Protein AF-0000000067714983 (afdb_homodimer)

Solvent-accessible surface area (backbone atoms only — not comparable to full-atom values): 45270 Å² total; per-residue (Å²): 136,81,80,75,75,77,80,73,74,72,67,73,69,73,78,62,79,72,78,78,69,59,42,65,22,35,42,40,25,52,25,51,45,26,40,35,49,37,38,32,27,70,64,56,37,73,35,53,86,88,33,51,35,33,86,69,12,8,48,69,80,80,43,68,66,45,48,52,45,45,25,48,37,38,34,62,22,58,56,31,18,60,25,26,45,36,10,49,49,18,22,49,51,23,47,50,52,50,52,36,50,74,26,56,39,52,70,70,58,45,28,50,46,35,36,45,37,18,47,50,37,21,51,51,15,50,53,40,14,29,75,58,34,57,82,51,58,45,27,55,50,8,53,53,42,35,52,41,44,73,48,70,81,56,54,70,69,56,48,50,50,51,24,51,51,34,38,52,52,34,31,50,28,27,34,43,52,36,28,48,37,31,73,76,67,66,44,76,74,62,65,70,74,72,55,81,82,77,46,83,38,70,66,56,46,36,50,48,8,56,56,31,50,42,52,49,62,68,42,42,66,60,47,44,30,54,42,44,27,35,16,47,51,19,22,53,37,32,70,67,37,36,85,80,35,47,83,83,40,44,67,66,31,49,52,34,24,49,52,22,51,47,46,26,51,73,32,10,39,56,20,16,39,12,38,70,58,77,42,50,70,66,51,22,44,38,26,49,13,43,38,67,27,52,24,39,66,25,4,53,4,51,48,27,44,43,38,62,67,42,40,66,58,51,51,33,40,74,70,72,74,45,79,77,56,66,70,58,46,26,32,25,31,20,18,71,22,39,64,30,36,52,53,49,43,38,54,49,47,51,49,38,26,30,71,65,58,64,29,50,47,61,77,52,19,34,57,36,36,44,50,52,25,49,51,46,43,49,52,39,28,51,52,27,32,52,32,50,75,68,71,44,74,31,69,52,49,49,50,51,46,39,71,38,45,36,94,81,43,75,62,79,59,49,70,77,76,70,63,73,67,74,66,77,67,74,73,67,90,79,75,68,78,85,68,72,72,76,61,60,78,67,49,87,109,137,82,81,74,74,77,78,74,74,71,68,73,70,79,64,76,74,73,77,78,69,58,43,68,22,36,42,41,24,51,24,52,45,25,40,35,48,36,40,32,26,71,64,56,36,72,33,53,86,88,31,50,33,32,87,68,12,8,48,70,80,80,44,70,67,46,49,52,45,45,25,46,37,37,34,62,21,58,54,30,19,60,26,26,45,36,10,50,48,18,22,50,51,24,47,50,51,50,53,38,48,74,25,57,38,52,69,71,56,44,27,48,46,36,38,44,35,18,47,51,37,21,52,52,15,50,53,40,13,28,75,59,34,57,83,52,57,43,28,55,50,8,53,53,42,34,50,40,44,73,48,68,80,57,52,68,70,56,48,51,50,52,23,50,51,34,39,52,52,34,31,51,30,26,34,44,51,36,25,47,37,30,72,74,69,66,43,75,76,63,66,71,75,72,54,81,81,75,47,82,37,70,67,55,44,35,52,49,9,54,56,31,49,42,53,49,62,68,42,44,65,60,48,44,30,54,41,44,27,36,14,47,51,20,22,54,36,32,71,67,38,36,84,81,36,47,84,82,40,44,66,66,31,49,53,33,24,49,52,22,51,45,46,25,51,74,30,11,40,59,20,16,38,12,38,71,58,77,42,51,69,67,50,22,43,38,26,48,14,44,37,68,28,54,24,39,66,25,5,52,5,51,49,28,44,43,39,63,70,42,41,66,57,53,52,34,38,75,72,73,74,47,79,76,54,64,71,57,46,25,32,26,32,20,18,72,22,41,65,31,37,52,53,49,44,37,54,49,47,50,51,38,26,29,71,64,58,64,28,51,47,61,76,52,19,35,57,37,35,44,49,52,27,49,50,46,42,50,51,40,28,51,54,28,32,52,31,51,75,69,71,44,74,31,69,52,50,50,53,49,46,39,71,38,44,37,94,81,42,74,60,79,59,49,70,77,78,70,63,72,67,75,66,76,66,75,73,69,90,79,76,70,76,87,72,79,68,81,68,64,82,75,67,78,136

InterPro domains:
  IPR007349 Domain of unknown function DUF418 [PF04235] (237-407)
  IPR052529 Bacterial Transport-Associated Protein [PTHR30590] (14-408)

Structure (mmCIF, N/CA/C/O backbone):
data_AF-0000000067714983-model_v1
#
loop_
_entity.id
_entity.type
_entity.pdbx_description
1 polymer 'Uncharacterized membrane protein'
#
loop_
_atom_site.group_PDB
_atom_site.id
_atom_site.type_symbol
_atom_site.label_atom_id
_atom_site.label_alt_id
_atom_site.label_comp_id
_atom_site.label_asym_id
_atom_site.label_entity_id
_atom_site.label_seq_id
_atom_site.pdbx_PDB_ins_code
_atom_site.Cartn_x
_atom_site.Cartn_y
_atom_site.Cartn_z
_atom_site.occupancy
_atom_site.B_iso_or_equiv
_atom_site.auth_seq_id
_atom_site.auth_comp_id
_atom_site.auth_asym_id
_atom_site.auth_atom_id
_atom_site.pdbx_PDB_model_num
ATOM 1 N N . MET A 1 1 ? -65.938 43.125 3.238 1 28.75 1 MET A N 1
ATOM 2 C CA . MET A 1 1 ? -64.625 43.281 2.598 1 28.75 1 MET A CA 1
ATOM 3 C C . MET A 1 1 ? -63.5 43.281 3.635 1 28.75 1 MET A C 1
ATOM 5 O O . MET A 1 1 ? -63.094 44.344 4.105 1 28.75 1 MET A O 1
ATOM 9 N N . SER A 1 2 ? -63.5 42.375 4.652 1 32.88 2 SER A N 1
ATOM 10 C CA . SER A 1 2 ? -62.625 42.188 5.809 1 32.88 2 SER A CA 1
ATOM 11 C C . SER A 1 2 ? -61.188 41.906 5.379 1 32.88 2 SER A C 1
ATOM 13 O O . SER A 1 2 ? -60.938 41.031 4.566 1 32.88 2 SER A O 1
ATOM 15 N N . ASP A 1 3 ? -60.281 42.938 5.383 1 32.34 3 ASP A N 1
ATOM 16 C CA . ASP A 1 3 ? -58.844 43.031 5.055 1 32.34 3 ASP A CA 1
ATOM 17 C C . ASP A 1 3 ? -58.031 42.094 5.926 1 32.34 3 ASP A C 1
ATOM 19 O O . ASP A 1 3 ? -58.031 42.219 7.152 1 32.34 3 ASP A O 1
ATOM 23 N N . SER A 1 4 ? -58.031 40.781 5.613 1 35.44 4 SER A N 1
ATOM 24 C CA . SER A 1 4 ? -57.219 39.812 6.297 1 35.44 4 SER A CA 1
ATOM 25 C C . SER A 1 4 ? -55.75 40.219 6.336 1 35.44 4 SER A C 1
ATOM 27 O O . SER A 1 4 ? -55.188 40.531 5.297 1 35.44 4 SER A O 1
ATOM 29 N N . ALA A 1 5 ? -55.312 40.844 7.508 1 42.06 5 ALA A N 1
ATOM 30 C CA . ALA A 1 5 ? -53.938 41.281 7.816 1 42.06 5 ALA A CA 1
ATOM 31 C C . ALA A 1 5 ? -52.938 40.188 7.484 1 42.06 5 ALA A C 1
ATOM 33 O O . ALA A 1 5 ? -53.156 39 7.828 1 42.06 5 ALA A O 1
ATOM 34 N N . PRO A 1 6 ? -52.094 40.438 6.484 1 37.97 6 PRO A N 1
ATOM 35 C CA . PRO A 1 6 ? -51.094 39.438 6.059 1 37.97 6 PRO A CA 1
ATOM 36 C C . PRO A 1 6 ? -50.188 39 7.207 1 37.97 6 PRO A C 1
ATOM 38 O O . PRO A 1 6 ? -49.844 39.781 8.078 1 37.97 6 PRO A O 1
ATOM 41 N N . THR A 1 7 ? -50.438 37.781 7.816 1 37.03 7 THR A N 1
ATOM 42 C CA . THR A 1 7 ? -49.562 37.156 8.797 1 37.03 7 THR A CA 1
ATOM 43 C C . THR A 1 7 ? -48.094 37.219 8.359 1 37.03 7 THR A C 1
ATOM 45 O O . THR A 1 7 ? -47.719 36.688 7.316 1 37.03 7 THR A O 1
ATOM 48 N N . THR A 1 8 ? -47.438 38.406 8.617 1 33.47 8 THR A N 1
ATOM 49 C CA . THR A 1 8 ? -46 38.562 8.398 1 33.47 8 THR A CA 1
ATOM 50 C C . THR A 1 8 ? -45.219 37.406 9.016 1 33.47 8 THR A C 1
ATOM 52 O O . THR A 1 8 ? -45.312 37.156 10.219 1 33.47 8 THR A O 1
ATOM 55 N N . HIS A 1 9 ? -45.156 36.25 8.375 1 35 9 HIS A N 1
ATOM 56 C CA . HIS A 1 9 ? -44.188 35.219 8.75 1 35 9 HIS A CA 1
ATOM 57 C C . HIS A 1 9 ? -42.844 35.812 9.125 1 35 9 HIS A C 1
ATOM 59 O O . HIS A 1 9 ? -42.188 36.469 8.289 1 35 9 HIS A O 1
ATOM 65 N N . THR A 1 10 ? -42.75 36.344 10.328 1 34.34 10 THR A N 1
ATOM 66 C CA . THR A 1 10 ? -41.438 36.75 10.852 1 34.34 10 THR A CA 1
ATOM 67 C C . THR A 1 10 ? -40.406 35.688 10.562 1 34.34 10 THR A C 1
ATOM 69 O O . THR A 1 10 ? -40.531 34.562 11.016 1 34.34 10 THR A O 1
ATOM 72 N N . LYS A 1 11 ? -39.812 35.75 9.469 1 34 11 LYS A N 1
ATOM 73 C CA . LYS A 1 11 ? -38.594 35 9.195 1 34 11 LYS A CA 1
ATOM 74 C C . LYS A 1 11 ? -37.688 34.938 10.422 1 34 11 LYS A C 1
ATOM 76 O O . LYS A 1 11 ? -37.312 36 10.977 1 34 11 LYS A O 1
ATOM 81 N N . ALA A 1 12 ? -37.844 33.969 11.195 1 38.97 12 ALA A N 1
ATOM 82 C CA . ALA A 1 12 ? -36.844 33.75 12.242 1 38.97 12 ALA A CA 1
ATOM 83 C C . ALA A 1 12 ? -35.469 34.219 11.781 1 38.97 12 ALA A C 1
ATOM 85 O O . ALA A 1 12 ? -34.969 33.75 10.758 1 38.97 12 ALA A O 1
ATOM 86 N N . VAL A 1 13 ? -35.219 35.438 11.938 1 30.67 13 VAL A N 1
ATOM 87 C CA . VAL A 1 13 ? -33.844 35.844 11.773 1 30.67 13 VAL A CA 1
ATOM 88 C C . VAL A 1 13 ? -32.906 34.781 12.336 1 30.67 13 VAL A C 1
ATOM 90 O O . VAL A 1 13 ? -33.031 34.375 13.5 1 30.67 13 VAL A O 1
ATOM 93 N N . ARG A 1 14 ? -32.531 33.875 11.578 1 37.25 14 ARG A N 1
ATOM 94 C CA . ARG A 1 14 ? -31.391 33.031 11.945 1 37.25 14 ARG A CA 1
ATOM 95 C C . ARG A 1 14 ? -30.344 33.844 12.703 1 37.25 14 ARG A C 1
ATOM 97 O O . ARG A 1 14 ? -29.656 34.688 12.117 1 37.25 14 ARG A O 1
ATOM 104 N N . THR A 1 15 ? -30.719 34.406 13.852 1 36.84 15 THR A N 1
ATOM 105 C CA . THR A 1 15 ? -29.719 35 14.734 1 36.84 15 THR A CA 1
ATOM 106 C C . THR A 1 15 ? -28.422 34.219 14.688 1 36.84 15 THR A C 1
ATOM 108 O O . THR A 1 15 ? -28.266 33.219 15.406 1 36.84 15 THR A O 1
ATOM 111 N N . ALA A 1 16 ? -27.984 33.719 13.734 1 39.38 16 ALA A N 1
ATOM 112 C CA . ALA A 1 16 ? -26.812 32.906 13.414 1 39.38 16 ALA A CA 1
ATOM 113 C C . ALA A 1 16 ? -25.531 33.594 13.898 1 39.38 16 ALA A C 1
ATOM 115 O O . ALA A 1 16 ? -24.734 34.094 13.094 1 39.38 16 ALA A O 1
ATOM 116 N N . GLN A 1 17 ? -25.547 34.531 14.789 1 41.06 17 GLN A N 1
ATOM 117 C CA . GLN A 1 17 ? -24.156 34.938 15.039 1 41.06 17 GLN A CA 1
ATOM 118 C C . GLN A 1 17 ? -23.297 33.719 15.414 1 41.06 17 GLN A C 1
ATOM 120 O O . GLN A 1 17 ? -23.25 33.344 16.578 1 41.06 17 GLN A O 1
ATOM 125 N N . LYS A 1 18 ? -23.25 32.562 14.812 1 51.59 18 LYS A N 1
ATOM 126 C CA . LYS A 1 18 ? -22.406 31.422 15.062 1 51.59 18 LYS A CA 1
ATOM 127 C C . LYS A 1 18 ? -20.938 31.828 15.172 1 51.59 18 LYS A C 1
ATOM 129 O O . LYS A 1 18 ? -20.359 32.344 14.219 1 51.59 18 LYS A O 1
ATOM 134 N N . THR A 1 19 ? -20.547 32.312 16.391 1 57.59 19 THR A N 1
ATOM 135 C CA . THR A 1 19 ? -19.156 32.688 16.688 1 57.59 19 THR A CA 1
ATOM 136 C C . THR A 1 19 ? -18.188 31.688 16.078 1 57.59 19 THR A C 1
ATOM 138 O O . THR A 1 19 ? -18.297 30.484 16.312 1 57.59 19 THR A O 1
ATOM 141 N N . ARG A 1 20 ? -17.438 32.094 15.156 1 75.62 20 ARG A N 1
ATOM 142 C CA . ARG A 1 20 ? -16.406 31.344 14.438 1 75.62 20 ARG A CA 1
ATOM 143 C C . ARG A 1 20 ? -15.344 30.812 15.398 1 75.62 20 ARG A C 1
ATOM 145 O O . ARG A 1 20 ? -14.898 31.547 16.297 1 75.62 20 ARG A O 1
ATOM 152 N N . ILE A 1 21 ? -15.172 29.594 15.492 1 86.62 21 ILE A N 1
ATOM 153 C CA . ILE A 1 21 ? -14.109 28.969 16.281 1 86.62 21 ILE A CA 1
ATOM 154 C C . ILE A 1 21 ? -12.75 29.328 15.695 1 86.62 21 ILE A C 1
ATOM 156 O O . ILE A 1 21 ? -12.516 29.141 14.5 1 86.62 21 ILE A O 1
ATOM 160 N N . LEU A 1 22 ? -11.844 29.828 16.453 1 90.19 22 LEU A N 1
ATOM 161 C CA . LEU A 1 22 ? -10.578 30.391 16.016 1 90.19 22 LEU A CA 1
ATOM 162 C C . LEU A 1 22 ? -9.523 29.297 15.836 1 90.19 22 LEU A C 1
ATOM 164 O O . LEU A 1 22 ? -8.695 29.375 14.93 1 90.19 22 LEU A O 1
ATOM 168 N N . SER A 1 23 ? -9.539 28.266 16.688 1 92.75 23 SER A N 1
ATOM 169 C CA . SER A 1 23 ? -8.438 27.312 16.828 1 92.75 23 SER A CA 1
ATOM 170 C C . SER A 1 23 ? -8.156 26.578 15.531 1 92.75 23 SER A C 1
ATOM 172 O O . SER A 1 23 ? -6.996 26.422 15.141 1 92.75 23 SER A O 1
ATOM 174 N N . PRO A 1 24 ? -9.195 26.172 14.734 1 94.56 24 PRO A N 1
ATOM 175 C CA . PRO A 1 24 ? -8.875 25.453 13.5 1 94.56 24 PRO A CA 1
ATOM 176 C C . PRO A 1 24 ? -8.148 26.328 12.477 1 94.56 24 PRO A C 1
ATOM 178 O O . PRO A 1 24 ? -7.176 25.875 11.859 1 94.56 24 PRO A O 1
ATOM 181 N N . ASP A 1 25 ? -8.562 27.516 12.344 1 95.5 25 ASP A N 1
ATOM 182 C CA . ASP A 1 25 ? -7.938 28.406 11.367 1 95.5 25 ASP A CA 1
ATOM 183 C C . ASP A 1 25 ? -6.516 28.766 11.781 1 95.5 25 ASP A C 1
ATOM 185 O O . ASP A 1 25 ? -5.605 28.781 10.945 1 95.5 25 ASP A O 1
ATOM 189 N N . ILE A 1 26 ? -6.359 29.047 13.039 1 96.31 26 ILE A N 1
ATOM 190 C CA . ILE A 1 26 ? -5.023 29.359 13.539 1 96.31 26 ILE A CA 1
ATOM 191 C C . ILE A 1 26 ? -4.109 28.141 13.359 1 96.31 26 ILE A C 1
ATOM 193 O O . ILE A 1 26 ? -2.971 28.281 12.906 1 96.31 26 ILE A O 1
ATOM 197 N N . ALA A 1 27 ? -4.605 27 13.703 1 97.12 27 ALA A N 1
ATOM 198 C CA . ALA A 1 27 ? -3.834 25.766 13.562 1 97.12 27 ALA A CA 1
ATOM 199 C C . ALA A 1 27 ? -3.422 25.547 12.109 1 97.12 27 ALA A C 1
ATOM 201 O O . ALA A 1 27 ? -2.264 25.219 11.828 1 97.12 27 ALA A O 1
ATOM 202 N N . ARG A 1 28 ? -4.297 25.703 11.164 1 97.62 28 ARG A N 1
ATOM 203 C CA . ARG A 1 28 ? -3.992 25.516 9.75 1 97.62 28 ARG A CA 1
ATOM 204 C C . ARG A 1 28 ? -2.953 26.531 9.281 1 97.62 28 ARG A C 1
ATOM 206 O O . ARG A 1 28 ? -2.074 26.203 8.477 1 97.62 28 ARG A O 1
ATOM 213 N N . GLY A 1 29 ? -3.154 27.766 9.727 1 97.81 29 GLY A N 1
ATOM 214 C CA . GLY A 1 29 ? -2.176 28.781 9.375 1 97.81 29 GLY A CA 1
ATOM 215 C C . GLY A 1 29 ? -0.771 28.438 9.836 1 97.81 29 GLY A C 1
ATOM 216 O O . GLY A 1 29 ? 0.192 28.609 9.086 1 97.81 29 GLY A O 1
ATOM 217 N N . ILE A 1 30 ? -0.655 27.922 11.055 1 97 30 ILE A N 1
ATOM 218 C CA . ILE A 1 30 ? 0.626 27.516 11.609 1 97 30 ILE A CA 1
ATOM 219 C C . ILE A 1 30 ? 1.127 26.266 10.891 1 97 30 ILE A C 1
ATOM 221 O O . ILE A 1 30 ? 2.326 26.125 10.641 1 97 30 ILE A O 1
ATOM 225 N N . ALA A 1 31 ? 0.226 25.375 10.562 1 96.94 31 ALA A N 1
ATOM 226 C CA . ALA A 1 31 ? 0.585 24.156 9.859 1 96.94 31 ALA A CA 1
ATOM 227 C C . ALA A 1 31 ? 1.27 24.453 8.531 1 96.94 31 ALA A C 1
ATOM 229 O O . ALA A 1 31 ? 2.207 23.766 8.133 1 96.94 31 ALA A O 1
ATOM 230 N N . LEU A 1 32 ? 0.845 25.484 7.848 1 98.12 32 LEU A N 1
ATOM 231 C CA . LEU A 1 32 ? 1.422 25.844 6.559 1 98.12 32 LEU A CA 1
ATOM 232 C C . LEU A 1 32 ? 2.859 26.328 6.723 1 98.12 32 LEU A C 1
ATOM 234 O O . LEU A 1 32 ? 3.684 26.156 5.82 1 98.12 32 LEU A O 1
ATOM 238 N N . LEU A 1 33 ? 3.145 26.969 7.91 1 97.75 33 LEU A N 1
ATOM 239 C CA . LEU A 1 33 ? 4.535 27.297 8.203 1 97.75 33 LEU A CA 1
ATOM 240 C C . LEU A 1 33 ? 5.371 26.031 8.352 1 97.75 33 LEU A C 1
ATOM 242 O O . LEU A 1 33 ? 6.449 25.922 7.758 1 97.75 33 LEU A O 1
ATOM 246 N N . GLY A 1 34 ? 4.871 25.125 9.164 1 97.25 34 GLY A N 1
ATOM 247 C CA . GLY A 1 34 ? 5.566 23.859 9.328 1 97.25 34 GLY A CA 1
ATOM 248 C C . GLY A 1 34 ? 5.777 23.109 8.031 1 97.25 34 GLY A C 1
ATOM 249 O O . GLY A 1 34 ? 6.852 22.562 7.789 1 97.25 34 GLY A O 1
ATOM 250 N N . ILE A 1 35 ? 4.801 23.125 7.191 1 97 35 ILE A N 1
ATOM 251 C CA . ILE A 1 35 ? 4.863 22.422 5.906 1 97 35 ILE A CA 1
ATOM 252 C C . ILE A 1 35 ? 5.891 23.109 5.004 1 97 35 ILE A C 1
ATOM 254 O O . ILE A 1 35 ? 6.695 22.438 4.352 1 97 35 ILE A O 1
ATOM 258 N N . ALA A 1 36 ? 5.918 24.391 4.984 1 97.88 36 ALA A N 1
ATOM 259 C CA . ALA A 1 36 ? 6.895 25.141 4.195 1 97.88 36 ALA A CA 1
ATOM 260 C C . ALA A 1 36 ? 8.32 24.844 4.656 1 97.88 36 ALA A C 1
ATOM 262 O O . ALA A 1 36 ? 9.203 24.594 3.832 1 97.88 36 ALA A O 1
ATOM 263 N N . LEU A 1 37 ? 8.516 24.812 5.953 1 97.94 37 LEU A N 1
ATOM 264 C CA . LEU A 1 37 ? 9.836 24.578 6.531 1 97.94 37 LEU A CA 1
ATOM 265 C C . LEU A 1 37 ? 10.289 23.141 6.281 1 97.94 37 LEU A C 1
ATOM 267 O O . LEU A 1 37 ? 11.477 22.891 6.055 1 97.94 37 LEU A O 1
ATOM 271 N N . ALA A 1 38 ? 9.391 22.234 6.289 1 96.19 38 ALA A N 1
ATOM 272 C CA . ALA A 1 38 ? 9.727 20.844 6.027 1 96.19 38 ALA A CA 1
ATOM 273 C C . ALA A 1 38 ? 9.992 20.609 4.543 1 96.19 38 ALA A C 1
ATOM 275 O O . ALA A 1 38 ? 10.969 19.953 4.172 1 96.19 38 ALA A O 1
ATOM 276 N N . ASN A 1 39 ? 9.195 21.203 3.676 1 95.06 39 ASN A N 1
ATOM 277 C CA . ASN A 1 39 ? 9.281 20.969 2.24 1 95.06 39 ASN A CA 1
ATOM 278 C C . ASN A 1 39 ? 10.508 21.656 1.631 1 95.06 39 ASN A C 1
ATOM 280 O O . ASN A 1 39 ? 11.094 21.141 0.673 1 95.06 39 ASN A O 1
ATOM 284 N N . VAL A 1 40 ? 10.867 22.766 2.174 1 95.44 40 VAL A N 1
ATOM 285 C CA . VAL A 1 40 ? 11.977 23.5 1.563 1 95.44 40 VAL A CA 1
ATOM 286 C C . VAL A 1 40 ? 13.242 22.641 1.616 1 95.44 40 VAL A C 1
ATOM 288 O O . VAL A 1 40 ? 14.023 22.625 0.666 1 95.44 40 VAL A O 1
ATOM 291 N N . SER A 1 41 ? 13.438 21.922 2.742 1 92.06 41 SER A N 1
ATOM 292 C CA . SER A 1 41 ? 14.641 21.125 2.93 1 92.06 41 SER A CA 1
ATOM 293 C C . SER A 1 41 ? 14.508 19.75 2.271 1 92.06 41 SER A C 1
ATOM 295 O O . SER A 1 41 ? 15.508 19.109 1.945 1 92.06 41 SER A O 1
ATOM 297 N N . THR A 1 42 ? 13.281 19.297 2.021 1 88.19 42 THR A N 1
ATOM 298 C CA . THR A 1 42 ? 13.117 17.938 1.539 1 88.19 42 THR A CA 1
ATOM 299 C C . THR A 1 42 ? 12.812 17.922 0.045 1 88.19 42 THR A C 1
ATOM 301 O O . THR A 1 42 ? 13.008 16.906 -0.626 1 88.19 42 THR A O 1
ATOM 304 N N . ALA A 1 43 ? 12.367 19.078 -0.456 1 89.56 43 ALA A N 1
ATOM 305 C CA . ALA A 1 43 ? 11.898 19 -1.837 1 89.56 43 ALA A CA 1
ATOM 306 C C . ALA A 1 43 ? 12.375 20.188 -2.654 1 89.56 43 ALA A C 1
ATOM 308 O O . ALA A 1 43 ? 12.773 20.031 -3.812 1 89.56 43 ALA A O 1
ATOM 309 N N . TRP A 1 44 ? 12.453 21.328 -2.096 1 93 44 TRP A N 1
ATOM 310 C CA . TRP A 1 44 ? 12.609 22.531 -2.9 1 93 44 TRP A CA 1
ATOM 311 C C . TRP A 1 44 ? 14.086 22.891 -3.053 1 93 44 TRP A C 1
ATOM 313 O O . TRP A 1 44 ? 14.508 23.359 -4.113 1 93 44 TRP A O 1
ATOM 323 N N . ILE A 1 45 ? 14.844 22.703 -2 1 91.44 45 ILE A N 1
ATOM 324 C CA . ILE A 1 45 ? 16.266 23.031 -2.021 1 91.44 45 ILE A CA 1
ATOM 325 C C . ILE A 1 45 ? 17.078 21.812 -1.559 1 91.44 45 ILE A C 1
ATOM 327 O O . ILE A 1 45 ? 16.969 21.391 -0.404 1 91.44 45 ILE A O 1
ATOM 331 N N . ALA A 1 46 ? 17.922 21.297 -2.393 1 86.12 46 ALA A N 1
ATOM 332 C CA . ALA A 1 46 ? 18.75 20.156 -2.039 1 86.12 46 ALA A CA 1
ATOM 333 C C . ALA A 1 46 ? 19.891 20.562 -1.12 1 86.12 46 ALA A C 1
ATOM 335 O O . ALA A 1 46 ? 20.5 21.609 -1.312 1 86.12 46 ALA A O 1
ATOM 336 N N . ALA A 1 47 ? 20.047 19.719 -0.128 1 86.19 47 ALA A N 1
ATOM 337 C CA . ALA A 1 47 ? 21.219 19.922 0.703 1 86.19 47 ALA A CA 1
ATOM 338 C C . ALA A 1 47 ? 22.5 19.672 -0.088 1 86.19 47 ALA A C 1
ATOM 340 O O . ALA A 1 47 ? 22.547 18.766 -0.931 1 86.19 47 ALA A O 1
ATOM 341 N N . PRO A 1 48 ? 23.5 20.453 0.216 1 83 48 PRO A N 1
ATOM 342 C CA . PRO A 1 48 ? 24.781 20.156 -0.449 1 83 48 PRO A CA 1
ATOM 343 C C . PRO A 1 48 ? 25.281 18.75 -0.148 1 83 48 PRO A C 1
ATOM 345 O O . PRO A 1 48 ? 25.141 18.266 0.977 1 83 48 PRO A O 1
ATOM 348 N N . ALA A 1 49 ? 25.844 18.156 -1.175 1 79.12 49 ALA A N 1
ATOM 349 C CA . ALA A 1 49 ? 26.359 16.781 -1.039 1 79.12 49 ALA A CA 1
ATOM 350 C C . ALA A 1 49 ? 27.375 16.703 0.089 1 79.12 49 ALA A C 1
ATOM 352 O O . ALA A 1 49 ? 28.266 17.547 0.201 1 79.12 49 ALA A O 1
ATOM 353 N N . GLY A 1 50 ? 27.188 15.75 0.926 1 80.19 50 GLY A N 1
ATOM 354 C CA . GLY A 1 50 ? 28.172 15.492 1.961 1 80.19 50 GLY A CA 1
ATOM 355 C C . GLY A 1 50 ? 27.984 16.344 3.199 1 80.19 50 GLY A C 1
ATOM 356 O O . GLY A 1 50 ? 28.75 16.234 4.16 1 80.19 50 GLY A O 1
ATOM 357 N N . SER A 1 51 ? 27.031 17.172 3.199 1 86.69 51 SER A N 1
ATOM 358 C CA . SER A 1 51 ? 26.844 18.047 4.348 1 86.69 51 SER A CA 1
ATOM 359 C C . SER A 1 51 ? 26.297 17.266 5.547 1 86.69 51 SER A C 1
ATOM 361 O O . SER A 1 51 ? 25.609 16.266 5.379 1 86.69 51 SER A O 1
ATOM 363 N N . THR A 1 52 ? 26.734 17.766 6.707 1 89.56 52 THR A N 1
ATOM 364 C CA . THR A 1 52 ? 26.156 17.25 7.945 1 89.56 52 THR A CA 1
ATOM 365 C C . THR A 1 52 ? 24.688 17.625 8.047 1 89.56 52 THR A C 1
ATOM 367 O O . THR A 1 52 ? 24.281 18.719 7.66 1 89.56 52 THR A O 1
ATOM 370 N N . ALA A 1 53 ? 23.859 16.641 8.57 1 92.19 53 ALA A N 1
ATOM 371 C CA . ALA A 1 53 ? 22.422 16.859 8.734 1 92.19 53 ALA A CA 1
ATOM 372 C C . ALA A 1 53 ? 21.75 17.141 7.395 1 92.19 53 ALA A C 1
ATOM 374 O O . ALA A 1 53 ? 20.891 18.016 7.301 1 92.19 53 ALA A O 1
ATOM 375 N N . ALA A 1 54 ? 22.172 16.5 6.398 1 87.12 54 ALA A N 1
ATOM 376 C CA . ALA A 1 54 ? 21.656 16.703 5.051 1 87.12 54 ALA A CA 1
ATOM 377 C C . ALA A 1 54 ? 20.156 16.453 4.996 1 87.12 54 ALA A C 1
ATOM 379 O O . ALA A 1 54 ? 19.422 17.141 4.273 1 87.12 54 ALA A O 1
ATOM 380 N N . SER A 1 55 ? 19.641 15.531 5.77 1 85.69 55 SER A N 1
ATOM 381 C CA . SER A 1 55 ? 18.234 15.164 5.762 1 85.69 55 SER A CA 1
ATOM 382 C C . SER A 1 55 ? 17.359 16.297 6.316 1 85.69 55 SER A C 1
ATOM 384 O O . SER A 1 55 ? 16.156 16.312 6.102 1 85.69 55 SER A O 1
ATOM 386 N N . LEU A 1 56 ? 18.016 17.219 6.992 1 91.75 56 LEU A N 1
ATOM 387 C CA . LEU A 1 56 ? 17.297 18.328 7.594 1 91.75 56 LEU A CA 1
ATOM 388 C C . LEU A 1 56 ? 17.562 19.625 6.844 1 91.75 56 LEU A C 1
ATOM 390 O O . LEU A 1 56 ? 17.125 20.703 7.258 1 91.75 56 LEU A O 1
ATOM 394 N N . GLY A 1 57 ? 18.297 19.578 5.785 1 90.69 57 GLY A N 1
ATOM 395 C CA . GLY A 1 57 ? 18.625 20.766 5 1 90.69 57 GLY A CA 1
ATOM 396 C C . GLY A 1 57 ? 20.109 20.969 4.828 1 90.69 57 GLY A C 1
ATOM 397 O O . GLY A 1 57 ? 20.547 21.688 3.924 1 90.69 57 GLY A O 1
ATOM 398 N N . GLY A 1 58 ? 20.906 20.438 5.773 1 93.56 58 GLY A N 1
ATOM 399 C CA . GLY A 1 58 ? 22.359 20.469 5.637 1 93.56 58 GLY A CA 1
ATOM 400 C C . GLY A 1 58 ? 23 21.625 6.363 1 93.56 58 GLY A C 1
ATOM 401 O O . GLY A 1 58 ? 22.578 22.781 6.219 1 93.56 58 GLY A O 1
ATOM 402 N N . ILE A 1 59 ? 23.984 21.344 7.105 1 94.94 59 ILE A N 1
ATOM 403 C CA . ILE A 1 59 ? 24.812 22.328 7.773 1 94.94 59 ILE A CA 1
ATOM 404 C C . ILE A 1 59 ? 26.016 22.688 6.891 1 94.94 59 ILE A C 1
ATOM 406 O O . ILE A 1 59 ? 26.766 21.797 6.477 1 94.94 59 ILE A O 1
ATOM 410 N N . VAL A 1 60 ? 26.141 23.984 6.688 1 94.44 60 VAL A N 1
ATOM 411 C CA . VAL A 1 60 ? 27.172 24.391 5.738 1 94.44 60 VAL A CA 1
ATOM 412 C C . VAL A 1 60 ? 28.219 25.25 6.453 1 94.44 60 VAL A C 1
ATOM 414 O O . VAL A 1 60 ? 29.406 25.141 6.168 1 94.44 60 VAL A O 1
ATOM 417 N N . HIS A 1 61 ? 27.938 26.031 7.434 1 93.56 61 HIS A N 1
ATOM 418 C CA . HIS A 1 61 ? 28.844 26.969 8.07 1 93.56 61 HIS A CA 1
ATOM 419 C C . HIS A 1 61 ? 29.297 26.469 9.438 1 93.56 61 HIS A C 1
ATOM 421 O O . HIS A 1 61 ? 30.062 27.141 10.133 1 93.56 61 HIS A O 1
ATOM 427 N N . ASP A 1 62 ? 28.797 25.438 9.906 1 93.88 62 ASP A N 1
ATOM 428 C CA . ASP A 1 62 ? 29.109 24.812 11.188 1 93.88 62 ASP A CA 1
ATOM 429 C C . ASP A 1 62 ? 28.859 25.766 12.344 1 93.88 62 ASP A C 1
ATOM 431 O O . ASP A 1 62 ? 29.625 25.797 13.312 1 93.88 62 ASP A O 1
ATOM 435 N N . SER A 1 63 ? 27.891 26.562 12.156 1 94.81 63 SER A N 1
ATOM 436 C CA . SER A 1 63 ? 27.547 27.516 13.219 1 94.81 63 SER A CA 1
ATOM 437 C C . SER A 1 63 ? 26.656 26.859 14.273 1 94.81 63 SER A C 1
ATOM 439 O O . SER A 1 63 ? 25.953 25.891 13.984 1 94.81 63 SER A O 1
ATOM 441 N N . ILE A 1 64 ? 26.719 27.422 15.438 1 96.44 64 ILE A N 1
ATOM 442 C CA . ILE A 1 64 ? 25.891 26.922 16.531 1 96.44 64 ILE A CA 1
ATOM 443 C C . ILE A 1 64 ? 24.422 27.141 16.219 1 96.44 64 ILE A C 1
ATOM 445 O O . ILE A 1 64 ? 23.562 26.328 16.594 1 96.44 64 ILE A O 1
ATOM 449 N N . PHE A 1 65 ? 24.094 28.156 15.523 1 97.19 65 PHE A N 1
ATOM 450 C CA . PHE A 1 65 ? 22.719 28.469 15.172 1 97.19 65 PHE A CA 1
ATOM 451 C C . PHE A 1 65 ? 22.172 27.422 14.203 1 97.19 65 PHE A C 1
ATOM 453 O O . PHE A 1 65 ? 21 27.047 14.289 1 97.19 65 PHE A O 1
ATOM 460 N N . GLU A 1 66 ? 22.984 26.953 13.258 1 97.88 66 GLU A N 1
ATOM 461 C CA . GLU A 1 66 ? 22.578 25.875 12.359 1 97.88 66 GLU A CA 1
ATOM 462 C C . GLU A 1 66 ? 22.281 24.594 13.141 1 97.88 66 GLU A C 1
ATOM 464 O O . GLU A 1 66 ? 21.297 23.906 12.867 1 97.88 66 GLU A O 1
ATOM 469 N N . LYS A 1 67 ? 23.109 24.359 14.094 1 97.56 67 LYS A N 1
ATOM 470 C CA . LYS A 1 67 ? 22.953 23.141 14.898 1 97.56 67 LYS A CA 1
ATOM 471 C C . LYS A 1 67 ? 21.703 23.219 15.766 1 97.56 67 LYS A C 1
ATOM 473 O O . LYS A 1 67 ? 20.953 22.25 15.875 1 97.56 67 LYS A O 1
ATOM 478 N N . ILE A 1 68 ? 21.516 24.359 16.375 1 98 68 ILE A N 1
ATOM 479 C CA . ILE A 1 68 ? 20.328 24.562 17.203 1 98 68 ILE A CA 1
ATOM 480 C C . ILE A 1 68 ? 19.078 24.391 16.328 1 98 68 ILE A C 1
ATOM 482 O O . ILE A 1 68 ? 18.125 23.719 16.734 1 98 68 ILE A O 1
ATOM 486 N N . TYR A 1 69 ? 19.094 24.953 15.172 1 98.06 69 TYR A N 1
ATOM 487 C CA . TYR A 1 69 ? 17.938 24.859 14.289 1 98.06 69 TYR A CA 1
ATOM 488 C C . TYR A 1 69 ? 17.719 23.406 13.836 1 98.06 69 TYR A C 1
ATOM 490 O O . TYR A 1 69 ? 16.578 22.969 13.68 1 98.06 69 TYR A O 1
ATOM 498 N N . ALA A 1 70 ? 18.828 22.734 13.547 1 97.69 70 ALA A N 1
ATOM 499 C CA . ALA A 1 70 ? 18.703 21.344 13.156 1 97.69 70 ALA A CA 1
ATOM 500 C C . ALA A 1 70 ? 17.938 20.547 14.219 1 97.69 70 ALA A C 1
ATOM 502 O O . ALA A 1 70 ? 17 19.797 13.891 1 97.69 70 ALA A O 1
ATOM 503 N N . VAL A 1 71 ? 18.281 20.734 15.438 1 98.06 71 VAL A N 1
ATOM 504 C CA . VAL A 1 71 ? 17.609 20.031 16.531 1 98.06 71 VAL A CA 1
ATOM 505 C C . VAL A 1 71 ? 16.156 20.5 16.641 1 98.06 71 VAL A C 1
ATOM 507 O O . VAL A 1 71 ? 15.25 19.688 16.797 1 98.06 71 VAL A O 1
ATOM 510 N N . PHE A 1 72 ? 15.969 21.797 16.562 1 98.25 72 PHE A N 1
ATOM 511 C CA . PHE A 1 72 ? 14.633 22.375 16.594 1 98.25 72 PHE A CA 1
ATOM 512 C C . PHE A 1 72 ? 13.75 21.781 15.508 1 98.25 72 PHE A C 1
ATOM 514 O O . PHE A 1 72 ? 12.602 21.422 15.766 1 98.25 72 PHE A O 1
ATOM 521 N N . SER A 1 73 ? 14.297 21.719 14.297 1 98.06 73 SER A N 1
ATOM 522 C CA . SER A 1 73 ? 13.523 21.234 13.164 1 98.06 73 SER A CA 1
ATOM 523 C C . SER A 1 73 ? 13.18 19.75 13.328 1 98.06 73 SER A C 1
ATOM 525 O O . SER A 1 73 ? 12.094 19.312 12.922 1 98.06 73 SER A O 1
ATOM 527 N N . ALA A 1 74 ? 14.086 18.969 13.914 1 97.88 74 ALA A N 1
ATOM 528 C CA . ALA A 1 74 ? 13.828 17.547 14.195 1 97.88 74 ALA A CA 1
ATOM 529 C C . ALA A 1 74 ? 12.688 17.391 15.195 1 97.88 74 ALA A C 1
ATOM 531 O O . ALA A 1 74 ? 11.891 16.453 15.086 1 97.88 74 ALA A O 1
ATOM 532 N N . MET A 1 75 ? 12.562 18.312 16.062 1 98.06 75 MET A N 1
ATOM 533 C CA . MET A 1 75 ? 11.578 18.234 17.125 1 98.06 75 MET A CA 1
ATOM 534 C C . MET A 1 75 ? 10.211 18.719 16.641 1 98.06 75 MET A C 1
ATOM 536 O O . MET A 1 75 ? 9.188 18.125 16.984 1 98.06 75 MET A O 1
ATOM 540 N N . PHE A 1 76 ? 10.203 19.781 15.789 1 98.19 76 PHE A N 1
ATOM 541 C CA . PHE A 1 76 ? 8.938 20.5 15.672 1 98.19 76 PHE A CA 1
ATOM 542 C C . PHE A 1 76 ? 8.531 20.656 14.219 1 98.19 76 PHE A C 1
ATOM 544 O O . PHE A 1 76 ? 7.438 21.141 13.922 1 98.19 76 PHE A O 1
ATOM 551 N N . ILE A 1 77 ? 9.375 20.297 13.289 1 97.62 77 ILE A N 1
ATOM 552 C CA . IL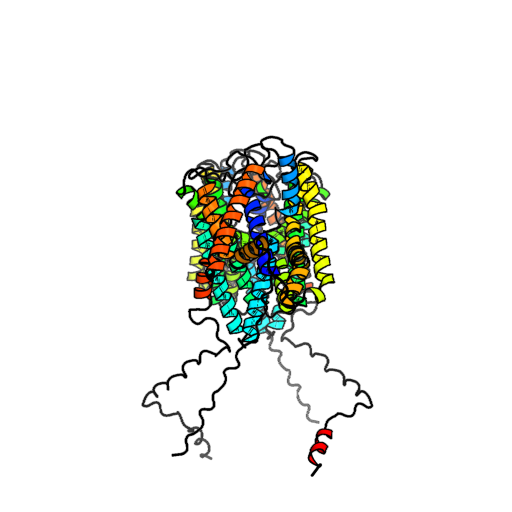E A 1 77 ? 9.07 20.625 11.906 1 97.62 77 ILE A CA 1
ATOM 553 C C . ILE A 1 77 ? 8.828 19.344 11.109 1 97.62 77 ILE A C 1
ATOM 555 O O . ILE A 1 77 ? 7.77 19.188 10.492 1 97.62 77 ILE A O 1
ATOM 559 N N . HIS A 1 78 ? 9.742 18.422 11.164 1 96.5 78 HIS A N 1
ATOM 560 C CA . HIS A 1 78 ? 9.68 17.25 10.297 1 96.5 78 HIS A CA 1
ATOM 561 C C . HIS A 1 78 ? 8.672 16.234 10.812 1 96.5 78 HIS A C 1
ATOM 563 O O . HIS A 1 78 ? 8.797 15.742 11.938 1 96.5 78 HIS A O 1
ATOM 569 N N . VAL A 1 79 ? 7.691 15.906 10.062 1 96.38 79 VAL A N 1
ATOM 570 C CA . VAL A 1 79 ? 6.574 15.008 10.328 1 96.38 79 VAL A CA 1
ATOM 571 C C . VAL A 1 79 ? 5.703 15.578 11.438 1 96.38 79 VAL A C 1
ATOM 573 O O . VAL A 1 79 ? 5.352 14.875 12.391 1 96.38 79 VAL A O 1
ATOM 576 N N . ARG A 1 80 ? 5.461 16.812 11.383 1 98.12 80 ARG A N 1
ATOM 577 C CA . ARG A 1 80 ? 4.621 17.516 12.352 1 98.12 80 ARG A CA 1
ATOM 578 C C . ARG A 1 80 ? 3.473 18.234 11.656 1 98.12 80 ARG A C 1
ATOM 580 O O . ARG A 1 80 ? 2.303 18 11.961 1 98.12 80 ARG A O 1
ATOM 587 N N . GLY A 1 81 ? 3.859 19.047 10.711 1 96.62 81 GLY A N 1
ATOM 588 C CA . GLY A 1 81 ? 2.859 19.828 9.992 1 96.62 81 GLY A CA 1
ATOM 589 C C . GLY A 1 81 ? 1.861 18.969 9.242 1 96.62 81 GLY A C 1
ATOM 590 O O . GLY A 1 81 ? 0.656 19.219 9.297 1 96.62 81 GLY A O 1
ATOM 591 N N . LEU A 1 82 ? 2.34 17.938 8.625 1 95.69 82 LEU A N 1
ATOM 592 C CA . LEU A 1 82 ? 1.518 17.078 7.793 1 95.69 82 LEU A CA 1
ATOM 593 C C . LEU A 1 82 ? 0.476 16.344 8.633 1 95.69 82 LEU A C 1
ATOM 595 O O . LEU A 1 82 ? -0.719 16.391 8.336 1 95.69 82 LEU A O 1
ATOM 599 N N . PRO A 1 83 ? 0.841 15.688 9.688 1 97.69 83 PRO A N 1
ATOM 600 C CA . PRO A 1 83 ? -0.182 15.008 10.484 1 97.69 83 PRO A CA 1
ATOM 601 C C . PRO A 1 83 ? -1.129 15.984 11.18 1 97.69 83 PRO A C 1
ATOM 603 O O . PRO A 1 83 ? -2.305 15.672 11.383 1 97.69 83 PRO A O 1
ATOM 606 N N . MET A 1 84 ? -0.581 17.125 11.586 1 98 84 MET A N 1
ATOM 607 C CA . MET A 1 84 ? -1.461 18.125 12.164 1 98 84 MET A CA 1
ATOM 608 C C . MET A 1 84 ? -2.533 18.547 11.164 1 98 84 MET A C 1
ATOM 610 O O . MET A 1 84 ? -3.717 18.609 11.508 1 98 84 MET A O 1
ATOM 614 N N . PHE A 1 85 ? -2.133 18.828 9.969 1 97.56 85 PHE A N 1
ATOM 615 C CA . PHE A 1 85 ? -3.076 19.234 8.93 1 97.56 85 PHE A CA 1
ATOM 616 C C . PHE A 1 85 ? -4.031 18.094 8.594 1 97.56 85 PHE A C 1
ATOM 618 O O . PHE A 1 85 ? -5.215 18.328 8.336 1 97.56 85 PHE A O 1
ATOM 625 N N . SER A 1 86 ? -3.555 16.891 8.57 1 98.31 86 SER A N 1
ATOM 626 C CA . SER A 1 86 ? -4.395 15.734 8.312 1 98.31 86 SER A CA 1
ATOM 627 C C . SER A 1 86 ? -5.469 15.586 9.391 1 98.31 86 SER A C 1
ATOM 629 O O . SER A 1 86 ? -6.613 15.242 9.086 1 98.31 86 SER A O 1
ATOM 631 N N . THR A 1 87 ? -5.094 15.812 10.617 1 98.69 87 THR A N 1
ATOM 632 C CA . THR A 1 87 ? -6.059 15.789 11.711 1 98.69 87 THR A CA 1
ATOM 633 C C . THR A 1 87 ? -7.152 16.828 11.484 1 98.69 87 THR A C 1
ATOM 635 O O . THR A 1 87 ? -8.336 16.531 11.656 1 98.69 87 THR A O 1
ATOM 638 N N . LEU A 1 88 ? -6.727 17.953 11.055 1 98.19 88 LEU A N 1
ATOM 639 C CA . LEU A 1 88 ? -7.672 19.047 10.812 1 98.19 88 LEU A CA 1
ATOM 640 C C . LEU A 1 88 ? -8.57 18.734 9.617 1 98.19 88 LEU A C 1
ATOM 642 O O . LEU A 1 88 ? -9.734 19.125 9.594 1 98.19 88 LEU A O 1
ATOM 646 N N . LEU A 1 89 ? -7.992 18.078 8.633 1 97.88 89 LEU A N 1
ATOM 647 C CA . LEU A 1 89 ? -8.82 17.656 7.504 1 97.88 89 LEU A CA 1
ATOM 648 C C . LEU A 1 89 ? -9.906 16.688 7.957 1 97.88 89 LEU A C 1
ATOM 650 O O . LEU A 1 89 ? -11.062 16.812 7.551 1 97.88 89 LEU A O 1
ATOM 654 N N . GLY A 1 90 ? -9.516 15.734 8.805 1 98.44 90 GLY A N 1
ATOM 655 C CA . GLY A 1 90 ? -10.531 14.859 9.383 1 98.44 90 GLY A CA 1
ATOM 656 C C . GLY A 1 90 ? -11.617 15.617 10.125 1 98.44 90 GLY A C 1
ATOM 657 O O . GLY A 1 90 ? -12.805 15.312 9.977 1 98.44 90 GLY A O 1
ATOM 658 N N . TYR A 1 91 ? -11.211 16.562 10.93 1 98.12 91 TYR A N 1
ATOM 659 C CA . TYR A 1 91 ? -12.156 17.406 11.641 1 98.12 91 TYR A CA 1
ATOM 660 C C . TYR A 1 91 ? -13.078 18.141 10.664 1 98.12 91 TYR A C 1
ATOM 662 O O . TYR A 1 91 ? -14.289 18.219 10.883 1 98.12 91 TYR A O 1
ATOM 670 N N . GLY A 1 92 ? -12.453 18.641 9.594 1 97.12 92 GLY A N 1
ATOM 671 C CA . GLY A 1 92 ? -13.227 19.312 8.57 1 97.12 92 GLY A CA 1
ATOM 672 C C . GLY A 1 92 ? -14.266 18.422 7.918 1 97.12 92 GLY A C 1
ATOM 673 O O . GLY A 1 92 ? -15.406 18.844 7.711 1 97.12 92 GLY A O 1
ATOM 674 N N . VAL A 1 93 ? -13.914 17.219 7.617 1 97.88 93 VAL A N 1
ATOM 675 C CA . VAL A 1 93 ? -14.859 16.266 7.051 1 97.88 93 VAL A CA 1
ATOM 676 C C . VAL A 1 93 ? -16.016 16.031 8.023 1 97.88 93 VAL A C 1
ATOM 678 O O . VAL A 1 93 ? -17.172 15.992 7.617 1 97.88 93 VAL A O 1
ATOM 681 N N . GLY A 1 94 ? -15.641 15.891 9.266 1 97.62 94 GLY A N 1
ATOM 682 C CA . GLY A 1 94 ? -16.672 15.719 10.273 1 97.62 94 GLY A CA 1
ATOM 683 C C . GLY A 1 94 ? -17.656 16.875 10.336 1 97.62 94 GLY A C 1
ATOM 684 O O . GLY A 1 94 ? -18.859 16.656 10.469 1 97.62 94 GLY A O 1
ATOM 685 N N . MET A 1 95 ? -17.188 18.047 10.242 1 95.38 95 MET A N 1
ATOM 686 C CA . MET A 1 95 ? -18.047 19.219 10.281 1 95.38 95 MET A CA 1
ATOM 687 C C . MET A 1 95 ? -18.953 19.281 9.062 1 95.38 95 MET A C 1
ATOM 689 O O . MET A 1 95 ? -20.109 19.719 9.156 1 95.38 95 MET A O 1
ATOM 693 N N . ILE A 1 96 ? -18.484 18.875 7.938 1 96 96 ILE A N 1
ATOM 694 C CA . ILE A 1 96 ? -19.281 18.844 6.723 1 96 96 ILE A CA 1
ATOM 695 C C . ILE A 1 96 ? -20.406 17.812 6.875 1 96 96 ILE A C 1
ATOM 697 O O . ILE A 1 96 ? -21.562 18.094 6.57 1 96 96 ILE A O 1
ATOM 701 N N . VAL A 1 97 ? -20.016 16.688 7.348 1 96.62 97 VAL A N 1
ATOM 702 C CA . VAL A 1 97 ? -21 15.633 7.547 1 96.62 97 VAL A CA 1
ATOM 703 C C . VAL A 1 97 ? -22.062 16.094 8.539 1 96.62 97 VAL A C 1
ATOM 705 O O . VAL A 1 97 ? -23.266 15.906 8.305 1 96.62 97 VAL A O 1
ATOM 708 N N . TYR A 1 98 ? -21.641 16.703 9.57 1 94.19 98 TYR A N 1
ATOM 709 C CA . TYR A 1 98 ? -22.547 17.266 10.555 1 94.19 98 TYR A CA 1
ATOM 710 C C . TYR A 1 98 ? -23.516 18.25 9.914 1 94.19 98 TYR A C 1
ATOM 712 O O . TYR A 1 98 ? -24.719 18.203 10.172 1 94.19 98 TYR A O 1
ATOM 720 N N . SER A 1 99 ? -23.016 19.109 9.125 1 93.75 99 SER A N 1
ATOM 721 C CA . SER A 1 99 ? -23.828 20.109 8.438 1 93.75 99 SER A CA 1
ATOM 722 C C . SER A 1 99 ? -24.828 19.453 7.496 1 93.75 99 SER A C 1
ATOM 724 O O . SER A 1 99 ? -25.984 19.875 7.414 1 93.75 99 SER A O 1
ATOM 726 N N . LEU A 1 100 ? -24.406 18.438 6.785 1 95.44 100 LEU A N 1
ATOM 727 C CA . LEU A 1 100 ? -25.281 17.734 5.855 1 95.44 100 LEU A CA 1
ATOM 728 C C . LEU A 1 100 ? -26.422 17.031 6.598 1 95.44 100 LEU A C 1
ATOM 730 O O . LEU A 1 100 ? -27.578 17.094 6.172 1 95.44 100 LEU A O 1
ATOM 734 N N . TRP A 1 101 ? -26.094 16.453 7.656 1 94.56 101 TRP A N 1
ATOM 735 C CA . TRP A 1 101 ? -27.125 15.781 8.453 1 94.56 101 TRP A CA 1
ATOM 736 C C . TRP A 1 101 ? -28.094 16.781 9.07 1 94.56 101 TRP A C 1
ATOM 738 O O . TRP A 1 101 ? -29.297 16.531 9.125 1 94.56 101 TRP A O 1
ATOM 748 N N . ARG A 1 102 ? -27.562 17.859 9.539 1 93 102 ARG A N 1
ATOM 749 C CA . ARG A 1 102 ? -28.406 18.922 10.07 1 93 102 ARG A CA 1
ATOM 750 C C . ARG A 1 102 ? -29.391 19.422 9.016 1 93 102 ARG A C 1
ATOM 752 O O . ARG A 1 102 ? -30.516 19.797 9.344 1 93 102 ARG A O 1
ATOM 759 N N . ARG A 1 103 ? -28.969 19.375 7.801 1 93.81 103 ARG A N 1
ATOM 760 C CA . ARG A 1 103 ? -29.781 19.828 6.676 1 93.81 103 ARG A CA 1
ATOM 761 C C . ARG A 1 103 ? -30.641 18.688 6.137 1 93.81 103 ARG A C 1
ATOM 763 O O . ARG A 1 103 ? -31.25 18.812 5.07 1 93.81 103 ARG A O 1
ATOM 770 N N . GLN A 1 104 ? -30.562 17.547 6.715 1 94.75 104 GLN A N 1
ATOM 771 C CA . GLN A 1 104 ? -31.422 16.406 6.484 1 94.75 104 GLN A CA 1
ATOM 772 C C . GLN A 1 104 ? -31.062 15.688 5.191 1 94.75 104 GLN A C 1
ATOM 774 O O . GLN A 1 104 ? -31.938 15.195 4.473 1 94.75 104 GLN A O 1
ATOM 779 N N . TYR A 1 105 ? -29.859 15.75 4.875 1 94.75 105 TYR A N 1
ATOM 780 C CA . TYR A 1 105 ? -29.391 14.922 3.77 1 94.75 105 TYR A CA 1
ATOM 781 C C . TYR A 1 105 ? -29.422 13.445 4.141 1 94.75 105 TYR A C 1
ATOM 783 O O . TYR A 1 105 ? -28.922 13.047 5.195 1 94.75 105 TYR A O 1
ATOM 791 N N . PRO A 1 106 ? -30.109 12.648 3.268 1 95.75 106 PRO A N 1
ATOM 792 C CA . PRO A 1 106 ? -29.922 11.211 3.502 1 95.75 106 PRO A CA 1
ATOM 793 C C . PRO A 1 106 ? -28.484 10.75 3.295 1 95.75 106 PRO A C 1
ATOM 795 O O . PRO A 1 106 ? -27.703 11.438 2.627 1 95.75 106 PRO A O 1
ATOM 798 N N . ASP A 1 107 ? -28.125 9.609 3.857 1 94.94 107 ASP A N 1
ATOM 799 C CA . ASP A 1 107 ? -26.75 9.125 3.836 1 94.94 107 ASP A CA 1
ATOM 800 C C . ASP A 1 107 ? -26.234 9 2.404 1 94.94 107 ASP A C 1
ATOM 802 O O . ASP A 1 107 ? -25.078 9.344 2.121 1 94.94 107 ASP A O 1
ATOM 806 N N . THR A 1 108 ? -27.047 8.523 1.538 1 93.75 108 THR A N 1
ATOM 807 C CA . THR A 1 108 ? -26.625 8.328 0.154 1 93.75 108 THR A CA 1
ATOM 808 C C . THR A 1 108 ? -26.281 9.664 -0.5 1 93.75 108 THR A C 1
ATOM 810 O O . THR A 1 108 ? -25.266 9.781 -1.194 1 93.75 108 THR A O 1
ATOM 813 N N . ALA A 1 109 ? -27.094 10.656 -0.239 1 94.19 109 ALA A N 1
ATOM 814 C CA . ALA A 1 109 ? -26.844 11.984 -0.797 1 94.19 109 ALA A CA 1
ATOM 815 C C . ALA A 1 109 ? -25.609 12.625 -0.16 1 94.19 109 ALA A C 1
ATOM 817 O O . ALA A 1 109 ? -24.828 13.289 -0.84 1 94.19 109 ALA A O 1
ATOM 818 N N . ALA A 1 110 ? -25.516 12.477 1.137 1 96.44 110 ALA A N 1
ATOM 819 C CA . ALA A 1 110 ? -24.344 13 1.848 1 96.44 110 ALA A CA 1
ATOM 820 C C . ALA A 1 110 ? -23.062 12.391 1.302 1 96.44 110 ALA A C 1
ATOM 822 O O . ALA A 1 110 ? -22.078 13.102 1.094 1 96.44 110 ALA A O 1
ATOM 823 N N . ARG A 1 111 ? -23.094 11.078 1.071 1 96.44 111 ARG A N 1
ATOM 824 C CA . ARG A 1 111 ? -21.953 10.406 0.475 1 96.44 111 ARG A CA 1
ATOM 825 C C . ARG A 1 111 ? -21.609 11 -0.887 1 96.44 111 ARG A C 1
ATOM 827 O O . ARG A 1 111 ? -20.438 11.188 -1.213 1 96.44 111 ARG A O 1
ATOM 834 N N . GLY A 1 112 ? -22.625 11.266 -1.617 1 95.25 112 GLY A N 1
ATOM 835 C CA . GLY A 1 112 ? -22.422 11.867 -2.924 1 95.25 112 GLY A CA 1
ATOM 836 C C . GLY A 1 112 ? -21.719 13.211 -2.855 1 95.25 112 GLY A C 1
ATOM 837 O O . GLY A 1 112 ? -20.828 13.492 -3.664 1 95.25 112 GLY A O 1
ATOM 838 N N . VAL A 1 113 ? -22.109 13.992 -1.917 1 95.44 113 VAL A N 1
ATOM 839 C CA . VAL A 1 113 ? -21.5 15.305 -1.729 1 95.44 113 VAL A CA 1
ATOM 840 C C . VAL A 1 113 ? -20.031 15.141 -1.385 1 95.44 113 VAL A C 1
ATOM 842 O O . VAL A 1 113 ? -19.172 15.828 -1.948 1 95.44 113 VAL A O 1
ATOM 845 N N . LEU A 1 114 ? -19.719 14.234 -0.493 1 97.44 114 LEU A N 1
ATOM 846 C CA . LEU A 1 114 ? -18.328 14.008 -0.088 1 97.44 114 LEU A CA 1
ATOM 847 C C . LEU A 1 114 ? -17.5 13.492 -1.259 1 97.44 114 LEU A C 1
ATOM 849 O O . LEU A 1 114 ? -16.375 13.953 -1.476 1 97.44 114 LEU A O 1
ATOM 853 N N . LEU A 1 115 ? -18.047 12.555 -2.02 1 96.5 115 LEU A N 1
ATOM 854 C CA . LEU A 1 115 ? -17.328 11.984 -3.154 1 96.5 115 LEU A CA 1
ATOM 855 C C . LEU A 1 115 ? -17.016 13.055 -4.195 1 96.5 115 LEU A C 1
ATOM 857 O O . LEU A 1 115 ? -15.914 13.094 -4.746 1 96.5 115 LEU A O 1
ATOM 861 N N . ARG A 1 116 ? -17.922 13.875 -4.402 1 96.06 116 ARG A N 1
ATOM 862 C CA . ARG A 1 116 ? -17.734 14.93 -5.391 1 96.06 116 ARG A CA 1
ATOM 863 C C . ARG A 1 116 ? -16.703 15.953 -4.91 1 96.06 116 ARG A C 1
ATOM 865 O O . ARG A 1 116 ? -15.766 16.281 -5.633 1 96.06 116 ARG A O 1
ATOM 872 N N . ARG A 1 117 ? -16.906 16.422 -3.73 1 97.06 117 ARG A N 1
ATOM 873 C CA . ARG A 1 117 ? -16.031 17.438 -3.164 1 97.06 117 ARG A CA 1
ATOM 874 C C . ARG A 1 117 ? -14.586 16.969 -3.129 1 97.06 117 ARG A C 1
ATOM 876 O O . ARG A 1 117 ? -13.68 17.656 -3.604 1 97.06 117 ARG A O 1
ATOM 883 N N . TYR A 1 118 ? -14.422 15.805 -2.627 1 98.12 118 TYR A N 1
ATOM 884 C CA . TYR A 1 118 ? -13.055 15.344 -2.418 1 98.12 118 TYR A CA 1
ATOM 885 C C . TYR A 1 118 ? -12.508 14.68 -3.676 1 98.12 118 TYR A C 1
ATOM 887 O O . TYR A 1 118 ? -11.289 14.625 -3.875 1 98.12 118 TYR A O 1
ATOM 895 N N . GLY A 1 119 ? -13.359 14.188 -4.562 1 97.44 119 GLY A N 1
ATOM 896 C CA . GLY A 1 119 ? -12.906 13.781 -5.883 1 97.44 119 GLY A CA 1
ATOM 897 C C . GLY A 1 119 ? -12.242 14.898 -6.66 1 97.44 119 GLY A C 1
ATOM 898 O O . GLY A 1 119 ? -11.188 14.711 -7.262 1 97.44 119 GLY A O 1
ATOM 899 N N . PHE A 1 120 ? -12.859 16.031 -6.578 1 97.06 120 PHE A N 1
ATOM 900 C CA . PHE A 1 120 ? -12.297 17.172 -7.281 1 97.06 120 PHE A CA 1
ATOM 901 C C . PHE A 1 120 ? -11.031 17.672 -6.59 1 97.06 120 PHE A C 1
ATOM 903 O O . PHE A 1 120 ? -10.102 18.141 -7.246 1 97.06 120 PHE A O 1
ATOM 910 N N . LEU A 1 121 ? -10.992 17.531 -5.281 1 97.81 121 LEU A N 1
ATOM 911 C CA . LEU A 1 121 ? -9.75 17.859 -4.594 1 97.81 121 LEU A CA 1
ATOM 912 C C . LEU A 1 121 ? -8.609 16.984 -5.086 1 97.81 121 LEU A C 1
ATOM 914 O O . LEU A 1 121 ? -7.488 17.469 -5.289 1 97.81 121 LEU A O 1
ATOM 918 N N . ALA A 1 122 ? -8.875 15.672 -5.262 1 97.88 122 ALA A N 1
ATOM 919 C CA . ALA A 1 122 ? -7.871 14.758 -5.801 1 97.88 122 ALA A CA 1
ATOM 920 C C . ALA A 1 122 ? -7.418 15.188 -7.191 1 97.88 122 ALA A C 1
ATOM 922 O O . ALA A 1 122 ? -6.227 15.156 -7.5 1 97.88 122 ALA A O 1
ATOM 923 N N . LEU A 1 123 ? -8.328 15.609 -7.988 1 97.19 123 LEU A N 1
ATOM 924 C CA . LEU A 1 123 ? -8 16.062 -9.336 1 97.19 123 LEU A CA 1
ATOM 925 C C . LEU A 1 123 ? -7.121 17.312 -9.297 1 97.19 123 LEU A C 1
ATOM 927 O O . LEU A 1 123 ? -6.148 17.406 -10.047 1 97.19 123 LEU A O 1
ATOM 931 N N . PHE A 1 124 ? -7.492 18.234 -8.43 1 97.69 124 PHE A N 1
ATOM 932 C CA . PHE A 1 124 ? -6.668 19.422 -8.242 1 97.69 124 PHE A CA 1
ATOM 933 C C . PHE A 1 124 ? -5.273 19.047 -7.766 1 97.69 124 PHE A C 1
ATOM 935 O O . PHE A 1 124 ? -4.285 19.656 -8.156 1 97.69 124 PHE A O 1
ATOM 942 N N . GLY A 1 125 ? -5.266 18.031 -6.898 1 98 125 GLY A N 1
ATOM 943 C CA . GLY A 1 125 ? -3.977 17.547 -6.438 1 98 125 GLY A CA 1
ATOM 944 C C . GLY A 1 125 ? -3.107 17 -7.559 1 98 125 GLY A C 1
ATOM 945 O O . GLY A 1 125 ? -1.897 17.234 -7.582 1 98 125 GLY A O 1
ATOM 946 N N . VAL A 1 126 ? -3.709 16.297 -8.508 1 97.5 126 VAL A N 1
ATOM 947 C CA . VAL A 1 126 ? -2.969 15.773 -9.641 1 97.5 126 VAL A CA 1
ATOM 948 C C . VAL A 1 126 ? -2.406 16.922 -10.477 1 97.5 126 VAL A C 1
ATOM 950 O O . VAL A 1 126 ? -1.236 16.906 -10.867 1 97.5 126 VAL A O 1
ATOM 953 N N . ILE A 1 127 ? -3.18 17.906 -10.734 1 97.75 127 ILE A N 1
ATOM 954 C CA . ILE A 1 127 ? -2.754 19.062 -11.508 1 97.75 127 ILE A CA 1
ATOM 955 C C . ILE A 1 127 ? -1.615 19.781 -10.789 1 97.75 127 ILE A C 1
ATOM 957 O O . ILE A 1 127 ? -0.597 20.109 -11.398 1 97.75 127 ILE A O 1
ATOM 961 N N . HIS A 1 128 ? -1.83 20 -9.531 1 98.12 128 HIS A N 1
ATOM 962 C CA . HIS A 1 128 ? -0.809 20.641 -8.711 1 98.12 128 HIS A CA 1
ATOM 963 C C . HIS A 1 128 ? 0.481 19.828 -8.703 1 98.12 128 HIS A C 1
ATOM 965 O O . HIS A 1 128 ? 1.574 20.391 -8.812 1 98.12 128 HIS A O 1
ATOM 971 N N . MET A 1 129 ? 0.359 18.562 -8.641 1 96.88 129 MET A N 1
ATOM 972 C CA . MET A 1 129 ? 1.484 17.641 -8.594 1 96.88 129 MET A CA 1
ATOM 973 C C . MET A 1 129 ? 2.293 17.703 -9.883 1 96.88 129 MET A C 1
ATOM 975 O O . MET A 1 129 ? 3.525 17.719 -9.852 1 96.88 129 MET A O 1
ATOM 979 N N . VAL A 1 130 ? 1.667 17.797 -10.969 1 96.88 130 VAL A N 1
ATOM 980 C CA . VAL A 1 130 ? 2.318 17.75 -12.281 1 96.88 130 VAL A CA 1
ATOM 981 C C . VAL A 1 130 ? 2.961 19.109 -12.578 1 96.88 130 VAL A C 1
ATOM 983 O O . VAL A 1 130 ? 4.113 19.172 -13.016 1 96.88 130 VAL A O 1
ATOM 986 N N . PHE A 1 131 ? 2.328 20.156 -12.203 1 97.5 131 PHE A N 1
ATOM 987 C CA . PHE A 1 131 ? 2.75 21.438 -12.75 1 97.5 131 PHE A CA 1
ATOM 988 C C . PHE A 1 131 ? 3.512 22.25 -11.703 1 97.5 131 PHE A C 1
ATOM 990 O O . PHE A 1 131 ? 4.258 23.172 -12.039 1 97.5 131 PHE A O 1
ATOM 997 N N . LEU A 1 132 ? 3.279 21.953 -10.453 1 97.06 132 LEU A N 1
ATOM 998 C CA . LEU A 1 132 ? 3.834 22.859 -9.445 1 97.06 132 LEU A CA 1
ATOM 999 C C . LEU A 1 132 ? 4.727 22.109 -8.469 1 97.06 132 LEU A C 1
ATOM 1001 O O . LEU A 1 132 ? 5.91 22.422 -8.32 1 97.06 132 LEU A O 1
ATOM 1005 N N . PHE A 1 133 ? 4.219 21.141 -7.867 1 96.12 133 PHE A N 1
ATOM 1006 C CA . PHE A 1 133 ? 4.977 20.516 -6.793 1 96.12 133 PHE A CA 1
ATOM 1007 C C . PHE A 1 133 ? 4.766 19 -6.801 1 96.12 133 PHE A C 1
ATOM 1009 O O . PHE A 1 133 ? 3.703 18.516 -6.398 1 96.12 133 PHE A O 1
ATOM 1016 N N . TRP A 1 134 ? 5.766 18.25 -7.051 1 92.31 134 TRP A N 1
ATOM 1017 C CA . TRP A 1 134 ? 5.691 16.812 -7.184 1 92.31 134 TRP A CA 1
ATOM 1018 C C . TRP A 1 134 ? 5.344 16.156 -5.852 1 92.31 134 TRP A C 1
ATOM 1020 O O . TRP A 1 134 ? 4.844 15.023 -5.812 1 92.31 134 TRP A O 1
ATOM 1030 N N . GLY A 1 135 ? 5.508 16.812 -4.703 1 92.69 135 GLY A N 1
ATOM 1031 C CA . GLY A 1 135 ? 5.195 16.312 -3.377 1 92.69 135 GLY A CA 1
ATOM 1032 C C . GLY A 1 135 ? 3.809 16.688 -2.9 1 92.69 135 GLY A C 1
ATOM 1033 O O . GLY A 1 135 ? 3.58 16.844 -1.698 1 92.69 135 GLY A O 1
ATOM 1034 N N . ASP A 1 136 ? 2.863 16.75 -3.748 1 96 136 ASP A N 1
ATOM 1035 C CA . ASP A 1 136 ? 1.509 17.219 -3.459 1 96 136 ASP A CA 1
ATOM 1036 C C . ASP A 1 136 ? 0.829 16.328 -2.426 1 96 136 ASP A C 1
ATOM 1038 O O . ASP A 1 136 ? 1.023 15.109 -2.428 1 96 136 ASP A O 1
ATOM 1042 N N . ILE A 1 137 ? 0.022 16.938 -1.6 1 96.31 137 ILE A N 1
ATOM 1043 C CA . ILE A 1 137 ? -0.694 16.188 -0.573 1 96.31 137 ILE A CA 1
ATOM 1044 C C . ILE A 1 137 ? -2.195 16.25 -0.84 1 96.31 137 ILE A C 1
ATOM 1046 O O . ILE A 1 137 ? -2.973 15.516 -0.236 1 96.31 137 ILE A O 1
ATOM 1050 N N . MET A 1 138 ? -2.611 17.219 -1.71 1 97.62 138 MET A N 1
ATOM 1051 C CA . MET A 1 138 ? -4.039 17.391 -1.976 1 97.62 138 MET A CA 1
ATOM 1052 C C . MET A 1 138 ? -4.621 16.141 -2.621 1 97.62 138 MET A C 1
ATOM 1054 O O . MET A 1 138 ? -5.773 15.781 -2.371 1 97.62 138 MET A O 1
ATOM 1058 N N . PHE A 1 139 ? -3.879 15.5 -3.477 1 97.75 139 PHE A N 1
ATOM 1059 C CA . PHE A 1 139 ? -4.348 14.273 -4.102 1 97.75 139 PHE A CA 1
ATOM 1060 C C . PHE A 1 139 ? -4.723 13.242 -3.047 1 97.75 139 PHE A C 1
ATOM 1062 O O . PHE A 1 139 ? -5.832 12.703 -3.062 1 97.75 139 PHE A O 1
ATOM 1069 N N . PHE A 1 140 ? -3.846 13.008 -2.148 1 97.38 140 PHE A N 1
ATOM 1070 C CA . PHE A 1 140 ? -4.121 12.055 -1.08 1 97.38 140 PHE A CA 1
ATOM 1071 C C . PHE A 1 140 ? -5.328 12.492 -0.26 1 97.38 140 PHE A C 1
ATOM 1073 O O . PHE A 1 140 ? -6.176 11.672 0.095 1 97.38 140 PHE A O 1
ATOM 1080 N N . TYR A 1 141 ? -5.371 13.758 0.107 1 98 141 TYR A N 1
ATOM 1081 C CA . TYR A 1 141 ? -6.492 14.25 0.896 1 98 141 TYR A CA 1
ATOM 1082 C C . TYR A 1 141 ? -7.812 14.023 0.169 1 98 141 TYR A C 1
ATOM 1084 O O . TYR A 1 141 ? -8.836 13.742 0.799 1 98 141 TYR A O 1
ATOM 1092 N N . GLY A 1 142 ? -7.727 14.242 -1.127 1 98.19 142 GLY A N 1
ATOM 1093 C CA . GLY A 1 142 ? -8.906 13.914 -1.908 1 98.19 142 GLY A CA 1
ATOM 1094 C C . GLY A 1 142 ? -9.312 12.461 -1.793 1 98.19 142 GLY A C 1
ATOM 1095 O O . GLY A 1 142 ? -10.477 12.156 -1.533 1 98.19 142 GLY A O 1
ATOM 1096 N N . VAL A 1 143 ? -8.383 11.578 -1.896 1 96.88 143 VAL A N 1
ATOM 1097 C CA . VAL A 1 143 ? -8.648 10.148 -1.81 1 96.88 143 VAL A CA 1
ATOM 1098 C C . VAL A 1 143 ? -9.141 9.797 -0.407 1 96.88 143 VAL A C 1
ATOM 1100 O O . VAL A 1 143 ? -10.141 9.094 -0.252 1 96.88 143 VAL A O 1
ATOM 1103 N N . ALA A 1 144 ? -8.469 10.281 0.55 1 97.5 144 ALA A N 1
ATOM 1104 C CA . ALA A 1 144 ? -8.852 10.031 1.938 1 97.5 144 ALA A CA 1
ATOM 1105 C C . ALA A 1 144 ? -10.25 10.562 2.227 1 97.5 144 ALA A C 1
ATOM 1107 O O . ALA A 1 144 ? -11.039 9.914 2.918 1 97.5 144 ALA A O 1
ATOM 1108 N N . GLY A 1 145 ? -10.516 11.781 1.711 1 97.56 145 GLY A N 1
ATOM 1109 C CA . GLY A 1 145 ? -11.844 12.344 1.877 1 97.56 145 GLY A CA 1
ATOM 1110 C C . GLY A 1 145 ? -12.938 11.477 1.282 1 97.56 145 GLY A C 1
ATOM 1111 O O . GLY A 1 145 ? -14.016 11.352 1.86 1 97.56 145 GLY A O 1
ATOM 1112 N N . MET A 1 146 ? -12.68 10.875 0.19 1 97.06 146 MET A N 1
ATOM 1113 C CA . MET A 1 146 ? -13.641 9.969 -0.429 1 97.06 146 MET A CA 1
ATOM 1114 C C . MET A 1 146 ? -13.828 8.711 0.414 1 97.06 146 MET A C 1
ATOM 1116 O O . MET A 1 146 ? -14.93 8.164 0.485 1 97.06 146 MET A O 1
ATOM 1120 N N . ILE A 1 147 ? -12.828 8.258 1.059 1 95.88 147 ILE A N 1
ATOM 1121 C CA . ILE A 1 147 ? -12.914 7.094 1.932 1 95.88 147 ILE A CA 1
ATOM 1122 C C . ILE A 1 147 ? -13.836 7.398 3.111 1 95.88 147 ILE A C 1
ATOM 1124 O O . ILE A 1 147 ? -14.578 6.527 3.57 1 95.88 147 ILE A O 1
ATOM 1128 N N . PHE A 1 148 ? -13.867 8.625 3.551 1 96.5 148 PHE A N 1
ATOM 1129 C CA . PHE A 1 148 ? -14.742 9.016 4.652 1 96.5 148 PHE A CA 1
ATOM 1130 C C . PHE A 1 148 ? -16.203 8.859 4.262 1 96.5 148 PHE A C 1
ATOM 1132 O O . PHE A 1 148 ? -17.078 8.711 5.125 1 96.5 148 PHE A O 1
ATOM 1139 N N . ALA A 1 149 ? -16.516 8.953 2.957 1 94.88 149 ALA A N 1
ATOM 1140 C CA . ALA A 1 149 ? -17.891 8.695 2.514 1 94.88 149 ALA A CA 1
ATOM 1141 C C . ALA A 1 149 ? -18.359 7.312 2.947 1 94.88 149 ALA A C 1
ATOM 1143 O O . ALA A 1 149 ? -19.547 7.109 3.221 1 94.88 149 ALA A O 1
ATOM 1144 N N . MET A 1 150 ? -17.422 6.449 3.088 1 92.38 150 MET A N 1
ATOM 1145 C CA . MET A 1 150 ? -17.75 5.09 3.51 1 92.38 150 MET A CA 1
ATOM 1146 C C . MET A 1 150 ? -17.719 4.969 5.031 1 92.38 150 MET A C 1
ATOM 1148 O O . MET A 1 150 ? -18.406 4.121 5.605 1 92.38 150 MET A O 1
ATOM 1152 N N . LEU A 1 151 ? -17.016 5.777 5.672 1 96.12 151 LEU A N 1
ATOM 1153 C CA . LEU A 1 151 ? -16.781 5.621 7.105 1 96.12 151 LEU A CA 1
ATOM 1154 C C . LEU A 1 151 ? -17.719 6.512 7.91 1 96.12 151 LEU A C 1
ATOM 1156 O O . LEU A 1 151 ? -17.875 6.324 9.117 1 96.12 151 LEU A O 1
ATOM 1160 N N . MET A 1 152 ? -18.328 7.43 7.273 1 96.44 152 MET A N 1
ATOM 1161 C CA . MET A 1 152 ? -18.984 8.531 7.961 1 96.44 152 MET A CA 1
ATOM 1162 C C . MET A 1 152 ? -20.109 8.016 8.859 1 96.44 152 MET A C 1
ATOM 1164 O O . MET A 1 152 ? -20.453 8.656 9.852 1 96.44 152 MET A O 1
ATOM 1168 N N . THR A 1 153 ? -20.641 6.812 8.578 1 96.44 153 THR A N 1
ATOM 1169 C CA . THR A 1 153 ? -21.781 6.336 9.336 1 96.44 153 THR A CA 1
ATOM 1170 C C . THR A 1 153 ? -21.359 5.387 10.445 1 96.44 153 THR A C 1
ATOM 1172 O O . THR A 1 153 ? -22.172 4.957 11.258 1 96.44 153 THR A O 1
ATOM 1175 N N . LEU A 1 154 ? -20.141 5.062 10.539 1 95.94 154 LEU A N 1
ATOM 1176 C CA . LEU A 1 154 ? -19.672 4.086 11.516 1 95.94 154 LEU A CA 1
ATOM 1177 C C . LEU A 1 154 ? -19.688 4.676 12.922 1 95.94 154 LEU A C 1
ATOM 1179 O O . LEU A 1 154 ? -19.531 5.887 13.094 1 95.94 154 LEU A O 1
ATOM 1183 N N . LYS A 1 155 ? -19.828 3.748 13.883 1 97.62 155 LYS A N 1
ATOM 1184 C CA . LYS A 1 155 ? -19.844 4.16 15.281 1 97.62 155 LYS A CA 1
ATOM 1185 C C . LYS A 1 155 ? -18.438 4.594 15.734 1 97.62 155 LYS A C 1
ATOM 1187 O O . LYS A 1 155 ? -17.438 4.145 15.18 1 97.62 155 LYS A O 1
ATOM 1192 N N . ASP A 1 156 ? -18.406 5.461 16.734 1 97.69 156 ASP A N 1
ATOM 1193 C CA . ASP A 1 156 ? -17.141 5.965 17.266 1 97.69 156 ASP A CA 1
ATOM 1194 C C . ASP A 1 156 ? -16.219 4.82 17.672 1 97.69 156 ASP A C 1
ATOM 1196 O O . ASP A 1 156 ? -15.023 4.84 17.344 1 97.69 156 ASP A O 1
ATOM 1200 N N . LYS A 1 157 ? -16.797 3.846 18.297 1 97.62 157 LYS A N 1
ATOM 1201 C CA . LYS A 1 157 ? -16 2.719 18.766 1 97.62 157 LYS A CA 1
ATOM 1202 C C . LYS A 1 157 ? -15.32 2.01 17.594 1 97.62 157 LYS A C 1
ATOM 1204 O O . LYS A 1 157 ? -14.148 1.655 17.672 1 97.62 157 LYS A O 1
ATOM 1209 N N . THR A 1 158 ? -16.062 1.842 16.516 1 96.25 158 THR A N 1
ATOM 1210 C CA . THR A 1 158 ? -15.531 1.198 15.32 1 96.25 158 THR A CA 1
ATOM 1211 C C . THR A 1 158 ? -14.43 2.053 14.695 1 96.25 158 THR A C 1
ATOM 1213 O O . THR A 1 158 ? -13.391 1.534 14.289 1 96.25 158 THR A O 1
ATOM 1216 N N . LEU A 1 159 ? -14.68 3.273 14.664 1 98.19 159 LEU A N 1
ATOM 1217 C CA . LEU A 1 159 ? -13.703 4.195 14.102 1 98.19 159 LEU A CA 1
ATOM 1218 C C . LEU A 1 159 ? -12.406 4.188 14.914 1 98.19 159 LEU A C 1
ATOM 1220 O O . LEU A 1 159 ? -11.312 4.211 14.344 1 98.19 159 LEU A O 1
ATOM 1224 N N . TRP A 1 160 ? -12.523 4.148 16.266 1 97.81 160 TRP A N 1
ATOM 1225 C CA . TRP A 1 160 ? -11.344 4.082 17.125 1 97.81 160 TRP A CA 1
ATOM 1226 C C . TRP A 1 160 ? -10.562 2.797 16.875 1 97.81 160 TRP A C 1
ATOM 1228 O O . TRP A 1 160 ? -9.328 2.809 16.859 1 97.81 160 TRP A O 1
ATOM 1238 N N . TRP A 1 161 ? -11.266 1.717 16.641 1 96.69 161 TRP A N 1
ATOM 1239 C CA . TRP A 1 161 ? -10.609 0.441 16.359 1 96.69 161 TRP A CA 1
ATOM 1240 C C . TRP A 1 161 ? -9.891 0.483 15.016 1 96.69 161 TRP A C 1
ATOM 1242 O O . TRP A 1 161 ? -8.773 -0.021 14.891 1 96.69 161 TRP A O 1
ATOM 1252 N N . ILE A 1 162 ? -10.555 1.085 14.039 1 96.06 162 ILE A N 1
ATOM 1253 C CA . ILE A 1 162 ? -9.945 1.21 12.719 1 96.06 162 ILE A CA 1
ATOM 1254 C C . ILE A 1 162 ? -8.688 2.076 12.812 1 96.06 162 ILE A C 1
ATOM 1256 O O . ILE A 1 162 ? -7.625 1.686 12.328 1 96.06 162 ILE A O 1
ATOM 1260 N N . ALA A 1 163 ? -8.789 3.17 13.461 1 98.12 163 ALA A N 1
ATOM 1261 C CA . ALA A 1 163 ? -7.656 4.082 13.617 1 98.12 163 ALA A CA 1
ATOM 1262 C C . ALA A 1 163 ? -6.516 3.412 14.375 1 98.12 163 ALA A C 1
ATOM 1264 O O . ALA A 1 163 ? -5.355 3.496 13.961 1 98.12 163 ALA A O 1
ATOM 1265 N N . GLY A 1 164 ? -6.867 2.76 15.484 1 97.62 164 GLY A N 1
ATOM 1266 C CA . GLY A 1 164 ? -5.863 2.09 16.297 1 97.62 164 GLY A CA 1
ATOM 1267 C C . GLY A 1 164 ? -5.148 0.975 15.555 1 97.62 164 GLY A C 1
ATOM 1268 O O . GLY A 1 164 ? -3.924 0.854 15.641 1 97.62 164 GLY A O 1
ATOM 1269 N N . SER A 1 165 ? -5.91 0.159 14.828 1 95.31 165 SER A N 1
ATOM 1270 C CA . SER A 1 165 ? -5.328 -0.951 14.086 1 95.31 165 SER A CA 1
ATOM 1271 C C . SER A 1 165 ? -4.418 -0.448 12.969 1 95.31 165 SER A C 1
ATOM 1273 O O . SER A 1 165 ? -3.314 -0.961 12.781 1 95.31 165 SER A O 1
ATOM 1275 N N . MET A 1 166 ? -4.875 0.537 12.234 1 95.44 166 MET A N 1
ATOM 1276 C CA . MET A 1 166 ? -4.074 1.112 11.156 1 95.44 166 MET A CA 1
ATOM 1277 C C . MET A 1 166 ? -2.783 1.713 11.703 1 95.44 166 MET A C 1
ATOM 1279 O O . MET A 1 166 ? -1.712 1.512 11.125 1 95.44 166 MET A O 1
ATOM 1283 N N . SER A 1 167 ? -2.906 2.402 12.812 1 97.06 167 SER A N 1
ATOM 1284 C CA . SER A 1 167 ? -1.738 3.027 13.43 1 97.06 167 SER A CA 1
ATOM 1285 C C . SER A 1 167 ? -0.74 1.979 13.906 1 97.06 167 SER A C 1
ATOM 1287 O O . SER A 1 167 ? 0.468 2.127 13.703 1 97.06 167 SER A O 1
ATOM 1289 N N . ALA A 1 168 ? -1.213 0.953 14.547 1 95.94 168 ALA A N 1
ATOM 1290 C CA . ALA A 1 168 ? -0.348 -0.118 15.031 1 95.94 168 ALA A CA 1
ATOM 1291 C C . ALA A 1 168 ? 0.401 -0.786 13.883 1 95.94 168 ALA A C 1
ATOM 1293 O O . ALA A 1 168 ? 1.612 -1.005 13.969 1 95.94 168 ALA A O 1
ATOM 1294 N N . ILE A 1 169 ? -0.358 -1.063 12.82 1 93.19 169 ILE A N 1
ATOM 1295 C CA . ILE A 1 169 ? 0.246 -1.688 11.648 1 93.19 169 ILE A CA 1
ATOM 1296 C C . ILE A 1 169 ? 1.326 -0.772 11.078 1 93.19 169 ILE A C 1
ATOM 1298 O O . ILE A 1 169 ? 2.445 -1.216 10.805 1 93.19 169 ILE A O 1
ATOM 1302 N N . TYR A 1 170 ? 1.056 0.46 10.914 1 95.62 170 TYR A N 1
ATOM 1303 C CA . TYR A 1 170 ? 2.008 1.397 10.328 1 95.62 170 TYR A CA 1
ATOM 1304 C C . TYR A 1 170 ? 3.26 1.51 11.188 1 95.62 170 TYR A C 1
ATOM 1306 O O . TYR A 1 170 ? 4.379 1.516 10.672 1 95.62 170 TYR A O 1
ATOM 1314 N N . VAL A 1 171 ? 3.068 1.635 12.516 1 96.31 171 VAL A N 1
ATOM 1315 C CA . VAL A 1 171 ? 4.188 1.813 13.43 1 96.31 171 VAL A CA 1
ATOM 1316 C C . VAL A 1 171 ? 5.094 0.583 13.391 1 96.31 171 VAL A C 1
ATOM 1318 O O . VAL A 1 171 ? 6.316 0.707 13.297 1 96.31 171 VAL A O 1
ATOM 1321 N N . ILE A 1 172 ? 4.535 -0.576 13.359 1 94.12 172 ILE A N 1
ATOM 1322 C CA . ILE A 1 172 ? 5.309 -1.812 13.336 1 94.12 172 ILE A CA 1
ATOM 1323 C C . ILE A 1 172 ? 6.059 -1.932 12.016 1 94.12 172 ILE A C 1
ATOM 1325 O O . ILE A 1 172 ? 7.262 -2.201 12 1 94.12 172 ILE A O 1
ATOM 1329 N N . VAL A 1 173 ? 5.352 -1.683 10.961 1 91.81 173 VAL A N 1
ATOM 1330 C CA . VAL A 1 173 ? 5.969 -1.752 9.641 1 91.81 173 VAL A CA 1
ATOM 1331 C C . VAL A 1 173 ? 7.023 -0.655 9.508 1 91.81 173 VAL A C 1
ATOM 1333 O O . VAL A 1 173 ? 8.117 -0.897 8.992 1 91.81 173 VAL A O 1
ATOM 1336 N N . GLY A 1 174 ? 6.688 0.503 10.031 1 92.75 174 GLY A N 1
ATOM 1337 C CA . GLY A 1 174 ? 7.609 1.628 9.969 1 92.75 174 GLY A CA 1
ATOM 1338 C C . GLY A 1 174 ? 8.891 1.391 10.734 1 92.75 174 GLY A C 1
ATOM 1339 O O . GLY A 1 174 ? 9.984 1.706 10.25 1 92.75 174 GLY A O 1
ATOM 1340 N N . ILE A 1 175 ? 8.773 0.863 11.891 1 93.56 175 ILE A N 1
ATOM 1341 C CA . ILE A 1 175 ? 9.953 0.568 12.703 1 93.56 175 ILE A CA 1
ATOM 1342 C C . ILE A 1 175 ? 10.781 -0.515 12.023 1 93.56 175 ILE A C 1
ATOM 1344 O O . ILE A 1 175 ? 12.016 -0.425 11.977 1 93.56 175 ILE A O 1
ATOM 1348 N N . THR A 1 176 ? 10.141 -1.468 11.461 1 90.5 176 THR A N 1
ATOM 1349 C CA . THR A 1 176 ? 10.844 -2.553 10.781 1 90.5 176 THR A CA 1
ATOM 1350 C C . THR A 1 176 ? 11.609 -2.029 9.57 1 90.5 176 THR A C 1
ATOM 1352 O O . THR A 1 176 ? 12.797 -2.307 9.414 1 90.5 176 THR A O 1
ATOM 1355 N N . LEU A 1 177 ? 10.984 -1.197 8.82 1 87.25 177 LEU A N 1
ATOM 1356 C CA . LEU A 1 177 ? 11.578 -0.727 7.574 1 87.25 177 LEU A CA 1
ATOM 1357 C C . LEU A 1 177 ? 12.547 0.422 7.836 1 87.25 177 LEU A C 1
ATOM 1359 O O . LEU A 1 177 ? 13.555 0.565 7.133 1 87.25 177 LEU A O 1
ATOM 1363 N N . GLY A 1 178 ? 12.219 1.173 8.859 1 89.06 178 GLY A N 1
ATOM 1364 C CA . GLY A 1 178 ? 12.984 2.391 9.07 1 89.06 178 GLY A CA 1
ATOM 1365 C C . GLY A 1 178 ? 14.078 2.238 10.109 1 89.06 178 GLY A C 1
ATOM 1366 O O . GLY A 1 178 ? 14.992 3.057 10.18 1 89.06 178 GLY A O 1
ATOM 1367 N N . VAL A 1 179 ? 14.008 1.214 10.906 1 91.69 179 VAL A N 1
ATOM 1368 C CA . VAL A 1 179 ? 14.969 1.061 11.992 1 91.69 179 VAL A CA 1
ATOM 1369 C C . VAL A 1 179 ? 15.672 -0.291 11.875 1 91.69 179 VAL A C 1
ATOM 1371 O O . VAL A 1 179 ? 16.891 -0.353 11.648 1 91.69 179 VAL A O 1
ATOM 1374 N N . VAL A 1 180 ? 14.969 -1.321 11.789 1 88.25 180 VAL A N 1
ATOM 1375 C CA . VAL A 1 180 ? 15.523 -2.666 11.914 1 88.25 180 VAL A CA 1
ATOM 1376 C C . VAL A 1 180 ? 16.297 -3.031 10.648 1 88.25 180 VAL A C 1
ATOM 1378 O O . VAL A 1 180 ? 17.453 -3.445 10.719 1 88.25 180 VAL A O 1
ATOM 1381 N N . LEU A 1 181 ? 15.688 -2.812 9.539 1 83.88 181 LEU A N 1
ATOM 1382 C CA . LEU A 1 181 ? 16.297 -3.217 8.281 1 83.88 181 LEU A CA 1
ATOM 1383 C C . LEU A 1 181 ? 17.578 -2.422 8.023 1 83.88 181 LEU A C 1
ATOM 1385 O O . LEU A 1 181 ? 18.625 -3.002 7.715 1 83.88 181 LEU A O 1
ATOM 1389 N N . PRO A 1 182 ? 17.453 -1.133 8.156 1 83.19 182 PRO A N 1
ATOM 1390 C CA . PRO A 1 182 ? 18.703 -0.391 7.949 1 83.19 182 PRO A CA 1
ATOM 1391 C C . PRO A 1 182 ? 19.781 -0.762 8.961 1 83.19 182 PRO A C 1
ATOM 1393 O O . PRO A 1 182 ? 20.969 -0.799 8.617 1 83.19 182 PRO A O 1
ATOM 1396 N N . LEU A 1 183 ? 19.469 -1.001 10.18 1 83.38 183 LEU A N 1
ATOM 1397 C CA . LEU A 1 183 ? 20.453 -1.305 11.227 1 83.38 183 LEU A CA 1
ATOM 1398 C C . LEU A 1 183 ? 21.078 -2.672 10.992 1 83.38 183 LEU A C 1
ATOM 1400 O O . LEU A 1 183 ? 22.297 -2.836 11.164 1 83.38 183 LEU A O 1
ATOM 1404 N N . TYR A 1 184 ? 20.328 -3.576 10.562 1 78.94 184 TYR A N 1
ATOM 1405 C CA . TYR A 1 184 ? 20.812 -4.949 10.531 1 78.94 184 TYR A CA 1
ATOM 1406 C C . TYR A 1 184 ? 21.281 -5.32 9.125 1 78.94 184 TYR A C 1
ATOM 1408 O O . TYR A 1 184 ? 22.188 -6.137 8.969 1 78.94 184 TYR A O 1
ATOM 1416 N N . PHE A 1 185 ? 20.703 -4.641 8.07 1 75.31 185 PHE A N 1
ATOM 1417 C CA . PHE A 1 185 ? 21.047 -5.07 6.719 1 75.31 185 PHE A CA 1
ATOM 1418 C C . PHE A 1 185 ? 21.656 -3.926 5.922 1 75.31 185 PHE A C 1
ATOM 1420 O O . PHE A 1 185 ? 22.109 -4.121 4.797 1 75.31 185 PHE A O 1
ATOM 1427 N N . GLY A 1 186 ? 21.656 -2.75 6.516 1 74.38 186 GLY A N 1
ATOM 1428 C CA . GLY A 1 186 ? 22.266 -1.606 5.852 1 74.38 186 GLY A CA 1
ATOM 1429 C C . GLY A 1 186 ? 21.469 -1.113 4.66 1 74.38 186 GLY A C 1
ATOM 1430 O O . GLY A 1 186 ? 22 -0.451 3.773 1 74.38 186 GLY A O 1
ATOM 1431 N N . VAL A 1 187 ? 20.297 -1.566 4.512 1 67.12 187 VAL A N 1
ATOM 1432 C CA . VAL A 1 187 ? 19.453 -1.201 3.371 1 67.12 187 VAL A CA 1
ATOM 1433 C C . VAL A 1 187 ? 18.516 -0.07 3.766 1 67.12 187 VAL A C 1
ATOM 1435 O O . VAL A 1 187 ? 17.891 -0.12 4.824 1 67.12 187 VAL A O 1
ATOM 1438 N N . SER A 1 188 ? 18.719 1.115 3.043 1 65.69 188 SER A N 1
ATOM 1439 C CA . SER A 1 188 ? 17.75 2.188 3.232 1 65.69 188 SER A CA 1
ATOM 1440 C C . SER A 1 188 ? 16.578 2.053 2.262 1 65.69 188 SER A C 1
ATOM 1442 O O . SER A 1 188 ? 16.766 1.636 1.115 1 65.69 188 SER A O 1
ATOM 1444 N N . THR A 1 189 ? 15.391 2.148 2.82 1 60.28 189 THR A N 1
ATOM 1445 C CA . THR A 1 189 ? 14.211 1.993 1.979 1 60.28 189 THR A CA 1
ATOM 1446 C C . THR A 1 189 ? 13.727 3.348 1.466 1 60.28 189 THR A C 1
ATOM 1448 O O . THR A 1 189 ? 12.734 3.428 0.744 1 60.28 189 THR A O 1
ATOM 1451 N N . ASP A 1 190 ? 14.422 4.348 1.894 1 61.53 190 ASP A N 1
ATOM 1452 C CA . ASP A 1 190 ? 14.008 5.656 1.399 1 61.53 190 ASP A CA 1
ATOM 1453 C C . ASP A 1 190 ? 14.617 5.945 0.029 1 61.53 190 ASP A C 1
ATOM 1455 O O . ASP A 1 190 ? 15.656 6.602 -0.068 1 61.53 190 ASP A O 1
ATOM 1459 N N . THR A 1 191 ? 14.031 5.461 -1.025 1 57.28 191 THR A N 1
ATOM 1460 C CA . THR A 1 191 ? 14.516 5.543 -2.396 1 57.28 191 THR A CA 1
ATOM 1461 C C . THR A 1 191 ? 14.531 6.988 -2.881 1 57.28 191 THR A C 1
ATOM 1463 O O . THR A 1 191 ? 15.406 7.383 -3.65 1 57.28 191 THR A O 1
ATOM 1466 N N . MET A 1 192 ? 13.672 7.746 -2.346 1 57.22 192 MET A N 1
ATOM 1467 C CA . MET A 1 192 ? 13.555 9.109 -2.854 1 57.22 192 MET A CA 1
ATOM 1468 C C . MET A 1 192 ? 14.68 9.984 -2.318 1 57.22 192 MET A C 1
ATOM 1470 O O . MET A 1 192 ? 15.078 10.961 -2.961 1 57.22 192 MET A O 1
ATOM 1474 N N . ALA A 1 193 ? 15.219 9.508 -1.287 1 57.34 193 ALA A N 1
ATOM 1475 C CA . ALA A 1 193 ? 16.25 10.328 -0.646 1 57.34 193 ALA A CA 1
ATOM 1476 C C . ALA A 1 193 ? 17.531 10.352 -1.477 1 57.34 193 ALA A C 1
ATOM 1478 O O . ALA A 1 193 ? 18.328 11.289 -1.372 1 57.34 193 ALA A O 1
ATOM 1479 N N . SER A 1 194 ? 17.578 9.453 -2.322 1 60.19 194 SER A N 1
ATOM 1480 C CA . SER A 1 194 ? 18.828 9.352 -3.07 1 60.19 194 SER A CA 1
ATOM 1481 C C . SER A 1 194 ? 18.703 9.992 -4.449 1 60.19 194 SER A C 1
ATOM 1483 O O . SER A 1 194 ? 19.688 10.141 -5.168 1 60.19 194 SER A O 1
ATOM 1485 N N . LEU A 1 195 ? 17.547 10.516 -4.656 1 66 195 LEU A N 1
ATOM 1486 C CA . LEU A 1 195 ? 17.328 11.078 -5.984 1 66 195 LEU A CA 1
ATOM 1487 C C . LEU A 1 195 ? 17.859 12.5 -6.066 1 66 195 LEU A C 1
ATOM 1489 O O . LEU A 1 195 ? 17.719 13.281 -5.121 1 66 195 LEU A O 1
ATOM 1493 N N . ASP A 1 196 ? 18.672 12.734 -7.07 1 69.44 196 ASP A N 1
ATOM 1494 C CA . ASP A 1 196 ? 19.031 14.117 -7.379 1 69.44 196 ASP A CA 1
ATOM 1495 C C . ASP A 1 196 ? 17.844 14.875 -7.973 1 69.44 196 ASP A C 1
ATOM 1497 O O . ASP A 1 196 ? 17.5 14.672 -9.141 1 69.44 196 ASP A O 1
ATOM 1501 N N . LEU A 1 197 ? 17.25 15.711 -7.191 1 73.75 197 LEU A N 1
ATOM 1502 C CA . LEU A 1 197 ? 16.031 16.422 -7.605 1 73.75 197 LEU A CA 1
ATOM 1503 C C . LEU A 1 197 ? 16.375 17.828 -8.086 1 73.75 197 LEU A C 1
ATOM 1505 O O . LEU A 1 197 ? 15.594 18.766 -7.875 1 73.75 197 LEU A O 1
ATOM 1509 N N . THR A 1 198 ? 17.547 17.953 -8.656 1 79.75 198 THR A N 1
ATOM 1510 C CA . THR A 1 198 ? 17.906 19.219 -9.305 1 79.75 198 THR A CA 1
ATOM 1511 C C . THR A 1 198 ? 17.609 19.156 -10.805 1 79.75 198 THR A C 1
ATOM 1513 O O . THR A 1 198 ? 17.969 18.188 -11.477 1 79.75 198 THR A O 1
ATOM 1516 N N . PHE A 1 199 ? 16.891 20.203 -11.219 1 86.19 199 PHE A N 1
ATOM 1517 C CA . PHE A 1 199 ? 16.453 20.234 -12.609 1 86.19 199 PHE A CA 1
ATOM 1518 C C . PHE A 1 199 ? 17.031 21.438 -13.344 1 86.19 199 PHE A C 1
ATOM 1520 O O . PHE A 1 199 ? 17.188 22.5 -12.766 1 86.19 199 PHE A O 1
ATOM 1527 N N . ASP A 1 200 ? 17.312 21.234 -14.625 1 88.88 200 ASP A N 1
ATOM 1528 C CA . ASP A 1 200 ? 17.938 22.297 -15.414 1 88.88 200 ASP A CA 1
ATOM 1529 C C . ASP A 1 200 ? 16.875 23.141 -16.125 1 88.88 200 ASP A C 1
ATOM 1531 O O . ASP A 1 200 ? 17.172 24.219 -16.625 1 88.88 200 ASP A O 1
ATOM 1535 N N . SER A 1 201 ? 15.648 22.609 -16.203 1 93.88 201 SER A N 1
ATOM 1536 C CA . SER A 1 201 ? 14.586 23.312 -16.906 1 93.88 201 SER A CA 1
ATOM 1537 C C . SER A 1 201 ? 13.219 22.969 -16.328 1 93.88 201 SER A C 1
ATOM 1539 O O . SER A 1 201 ? 13.07 21.969 -15.633 1 93.88 201 SER A O 1
ATOM 1541 N N . TYR A 1 202 ? 12.312 23.844 -16.641 1 94.75 202 TYR A N 1
ATOM 1542 C CA . TYR A 1 202 ? 10.945 23.594 -16.203 1 94.75 202 TYR A CA 1
ATOM 1543 C C . TYR A 1 202 ? 10.391 22.328 -16.859 1 94.75 202 TYR A C 1
ATOM 1545 O O . TYR A 1 202 ? 9.633 21.578 -16.234 1 94.75 202 TYR A O 1
ATOM 1553 N N . LEU A 1 203 ? 10.82 22.047 -18.094 1 93.69 203 LEU A N 1
ATOM 1554 C CA . LEU A 1 203 ? 10.352 20.859 -18.781 1 93.69 203 LEU A CA 1
ATOM 1555 C C . LEU A 1 203 ? 10.805 19.578 -18.078 1 93.69 203 LEU A C 1
ATOM 1557 O O . LEU A 1 203 ? 10.039 18.625 -17.938 1 93.69 203 LEU A O 1
ATOM 1561 N N . GLU A 1 204 ? 12.031 19.625 -17.641 1 89.94 204 GLU A N 1
ATOM 1562 C CA . GLU A 1 204 ? 12.531 18.5 -16.859 1 89.94 204 GLU A CA 1
ATOM 1563 C C . GLU A 1 204 ? 11.773 18.359 -15.547 1 89.94 204 GLU A C 1
ATOM 1565 O O . GLU A 1 204 ? 11.461 17.234 -15.117 1 89.94 204 GLU A O 1
ATOM 1570 N N . TYR A 1 205 ? 11.531 19.516 -14.984 1 92.25 205 TYR A N 1
ATOM 1571 C CA . TYR A 1 205 ? 10.758 19.547 -13.75 1 92.25 205 TYR A CA 1
ATOM 1572 C C . TYR A 1 205 ? 9.359 18.984 -13.969 1 92.25 205 TYR A C 1
ATOM 1574 O O . TYR A 1 205 ? 8.852 18.203 -13.156 1 92.25 205 TYR A O 1
ATOM 1582 N N . LEU A 1 206 ? 8.781 19.328 -15.07 1 93.25 206 LEU A N 1
ATOM 1583 C CA . LEU A 1 206 ? 7.469 18.828 -15.453 1 93.25 206 LEU A CA 1
ATOM 1584 C C . LEU A 1 206 ? 7.504 17.312 -15.641 1 93.25 206 LEU A C 1
ATOM 1586 O O . LEU A 1 206 ? 6.535 16.609 -15.312 1 93.25 206 LEU A O 1
ATOM 1590 N N . GLY A 1 207 ? 8.602 16.812 -16.203 1 89.06 207 GLY A N 1
ATOM 1591 C CA . GLY A 1 207 ? 8.781 15.383 -16.344 1 89.06 207 GLY A CA 1
ATOM 1592 C C . GLY A 1 207 ? 8.719 14.648 -15.008 1 89.06 207 GLY A C 1
ATOM 1593 O O . GLY A 1 207 ? 8.078 13.602 -14.898 1 89.06 207 GLY A O 1
ATOM 1594 N N . MET A 1 208 ? 9.281 15.242 -14.047 1 86.06 208 MET A N 1
ATOM 1595 C CA . MET A 1 208 ? 9.219 14.68 -12.703 1 86.06 208 MET A CA 1
ATOM 1596 C C . MET A 1 208 ? 7.793 14.727 -12.164 1 86.06 208 MET A C 1
ATOM 1598 O O . MET A 1 208 ? 7.344 13.797 -11.5 1 86.06 208 MET A O 1
ATOM 1602 N N . GLY A 1 209 ? 7.188 15.828 -12.406 1 92.31 209 GLY A N 1
ATOM 1603 C CA . GLY A 1 209 ? 5.789 15.93 -12.016 1 92.31 209 GLY A CA 1
ATOM 1604 C C . GLY A 1 209 ? 4.926 14.82 -12.594 1 92.31 209 GLY A C 1
ATOM 1605 O O . GLY A 1 209 ? 4.137 14.203 -11.875 1 92.31 209 GLY A O 1
ATOM 1606 N N . LEU A 1 210 ? 5.129 14.523 -13.789 1 91 210 LEU A N 1
ATOM 1607 C CA . LEU A 1 210 ? 4.371 13.477 -14.469 1 91 210 LEU A CA 1
ATOM 1608 C C . LEU A 1 210 ? 4.707 12.102 -13.891 1 91 210 LEU A C 1
ATOM 1610 O O . LEU A 1 210 ? 3.818 11.273 -13.695 1 91 210 LEU A O 1
ATOM 1614 N N . LEU A 1 211 ? 5.957 11.953 -13.633 1 87.69 211 LEU A N 1
ATOM 1615 C CA . LEU A 1 211 ? 6.414 10.68 -13.078 1 87.69 211 LEU A CA 1
ATOM 1616 C C . LEU A 1 211 ? 5.902 10.5 -11.648 1 87.69 211 LEU A C 1
ATOM 1618 O O . LEU A 1 211 ? 5.707 9.367 -11.195 1 87.69 211 LEU A O 1
ATOM 1622 N N . SER A 1 212 ? 5.629 11.562 -11.031 1 91.12 212 SER A N 1
ATOM 1623 C CA . SER A 1 212 ? 5.195 11.516 -9.641 1 91.12 212 SER A CA 1
ATOM 1624 C C . SER A 1 212 ? 3.754 11.039 -9.531 1 91.12 212 SER A C 1
ATOM 1626 O O . SER A 1 212 ? 3.34 10.539 -8.477 1 91.12 212 SER A O 1
ATOM 1628 N N . VAL A 1 213 ? 3.031 11.117 -10.555 1 93.31 213 VAL A N 1
ATOM 1629 C CA . VAL A 1 213 ? 1.611 10.781 -10.492 1 93.31 213 VAL A CA 1
ATOM 1630 C C . VAL A 1 213 ? 1.441 9.297 -10.203 1 93.31 213 VAL A C 1
ATOM 1632 O O . VAL A 1 213 ? 0.842 8.922 -9.188 1 93.31 213 VAL A O 1
ATOM 1635 N N . PRO A 1 214 ? 2.02 8.422 -11.023 1 90.38 214 PRO A N 1
ATOM 1636 C CA . PRO A 1 214 ? 1.871 7.004 -10.688 1 90.38 214 PRO A CA 1
ATOM 1637 C C . PRO A 1 214 ? 2.543 6.641 -9.359 1 90.38 214 PRO A C 1
ATOM 1639 O O . PRO A 1 214 ? 2.062 5.762 -8.641 1 90.38 214 PRO A O 1
ATOM 1642 N N . ILE A 1 215 ? 3.602 7.25 -9.078 1 87.81 215 ILE A N 1
ATOM 1643 C CA . ILE A 1 215 ? 4.301 6.992 -7.824 1 87.81 215 ILE A CA 1
ATOM 1644 C C . ILE A 1 215 ? 3.389 7.332 -6.648 1 87.81 215 ILE A C 1
ATOM 1646 O O . ILE A 1 215 ? 3.285 6.562 -5.688 1 87.81 215 ILE A O 1
ATOM 1650 N N . GLN A 1 216 ? 2.766 8.445 -6.789 1 92.38 216 GLN A N 1
ATOM 1651 C CA . GLN A 1 216 ? 1.853 8.867 -5.734 1 92.38 216 GLN A CA 1
ATOM 1652 C C . GLN A 1 216 ? 0.661 7.922 -5.625 1 92.38 216 GLN A C 1
ATOM 1654 O O . GLN A 1 216 ? 0.232 7.582 -4.52 1 92.38 216 GLN A O 1
ATOM 1659 N N . ILE A 1 217 ? 0.178 7.547 -6.699 1 90.5 217 ILE A N 1
ATOM 1660 C CA . ILE A 1 217 ? -0.926 6.59 -6.691 1 90.5 217 ILE A CA 1
ATOM 1661 C C . ILE A 1 217 ? -0.496 5.312 -5.98 1 90.5 217 ILE A C 1
ATOM 1663 O O . ILE A 1 217 ? -1.229 4.785 -5.137 1 90.5 217 ILE A O 1
ATOM 1667 N N . GLY A 1 218 ? 0.686 4.883 -6.242 1 87.06 218 GLY A N 1
ATOM 1668 C CA . GLY A 1 218 ? 1.215 3.691 -5.602 1 87.06 218 GLY A CA 1
ATOM 1669 C C . GLY A 1 218 ? 1.477 3.875 -4.117 1 87.06 218 GLY A C 1
ATOM 1670 O O . GLY A 1 218 ? 1.493 2.904 -3.359 1 87.06 218 GLY A O 1
ATOM 1671 N N . SER A 1 219 ? 1.582 5.086 -3.676 1 89.62 219 SER A N 1
ATOM 1672 C CA . SER A 1 219 ? 1.942 5.371 -2.291 1 89.62 219 SER A CA 1
ATOM 1673 C C . SER A 1 219 ? 0.703 5.539 -1.42 1 89.62 219 SER A C 1
ATOM 1675 O O . SER A 1 219 ? 0.797 5.551 -0.191 1 89.62 219 SER A O 1
ATOM 1677 N N . VAL A 1 220 ? -0.421 5.605 -1.995 1 92.06 220 VAL A N 1
ATOM 1678 C CA . VAL A 1 220 ? -1.659 5.949 -1.304 1 92.06 220 VAL A CA 1
ATOM 1679 C C . VAL A 1 220 ? -1.926 4.941 -0.188 1 92.06 220 VAL A C 1
ATOM 1681 O O . VAL A 1 220 ? -2.246 5.324 0.939 1 92.06 220 VAL A O 1
ATOM 1684 N N . PRO A 1 221 ? -1.741 3.648 -0.407 1 87.81 221 PRO A N 1
ATOM 1685 C CA . PRO A 1 221 ? -2.035 2.701 0.671 1 87.81 221 PRO A CA 1
ATOM 1686 C C . PRO A 1 221 ? -1.178 2.936 1.913 1 87.81 221 PRO A C 1
ATOM 1688 O O . PRO A 1 221 ? -1.679 2.855 3.037 1 87.81 221 PRO A O 1
ATOM 1691 N N . VAL A 1 222 ? 0.018 3.227 1.727 1 88.25 222 VAL A N 1
ATOM 1692 C CA . VAL A 1 222 ? 0.914 3.49 2.848 1 88.25 222 VAL A CA 1
ATOM 1693 C C . VAL A 1 222 ? 0.517 4.797 3.529 1 88.25 222 VAL A C 1
ATOM 1695 O O . VAL A 1 222 ? 0.497 4.883 4.762 1 88.25 222 VAL A O 1
ATOM 1698 N N . GLU A 1 223 ? 0.194 5.766 2.732 1 94.12 223 GLU A N 1
ATOM 1699 C CA . GLU A 1 223 ? -0.22 7.055 3.277 1 94.12 223 GLU A CA 1
ATOM 1700 C C . GLU A 1 223 ? -1.506 6.922 4.09 1 94.12 223 GLU A C 1
ATOM 1702 O O . GLU A 1 223 ? -1.683 7.609 5.098 1 94.12 223 GLU A O 1
ATOM 1707 N N . ILE A 1 224 ? -2.344 6.082 3.609 1 94.94 224 ILE A N 1
ATOM 1708 C CA . ILE A 1 224 ? -3.586 5.836 4.336 1 94.94 224 ILE A CA 1
ATOM 1709 C C . ILE A 1 224 ? -3.27 5.262 5.715 1 94.94 224 ILE A C 1
ATOM 1711 O O . ILE A 1 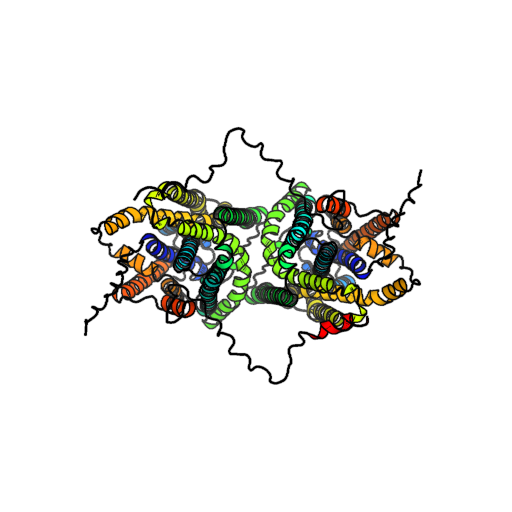224 ? -3.797 5.73 6.727 1 94.94 224 ILE A O 1
ATOM 1715 N N . LEU A 1 225 ? -2.412 4.297 5.773 1 93.81 225 LEU A N 1
ATOM 1716 C CA . LEU A 1 225 ? -2.039 3.691 7.051 1 93.81 225 LEU A CA 1
ATOM 1717 C C . LEU A 1 225 ? -1.394 4.719 7.973 1 93.81 225 LEU A C 1
ATOM 1719 O O . LEU A 1 225 ? -1.597 4.684 9.188 1 93.81 225 LEU A O 1
ATOM 1723 N N . MET A 1 226 ? -0.737 5.637 7.375 1 96.19 226 MET A N 1
ATOM 1724 C CA . MET A 1 226 ? 0.022 6.617 8.148 1 96.19 226 MET A CA 1
ATOM 1725 C C . MET A 1 226 ? -0.885 7.73 8.656 1 96.19 226 MET A C 1
ATOM 1727 O O . MET A 1 226 ? -0.824 8.102 9.828 1 96.19 226 MET A O 1
ATOM 1731 N N . LEU A 1 227 ? -1.774 8.258 7.773 1 98.38 227 LEU A N 1
ATOM 1732 C CA . LEU A 1 227 ? -2.412 9.539 8.07 1 98.38 227 LEU A CA 1
ATOM 1733 C C . LEU A 1 227 ? -3.898 9.344 8.359 1 98.38 227 LEU A C 1
ATOM 1735 O O . LEU A 1 227 ? -4.512 10.164 9.047 1 98.38 227 LEU A O 1
ATOM 1739 N N . MET A 1 228 ? -4.465 8.297 7.875 1 98.12 228 MET A N 1
ATOM 1740 C CA . MET A 1 228 ? -5.898 8.109 8.086 1 98.12 228 MET A CA 1
ATOM 1741 C C . MET A 1 228 ? -6.219 7.98 9.57 1 98.12 228 MET A C 1
ATOM 1743 O O . MET A 1 228 ? -7.262 8.453 10.023 1 98.12 228 MET A O 1
ATOM 1747 N N . PRO A 1 229 ? -5.395 7.309 10.359 1 98.5 229 PRO A N 1
ATOM 1748 C CA . PRO A 1 229 ? -5.691 7.211 11.789 1 98.5 229 PRO A CA 1
ATOM 1749 C C . PRO A 1 229 ? -5.895 8.57 12.438 1 98.5 229 PRO A C 1
ATOM 1751 O O . PRO A 1 229 ? -6.875 8.773 13.164 1 98.5 229 PRO A O 1
ATOM 1754 N N . VAL A 1 230 ? -5.008 9.492 12.148 1 98.75 230 VAL A N 1
ATOM 1755 C CA . VAL A 1 230 ? -5.121 10.789 12.812 1 98.75 230 VAL A CA 1
ATOM 1756 C C . VAL A 1 230 ? -6.258 11.594 12.188 1 98.75 230 VAL A C 1
ATOM 1758 O O . VAL A 1 230 ? -6.859 12.445 12.836 1 98.75 230 VAL A O 1
ATOM 1761 N N . MET A 1 231 ? -6.621 11.344 10.93 1 98.81 231 MET A N 1
ATOM 1762 C CA . MET A 1 231 ? -7.793 11.961 10.312 1 98.81 231 MET A CA 1
ATOM 1763 C C . MET A 1 231 ? -9.078 11.453 10.969 1 98.81 231 MET A C 1
ATOM 1765 O O . MET A 1 231 ? -10.016 12.227 11.188 1 98.81 231 MET A O 1
ATOM 1769 N N . ILE A 1 232 ? -9.078 10.164 11.312 1 98.81 232 ILE A N 1
ATOM 1770 C CA . ILE A 1 232 ? -10.242 9.594 11.984 1 98.81 232 ILE A CA 1
ATOM 1771 C C . ILE A 1 232 ? -10.391 10.211 13.367 1 98.81 232 ILE A C 1
ATOM 1773 O O . ILE A 1 232 ? -11.508 10.516 13.805 1 98.81 232 ILE A O 1
ATOM 1777 N N . VAL A 1 233 ? -9.281 10.438 14.023 1 98.81 233 VAL A N 1
ATOM 1778 C CA . VAL A 1 233 ? -9.32 11.117 15.32 1 98.81 233 VAL A CA 1
ATOM 1779 C C . VAL A 1 233 ? -9.938 12.5 15.164 1 98.81 233 VAL A C 1
ATOM 1781 O O . VAL A 1 233 ? -10.797 12.898 15.945 1 98.81 233 VAL A O 1
ATOM 1784 N N . GLY A 1 234 ? -9.492 13.211 14.156 1 98.75 234 GLY A N 1
ATOM 1785 C CA . GLY A 1 234 ? -10.094 14.508 13.867 1 98.75 234 GLY A CA 1
ATOM 1786 C C . GLY A 1 234 ? -11.586 14.422 13.578 1 98.75 234 GLY A C 1
ATOM 1787 O O . GLY A 1 234 ? -12.367 15.242 14.07 1 98.75 234 GLY A O 1
ATOM 1788 N N . TYR A 1 235 ? -11.984 13.445 12.812 1 98.69 235 TYR A N 1
ATOM 1789 C CA . TYR A 1 235 ? -13.383 13.234 12.461 1 98.69 235 TYR A CA 1
ATOM 1790 C C . TYR A 1 235 ? -14.234 13 13.711 1 98.69 235 TYR A C 1
ATOM 1792 O O . TYR A 1 235 ? -15.297 13.609 13.867 1 98.69 235 TYR A O 1
ATOM 1800 N N . ILE A 1 236 ? -13.75 12.117 14.586 1 98.56 236 ILE A N 1
ATOM 1801 C CA . ILE A 1 236 ? -14.453 11.828 15.828 1 98.56 236 ILE A CA 1
ATOM 1802 C C . ILE A 1 236 ? -14.547 13.094 16.688 1 98.56 236 ILE A C 1
ATOM 1804 O O . ILE A 1 236 ? -15.586 13.367 17.281 1 98.56 236 ILE A O 1
ATOM 1808 N N . ALA A 1 237 ? -13.477 13.852 16.75 1 98.44 237 ALA A N 1
ATOM 1809 C CA . ALA A 1 237 ? -13.477 15.102 17.516 1 98.44 237 ALA A CA 1
ATOM 1810 C C . ALA A 1 237 ? -14.523 16.078 16.984 1 98.44 237 ALA A C 1
ATOM 1812 O O . ALA A 1 237 ? -15.156 16.797 17.75 1 98.44 237 ALA A O 1
ATOM 1813 N N . ALA A 1 238 ? -14.68 16.109 15.695 1 97.62 238 ALA A N 1
ATOM 1814 C CA . ALA A 1 238 ? -15.688 16.969 15.086 1 97.62 238 ALA A CA 1
ATOM 1815 C C . ALA A 1 238 ? -17.094 16.516 15.469 1 97.62 238 ALA A C 1
ATOM 1817 O O . ALA A 1 238 ? -17.969 17.344 15.742 1 97.62 238 ALA A O 1
ATOM 1818 N N . ARG A 1 239 ? -17.234 15.227 15.461 1 96.19 239 ARG A N 1
ATOM 1819 C CA . ARG A 1 239 ? -18.531 14.672 15.828 1 96.19 239 ARG A CA 1
ATOM 1820 C C . ARG A 1 239 ? -18.953 15.133 17.219 1 96.19 239 ARG A C 1
ATOM 1822 O O . ARG A 1 239 ? -20.141 15.367 17.469 1 96.19 239 ARG A O 1
ATOM 1829 N N . HIS A 1 240 ? -18.031 15.297 18.031 1 96.62 240 HIS A N 1
ATOM 1830 C CA . HIS A 1 240 ? -18.328 15.688 19.406 1 96.62 240 HIS A CA 1
ATOM 1831 C C . HIS A 1 240 ? -18.062 17.172 19.625 1 96.62 240 HIS A C 1
ATO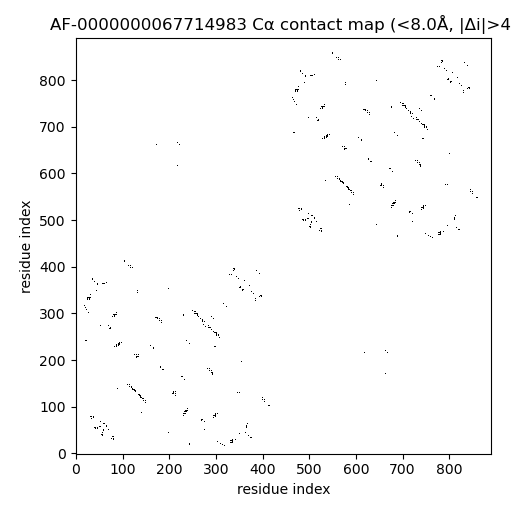M 1833 O O . HIS A 1 240 ? -18.125 17.656 20.766 1 96.62 240 HIS A O 1
ATOM 1839 N N . ARG A 1 241 ? -17.672 17.891 18.609 1 95.75 241 ARG A N 1
ATOM 1840 C CA . ARG A 1 241 ? -17.438 19.328 18.609 1 95.75 241 ARG A CA 1
ATOM 1841 C C . ARG A 1 241 ? -16.406 19.703 19.672 1 95.75 241 ARG A C 1
ATOM 1843 O O . ARG A 1 241 ? -16.609 20.641 20.438 1 95.75 241 ARG A O 1
ATOM 1850 N N . VAL A 1 242 ? -15.414 19 19.656 1 97 242 VAL A N 1
ATOM 1851 C CA . VAL A 1 242 ? -14.391 19.125 20.688 1 97 242 VAL A CA 1
ATOM 1852 C C . VAL A 1 242 ? -13.758 20.516 20.625 1 97 242 VAL A C 1
ATOM 1854 O O . VAL A 1 242 ? -13.539 21.156 21.672 1 97 242 VAL A O 1
ATOM 1857 N N . LEU A 1 243 ? -13.547 21.047 19.469 1 95.56 243 LEU A N 1
ATOM 1858 C CA . LEU A 1 243 ? -12.828 22.312 19.328 1 95.56 243 LEU A CA 1
ATOM 1859 C C . LEU A 1 243 ? -13.742 23.484 19.625 1 95.56 243 LEU A C 1
ATOM 1861 O O . LEU A 1 243 ? -13.266 24.609 19.844 1 95.56 243 LEU A O 1
ATOM 1865 N N . SER A 1 244 ? -15.023 23.25 19.656 1 92.5 244 SER A N 1
ATOM 1866 C CA . SER A 1 244 ? -15.977 24.25 20.109 1 92.5 244 SER A CA 1
ATOM 1867 C C . SER A 1 244 ? -16.234 24.141 21.609 1 92.5 244 SER A C 1
ATOM 1869 O O . SER A 1 244 ? -16.812 25.062 22.219 1 92.5 244 SER A O 1
ATOM 1871 N N . ARG A 1 245 ? -15.812 23.031 22.156 1 95.06 245 ARG A N 1
ATOM 1872 C CA . ARG A 1 245 ? -16.047 22.75 23.562 1 95.06 245 ARG A CA 1
ATOM 1873 C C . ARG A 1 245 ? -14.75 22.391 24.281 1 95.06 245 ARG A C 1
ATOM 1875 O O . ARG A 1 245 ? -14.68 21.391 24.984 1 95.06 245 ARG A O 1
ATOM 1882 N N . VAL A 1 246 ? -13.82 23.172 24.094 1 96.31 246 VAL A N 1
ATOM 1883 C CA . VAL A 1 246 ? -12.461 22.906 24.547 1 96.31 246 VAL A CA 1
ATOM 1884 C C . VAL A 1 246 ? -12.453 22.734 26.062 1 96.31 246 VAL A C 1
ATOM 1886 O O . VAL A 1 246 ? -11.773 21.844 26.594 1 96.31 246 VAL A O 1
ATOM 1889 N N . ASP A 1 247 ? -13.203 23.5 26.797 1 95.44 247 ASP A N 1
ATOM 1890 C CA . ASP A 1 247 ? -13.219 23.469 28.266 1 95.44 247 ASP A CA 1
ATOM 1891 C C . ASP A 1 247 ? -13.758 22.141 28.781 1 95.44 247 ASP A C 1
ATOM 1893 O O . ASP A 1 247 ? -13.344 21.656 29.828 1 95.44 247 ASP A O 1
ATOM 1897 N N . GLU A 1 248 ? -14.664 21.578 28.047 1 96.88 248 GLU A N 1
ATOM 1898 C CA . GLU A 1 248 ? -15.258 20.312 28.453 1 96.88 248 GLU A CA 1
ATOM 1899 C C . GLU A 1 248 ? -14.328 19.141 28.156 1 96.88 248 GLU A C 1
ATOM 1901 O O . GLU A 1 248 ? -14.414 18.078 28.781 1 96.88 248 GLU A O 1
ATOM 1906 N N . PHE A 1 249 ? -13.453 19.344 27.203 1 98 249 PHE A N 1
ATOM 1907 C CA . PHE A 1 249 ? -12.602 18.234 26.75 1 98 249 PHE A CA 1
ATOM 1908 C C . PHE A 1 249 ? -11.141 18.516 27.094 1 98 249 PHE A C 1
ATOM 1910 O O . PHE A 1 249 ? -10.242 18.125 26.344 1 98 249 PHE A O 1
ATOM 1917 N N . ARG A 1 250 ? -10.883 19.125 28.156 1 97.56 250 ARG A N 1
ATOM 1918 C CA . ARG A 1 250 ? -9.523 19.531 28.531 1 97.56 250 ARG A CA 1
ATOM 1919 C C . ARG A 1 250 ? -8.641 18.297 28.75 1 97.56 250 ARG A C 1
ATOM 1921 O O . ARG A 1 250 ? -7.484 18.281 28.328 1 97.56 250 ARG A O 1
ATOM 1928 N N . LYS A 1 251 ? -9.141 17.328 29.422 1 97.88 251 LYS A N 1
ATOM 1929 C CA . LYS A 1 251 ? -8.336 16.156 29.766 1 97.88 251 LYS A CA 1
ATOM 1930 C C . LYS A 1 251 ? -7.848 15.445 28.5 1 97.88 251 LYS A C 1
ATOM 1932 O O . LYS A 1 251 ? -6.641 15.266 28.312 1 97.88 251 LYS A O 1
ATOM 1937 N N . PRO A 1 252 ? -8.781 15.031 27.562 1 97.81 252 PRO A N 1
ATOM 1938 C CA . PRO A 1 252 ? -8.281 14.383 26.344 1 97.81 252 PRO A CA 1
ATOM 1939 C C . PRO A 1 252 ? -7.371 15.297 25.531 1 97.81 252 PRO A C 1
ATOM 1941 O O . PRO A 1 252 ? -6.438 14.812 24.875 1 97.81 252 PRO A O 1
ATOM 1944 N N . LEU A 1 253 ? -7.613 16.547 25.516 1 98.56 253 LEU A N 1
ATOM 1945 C CA . LEU A 1 253 ? -6.777 17.469 24.766 1 98.56 253 LEU A CA 1
ATOM 1946 C C . LEU A 1 253 ? -5.371 17.531 25.359 1 98.56 253 LEU A C 1
ATOM 1948 O O . LEU A 1 253 ? -4.383 17.562 24.625 1 98.56 253 LEU A O 1
ATOM 1952 N N . TRP A 1 254 ? -5.246 17.531 26.656 1 98.5 254 TRP A N 1
ATOM 1953 C CA . TRP A 1 254 ? -3.938 17.531 27.297 1 98.5 254 TRP A CA 1
ATOM 1954 C C . TRP A 1 254 ? -3.219 16.203 27.078 1 98.5 254 TRP A C 1
ATOM 1956 O O . TRP A 1 254 ? -1.998 16.172 26.906 1 98.5 254 TRP A O 1
ATOM 1966 N N . ILE A 1 255 ? -3.955 15.133 27.125 1 98.5 255 ILE A N 1
ATOM 1967 C CA . ILE A 1 255 ? -3.352 13.836 26.844 1 98.5 255 ILE A CA 1
ATOM 1968 C C . ILE A 1 255 ? -2.727 13.844 25.453 1 98.5 255 ILE A C 1
ATOM 1970 O O . ILE A 1 255 ? -1.573 13.438 25.281 1 98.5 255 ILE A O 1
ATOM 1974 N N . ALA A 1 256 ? -3.492 14.305 24.453 1 98.56 256 ALA A N 1
ATOM 1975 C CA . ALA A 1 256 ? -2.979 14.398 23.094 1 98.56 256 ALA A CA 1
ATOM 1976 C C . ALA A 1 256 ? -1.757 15.305 23.031 1 98.56 256 ALA A C 1
ATOM 1978 O O . ALA A 1 256 ? -0.771 14.992 22.359 1 98.56 256 ALA A O 1
ATOM 1979 N N . THR A 1 257 ? -1.812 16.406 23.719 1 98.69 257 THR A N 1
ATOM 1980 C CA . THR A 1 257 ? -0.706 17.359 23.75 1 98.69 257 THR A CA 1
ATOM 1981 C C . THR A 1 257 ? 0.546 16.719 24.344 1 98.69 257 THR A C 1
ATOM 1983 O O . THR A 1 257 ? 1.647 16.891 23.812 1 98.69 257 THR A O 1
ATOM 1986 N N . TRP A 1 258 ? 0.375 15.969 25.391 1 98.56 258 TRP A N 1
ATOM 1987 C CA . TRP A 1 258 ? 1.515 15.328 26.047 1 98.56 258 TRP A CA 1
ATOM 1988 C C . TRP A 1 258 ? 2.117 14.25 25.141 1 98.56 258 TRP A C 1
ATOM 1990 O O . TRP A 1 258 ? 3.33 14.031 25.156 1 98.56 258 TRP A O 1
ATOM 2000 N N . ILE A 1 259 ? 1.301 13.562 24.344 1 98.38 259 ILE A N 1
ATOM 2001 C CA . ILE A 1 259 ? 1.813 12.609 23.375 1 98.38 259 ILE A CA 1
ATOM 2002 C C . ILE A 1 259 ? 2.703 13.328 22.359 1 98.38 259 ILE A C 1
ATOM 2004 O O . ILE A 1 259 ? 3.801 12.859 22.047 1 98.38 259 ILE A O 1
ATOM 2008 N N . PHE A 1 260 ? 2.27 14.477 21.922 1 98.31 260 PHE A N 1
ATOM 2009 C CA . PHE A 1 260 ? 3.061 15.297 21 1 98.31 260 PHE A CA 1
ATOM 2010 C C . PHE A 1 260 ? 4.391 15.688 21.641 1 98.31 260 PHE A C 1
ATOM 2012 O O . PHE A 1 260 ? 5.453 15.477 21.047 1 98.31 260 PHE A O 1
ATOM 2019 N N . ILE A 1 261 ? 4.309 16.172 22.844 1 98.56 261 ILE A N 1
ATOM 2020 C CA . ILE A 1 261 ? 5.504 16.641 23.547 1 98.56 261 ILE A CA 1
ATOM 2021 C C . ILE A 1 261 ? 6.453 15.461 23.766 1 98.56 261 ILE A C 1
ATOM 2023 O O . ILE A 1 261 ? 7.664 15.594 23.578 1 98.56 261 ILE A O 1
ATOM 2027 N N . ALA A 1 262 ? 5.934 14.344 24.156 1 98.69 262 ALA A N 1
ATOM 2028 C CA . ALA A 1 262 ? 6.754 13.156 24.406 1 98.69 262 ALA A CA 1
ATOM 2029 C C . ALA A 1 262 ? 7.504 12.742 23.141 1 98.69 262 ALA A C 1
ATOM 2031 O O . ALA A 1 262 ? 8.703 12.453 23.188 1 98.69 262 ALA A O 1
ATOM 2032 N N . ILE A 1 263 ? 6.852 12.719 22 1 98.62 263 ILE A N 1
ATOM 2033 C CA . ILE A 1 263 ? 7.488 12.305 20.75 1 98.62 263 ILE A CA 1
ATOM 2034 C C . ILE A 1 263 ? 8.516 13.359 20.328 1 98.62 263 ILE A C 1
ATOM 2036 O O . ILE A 1 263 ? 9.617 13.016 19.891 1 98.62 263 ILE A O 1
ATOM 2040 N N . ALA A 1 264 ? 8.172 14.641 20.469 1 98.38 264 ALA A N 1
ATOM 2041 C CA . ALA A 1 264 ? 9.094 15.719 20.109 1 98.38 264 ALA A CA 1
ATOM 2042 C C . ALA A 1 264 ? 10.383 15.633 20.938 1 98.38 264 ALA A C 1
ATOM 2044 O O . ALA A 1 264 ? 11.477 15.867 20.406 1 98.38 264 ALA A O 1
ATOM 2045 N N . VAL A 1 265 ? 10.219 15.227 22.203 1 98.31 265 VAL A N 1
ATOM 2046 C CA . VAL A 1 265 ? 11.367 15.219 23.109 1 98.31 265 VAL A CA 1
ATOM 2047 C C . VAL A 1 265 ? 12.086 13.875 23 1 98.31 265 VAL A C 1
ATOM 2049 O O . VAL A 1 265 ? 13.297 13.828 22.781 1 98.31 265 VAL A O 1
ATOM 2052 N N . LEU A 1 266 ? 11.367 12.766 23.094 1 98.44 266 LEU A N 1
ATOM 2053 C CA . LEU A 1 266 ? 11.984 11.453 23.203 1 98.44 266 LEU A CA 1
ATOM 2054 C C . LEU A 1 266 ? 12.484 10.961 21.859 1 98.44 266 LEU A C 1
ATOM 2056 O O . LEU A 1 266 ? 13.383 10.117 21.781 1 98.44 266 LEU A O 1
ATOM 2060 N N . VAL A 1 267 ? 11.93 11.484 20.734 1 98.5 267 VAL A N 1
ATOM 2061 C CA . VAL A 1 267 ? 12.344 11.078 19.406 1 98.5 267 VAL A CA 1
ATOM 2062 C C . VAL A 1 267 ? 13.047 12.234 18.703 1 98.5 267 VAL A C 1
ATOM 2064 O O . VAL A 1 267 ? 14.148 12.078 18.172 1 98.5 267 VAL A O 1
ATOM 2067 N N . GLY A 1 268 ? 12.492 13.453 18.781 1 98.44 268 GLY A N 1
ATOM 2068 C CA . GLY A 1 268 ? 13.008 14.609 18.062 1 98.44 268 GLY A CA 1
ATOM 2069 C C . GLY A 1 268 ? 14.375 15.055 18.562 1 98.44 268 GLY A C 1
ATOM 2070 O O . GLY A 1 268 ? 15.266 15.336 17.766 1 98.44 268 GLY A O 1
ATOM 2071 N N . VAL A 1 269 ? 14.547 15.062 19.828 1 98.25 269 VAL A N 1
ATOM 2072 C CA . VAL A 1 269 ? 15.789 15.57 20.391 1 98.25 269 VAL A CA 1
ATOM 2073 C C . VAL A 1 269 ? 16.938 14.625 20.047 1 98.25 269 VAL A C 1
ATOM 2075 O O . VAL A 1 269 ? 17.953 15.047 19.469 1 98.25 269 VAL A O 1
ATOM 2078 N N . PRO A 1 270 ? 16.828 13.344 20.391 1 98.31 270 PRO A N 1
ATOM 2079 C CA . PRO A 1 270 ? 17.953 12.477 20.047 1 98.31 270 PRO A CA 1
ATOM 2080 C C . PRO A 1 270 ? 18.219 12.43 18.531 1 98.31 270 PRO A C 1
ATOM 2082 O O . PRO A 1 270 ? 19.359 12.312 18.109 1 98.31 270 PRO A O 1
ATOM 2085 N N . TRP A 1 271 ? 17.203 12.508 17.766 1 97.56 271 TRP A N 1
ATOM 2086 C CA . TRP A 1 271 ? 17.391 12.531 16.312 1 97.56 271 TRP A CA 1
ATOM 2087 C C . TRP A 1 271 ? 18.188 13.758 15.891 1 97.56 271 TRP A C 1
ATOM 2089 O O . TRP A 1 271 ? 19.203 13.641 15.188 1 97.56 271 TRP A O 1
ATOM 2099 N N . GLY A 1 272 ? 17.719 14.93 16.328 1 97.81 272 GLY A N 1
ATOM 2100 C CA . GLY A 1 272 ? 18.438 16.156 16.016 1 97.81 272 GLY A CA 1
ATOM 2101 C C . GLY A 1 272 ? 19.875 16.156 16.453 1 97.81 272 GLY A C 1
ATOM 2102 O O . GLY A 1 272 ? 20.766 16.562 15.703 1 97.81 272 GLY A O 1
ATOM 2103 N N . LEU A 1 273 ? 20.125 15.648 17.625 1 97.81 273 LEU A N 1
ATOM 2104 C CA . LEU A 1 273 ? 21.484 15.578 18.156 1 97.81 273 LEU A CA 1
ATOM 2105 C C . LEU A 1 273 ? 22.328 14.609 17.344 1 97.81 273 LEU A C 1
ATOM 2107 O O . LEU A 1 273 ? 23.531 14.844 17.141 1 97.81 273 LEU A O 1
ATOM 2111 N N . ALA A 1 274 ? 21.75 13.578 16.938 1 97.06 274 ALA A N 1
ATOM 2112 C CA . ALA A 1 274 ? 22.484 12.617 16.125 1 97.06 274 ALA A CA 1
ATOM 2113 C C . ALA A 1 274 ? 22.828 13.211 14.766 1 97.06 274 ALA A C 1
ATOM 2115 O O . ALA A 1 274 ? 23.922 12.992 14.242 1 97.06 274 ALA A O 1
ATOM 2116 N N . GLU A 1 275 ? 21.906 13.961 14.242 1 95.44 275 GLU A N 1
ATOM 2117 C CA . GLU A 1 275 ? 22.109 14.562 12.93 1 95.44 275 GLU A CA 1
ATOM 2118 C C . GLU A 1 275 ? 23.266 15.562 12.953 1 95.44 275 GLU A C 1
ATOM 2120 O O . GLU A 1 275 ? 23.953 15.742 11.945 1 95.44 275 GLU A O 1
ATOM 2125 N N . ILE A 1 276 ? 23.531 16.141 14.086 1 95.75 276 ILE A N 1
ATOM 2126 C CA . ILE A 1 276 ? 24.578 17.141 14.148 1 95.75 276 ILE A CA 1
ATOM 2127 C C . ILE A 1 276 ? 25.875 16.5 14.672 1 95.75 276 ILE A C 1
ATOM 2129 O O . ILE A 1 276 ? 26.812 17.203 15.023 1 95.75 276 ILE A O 1
ATOM 2133 N N . GLY A 1 277 ? 25.844 15.234 14.945 1 94.38 277 GLY A N 1
ATOM 2134 C CA . GLY A 1 277 ? 27.078 14.508 15.203 1 94.38 277 GLY A CA 1
ATOM 2135 C C . GLY A 1 277 ? 27.328 14.258 16.672 1 94.38 277 GLY A C 1
ATOM 2136 O O . GLY A 1 277 ? 28.391 13.766 17.062 1 94.38 277 GLY A O 1
ATOM 2137 N N . VAL A 1 278 ? 26.406 14.625 17.469 1 95.44 278 VAL A N 1
ATOM 2138 C CA . VAL A 1 278 ? 26.578 14.367 18.891 1 95.44 278 VAL A CA 1
ATOM 2139 C C . VAL A 1 278 ? 26.531 12.859 19.141 1 95.44 278 VAL A C 1
ATOM 2141 O O . VAL A 1 278 ? 27.25 12.344 20 1 95.44 278 VAL A O 1
ATOM 2144 N N . PHE A 1 279 ? 25.641 12.18 18.453 1 95.5 279 PHE A N 1
ATOM 2145 C CA . PHE A 1 279 ? 25.562 10.727 18.5 1 95.5 279 PHE A CA 1
ATOM 2146 C C . PHE A 1 279 ? 25.984 10.117 17.172 1 95.5 279 PHE A C 1
ATOM 2148 O O . PHE A 1 279 ? 26.312 10.836 16.234 1 95.5 279 PHE A O 1
ATOM 2155 N N . SER A 1 280 ? 26.047 8.812 17.094 1 92.81 280 SER A N 1
ATOM 2156 C CA . SER A 1 280 ? 26.531 8.094 15.914 1 92.81 280 SER A CA 1
ATOM 2157 C C . SER A 1 280 ? 25.547 8.195 14.758 1 92.81 280 SER A C 1
ATOM 2159 O O . SER A 1 280 ? 24.375 8.531 14.961 1 92.81 280 SER A O 1
ATOM 2161 N N . ALA A 1 281 ? 26.031 7.91 13.625 1 89.56 281 ALA A N 1
ATOM 2162 C CA . ALA A 1 281 ? 25.188 7.852 12.43 1 89.56 281 ALA A CA 1
ATOM 2163 C C . ALA A 1 281 ? 24.125 6.773 12.57 1 89.56 281 ALA A C 1
ATOM 2165 O O . ALA A 1 281 ? 23 6.926 12.062 1 89.56 281 ALA A O 1
ATOM 2166 N N . GLN A 1 282 ? 24.469 5.75 13.234 1 91 282 GLN A N 1
ATOM 2167 C CA . GLN A 1 282 ? 23.5 4.684 13.492 1 91 282 GLN A CA 1
ATOM 2168 C C . GLN A 1 282 ? 22.328 5.188 14.344 1 91 282 GLN A C 1
ATOM 2170 O O . GLN A 1 282 ? 21.172 4.84 14.086 1 91 282 GLN A O 1
ATOM 2175 N N . THR A 1 283 ? 22.703 5.992 15.297 1 93.94 283 THR A N 1
ATOM 2176 C CA . THR A 1 283 ? 21.672 6.586 16.141 1 93.94 283 THR A CA 1
ATOM 2177 C C . THR A 1 283 ? 20.766 7.496 15.312 1 93.94 283 THR A C 1
ATOM 2179 O O . THR A 1 283 ? 19.547 7.52 15.523 1 93.94 283 THR A O 1
ATOM 2182 N N . ALA A 1 284 ? 21.344 8.234 14.398 1 93.5 284 ALA A N 1
ATOM 2183 C CA . ALA A 1 284 ? 20.547 9.094 13.523 1 93.5 284 ALA A CA 1
ATOM 2184 C C . ALA A 1 284 ? 19.562 8.266 12.703 1 93.5 284 ALA A C 1
ATOM 2186 O O . ALA A 1 284 ? 18.406 8.648 12.555 1 93.5 284 ALA A O 1
ATOM 2187 N N . THR A 1 285 ? 20.016 7.168 12.234 1 91.12 285 THR A N 1
ATOM 2188 C CA . THR A 1 285 ? 19.172 6.277 11.445 1 91.12 285 THR A CA 1
ATOM 2189 C C . THR A 1 285 ? 18.016 5.746 12.281 1 91.12 285 THR A C 1
ATOM 2191 O O . THR A 1 285 ? 16.859 5.746 11.844 1 91.12 285 THR A O 1
ATOM 2194 N N . VAL A 1 286 ? 18.297 5.355 13.508 1 93.88 286 VAL A N 1
ATOM 2195 C CA . VAL A 1 286 ? 17.297 4.793 14.398 1 93.88 286 VAL A CA 1
ATOM 2196 C C . VAL A 1 286 ? 16.219 5.836 14.688 1 93.88 286 VAL A C 1
ATOM 2198 O O . VAL A 1 286 ? 15.031 5.57 14.5 1 93.88 286 VAL A O 1
ATOM 2201 N N . PHE A 1 287 ? 16.672 6.969 15.008 1 96 287 PHE A N 1
ATOM 2202 C CA . PHE A 1 287 ? 15.703 7.949 15.469 1 96 287 PHE A CA 1
ATOM 2203 C C . PHE A 1 287 ? 15.016 8.633 14.297 1 96 287 PHE A C 1
ATOM 2205 O O . PHE A 1 287 ? 13.867 9.07 14.406 1 96 287 PHE A O 1
ATOM 2212 N N . SER A 1 288 ? 15.664 8.727 13.172 1 94.44 288 SER A N 1
ATOM 2213 C CA . SER A 1 288 ? 14.961 9.141 11.961 1 94.44 288 SER A CA 1
ATOM 2214 C C . SER A 1 288 ? 13.844 8.164 11.602 1 94.44 288 SER A C 1
ATOM 2216 O O . SER A 1 288 ? 12.734 8.578 11.266 1 94.44 288 SER A O 1
ATOM 2218 N N . GLY A 1 289 ? 14.195 6.875 11.68 1 94.25 289 GLY A N 1
ATOM 2219 C CA . GLY A 1 289 ? 13.195 5.848 11.438 1 94.25 289 GLY A CA 1
ATOM 2220 C C . GLY A 1 289 ? 12.039 5.895 12.43 1 94.25 289 GLY A C 1
ATOM 2221 O O . GLY A 1 289 ? 10.883 5.75 12.039 1 94.25 289 GLY A O 1
ATOM 2222 N N . LEU A 1 290 ? 12.359 6.09 13.664 1 96.31 290 LEU A N 1
ATOM 2223 C CA . LEU A 1 290 ? 11.328 6.203 14.688 1 96.31 290 LEU A CA 1
ATOM 2224 C C . LEU A 1 290 ? 10.438 7.418 14.438 1 96.31 290 LEU A C 1
ATOM 2226 O O . LEU A 1 290 ? 9.227 7.352 14.625 1 96.31 290 LEU A O 1
ATOM 2230 N N . ASN A 1 291 ? 11.078 8.492 14.086 1 97.06 291 ASN A N 1
ATOM 2231 C CA . ASN A 1 291 ? 10.305 9.688 13.781 1 97.06 291 ASN A CA 1
ATOM 2232 C C . ASN A 1 291 ? 9.328 9.445 12.633 1 97.06 291 ASN A C 1
ATOM 2234 O O . ASN A 1 291 ? 8.188 9.906 12.688 1 97.06 291 ASN A O 1
ATOM 2238 N N . GLN A 1 292 ? 9.781 8.742 11.672 1 94.88 292 GLN A N 1
ATOM 2239 C CA . GLN A 1 292 ? 8.898 8.422 10.555 1 94.88 292 GLN A CA 1
ATOM 2240 C C . GLN A 1 292 ? 7.773 7.484 11 1 94.88 292 GLN A C 1
ATOM 2242 O O . GLN A 1 292 ? 6.641 7.602 10.531 1 94.88 292 GLN A O 1
ATOM 2247 N N . ALA A 1 293 ? 8.055 6.602 11.883 1 96.19 293 ALA A N 1
ATOM 2248 C CA . ALA A 1 293 ? 7.117 5.562 12.297 1 96.19 293 ALA A CA 1
ATOM 2249 C C . ALA A 1 293 ? 6.062 6.125 13.242 1 96.19 293 ALA A C 1
ATOM 2251 O O . ALA A 1 293 ? 4.875 5.812 13.117 1 96.19 293 ALA A O 1
ATOM 2252 N N . VAL A 1 294 ? 6.465 7.012 14.141 1 97.88 294 VAL A N 1
ATOM 2253 C CA . VAL A 1 294 ? 5.527 7.395 15.195 1 97.88 294 VAL A CA 1
ATOM 2254 C C . VAL A 1 294 ? 5.215 8.883 15.094 1 97.88 294 VAL A C 1
ATOM 2256 O O . VAL A 1 294 ? 4.359 9.398 15.812 1 97.88 294 VAL A O 1
ATOM 2259 N N . GLY A 1 295 ? 5.883 9.617 14.234 1 98 295 GLY A N 1
ATOM 2260 C CA . GLY A 1 295 ? 5.738 11.055 14.133 1 98 295 GLY A CA 1
ATOM 2261 C C . GLY A 1 295 ? 4.316 11.5 13.836 1 98 295 GLY A C 1
ATOM 2262 O O . GLY A 1 295 ? 3.869 12.539 14.312 1 98 295 GLY A O 1
ATOM 2263 N N . SER A 1 296 ? 3.619 10.719 13.031 1 97.81 296 SER A N 1
ATOM 2264 C CA . SER A 1 296 ? 2.273 11.109 12.625 1 97.81 296 SER A CA 1
ATOM 2265 C C . SER A 1 296 ? 1.334 11.195 13.82 1 97.81 296 SER A C 1
ATOM 2267 O O . SER A 1 296 ? 0.343 11.93 13.781 1 97.81 296 SER A O 1
ATOM 2269 N N . LEU A 1 297 ? 1.634 10.531 14.914 1 98.06 297 LEU A N 1
ATOM 2270 C CA . LEU A 1 297 ? 0.792 10.516 16.094 1 98.06 297 LEU A CA 1
ATOM 2271 C C . LEU A 1 297 ? 0.791 11.883 16.781 1 98.06 297 LEU A C 1
ATOM 2273 O O . LEU A 1 297 ? -0.04 12.141 17.656 1 98.06 297 LEU A O 1
ATOM 2277 N N . THR A 1 298 ? 1.69 12.734 16.359 1 98.62 298 THR A N 1
ATOM 2278 C CA . THR A 1 298 ? 1.766 14.062 16.953 1 98.62 298 THR A CA 1
ATOM 2279 C C . THR A 1 298 ? 0.657 14.961 16.422 1 98.62 298 THR A C 1
ATOM 2281 O O . THR A 1 298 ? 0.348 16 17 1 98.62 298 THR A O 1
ATOM 2284 N N . GLY A 1 299 ? 0.021 14.625 15.312 1 98.5 299 GLY A N 1
ATOM 2285 C CA . GLY A 1 299 ? -0.956 15.461 14.641 1 98.5 299 GLY A CA 1
ATOM 2286 C C . GLY A 1 299 ? -2.055 15.953 15.555 1 98.5 299 GLY A C 1
ATOM 2287 O O . GLY A 1 299 ? -2.184 17.156 15.789 1 98.5 299 GLY A O 1
ATOM 2288 N N . PRO A 1 300 ? -2.812 14.992 16.156 1 98.69 300 PRO A N 1
ATOM 2289 C CA . PRO A 1 300 ? -3.873 15.406 17.078 1 98.69 300 PRO A CA 1
ATOM 2290 C C . PRO A 1 300 ? -3.348 16.219 18.266 1 98.69 300 PRO A C 1
ATOM 2292 O O . PRO A 1 300 ? -4.031 17.125 18.75 1 98.69 300 PRO A O 1
ATOM 2295 N N . GLY A 1 301 ? -2.125 15.906 18.688 1 98.81 301 GLY A N 1
ATOM 2296 C CA . GLY A 1 301 ? -1.541 16.609 19.812 1 98.81 301 GLY A CA 1
ATOM 2297 C C . GLY A 1 301 ? -1.217 18.062 19.531 1 98.81 301 GLY A C 1
ATOM 2298 O O . GLY A 1 301 ? -1.414 18.922 20.375 1 98.81 301 GLY A O 1
ATOM 2299 N N . ILE A 1 302 ? -0.742 18.328 18.375 1 98.69 302 ILE A N 1
ATOM 2300 C CA . ILE A 1 302 ? -0.42 19.703 18.016 1 98.69 302 ILE A CA 1
ATOM 2301 C C . ILE A 1 302 ? -1.705 20.516 17.891 1 98.69 302 ILE A C 1
ATOM 2303 O O . ILE A 1 302 ? -1.775 21.641 18.375 1 98.69 302 ILE A O 1
ATOM 2307 N N . VAL A 1 303 ? -2.721 19.938 17.266 1 98.56 303 VAL A N 1
ATOM 2308 C CA . VAL A 1 303 ? -4.016 20.594 17.156 1 98.56 303 VAL A CA 1
ATOM 2309 C C . VAL A 1 303 ? -4.562 20.875 18.562 1 98.56 303 VAL A C 1
ATOM 2311 O O . VAL A 1 303 ? -5.055 21.984 18.828 1 98.56 303 VAL A O 1
ATOM 2314 N N . ALA A 1 304 ? -4.453 19.891 19.453 1 98.69 304 ALA A N 1
ATOM 2315 C CA . ALA A 1 304 ? -4.918 20.047 20.828 1 98.69 304 ALA A CA 1
ATOM 2316 C C . ALA A 1 304 ? -4.164 21.156 21.531 1 98.69 304 ALA A C 1
ATOM 2318 O O . ALA A 1 304 ? -4.77 21.969 22.25 1 98.69 304 ALA A O 1
ATOM 2319 N N . ALA A 1 305 ? -2.895 21.203 21.359 1 98.56 305 ALA A N 1
ATOM 2320 C CA . ALA A 1 305 ? -2.078 22.25 21.984 1 98.56 305 ALA A CA 1
ATOM 2321 C C . ALA A 1 305 ? -2.498 23.641 21.516 1 98.56 305 ALA A C 1
ATOM 2323 O O . ALA A 1 305 ? -2.615 24.562 22.328 1 98.56 305 ALA A O 1
ATOM 2324 N N . VAL A 1 306 ? -2.729 23.797 20.25 1 97.94 306 VAL A N 1
ATOM 2325 C CA . VAL A 1 306 ? -3.156 25.078 19.703 1 97.94 306 VAL A CA 1
ATOM 2326 C C . VAL A 1 306 ? -4.527 25.453 20.266 1 97.94 306 VAL A C 1
ATOM 2328 O O . VAL A 1 306 ? -4.754 26.594 20.656 1 97.94 306 VAL A O 1
ATOM 2331 N N . ALA A 1 307 ? -5.438 24.5 20.297 1 97.81 307 ALA A N 1
ATOM 2332 C CA . ALA A 1 307 ? -6.777 24.75 20.828 1 97.81 307 ALA A CA 1
ATOM 2333 C C . ALA A 1 307 ? -6.715 25.234 22.281 1 97.81 307 ALA A C 1
ATOM 2335 O O . ALA A 1 307 ? -7.383 26.203 22.641 1 97.81 307 ALA A O 1
ATOM 2336 N N . LEU A 1 308 ? -5.863 24.547 23.062 1 97.75 308 LEU A N 1
ATOM 2337 C CA . LEU A 1 308 ? -5.719 24.906 24.469 1 97.75 308 LEU A CA 1
ATOM 2338 C C . LEU A 1 308 ? -5.074 26.281 24.609 1 97.75 308 LEU A C 1
ATOM 2340 O O . LEU A 1 308 ? -5.473 27.062 25.469 1 97.75 308 LEU A O 1
ATOM 2344 N N . LEU A 1 309 ? -4.141 26.594 23.797 1 96.69 309 LEU A N 1
ATOM 2345 C CA . LEU A 1 309 ? -3.42 27.859 23.859 1 96.69 309 LEU A CA 1
ATOM 2346 C C . LEU A 1 309 ? -4.316 29.016 23.438 1 96.69 309 LEU A C 1
ATOM 2348 O O . LEU A 1 309 ? -4.195 30.125 23.969 1 96.69 309 LEU A O 1
ATOM 2352 N N . VAL A 1 310 ? -5.188 28.797 22.516 1 95 310 VAL A N 1
ATOM 2353 C CA . VAL A 1 310 ? -6.016 29.844 21.938 1 95 310 VAL A CA 1
ATOM 2354 C C . VAL A 1 310 ? -7.285 30.031 22.766 1 95 310 VAL A C 1
ATOM 2356 O O . VAL A 1 310 ? -7.973 31.047 22.656 1 95 310 VAL A O 1
ATOM 2359 N N . GLN A 1 311 ? -7.582 29.109 23.609 1 94.44 311 GLN A N 1
ATOM 2360 C CA . GLN A 1 311 ? -8.859 29.031 24.312 1 94.44 311 GLN A CA 1
ATOM 2361 C C . GLN A 1 311 ? -9.094 30.297 25.156 1 94.44 311 GLN A C 1
ATOM 2363 O O . GLN A 1 311 ? -10.211 30.812 25.203 1 94.44 311 GLN A O 1
ATOM 2368 N N . PRO A 1 312 ? -8.078 30.875 25.922 1 93.25 312 PRO A N 1
ATOM 2369 C CA . PRO A 1 312 ? -8.312 32.094 26.672 1 93.25 312 PRO A CA 1
ATOM 2370 C C . PRO A 1 312 ? -8.75 33.25 25.781 1 93.25 312 PRO A C 1
ATOM 2372 O O . PRO A 1 312 ? -9.625 34.031 26.156 1 93.25 312 PRO A O 1
ATOM 2375 N N . LEU A 1 313 ? -8.141 33.312 24.672 1 91.19 313 LEU A N 1
ATOM 2376 C CA . LEU A 1 313 ? -8.516 34.375 23.719 1 91.19 313 LEU A CA 1
ATOM 2377 C C . LEU A 1 313 ? -9.93 34.125 23.188 1 91.19 313 LEU A C 1
ATOM 2379 O O . LEU A 1 313 ? -10.703 35.062 23.031 1 91.19 313 LEU A O 1
ATOM 2383 N N . GLN A 1 314 ? -10.281 32.875 22.859 1 91.19 314 GLN A N 1
ATOM 2384 C CA . GLN A 1 314 ? -11.617 32.5 22.406 1 91.19 314 GLN A CA 1
ATOM 2385 C C . GLN A 1 314 ? -12.672 32.906 23.422 1 91.19 314 GLN A C 1
ATOM 2387 O O . GLN A 1 314 ? -13.734 33.438 23.062 1 91.19 314 GLN A O 1
ATOM 2392 N N . ARG A 1 315 ? -12.352 32.75 24.672 1 90.38 315 ARG A N 1
ATOM 2393 C CA . ARG A 1 315 ? -13.266 33.125 25.75 1 90.38 315 ARG A CA 1
ATOM 2394 C C . ARG A 1 315 ? -13.523 34.625 25.781 1 90.38 315 ARG A C 1
ATOM 2396 O O . ARG A 1 315 ? -14.656 35.062 25.969 1 90.38 315 ARG A O 1
ATOM 2403 N N . LYS A 1 316 ? -12.477 35.281 25.625 1 89.75 316 LYS A N 1
ATOM 2404 C CA . LYS A 1 316 ? -12.586 36.75 25.641 1 89.75 316 LYS A CA 1
ATOM 2405 C C . LYS A 1 316 ? -13.445 37.25 24.469 1 89.75 316 LYS A C 1
ATOM 2407 O O . LYS A 1 316 ? -14.258 38.156 24.641 1 89.75 316 LYS A O 1
ATOM 2412 N N . ILE A 1 317 ? -13.234 36.625 23.375 1 86.69 317 ILE A N 1
ATOM 2413 C CA . ILE A 1 317 ? -13.984 37.031 22.188 1 86.69 317 ILE A CA 1
ATOM 2414 C C . ILE A 1 317 ? -15.461 36.656 22.375 1 86.69 317 ILE A C 1
ATOM 2416 O O . ILE A 1 317 ? -16.344 37.438 22.016 1 86.69 317 ILE A O 1
ATOM 2420 N N . ASN A 1 318 ? -15.727 35.531 22.906 1 85.44 318 ASN A N 1
ATOM 2421 C CA . ASN A 1 318 ? -17.094 35.094 23.141 1 85.44 318 ASN A CA 1
ATOM 2422 C C . ASN A 1 318 ? -17.828 36.031 24.109 1 85.44 318 ASN A C 1
ATOM 2424 O O . ASN A 1 318 ? -19.047 36.156 24.047 1 85.44 318 ASN A O 1
ATOM 2428 N N . LYS A 1 319 ? -17.094 36.625 24.969 1 86.88 319 LYS A N 1
ATOM 2429 C CA . LYS A 1 319 ? -17.672 37.531 25.953 1 86.88 319 LYS A CA 1
ATOM 2430 C C . LYS A 1 319 ? -17.812 38.938 25.391 1 86.88 319 LYS A C 1
ATOM 2432 O O . LYS A 1 319 ? -18.312 39.844 26.062 1 86.88 319 LYS A O 1
ATOM 2437 N N . GLY A 1 320 ? -17.469 39.156 24.156 1 82.12 320 GLY A N 1
ATOM 2438 C CA . GLY A 1 320 ? -17.625 40.469 23.5 1 82.12 320 GLY A CA 1
ATOM 2439 C C . GLY A 1 320 ? -16.484 41.406 23.797 1 82.12 320 GLY A C 1
ATOM 2440 O O . GLY A 1 320 ? -16.547 42.594 23.453 1 82.12 320 GLY A O 1
ATOM 2441 N N . ASN A 1 321 ? -15.453 41.125 24.484 1 75.25 321 ASN A N 1
ATOM 2442 C CA . ASN A 1 321 ? -14.383 42 24.953 1 75.25 321 ASN A CA 1
ATOM 2443 C C . ASN A 1 321 ? -13.07 41.719 24.219 1 75.25 321 ASN A C 1
ATOM 2445 O O . ASN A 1 321 ? -12.016 42.219 24.625 1 75.25 321 ASN A O 1
ATOM 2449 N N . GLY A 1 322 ? -13.109 40.875 23.297 1 69.56 322 GLY A N 1
ATOM 2450 C CA . GLY A 1 322 ? -11.789 40.5 22.812 1 69.56 322 GLY A CA 1
ATOM 2451 C C . GLY A 1 322 ? -11.516 40.969 21.406 1 69.56 322 GLY A C 1
ATOM 2452 O O . GLY A 1 322 ? -12.438 41.094 20.594 1 69.56 322 GLY A O 1
ATOM 2453 N N . HIS A 1 323 ? -10.367 41.719 21.25 1 82.69 323 HIS A N 1
ATOM 2454 C CA . HIS A 1 323 ? -9.828 42.031 19.922 1 82.69 323 HIS A CA 1
ATOM 2455 C C . HIS A 1 323 ? -8.719 41.062 19.531 1 82.69 323 HIS A C 1
ATOM 2457 O O . HIS A 1 323 ? -7.906 40.656 20.375 1 82.69 323 HIS A O 1
ATOM 2463 N N . LEU A 1 324 ? -8.828 40.531 18.328 1 86.62 324 LEU A N 1
ATOM 2464 C CA . LEU A 1 324 ? -7.781 39.656 17.844 1 86.62 324 LEU A CA 1
ATOM 2465 C C . LEU A 1 324 ? -6.527 40.406 17.469 1 86.62 324 LEU A C 1
ATOM 2467 O O . LEU A 1 324 ? -6.57 41.281 16.594 1 86.62 324 LEU A O 1
ATOM 2471 N N . PRO A 1 325 ? -5.422 40.156 18.156 1 91.62 325 PRO A N 1
ATOM 2472 C CA . PRO A 1 325 ? -4.176 40.781 17.703 1 91.62 325 PRO A CA 1
ATOM 2473 C C . PRO A 1 325 ? -3.879 40.531 16.234 1 91.62 325 PRO A C 1
ATOM 2475 O O . PRO A 1 325 ? -4.242 39.469 15.695 1 91.62 325 PRO A O 1
ATOM 2478 N N . LEU A 1 326 ? -3.197 41.438 15.648 1 93.69 326 LEU A N 1
ATOM 2479 C CA . LEU A 1 326 ? -2.99 41.469 14.203 1 93.69 326 LEU A CA 1
ATOM 2480 C C . LEU A 1 326 ? -2.281 40.188 13.742 1 93.69 326 LEU A C 1
ATOM 2482 O O . LEU A 1 326 ? -2.701 39.562 12.773 1 93.69 326 LEU A O 1
ATOM 2486 N N . PRO A 1 327 ? -1.188 39.719 14.398 1 95.06 327 PRO A N 1
ATOM 2487 C CA . PRO A 1 327 ? -0.518 38.5 13.938 1 95.06 327 PRO A CA 1
ATOM 2488 C C . PRO A 1 327 ? -1.434 37.281 13.953 1 95.06 327 PRO A C 1
ATOM 2490 O O . PRO A 1 327 ? -1.375 36.438 13.047 1 95.06 327 PRO A O 1
ATOM 2493 N N . ILE A 1 328 ? -2.242 37.188 14.922 1 94.88 328 ILE A N 1
ATOM 2494 C CA . ILE A 1 328 ? -3.158 36.062 15.047 1 94.88 328 ILE A CA 1
ATOM 2495 C C . ILE A 1 328 ? -4.223 36.156 13.953 1 94.88 328 ILE A C 1
ATOM 2497 O O . ILE A 1 328 ? -4.605 35.125 13.375 1 94.88 328 ILE A O 1
ATOM 2501 N N . LYS A 1 329 ? -4.66 37.375 13.758 1 94.62 329 LYS A N 1
ATOM 2502 C CA . LYS A 1 329 ? -5.641 37.594 12.695 1 94.62 329 LYS A CA 1
ATOM 2503 C C . LYS A 1 329 ? -5.082 37.188 11.336 1 94.62 329 LYS A C 1
ATOM 2505 O O . LYS A 1 329 ? -5.785 36.562 10.523 1 94.62 329 LYS A O 1
ATOM 2510 N N . MET A 1 330 ? -3.855 37.5 11.094 1 97.38 330 MET A N 1
ATOM 2511 C CA . MET A 1 330 ? -3.207 37.156 9.836 1 97.38 330 MET A CA 1
ATOM 2512 C C . MET A 1 330 ? -3.035 35.656 9.703 1 97.38 330 MET A C 1
ATOM 2514 O O . MET A 1 330 ? -3.256 35.094 8.625 1 97.38 330 MET A O 1
ATOM 2518 N N . ILE A 1 331 ? -2.678 35.031 10.781 1 97.88 331 ILE A N 1
ATOM 2519 C CA . ILE A 1 331 ? -2.5 33.562 10.781 1 97.88 331 ILE A CA 1
ATOM 2520 C C . ILE A 1 331 ? -3.844 32.875 10.531 1 97.88 331 ILE A C 1
ATOM 2522 O O . ILE A 1 331 ? -3.934 31.953 9.727 1 97.88 331 ILE A O 1
ATOM 2526 N N . ALA A 1 332 ? -4.84 33.344 11.195 1 96.56 332 ALA A N 1
ATOM 2527 C CA . ALA A 1 332 ? -6.18 32.812 11.023 1 96.56 332 ALA A CA 1
ATOM 2528 C C . ALA A 1 332 ? -6.68 33 9.594 1 96.56 332 ALA A C 1
ATOM 2530 O O . ALA A 1 332 ? -7.359 32.156 9.031 1 96.56 332 ALA A O 1
ATOM 2531 N N . ALA A 1 333 ? -6.352 34.188 9.008 1 97.31 333 ALA A N 1
ATOM 2532 C CA . ALA A 1 333 ? -6.754 34.469 7.633 1 97.31 333 ALA A CA 1
ATOM 2533 C C . ALA A 1 333 ? -6.137 33.469 6.656 1 97.31 333 ALA A C 1
ATOM 2535 O O . ALA A 1 333 ? -6.805 33 5.734 1 97.31 333 ALA A O 1
ATOM 2536 N N . LEU A 1 334 ? -4.855 33.156 6.867 1 98.25 334 LEU A N 1
ATOM 2537 C CA . LEU A 1 334 ? -4.188 32.188 6.031 1 98.25 334 LEU A CA 1
ATOM 2538 C C . LEU A 1 334 ? -4.785 30.797 6.246 1 98.25 334 LEU A C 1
ATOM 2540 O O . LEU A 1 334 ? -5 30.047 5.289 1 98.25 334 LEU A O 1
ATOM 2544 N N . GLY A 1 335 ? -5.059 30.5 7.48 1 97.62 335 GLY A N 1
ATOM 2545 C CA . GLY A 1 335 ? -5.66 29.203 7.789 1 97.62 335 GLY A CA 1
ATOM 2546 C C . GLY A 1 335 ? -7.016 29 7.141 1 97.62 335 GLY A C 1
ATOM 2547 O O . GLY A 1 335 ? -7.352 27.891 6.715 1 97.62 335 GLY A O 1
ATOM 2548 N N . ALA A 1 336 ? -7.789 30.094 7.062 1 96.38 336 ALA A N 1
ATOM 2549 C CA . ALA A 1 336 ? -9.109 30.047 6.441 1 96.38 336 ALA A CA 1
ATOM 2550 C C . ALA A 1 336 ? -9 29.891 4.926 1 96.38 336 ALA A C 1
ATOM 2552 O O . ALA A 1 336 ? -9.977 29.547 4.258 1 96.38 336 ALA A O 1
ATOM 2553 N N . ARG A 1 337 ? -7.871 30.156 4.441 1 98 337 ARG A N 1
ATOM 2554 C CA . ARG A 1 337 ? -7.57 30.047 3.016 1 98 337 ARG A CA 1
ATOM 2555 C C . ARG A 1 337 ? -6.383 29.125 2.768 1 98 337 ARG A C 1
ATOM 2557 O O . ARG A 1 337 ? -5.473 29.469 2.01 1 98 337 ARG A O 1
ATOM 2564 N N . SER A 1 338 ? -6.422 28.016 3.471 1 97.25 338 SER A N 1
ATOM 2565 C CA . SER A 1 338 ? -5.254 27.141 3.547 1 97.25 338 SER A CA 1
ATOM 2566 C C . SER A 1 338 ? -4.93 26.531 2.189 1 97.25 338 SER A C 1
ATOM 2568 O O . SER A 1 338 ? -3.762 26.312 1.856 1 97.25 338 SER A O 1
ATOM 2570 N N . MET A 1 339 ? -5.938 26.156 1.313 1 97.19 339 MET A N 1
ATOM 2571 C CA . MET A 1 339 ? -5.68 25.609 -0.011 1 97.19 339 MET A CA 1
ATOM 2572 C C . MET A 1 339 ? -4.949 26.609 -0.892 1 97.19 339 MET A C 1
ATOM 2574 O O . MET A 1 339 ? -3.953 26.281 -1.533 1 97.19 339 MET A O 1
ATOM 2578 N N . SER A 1 340 ? -5.461 27.828 -0.917 1 98.38 340 SER A N 1
ATOM 2579 C CA . SER A 1 340 ? -4.809 28.891 -1.665 1 98.38 340 SER A CA 1
ATOM 2580 C C . SER A 1 340 ? -3.41 29.172 -1.124 1 98.38 340 SER A C 1
ATOM 2582 O O . SER A 1 340 ? -2.482 29.438 -1.892 1 98.38 340 SER A O 1
ATOM 2584 N N . GLY A 1 341 ? -3.367 29.219 0.191 1 98.38 341 GLY A N 1
ATOM 2585 C CA . GLY A 1 341 ? -2.053 29.391 0.79 1 98.38 341 GLY A CA 1
ATOM 2586 C C . GLY A 1 341 ? -1.065 28.312 0.372 1 98.38 341 GLY A C 1
ATOM 2587 O O . GLY A 1 341 ? 0.076 28.609 0.018 1 98.38 341 GLY A O 1
ATOM 2588 N N . TYR A 1 342 ? -1.452 27.047 0.411 1 97.88 342 TYR A N 1
ATOM 2589 C CA . TYR A 1 342 ? -0.617 25.906 0.043 1 97.88 342 TYR A CA 1
ATOM 2590 C C . TYR A 1 342 ? -0.162 26.016 -1.407 1 97.88 342 TYR A C 1
ATOM 2592 O O . TYR A 1 342 ? 1.026 25.875 -1.703 1 97.88 342 TYR A O 1
ATOM 2600 N N . VAL A 1 343 ? -1.095 26.234 -2.314 1 98.38 343 VAL A N 1
ATOM 2601 C CA . VAL A 1 343 ? -0.779 26.359 -3.734 1 98.38 343 VAL A CA 1
ATOM 2602 C C . VAL A 1 343 ? 0.093 27.594 -3.959 1 98.38 343 VAL A C 1
ATOM 2604 O O . VAL A 1 343 ? 1.056 27.547 -4.727 1 98.38 343 VAL A O 1
ATOM 2607 N N . GLY A 1 344 ? -0.249 28.703 -3.295 1 98.38 344 GLY A N 1
ATOM 2608 C CA . GLY A 1 344 ? 0.566 29.906 -3.373 1 98.38 344 GLY A CA 1
ATOM 2609 C C . GLY A 1 344 ? 2.006 29.672 -2.955 1 98.38 344 GLY A C 1
ATOM 2610 O O . GLY A 1 344 ? 2.93 30.188 -3.592 1 98.38 344 GLY A O 1
ATOM 2611 N N . GLN A 1 345 ? 2.191 28.922 -1.891 1 98.5 345 GLN A N 1
ATOM 2612 C CA . GLN A 1 345 ? 3.543 28.609 -1.448 1 98.5 345 GLN A CA 1
ATOM 2613 C C . GLN A 1 345 ? 4.297 27.812 -2.512 1 98.5 345 GLN A C 1
ATOM 2615 O O . GLN A 1 345 ? 5.473 28.078 -2.771 1 98.5 345 GLN A O 1
ATOM 2620 N N . SER A 1 346 ? 3.639 26.859 -3.15 1 98.25 346 SER A N 1
ATOM 2621 C CA . SER A 1 346 ? 4.281 26.078 -4.203 1 98.25 346 SER A CA 1
ATOM 2622 C C . SER A 1 346 ? 4.711 26.969 -5.363 1 98.25 346 SER A C 1
ATOM 2624 O O . SER A 1 346 ? 5.809 26.797 -5.902 1 98.25 346 SER A O 1
ATOM 2626 N N . ILE A 1 347 ? 3.857 27.875 -5.754 1 98.25 347 ILE A N 1
ATOM 2627 C CA . ILE A 1 347 ? 4.176 28.797 -6.836 1 98.25 347 ILE A CA 1
ATOM 2628 C C . ILE A 1 347 ? 5.395 29.641 -6.457 1 98.25 347 ILE A C 1
ATOM 2630 O O . ILE A 1 347 ? 6.332 29.781 -7.246 1 98.25 347 ILE A O 1
ATOM 2634 N N . LEU A 1 348 ? 5.395 30.141 -5.27 1 98.5 348 LEU A N 1
ATOM 2635 C CA . LEU A 1 348 ? 6.484 30.984 -4.805 1 98.5 348 LEU A CA 1
ATOM 2636 C C . LEU A 1 348 ? 7.785 30.203 -4.707 1 98.5 348 LEU A C 1
ATOM 2638 O O . LEU A 1 348 ? 8.844 30.672 -5.129 1 98.5 348 LEU A O 1
ATOM 2642 N N . PHE A 1 349 ? 7.742 29.016 -4.145 1 98.12 349 PHE A N 1
ATOM 2643 C CA . PHE A 1 349 ? 8.938 28.188 -4.043 1 98.12 349 PHE A CA 1
ATOM 2644 C C . PHE A 1 349 ? 9.492 27.859 -5.426 1 98.12 349 PHE A C 1
ATOM 2646 O O . PHE A 1 349 ? 10.703 27.875 -5.637 1 98.12 349 PHE A O 1
ATOM 2653 N N . LEU A 1 350 ? 8.602 27.531 -6.371 1 96.88 350 LEU A N 1
ATOM 2654 C CA . LEU A 1 350 ? 9.023 27.219 -7.734 1 96.88 350 LEU A CA 1
ATOM 2655 C C . LEU A 1 350 ? 9.773 28.391 -8.359 1 96.88 350 LEU A C 1
ATOM 2657 O O . LEU A 1 350 ? 10.828 28.219 -8.961 1 96.88 350 LEU A O 1
ATOM 2661 N N . ILE A 1 351 ? 9.344 29.578 -8.164 1 97.06 351 ILE A N 1
ATOM 2662 C CA . ILE A 1 351 ? 9.922 30.781 -8.758 1 97.06 351 ILE A CA 1
ATOM 2663 C C . ILE A 1 351 ? 11.203 31.156 -8.016 1 97.06 351 ILE A C 1
ATOM 2665 O O . ILE A 1 351 ? 12.203 31.516 -8.641 1 97.06 351 ILE A O 1
ATOM 2669 N N . LEU A 1 352 ? 11.25 30.953 -6.738 1 97.5 352 LEU A N 1
ATOM 2670 C CA . LEU A 1 352 ? 12.312 31.547 -5.926 1 97.5 352 LEU A CA 1
ATOM 2671 C C . LEU A 1 352 ? 13.484 30.578 -5.777 1 97.5 352 LEU A C 1
ATOM 2673 O O . LEU A 1 352 ? 14.633 31.016 -5.656 1 97.5 352 LEU A O 1
ATOM 2677 N N . THR A 1 353 ? 13.234 29.328 -5.809 1 95.94 353 THR A N 1
ATOM 2678 C CA . THR A 1 353 ? 14.273 28.469 -5.254 1 95.94 353 THR A CA 1
ATOM 2679 C C . THR A 1 353 ? 14.906 27.609 -6.352 1 95.94 353 THR A C 1
ATOM 2681 O O . THR A 1 353 ? 16 27.078 -6.176 1 95.94 353 THR A O 1
ATOM 2684 N N . GLN A 1 354 ? 14.242 27.344 -7.457 1 94.94 354 GLN A N 1
ATOM 2685 C CA . GLN A 1 354 ? 14.781 26.422 -8.453 1 94.94 354 GLN A CA 1
ATOM 2686 C C . GLN A 1 354 ? 16.031 27.016 -9.117 1 94.94 354 GLN A C 1
ATOM 2688 O O . GLN A 1 354 ? 16.141 28.234 -9.273 1 94.94 354 GLN A O 1
ATOM 2693 N N . THR A 1 355 ? 16.906 26.156 -9.516 1 91.94 355 THR A N 1
ATOM 2694 C CA . THR A 1 355 ? 18.156 26.594 -10.109 1 91.94 355 THR A CA 1
ATOM 2695 C C . THR A 1 355 ? 17.922 27.25 -11.461 1 91.94 355 THR A C 1
ATOM 2697 O O . THR A 1 355 ? 18.688 28.109 -11.883 1 91.94 355 THR A O 1
ATOM 2700 N N . TYR A 1 356 ? 16.875 26.844 -12.203 1 94.19 356 TYR A N 1
ATOM 2701 C CA . TYR A 1 356 ? 16.594 27.375 -13.531 1 94.19 356 TYR A CA 1
ATOM 2702 C C . TYR A 1 356 ? 15.711 28.609 -13.445 1 94.19 356 TYR A C 1
ATOM 2704 O O . TYR A 1 356 ? 15.344 29.188 -14.477 1 94.19 356 TYR A O 1
ATOM 2712 N N . THR A 1 357 ? 15.305 28.984 -12.203 1 95.62 357 THR A N 1
ATOM 2713 C CA . THR A 1 357 ? 14.609 30.25 -11.984 1 95.62 357 THR A CA 1
ATOM 2714 C C . THR A 1 357 ? 15.492 31.203 -11.195 1 95.62 357 THR A C 1
ATOM 2716 O O . THR A 1 357 ? 16.516 31.672 -11.703 1 95.62 357 THR A O 1
ATOM 2719 N N . LEU A 1 358 ? 15.203 31.547 -9.828 1 96.06 358 LEU A N 1
ATOM 2720 C CA . LEU A 1 358 ? 16 32.531 -9.117 1 96.06 358 LEU A CA 1
ATOM 2721 C C . LEU A 1 358 ? 17.078 31.875 -8.273 1 96.06 358 LEU A C 1
ATOM 2723 O O . LEU A 1 358 ? 18.062 32.531 -7.891 1 96.06 358 LEU A O 1
ATOM 2727 N N . GLY A 1 359 ? 16.859 30.641 -7.91 1 94.94 359 GLY A N 1
ATOM 2728 C CA . GLY A 1 359 ? 17.875 29.859 -7.203 1 94.94 359 GLY A CA 1
ATOM 2729 C C . GLY A 1 359 ? 18.141 30.359 -5.797 1 94.94 359 GLY A C 1
ATOM 2730 O O . GLY A 1 359 ? 19.219 30.172 -5.258 1 94.94 359 GLY A O 1
ATOM 2731 N N . LEU A 1 360 ? 17.188 31.031 -5.238 1 95.88 360 LEU A N 1
ATOM 2732 C CA . LEU A 1 360 ? 17.359 31.578 -3.896 1 95.88 360 LEU A CA 1
ATOM 2733 C C . LEU A 1 360 ? 17.531 30.453 -2.873 1 95.88 360 LEU A C 1
ATOM 2735 O O . LEU A 1 360 ? 16.781 29.484 -2.875 1 95.88 360 LEU A O 1
ATOM 2739 N N . GLY A 1 361 ? 18.594 30.609 -1.951 1 93.69 361 GLY A N 1
ATOM 2740 C CA . GLY A 1 361 ? 18.797 29.672 -0.865 1 93.69 361 GLY A CA 1
ATOM 2741 C C . GLY A 1 361 ? 19.719 28.516 -1.246 1 93.69 361 GLY A C 1
ATOM 2742 O O . GLY A 1 361 ? 20.188 27.781 -0.379 1 93.69 361 GLY A O 1
ATOM 2743 N N . GLN A 1 362 ? 19.922 28.297 -2.568 1 92.44 362 GLN A N 1
ATOM 2744 C CA . GLN A 1 362 ? 20.781 27.188 -3.002 1 92.44 362 GLN A CA 1
ATOM 2745 C C . GLN A 1 362 ? 22.172 27.312 -2.41 1 92.44 362 GLN A C 1
ATOM 2747 O O . GLN A 1 362 ? 22.781 28.375 -2.449 1 92.44 362 GLN A O 1
ATOM 2752 N N . GLY A 1 363 ? 22.578 26.234 -1.796 1 90.75 363 GLY A N 1
ATOM 2753 C CA . GLY A 1 363 ? 23.922 26.188 -1.246 1 90.75 363 GLY A CA 1
ATOM 2754 C C . GLY A 1 363 ? 24.062 26.922 0.074 1 90.75 363 GLY A C 1
ATOM 2755 O O . GLY A 1 363 ? 25.125 26.906 0.696 1 90.75 363 GLY A O 1
ATOM 2756 N N . GLY A 1 364 ? 23.047 27.484 0.634 1 92.81 364 GLY A N 1
ATOM 2757 C CA . GLY A 1 364 ? 23.125 28.344 1.805 1 92.81 364 GLY A CA 1
ATOM 2758 C C . GLY A 1 364 ? 23 27.594 3.111 1 92.81 364 GLY A C 1
ATOM 2759 O O . GLY A 1 364 ? 23.266 28.125 4.184 1 92.81 364 GLY A O 1
ATOM 2760 N N . GLY A 1 365 ? 22.562 26.359 3.008 1 94.69 365 GLY A N 1
ATOM 2761 C CA . GLY A 1 365 ? 22.438 25.547 4.211 1 94.69 365 GLY A CA 1
ATOM 2762 C C . GLY A 1 365 ? 21.094 25.672 4.883 1 94.69 365 GLY A C 1
ATOM 2763 O O . GLY A 1 365 ? 20.172 26.297 4.336 1 94.69 365 GLY A O 1
ATOM 2764 N N . ILE A 1 366 ? 21 25.078 6.035 1 96.5 366 ILE A N 1
ATOM 2765 C CA . ILE A 1 366 ? 19.75 24.812 6.73 1 96.5 366 ILE A CA 1
ATOM 2766 C C . ILE A 1 366 ? 19.094 26.141 7.141 1 96.5 366 ILE A C 1
ATOM 2768 O O . ILE A 1 366 ? 17.875 26.297 7.039 1 96.5 366 ILE A O 1
ATOM 2772 N N . LEU A 1 367 ? 19.844 27.156 7.531 1 97.06 367 LEU A N 1
ATOM 2773 C CA . LEU A 1 367 ? 19.266 28.422 7.984 1 97.06 367 LEU A CA 1
ATOM 2774 C C . LEU A 1 367 ? 18.797 29.25 6.797 1 97.06 367 LEU A C 1
ATOM 2776 O O . LEU A 1 367 ? 17.781 29.938 6.879 1 97.06 367 LEU A O 1
ATOM 2780 N N . ALA A 1 368 ? 19.562 29.234 5.738 1 96.31 368 ALA A N 1
ATOM 2781 C CA . ALA A 1 368 ? 19.125 29.938 4.531 1 96.31 368 ALA A CA 1
ATOM 2782 C C . ALA A 1 368 ? 17.797 29.375 4.012 1 96.31 368 ALA A C 1
ATOM 2784 O O . ALA A 1 368 ? 16.906 30.125 3.625 1 96.31 368 ALA A O 1
ATOM 2785 N N . GLU A 1 369 ? 17.703 28.062 4.016 1 97.12 369 GLU A N 1
ATOM 2786 C CA . GLU A 1 369 ? 16.469 27.406 3.594 1 97.12 369 GLU A CA 1
ATOM 2787 C C . GLU A 1 369 ? 15.297 27.812 4.484 1 97.12 369 GLU A C 1
ATOM 2789 O O . GLU A 1 369 ? 14.219 28.141 3.986 1 97.12 369 GLU A O 1
ATOM 2794 N N . ALA A 1 370 ? 15.562 27.797 5.766 1 97.69 370 ALA A N 1
ATOM 2795 C CA . ALA A 1 370 ? 14.523 28.203 6.715 1 97.69 370 ALA A CA 1
ATOM 2796 C C . ALA A 1 370 ? 14.086 29.641 6.484 1 97.69 370 ALA A C 1
ATOM 2798 O O . ALA A 1 370 ? 12.906 29.969 6.605 1 97.69 370 ALA A O 1
ATOM 2799 N N . GLY A 1 371 ? 15.07 30.438 6.207 1 98 371 GLY A N 1
ATOM 2800 C CA . GLY A 1 371 ? 14.758 31.828 5.906 1 98 371 GLY A CA 1
ATOM 2801 C C . GLY A 1 371 ? 13.867 32 4.695 1 98 371 GLY A C 1
ATOM 2802 O O . GLY A 1 371 ? 12.898 32.75 4.73 1 98 371 GLY A O 1
ATOM 2803 N N . VAL A 1 372 ? 14.18 31.281 3.652 1 98.12 372 VAL A N 1
ATOM 2804 C CA . VAL A 1 372 ? 13.375 31.344 2.434 1 98.12 372 VAL A CA 1
ATOM 2805 C C . VAL A 1 372 ? 11.961 30.859 2.721 1 98.12 372 VAL A C 1
ATOM 2807 O O . VAL A 1 372 ? 10.984 31.484 2.305 1 98.12 372 VAL A O 1
ATOM 2810 N N . ALA A 1 373 ? 11.836 29.75 3.438 1 98.56 373 ALA A N 1
ATOM 2811 C CA . ALA A 1 373 ? 10.531 29.188 3.77 1 98.56 373 ALA A CA 1
ATOM 2812 C C . ALA A 1 373 ? 9.711 30.172 4.598 1 98.56 373 ALA A C 1
ATOM 2814 O O . ALA A 1 373 ? 8.516 30.344 4.352 1 98.56 373 ALA A O 1
ATOM 2815 N N . THR A 1 374 ? 10.352 30.781 5.551 1 98.38 374 THR A N 1
ATOM 2816 C CA . THR A 1 374 ? 9.664 31.75 6.398 1 98.38 374 THR A CA 1
ATOM 2817 C C . THR A 1 374 ? 9.203 32.938 5.578 1 98.38 374 THR A C 1
ATOM 2819 O O . THR A 1 374 ? 8.086 33.438 5.766 1 98.38 374 THR A O 1
ATOM 2822 N N . CYS A 1 375 ? 10.023 33.375 4.691 1 98.25 375 CYS A N 1
ATOM 2823 C CA . CYS A 1 375 ? 9.664 34.5 3.824 1 98.25 375 CYS A CA 1
ATOM 2824 C C . CYS A 1 375 ? 8.461 34.125 2.961 1 98.25 375 CYS A C 1
ATOM 2826 O O . CYS A 1 375 ? 7.535 34.938 2.818 1 98.25 375 CYS A O 1
ATOM 2828 N N . VAL A 1 376 ? 8.477 32.969 2.428 1 98.62 376 VAL A N 1
ATOM 2829 C CA . VAL A 1 376 ? 7.371 32.531 1.596 1 98.62 376 VAL A CA 1
ATOM 2830 C C . VAL A 1 376 ? 6.09 32.469 2.426 1 98.62 376 VAL A C 1
ATOM 2832 O O . VAL A 1 376 ? 5.031 32.906 1.976 1 98.62 376 VAL A O 1
ATOM 2835 N N . TRP A 1 377 ? 6.156 31.922 3.623 1 98.56 377 TRP A N 1
ATOM 2836 C CA . TRP A 1 377 ? 5.004 31.859 4.516 1 98.56 377 TRP A CA 1
ATOM 2837 C C . TRP A 1 377 ? 4.488 33.25 4.84 1 98.56 377 TRP A C 1
ATOM 2839 O O . TRP A 1 377 ? 3.281 33.5 4.805 1 98.56 377 TRP A O 1
ATOM 2849 N N . LEU A 1 378 ? 5.422 34.156 5.09 1 98.38 378 LEU A N 1
ATOM 2850 C CA . LEU A 1 378 ? 5.035 35.531 5.398 1 98.38 378 LEU A CA 1
ATOM 2851 C C . LEU A 1 378 ? 4.328 36.188 4.211 1 98.38 378 LEU A C 1
ATOM 2853 O O . LEU A 1 378 ? 3.346 36.906 4.391 1 98.38 378 LEU A O 1
ATOM 2857 N N . LEU A 1 379 ? 4.801 35.906 3.041 1 98.38 379 LEU A N 1
ATOM 2858 C CA . LEU A 1 379 ? 4.164 36.469 1.849 1 98.38 379 LEU A CA 1
ATOM 2859 C C . LEU A 1 379 ? 2.75 35.906 1.686 1 98.38 379 LEU A C 1
ATOM 2861 O O . LEU A 1 379 ? 1.835 36.656 1.313 1 98.38 379 LEU A O 1
ATOM 2865 N N . THR A 1 380 ? 2.58 34.656 1.947 1 98.25 380 THR A N 1
ATOM 2866 C CA . THR A 1 380 ? 1.247 34.062 1.845 1 98.25 380 THR A CA 1
ATOM 2867 C C . THR A 1 380 ? 0.341 34.594 2.955 1 98.25 380 THR A C 1
ATOM 2869 O O . THR A 1 380 ? -0.866 34.75 2.76 1 98.25 380 THR A O 1
ATOM 2872 N N . LEU A 1 381 ? 0.948 34.875 4.137 1 97.94 381 LEU A N 1
ATOM 2873 C CA . LEU A 1 381 ? 0.206 35.5 5.234 1 97.94 381 LEU A CA 1
ATOM 2874 C C . LEU A 1 381 ? -0.336 36.844 4.824 1 97.94 381 LEU A C 1
ATOM 2876 O O . LEU A 1 381 ? -1.505 37.156 5.07 1 97.94 381 LEU A O 1
ATOM 2880 N N . ILE A 1 382 ? 0.486 37.625 4.207 1 97.94 382 ILE A N 1
ATOM 2881 C CA . ILE A 1 382 ? 0.12 38.969 3.781 1 97.94 382 ILE A CA 1
ATOM 2882 C C . ILE A 1 382 ? -0.957 38.875 2.701 1 97.94 382 ILE A C 1
ATOM 2884 O O . ILE A 1 382 ? -1.947 39.625 2.754 1 97.94 382 ILE A O 1
ATOM 2888 N N . GLY A 1 383 ? -0.76 38.031 1.744 1 98.06 383 GLY A N 1
ATOM 2889 C CA . GLY A 1 383 ? -1.765 37.844 0.708 1 98.06 383 GLY A CA 1
ATOM 2890 C C . GLY A 1 383 ? -3.115 37.438 1.256 1 98.06 383 GLY A C 1
ATOM 2891 O O . GLY A 1 383 ? -4.148 37.969 0.852 1 98.06 383 GLY A O 1
ATOM 2892 N N . ALA A 1 384 ? -3.111 36.5 2.184 1 98.25 384 ALA A N 1
ATOM 2893 C CA . ALA A 1 384 ? -4.352 36.031 2.781 1 98.25 384 ALA A CA 1
ATOM 2894 C C . ALA A 1 384 ? -5.047 37.125 3.58 1 98.25 384 ALA A C 1
ATOM 2896 O O . ALA A 1 384 ? -6.273 37.25 3.551 1 98.25 384 ALA A O 1
ATOM 2897 N N . TYR A 1 385 ? -4.23 37.844 4.328 1 97.5 385 TYR A N 1
ATOM 2898 C CA . TYR A 1 385 ? -4.793 38.938 5.086 1 97.5 385 TYR A CA 1
ATOM 2899 C C . TYR A 1 385 ? -5.406 40 4.16 1 97.5 385 TYR A C 1
ATOM 2901 O O . TYR A 1 385 ? -6.445 40.562 4.473 1 97.5 385 TYR A O 1
ATOM 2909 N N . GLY A 1 386 ? -4.75 40.281 3.033 1 97.75 386 GLY A N 1
ATOM 2910 C CA . GLY A 1 386 ? -5.34 41.156 2.037 1 97.75 386 GLY A CA 1
ATOM 2911 C C . GLY A 1 386 ? -6.707 40.688 1.564 1 97.75 386 GLY A C 1
ATOM 2912 O O . GLY A 1 386 ? -7.633 41.5 1.437 1 97.75 386 GLY A O 1
ATOM 2913 N N . LEU A 1 387 ? -6.844 39.438 1.297 1 97.38 387 LEU A N 1
ATOM 2914 C CA . LEU A 1 387 ? -8.125 38.875 0.886 1 97.38 387 LEU A CA 1
ATOM 2915 C C . LEU A 1 387 ? -9.156 39 2.004 1 97.38 387 LEU A C 1
ATOM 2917 O O . LEU A 1 387 ? -10.336 39.25 1.742 1 97.38 387 LEU A O 1
ATOM 2921 N N . GLU A 1 388 ? -8.68 38.844 3.246 1 96.12 388 GLU A N 1
ATOM 2922 C CA . GLU A 1 388 ? -9.562 38.969 4.398 1 96.12 388 GLU A CA 1
ATOM 2923 C C . GLU A 1 388 ? -10.117 40.406 4.496 1 96.12 388 GLU A C 1
ATOM 2925 O O . GLU A 1 388 ? -11.312 40.594 4.754 1 96.12 388 GLU A O 1
ATOM 2930 N N . LEU A 1 389 ? -9.281 41.344 4.293 1 96.5 389 LEU A N 1
ATOM 2931 C CA . LEU A 1 389 ? -9.703 42.75 4.34 1 96.5 389 LEU A CA 1
ATOM 2932 C C . LEU A 1 389 ? -10.695 43.062 3.229 1 96.5 389 LEU A C 1
ATOM 2934 O O . LEU A 1 389 ? -11.586 43.875 3.402 1 96.5 389 LEU A O 1
ATOM 2938 N N . ALA A 1 390 ? -10.562 42.375 2.176 1 97.31 390 ALA A N 1
ATOM 2939 C CA . ALA A 1 390 ? -11.445 42.562 1.031 1 97.31 390 ALA A CA 1
ATOM 2940 C C . ALA A 1 390 ? -12.711 41.719 1.159 1 97.31 390 ALA A C 1
ATOM 2942 O O . ALA A 1 390 ? -13.609 41.812 0.321 1 97.31 390 ALA A O 1
ATOM 2943 N N . GLY A 1 391 ? -12.727 40.844 2.113 1 95.25 391 GLY A N 1
ATOM 2944 C CA . GLY A 1 391 ? -13.875 39.969 2.324 1 95.25 391 GLY A CA 1
ATOM 2945 C C . GLY A 1 391 ? -13.977 38.875 1.295 1 95.25 391 GLY A C 1
ATOM 2946 O O . GLY A 1 391 ? -15.078 38.438 0.961 1 95.25 391 GLY A O 1
ATOM 2947 N N . LYS A 1 392 ? -12.859 38.5 0.794 1 96.25 392 LYS A N 1
ATOM 2948 C CA . LYS A 1 392 ? -12.867 37.5 -0.276 1 96.25 392 LYS A CA 1
ATOM 2949 C C . LYS A 1 392 ? -12.281 36.188 0.205 1 96.25 392 LYS A C 1
ATOM 2951 O O . LYS A 1 392 ? -11.359 36.156 1.023 1 96.25 392 LYS A O 1
ATOM 2956 N N . ARG A 1 393 ? -12.836 35.156 -0.346 1 94.5 393 ARG A N 1
ATOM 2957 C CA . ARG A 1 393 ? -12.266 33.844 -0.148 1 94.5 393 ARG A CA 1
ATOM 2958 C C . ARG A 1 393 ? -11.016 33.625 -0.998 1 94.5 393 ARG A C 1
ATOM 2960 O O . ARG A 1 393 ? -10.773 34.406 -1.94 1 94.5 393 ARG A O 1
ATOM 2967 N N . GLY A 1 394 ? -10.266 32.625 -0.614 1 96.75 394 GLY A N 1
ATOM 2968 C CA . GLY A 1 394 ? -9.164 32.281 -1.489 1 96.75 394 GLY A CA 1
ATOM 2969 C C . GLY A 1 394 ? -9.609 31.797 -2.857 1 96.75 394 GLY A C 1
ATOM 2970 O O . GLY A 1 394 ? -10.648 31.141 -2.984 1 96.75 394 GLY A O 1
ATOM 2971 N N . PRO A 1 395 ? -8.859 32.094 -3.85 1 96.06 395 PRO A N 1
ATOM 2972 C CA . PRO A 1 395 ? -9.25 31.719 -5.207 1 96.06 395 PRO A CA 1
ATOM 2973 C C . PRO A 1 395 ? -9.438 30.219 -5.367 1 96.06 395 PRO A C 1
ATOM 2975 O O . PRO A 1 395 ? -10.383 29.781 -6.027 1 96.06 395 PRO A O 1
ATOM 2978 N N . PHE A 1 396 ? -8.609 29.422 -4.793 1 96.31 396 PHE A N 1
ATOM 2979 C CA . PHE A 1 396 ? -8.711 27.984 -4.973 1 96.31 396 PHE A CA 1
ATOM 2980 C C . PHE A 1 396 ? -9.812 27.406 -4.094 1 96.31 396 PHE A C 1
ATOM 2982 O O . PHE A 1 396 ? -10.461 26.422 -4.461 1 96.31 396 PHE A O 1
ATOM 2989 N N . GLU A 1 397 ? -10.008 28.062 -2.91 1 95.62 397 GLU A N 1
ATOM 2990 C CA . GLU A 1 397 ? -11.172 27.688 -2.111 1 95.62 397 GLU A CA 1
ATOM 2991 C C . GLU A 1 397 ? -12.469 27.922 -2.877 1 95.62 397 GLU A C 1
ATOM 2993 O O . GLU A 1 397 ? -13.367 27.078 -2.859 1 95.62 397 GLU A O 1
ATOM 2998 N N . SER A 1 398 ? -12.539 29.062 -3.506 1 94.12 398 SER A N 1
ATOM 2999 C CA . SER A 1 398 ? -13.734 29.453 -4.254 1 94.12 398 SER A CA 1
ATOM 3000 C C . SER A 1 398 ? -13.984 28.484 -5.414 1 94.12 398 SER A C 1
ATOM 3002 O O . SER A 1 398 ? -15.117 28.062 -5.641 1 94.12 398 SER A O 1
ATOM 3004 N N . MET A 1 399 ? -12.953 28.172 -6.074 1 94.38 399 MET A N 1
ATOM 3005 C CA . MET A 1 399 ? -13.062 27.25 -7.195 1 94.38 399 MET A CA 1
ATOM 3006 C C . MET A 1 399 ? -13.508 25.859 -6.727 1 94.38 399 MET A C 1
ATOM 3008 O O . MET A 1 399 ? -14.406 25.266 -7.312 1 94.38 399 MET A O 1
ATOM 3012 N N . HIS A 1 400 ? -12.906 25.406 -5.699 1 94.06 400 HIS A N 1
ATOM 3013 C CA . HIS A 1 400 ? -13.211 24.078 -5.156 1 94.06 400 HIS A CA 1
ATOM 3014 C C . HIS A 1 400 ? -14.648 24.016 -4.652 1 94.06 400 HIS A C 1
ATOM 3016 O O . HIS A 1 400 ? -15.352 23.031 -4.883 1 94.06 400 HIS A O 1
ATOM 3022 N N . ARG A 1 401 ? -15.109 25.062 -3.982 1 91.06 401 ARG A N 1
ATOM 3023 C CA . ARG A 1 401 ? -16.484 25.125 -3.467 1 91.06 401 ARG A CA 1
ATOM 3024 C C . ARG A 1 401 ? -17.484 25.141 -4.605 1 91.06 401 ARG A C 1
ATOM 3026 O O . ARG A 1 401 ? -18.516 24.453 -4.547 1 91.06 401 ARG A O 1
ATOM 3033 N N . TYR A 1 402 ? -17.156 25.906 -5.547 1 91.31 402 TYR A N 1
ATOM 3034 C CA . TYR A 1 402 ? -18.047 26.031 -6.695 1 91.31 402 TYR A CA 1
ATOM 3035 C C . TYR A 1 402 ? -18.234 24.688 -7.387 1 91.31 402 TYR A C 1
ATOM 3037 O O . TYR A 1 402 ? -19.359 24.312 -7.738 1 91.31 402 TYR A O 1
ATOM 3045 N N . ILE A 1 403 ? -17.234 23.984 -7.539 1 91.69 403 ILE A N 1
ATOM 3046 C CA . ILE A 1 403 ? -17.297 22.734 -8.266 1 91.69 403 ILE A CA 1
ATOM 3047 C C . ILE A 1 403 ? -17.906 21.641 -7.383 1 91.69 403 ILE A C 1
ATOM 3049 O O . ILE A 1 403 ? -18.625 20.766 -7.871 1 91.69 403 ILE A O 1
ATOM 3053 N N . ALA A 1 404 ? -17.641 21.75 -6.137 1 88.38 404 ALA A N 1
ATOM 3054 C CA . ALA A 1 404 ? -18.109 20.734 -5.191 1 88.38 404 ALA A CA 1
ATOM 3055 C C . ALA A 1 404 ? -19.609 20.875 -4.953 1 88.38 404 ALA A C 1
ATOM 3057 O O . ALA A 1 404 ? -20.328 19.859 -4.906 1 88.38 404 ALA A O 1
ATOM 3058 N N . TYR A 1 405 ? -20.141 22.109 -4.816 1 87.94 405 TYR A N 1
ATOM 3059 C CA . TYR A 1 405 ? -21.5 22.312 -4.355 1 87.94 405 TYR A CA 1
ATOM 3060 C C . TYR A 1 405 ? -22.359 22.984 -5.434 1 87.94 405 TYR A C 1
ATOM 3062 O O . TYR A 1 405 ? -23.578 23 -5.336 1 87.94 405 TYR A O 1
ATOM 3070 N N . GLY A 1 406 ? -21.781 23.484 -6.406 1 85.81 406 GLY A N 1
ATOM 3071 C CA . GLY A 1 406 ? -22.5 24.234 -7.422 1 85.81 406 GLY A CA 1
ATOM 3072 C C . GLY A 1 406 ? -22.672 25.703 -7.078 1 85.81 406 GLY A C 1
ATOM 3073 O O . GLY A 1 406 ? -22.281 26.141 -5.992 1 85.81 406 GLY A O 1
ATOM 3074 N N . LYS A 1 407 ? -23.328 26.453 -7.945 1 83.88 407 LYS A N 1
ATOM 3075 C CA . LYS A 1 407 ? -23.516 27.891 -7.789 1 83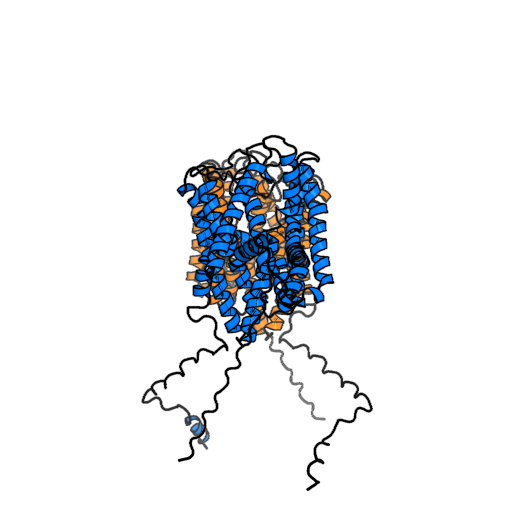.88 407 LYS A CA 1
ATOM 3076 C C . LYS A 1 407 ? -24.453 28.203 -6.637 1 83.88 407 LYS A C 1
ATOM 3078 O O . LYS A 1 407 ? -24.266 29.188 -5.914 1 83.88 407 LYS A O 1
ATOM 3083 N N . LYS A 1 408 ? -25.422 27.328 -6.414 1 82.12 408 LYS A N 1
ATOM 3084 C CA . LYS A 1 408 ? -26.438 27.594 -5.406 1 82.12 408 LYS A CA 1
ATOM 3085 C C . LYS A 1 408 ? -26.031 27.031 -4.047 1 82.12 408 LYS A C 1
ATOM 3087 O O . LYS A 1 408 ? -26.672 27.297 -3.033 1 82.12 408 LYS A O 1
ATOM 3092 N N . GLY A 1 409 ? -24.938 26.359 -3.979 1 86.19 409 GLY A N 1
ATOM 3093 C CA . GLY A 1 409 ? -24.484 25.766 -2.725 1 86.19 409 GLY A CA 1
ATOM 3094 C C . GLY A 1 409 ? -25.312 24.578 -2.299 1 86.19 409 GLY A C 1
ATOM 3095 O O . GLY A 1 409 ? -26.031 23.984 -3.113 1 86.19 409 GLY A O 1
ATOM 3096 N N . LEU A 1 410 ? -25.172 24.25 -1.045 1 84.88 410 LEU A N 1
ATOM 3097 C CA . LEU A 1 410 ? -25.891 23.094 -0.496 1 84.88 410 LEU A CA 1
ATOM 3098 C C . LEU A 1 410 ? -27.344 23.453 -0.222 1 84.88 410 LEU A C 1
ATOM 3100 O O . LEU A 1 410 ? -27.641 24.562 0.213 1 84.88 410 LEU A O 1
ATOM 3104 N N . GLN A 1 411 ? -28.141 22.5 -0.475 1 83.75 411 GLN A N 1
ATOM 3105 C CA . GLN A 1 411 ? -29.562 22.688 -0.192 1 83.75 411 GLN A CA 1
ATOM 3106 C C . GLN A 1 411 ? -29.828 22.688 1.311 1 83.75 411 GLN A C 1
ATOM 3108 O O . GLN A 1 411 ? -29.172 21.969 2.062 1 83.75 411 GLN A O 1
ATOM 3113 N N . ASP A 1 412 ? -30.688 23.531 1.673 1 86.81 412 ASP A N 1
ATOM 3114 C CA . ASP A 1 412 ? -31.109 23.562 3.072 1 86.81 412 ASP A CA 1
ATOM 3115 C C . ASP A 1 412 ? -32.625 23.812 3.193 1 86.81 412 ASP A C 1
ATOM 3117 O O . ASP A 1 412 ? -33.062 24.953 3.055 1 86.81 412 ASP A O 1
ATOM 3121 N N . PRO A 1 413 ? -33.406 22.797 3.451 1 87.94 413 PRO A N 1
ATOM 3122 C CA . PRO A 1 413 ? -33.125 21.391 3.645 1 87.94 413 PRO A CA 1
ATOM 3123 C C . PRO A 1 413 ? -32.906 20.641 2.328 1 87.94 413 PRO A C 1
ATOM 3125 O O . PRO A 1 413 ? -33.188 21.188 1.256 1 87.94 413 PRO A O 1
ATOM 3128 N N . TYR A 1 414 ? -32.438 19.453 2.506 1 88.06 414 TYR A N 1
ATOM 3129 C CA . TYR A 1 414 ? -32.219 18.609 1.335 1 88.06 414 TYR A CA 1
ATOM 3130 C C . TYR A 1 414 ? -33.531 18.297 0.633 1 88.06 414 TYR A C 1
ATOM 3132 O O . TYR A 1 414 ? -34.531 17.953 1.282 1 88.06 414 TYR A O 1
ATOM 3140 N N . VAL A 1 415 ? -33.656 18.516 -0.542 1 84.38 415 VAL A N 1
ATOM 3141 C CA . VAL A 1 415 ? -34.844 18.188 -1.344 1 84.38 415 VAL A CA 1
ATOM 3142 C C . VAL A 1 415 ? -34.469 17.141 -2.395 1 84.38 415 VAL A C 1
ATOM 3144 O O . VAL A 1 415 ? -33.656 17.422 -3.283 1 84.38 415 VAL A O 1
ATOM 3147 N N . PRO A 1 416 ? -35.031 15.867 -2.154 1 79.94 416 PRO A N 1
ATOM 3148 C CA . PRO A 1 416 ? -34.688 14.828 -3.129 1 79.94 416 PRO A CA 1
ATOM 3149 C C . PRO A 1 416 ? -35.094 15.211 -4.555 1 79.94 416 PRO A C 1
ATOM 3151 O O . PRO A 1 416 ? -36.062 15.922 -4.766 1 79.94 416 PRO A O 1
ATOM 3154 N N . LYS A 1 417 ? -34.25 15.047 -5.383 1 61.16 417 LYS A N 1
ATOM 3155 C CA . LYS A 1 417 ? -34.594 15.305 -6.781 1 61.16 417 LYS A CA 1
ATOM 3156 C C . LYS A 1 417 ? -35.812 14.484 -7.207 1 61.16 417 LYS A C 1
ATOM 3158 O O . LYS A 1 417 ? -35.875 13.273 -6.969 1 61.16 417 LYS A O 1
ATOM 3163 N N . GLN A 1 418 ? -36.938 15.086 -7.121 1 55.06 418 GLN A N 1
ATOM 3164 C CA . GLN A 1 418 ? -38.125 14.391 -7.625 1 55.06 418 GLN A CA 1
ATOM 3165 C C . GLN A 1 418 ? -37.844 13.695 -8.953 1 55.06 418 GLN A C 1
ATOM 3167 O O . GLN A 1 418 ? -37.344 14.32 -9.891 1 55.06 418 GLN A O 1
ATOM 3172 N N . LEU A 1 419 ? -37.438 12.508 -8.867 1 50.94 419 LEU A N 1
ATOM 3173 C CA . LEU A 1 419 ? -37.438 11.836 -10.164 1 50.94 419 LEU A CA 1
ATOM 3174 C C . LEU A 1 419 ? -38.625 12.312 -11.008 1 50.94 419 LEU A C 1
ATOM 3176 O O . LEU A 1 419 ? -39.719 12.547 -10.492 1 50.94 419 LEU A O 1
ATOM 3180 N N . PRO A 1 420 ? -38.375 13.031 -12.102 1 44.56 420 PRO A N 1
ATOM 3181 C CA . PRO A 1 420 ? -39.562 13.328 -12.883 1 44.56 420 PRO A CA 1
ATOM 3182 C C . PRO A 1 420 ? -40.625 12.227 -12.781 1 44.56 420 PRO A C 1
ATOM 3184 O O . PRO A 1 420 ? -40.281 11.047 -12.711 1 44.56 420 PRO A O 1
ATOM 3187 N N . THR A 1 421 ? -41.656 12.508 -12.078 1 43.03 421 THR A N 1
ATOM 3188 C CA . THR A 1 421 ? -42.75 11.539 -12.203 1 43.03 421 THR A CA 1
ATOM 3189 C C . THR A 1 421 ? -42.75 10.891 -13.586 1 43.03 421 THR A C 1
ATOM 3191 O O . THR A 1 421 ? -42.594 11.578 -14.594 1 43.03 421 THR A O 1
ATOM 3194 N N . PRO A 1 422 ? -42.406 9.672 -13.688 1 38.44 422 PRO A N 1
ATOM 3195 C CA . PRO A 1 422 ? -42.531 9.172 -15.062 1 38.44 422 PRO A CA 1
ATOM 3196 C C . PRO A 1 422 ? -43.625 9.883 -15.852 1 38.44 422 PRO A C 1
ATOM 3198 O O . PRO A 1 422 ? -44.75 10.062 -15.352 1 38.44 422 PRO A O 1
ATOM 3201 N N . ALA A 1 423 ? -43.438 10.859 -16.562 1 38.97 423 ALA A N 1
ATOM 3202 C CA . ALA A 1 423 ? -44.469 11.195 -17.516 1 38.97 423 ALA A CA 1
ATOM 3203 C C . ALA A 1 423 ? -45.312 9.977 -17.875 1 38.97 423 ALA A C 1
ATOM 3205 O O . ALA A 1 423 ? -44.812 8.852 -17.906 1 38.97 423 ALA A O 1
ATOM 3206 N N . ALA A 1 424 ? -46.688 10.055 -17.812 1 38.09 424 ALA A N 1
ATOM 3207 C CA . ALA A 1 424 ? -47.594 8.984 -18.25 1 38.09 424 ALA A CA 1
ATOM 3208 C C . ALA A 1 424 ? -47 8.211 -19.422 1 38.09 424 ALA A C 1
ATOM 3210 O O . ALA A 1 424 ? -46.656 8.797 -20.453 1 38.09 424 ALA A O 1
ATOM 3211 N N . TYR A 1 425 ? -46.219 7.215 -19.172 1 35.22 425 TYR A N 1
ATOM 3212 C CA . TYR A 1 425 ? -45.812 6.383 -20.297 1 35.22 425 TYR A CA 1
ATOM 3213 C C . TYR A 1 425 ? -46.906 6.367 -21.391 1 35.22 425 TYR A C 1
ATOM 3215 O O . TYR A 1 425 ? -48.094 6.211 -21.078 1 35.22 425 TYR A O 1
ATOM 3223 N N . PRO A 1 426 ? -46.75 7.121 -22.438 1 37.78 426 PRO A N 1
ATOM 3224 C CA . PRO A 1 426 ? -47.844 6.984 -23.391 1 37.78 426 PRO A CA 1
ATOM 3225 C C . PRO A 1 426 ? -48.438 5.57 -23.422 1 37.78 426 PRO A C 1
ATOM 3227 O O . PRO A 1 426 ? -47.688 4.59 -23.406 1 37.78 426 PRO A O 1
ATOM 3230 N N . GLN A 1 427 ? -49.625 5.391 -22.797 1 34.72 427 GLN A N 1
ATOM 3231 C CA . GLN A 1 427 ? -50.312 4.113 -22.922 1 34.72 427 GLN A CA 1
ATOM 3232 C C . GLN A 1 427 ? -50.156 3.531 -24.328 1 34.72 427 GLN A C 1
ATOM 3234 O O . GLN A 1 427 ? -50.344 4.234 -25.328 1 34.72 427 GLN A O 1
ATOM 3239 N N . ILE A 1 428 ? -49.156 2.676 -24.547 1 34.06 428 ILE A N 1
ATOM 3240 C CA . ILE A 1 428 ? -49.188 2.02 -25.844 1 34.06 428 ILE A CA 1
ATOM 3241 C C . ILE A 1 428 ? -50.656 1.684 -26.203 1 34.06 428 ILE A C 1
ATOM 3243 O O . ILE A 1 428 ? -51.344 1.012 -25.438 1 34.06 428 ILE A O 1
ATOM 3247 N N . PRO A 1 429 ? -51.312 2.355 -27.078 1 34.59 429 PRO A N 1
ATOM 3248 C CA . PRO A 1 429 ? -52.562 1.91 -27.672 1 34.59 429 PRO A CA 1
ATOM 3249 C C . PRO A 1 429 ? -52.5 0.488 -28.219 1 34.59 429 PRO A C 1
ATOM 3251 O O . PRO A 1 429 ? -51.531 0.139 -28.906 1 34.59 429 PRO A O 1
ATOM 3254 N N . GLY A 1 430 ? -53.125 -0.659 -27.516 1 36.81 430 GLY A N 1
ATOM 3255 C CA . GLY A 1 430 ? -53.5 -2.023 -27.844 1 36.81 430 GLY A CA 1
ATOM 3256 C C . GLY A 1 430 ? -53.094 -3.027 -26.781 1 36.81 430 GLY A C 1
ATOM 3257 O O . GLY A 1 430 ? -53.25 -4.234 -26.969 1 36.81 430 GLY A O 1
ATOM 3258 N N . THR A 1 431 ? -52.062 -2.752 -26 1 32.84 431 THR A N 1
ATOM 3259 C CA . THR A 1 431 ? -51.75 -3.922 -25.188 1 32.84 431 THR A CA 1
ATOM 3260 C C . THR A 1 431 ? -52.75 -4.082 -24.047 1 32.84 431 THR A C 1
ATOM 3262 O O . THR A 1 431 ? -52.844 -3.215 -23.172 1 32.84 431 THR A O 1
ATOM 3265 N N . THR A 1 432 ? -53.844 -4.773 -24.312 1 33.56 432 THR A N 1
ATOM 3266 C CA . THR A 1 432 ? -54.812 -5.305 -23.359 1 33.56 432 THR A CA 1
ATOM 3267 C C . THR A 1 432 ? -54.125 -6 -22.203 1 33.56 432 THR A C 1
ATOM 3269 O O . THR A 1 432 ? -53.188 -6.781 -22.406 1 33.56 432 THR A O 1
ATOM 3272 N N . PRO A 1 433 ? -54.312 -5.5 -21 1 35.69 433 PRO A N 1
ATOM 3273 C CA . PRO A 1 433 ? -53.688 -6.172 -19.844 1 35.69 433 PRO A CA 1
ATOM 3274 C C . PRO A 1 433 ? -54 -7.664 -19.797 1 35.69 433 PRO A C 1
ATOM 3276 O O . PRO A 1 433 ? -55.156 -8.062 -20.078 1 35.69 433 PRO A O 1
ATOM 3279 N N . LEU A 1 434 ? -53.125 -8.539 -20.062 1 30.88 434 LEU A N 1
ATOM 3280 C CA . LEU A 1 434 ? -53.312 -9.984 -19.953 1 30.88 434 LEU A CA 1
ATOM 3281 C C . LEU A 1 434 ? -53.938 -10.344 -18.609 1 30.88 434 LEU A C 1
ATOM 3283 O O . LEU A 1 434 ? -53.25 -10.867 -17.734 1 30.88 434 LEU A O 1
ATOM 3287 N N . ASP A 1 435 ? -54.719 -9.539 -17.953 1 29.88 435 ASP A N 1
ATOM 3288 C CA . ASP A 1 435 ? -55.25 -9.953 -16.656 1 29.88 435 ASP A CA 1
ATOM 3289 C C . ASP A 1 435 ? -55.875 -11.328 -16.734 1 29.88 435 ASP A C 1
ATOM 3291 O O . ASP A 1 435 ? -55.625 -12.195 -15.891 1 29.88 435 ASP A O 1
ATOM 3295 N N . LYS A 1 436 ? -57.188 -11.367 -17.125 1 33.25 436 LYS A N 1
ATOM 3296 C CA . LYS A 1 436 ? -58.281 -12.188 -16.609 1 33.25 436 LYS A CA 1
ATOM 3297 C C . LYS A 1 436 ? -58.25 -13.57 -17.266 1 33.25 436 LYS A C 1
ATOM 3299 O O . LYS A 1 436 ? -59.25 -14.312 -17.156 1 33.25 436 LYS A O 1
ATOM 3304 N N . ALA A 1 437 ? -57.469 -13.891 -18.203 1 29.3 437 ALA A N 1
ATOM 3305 C CA . ALA A 1 437 ? -57.875 -15.117 -18.906 1 29.3 437 ALA A CA 1
ATOM 3306 C C . ALA A 1 437 ? -57.656 -16.344 -18.016 1 29.3 437 ALA A C 1
ATOM 3308 O O . ALA A 1 437 ? -57.812 -17.484 -18.469 1 29.3 437 ALA A O 1
ATOM 3309 N N . SER A 1 438 ? -56.969 -16.25 -16.875 1 28.84 438 SER A N 1
ATOM 3310 C CA . SER A 1 438 ? -56.812 -17.562 -16.25 1 28.84 438 SER A CA 1
ATOM 3311 C C . SER A 1 438 ? -58.156 -18.078 -15.75 1 28.84 438 SER A C 1
ATOM 3313 O O . SER A 1 438 ? -58.219 -19.109 -15.062 1 28.84 438 SER A O 1
ATOM 3315 N N . ASP A 1 439 ? -59.219 -17.344 -15.945 1 27.86 439 ASP A N 1
ATOM 3316 C CA . ASP A 1 439 ? -60.406 -18 -15.398 1 27.86 439 ASP A CA 1
ATOM 3317 C C . ASP A 1 439 ? -60.781 -19.234 -16.203 1 27.86 439 ASP A C 1
ATOM 3319 O O . ASP A 1 439 ? -61.75 -19.922 -15.898 1 27.86 439 ASP A O 1
ATOM 3323 N N . LYS A 1 440 ? -60.469 -19.344 -17.453 1 30.58 440 LYS A N 1
ATOM 3324 C CA . LYS A 1 440 ? -61.281 -20.344 -18.172 1 30.58 440 LYS A CA 1
ATOM 3325 C C . LYS A 1 440 ? -60.875 -21.75 -17.719 1 30.58 440 LYS A C 1
ATOM 3327 O O . LYS A 1 440 ? -61.438 -22.734 -18.203 1 30.58 440 LYS A O 1
ATOM 3332 N N . TYR A 1 441 ? -59.594 -21.953 -17.281 1 28.3 441 TYR A N 1
ATOM 3333 C CA . TYR A 1 441 ? -59.406 -23.391 -17.328 1 28.3 441 TYR A CA 1
ATOM 3334 C C . TYR A 1 441 ? -60.25 -24.094 -16.281 1 28.3 441 TYR A C 1
ATOM 3336 O O . TYR A 1 441 ? -60.062 -25.297 -16.047 1 28.3 441 TYR A O 1
ATOM 3344 N N . THR A 1 442 ? -60.938 -23.297 -15.422 1 28.41 442 THR A N 1
ATOM 3345 C CA . THR A 1 442 ? -61.688 -24.156 -14.516 1 28.41 442 THR A CA 1
ATOM 3346 C C . THR A 1 442 ? -62.906 -24.75 -15.211 1 28.41 442 THR A C 1
ATOM 3348 O O . THR A 1 442 ? -63.625 -25.547 -14.625 1 28.41 442 THR A O 1
ATOM 3351 N N . GLN A 1 443 ? -63.406 -24.172 -16.312 1 26.14 443 GLN A N 1
ATOM 3352 C CA . GLN A 1 443 ? -64.75 -24.703 -16.594 1 26.14 443 GLN A CA 1
ATOM 3353 C C . GLN A 1 443 ? -64.688 -26.109 -17.172 1 26.14 443 GLN A C 1
ATOM 3355 O O . GLN A 1 443 ? -65.688 -26.688 -17.562 1 26.14 443 GLN A O 1
ATOM 3360 N N . GLY A 1 444 ? -63.625 -26.766 -17.516 1 24.75 444 GLY A N 1
ATOM 3361 C CA . GLY A 1 444 ? -64 -28.016 -18.141 1 24.75 444 GLY A CA 1
ATOM 3362 C C . GLY A 1 444 ? -64.75 -28.953 -17.188 1 24.75 444 GLY A C 1
ATOM 3363 O O . GLY A 1 444 ? -65.062 -30.078 -17.578 1 24.75 444 GLY A O 1
ATOM 3364 N N . ASN A 1 445 ? -65.312 -28.547 -15.984 1 20.38 445 ASN A N 1
ATOM 3365 C CA . ASN A 1 445 ? -66.562 -29.25 -15.766 1 20.38 445 ASN A CA 1
ATOM 3366 C C . ASN A 1 445 ? -67.688 -28.516 -16.438 1 20.38 445 ASN A C 1
ATOM 3368 O O . ASN A 1 445 ? -67.75 -27.281 -16.469 1 20.38 445 ASN A O 1
ATOM 3372 N N . MET B 1 1 ? -53.406 -54.594 14.742 1 29.5 1 MET B N 1
ATOM 3373 C CA . MET B 1 1 ? -51.938 -54.688 14.711 1 29.5 1 MET B CA 1
ATOM 3374 C C . MET B 1 1 ? -51.406 -54.406 13.312 1 29.5 1 MET B C 1
ATOM 3376 O O . MET B 1 1 ? -51.219 -55.312 12.523 1 29.5 1 MET B O 1
ATOM 3380 N N . SER B 1 2 ? -51.875 -53.344 12.617 1 33.72 2 SER B N 1
ATOM 3381 C CA . SER B 1 2 ? -51.625 -52.906 11.258 1 33.72 2 SER B CA 1
ATOM 3382 C C . SER B 1 2 ? -50.156 -52.469 11.102 1 33.72 2 SER B C 1
ATOM 3384 O O . SER B 1 2 ? -49.656 -51.656 11.875 1 33.72 2 SER B O 1
ATOM 3386 N N . ASP B 1 3 ? -49.281 -53.375 10.602 1 33.25 3 ASP B N 1
ATOM 3387 C CA . ASP B 1 3 ? -47.844 -53.312 10.281 1 33.25 3 ASP B CA 1
ATOM 3388 C C . ASP B 1 3 ? -47.562 -52.188 9.289 1 33.25 3 ASP B C 1
ATOM 3390 O O . ASP B 1 3 ? -48.062 -52.188 8.164 1 33.25 3 ASP B O 1
ATOM 3394 N N . SER B 1 4 ? -47.625 -50.938 9.805 1 36 4 SER B N 1
ATOM 3395 C CA . SER B 1 4 ? -47.25 -49.781 9.008 1 36 4 SER B CA 1
ATOM 3396 C C . SER B 1 4 ? -45.906 -50 8.305 1 36 4 SER B C 1
ATOM 3398 O O . SER B 1 4 ? -44.938 -50.438 8.938 1 36 4 SER B O 1
ATOM 3400 N N . ALA B 1 5 ? -45.938 -50.25 6.949 1 39.59 5 ALA B N 1
ATOM 3401 C CA . ALA B 1 5 ? -44.844 -50.406 6 1 39.59 5 ALA B CA 1
ATOM 3402 C C . ALA B 1 5 ? -43.812 -49.281 6.133 1 39.59 5 ALA B C 1
ATOM 3404 O O . ALA B 1 5 ? -44.188 -48.125 6.125 1 39.59 5 ALA B O 1
ATOM 3405 N N . PRO B 1 6 ? -42.688 -49.719 6.762 1 37.25 6 PRO B N 1
ATOM 3406 C CA . PRO B 1 6 ? -41.594 -48.75 6.898 1 37.25 6 PRO B CA 1
ATOM 3407 C C . PRO B 1 6 ? -41.25 -48.062 5.578 1 37.25 6 PRO B C 1
ATOM 3409 O O . PRO B 1 6 ? -41.188 -48.719 4.535 1 37.25 6 PRO B O 1
ATOM 3412 N N . THR B 1 7 ? -41.875 -46.844 5.285 1 37.91 7 THR B N 1
ATOM 3413 C CA . THR B 1 7 ? -41.5 -46.031 4.137 1 37.91 7 THR B CA 1
ATOM 3414 C C . THR B 1 7 ? -39.969 -45.875 4.055 1 37.91 7 THR B C 1
ATOM 3416 O O . THR B 1 7 ? -39.344 -45.344 4.965 1 37.91 7 THR B O 1
ATOM 3419 N N . THR B 1 8 ? -39.344 -46.906 3.477 1 34.75 8 THR B N 1
ATOM 3420 C CA . THR B 1 8 ? -37.938 -46.875 3.125 1 34.75 8 THR B CA 1
ATOM 3421 C C . THR B 1 8 ? -37.625 -45.594 2.352 1 34.75 8 THR B C 1
ATOM 3423 O O . THR B 1 8 ? -38.125 -45.375 1.248 1 34.75 8 THR B O 1
ATOM 3426 N N . HIS B 1 9 ? -37.594 -44.438 3.039 1 33.91 9 HIS B N 1
ATOM 3427 C CA . HIS B 1 9 ? -37 -43.281 2.398 1 33.91 9 HIS B CA 1
ATOM 3428 C C . HIS B 1 9 ? -35.688 -43.625 1.729 1 33.91 9 HIS B C 1
ATOM 3430 O O . HIS B 1 9 ? -34.75 -44.031 2.398 1 33.91 9 HIS B O 1
ATOM 3436 N N . THR B 1 10 ? -35.75 -44.25 0.566 1 29.03 10 THR B N 1
ATOM 3437 C CA . THR B 1 10 ? -34.562 -44.375 -0.273 1 29.03 10 THR B CA 1
ATOM 3438 C C . THR B 1 10 ? -33.844 -43.062 -0.357 1 29.03 10 THR B C 1
ATOM 3440 O O . THR B 1 10 ? -34.375 -42.062 -0.837 1 29.03 10 THR B O 1
ATOM 3443 N N . LYS B 1 11 ? -33.031 -42.906 0.564 1 34.31 11 LYS B N 1
ATOM 3444 C CA . LYS B 1 11 ? -32.062 -41.812 0.379 1 34.31 11 LYS B CA 1
ATOM 3445 C C . LYS B 1 11 ? -31.578 -41.75 -1.069 1 34.31 11 LYS B C 1
ATOM 3447 O O . LYS B 1 11 ? -31.141 -42.781 -1.628 1 34.31 11 LYS B O 1
ATOM 3452 N N . ALA B 1 12 ? -32.156 -40.906 -1.843 1 36.97 12 ALA B N 1
ATOM 3453 C CA . ALA B 1 12 ? -31.625 -40.625 -3.18 1 36.97 12 ALA B CA 1
ATOM 3454 C C . ALA B 1 12 ? -30.109 -40.812 -3.23 1 36.97 12 ALA B C 1
ATOM 3456 O O . ALA B 1 12 ? -29.375 -40.188 -2.465 1 36.97 12 ALA B O 1
ATOM 3457 N N . VAL B 1 13 ? -29.734 -41.969 -3.416 1 30.95 13 VAL B N 1
ATOM 3458 C CA . VAL B 1 13 ? -28.312 -42.156 -3.721 1 30.95 13 VAL B CA 1
ATOM 3459 C C . VAL B 1 13 ? -27.812 -41 -4.594 1 30.95 13 VAL B C 1
ATOM 3461 O O . VAL B 1 13 ? -28.375 -40.719 -5.66 1 30.95 13 VAL B O 1
ATOM 3464 N N . ARG B 1 14 ? -27.359 -39.938 -4.059 1 36.66 14 ARG B N 1
ATOM 3465 C CA . ARG B 1 14 ? -26.578 -38.969 -4.781 1 36.66 14 ARG B CA 1
ATOM 3466 C C . ARG B 1 14 ? -25.625 -39.625 -5.773 1 36.66 14 ARG B C 1
ATOM 3468 O O . ARG B 1 14 ? -24.562 -40.094 -5.395 1 36.66 14 ARG B O 1
ATOM 3475 N N . THR B 1 15 ? -26.188 -40.531 -6.617 1 32.97 15 THR B N 1
ATOM 3476 C CA . THR B 1 15 ? -25.422 -41.125 -7.707 1 32.97 15 THR B CA 1
ATOM 3477 C C . THR B 1 15 ? -24.594 -40.062 -8.422 1 32.97 15 THR B C 1
ATOM 3479 O O . THR B 1 15 ? -24.047 -40.312 -9.492 1 32.97 15 THR B O 1
ATOM 3482 N N . ALA B 1 16 ? -25.031 -38.75 -8.484 1 38.88 16 ALA B N 1
ATOM 3483 C CA . ALA B 1 16 ? -24.328 -37.844 -9.375 1 38.88 16 ALA B CA 1
ATOM 3484 C C . ALA B 1 16 ? -22.812 -38.094 -9.32 1 38.88 16 ALA B C 1
ATOM 3486 O O . ALA B 1 16 ? -22.172 -37.781 -8.312 1 38.88 16 ALA B O 1
ATOM 3487 N N . GLN B 1 17 ? -22.391 -39.125 -9.758 1 40.22 17 GLN B N 1
ATOM 3488 C CA . GLN B 1 17 ? -20.969 -39.312 -10.023 1 40.22 17 GLN B CA 1
ATOM 3489 C C . GLN B 1 17 ? -20.328 -38.031 -10.523 1 40.22 17 GLN B C 1
ATOM 3491 O O . GLN B 1 17 ? -20.5 -37.625 -11.688 1 40.22 17 GLN B O 1
ATOM 3496 N N . LYS B 1 18 ? -20.188 -36.938 -9.938 1 52.16 18 LYS B N 1
ATOM 3497 C CA . LYS B 1 18 ? -19.609 -35.625 -10.242 1 52.16 18 LYS B CA 1
ATOM 3498 C C . LYS B 1 18 ? -18.172 -35.781 -10.758 1 52.16 18 LYS B C 1
ATOM 3500 O O . LYS B 1 18 ? -17.297 -36.25 -10.023 1 52.16 18 LYS B O 1
ATOM 3505 N N . THR B 1 19 ? -18 -36.188 -12.047 1 57.69 19 THR B N 1
ATOM 3506 C CA . THR B 1 19 ? -16.703 -36.312 -12.703 1 57.69 19 THR B CA 1
ATOM 3507 C C . THR B 1 19 ? -15.789 -35.156 -12.328 1 57.69 19 THR B C 1
ATOM 3509 O O . THR B 1 19 ? -16.156 -34 -12.484 1 57.69 19 THR B O 1
ATOM 3512 N N . ARG B 1 20 ? -14.766 -35.438 -11.648 1 76.25 20 ARG B N 1
ATOM 3513 C CA . ARG B 1 20 ? -13.75 -34.5 -11.188 1 76.25 20 ARG B CA 1
ATOM 3514 C C . ARG B 1 20 ? -13.055 -33.812 -12.367 1 76.25 20 ARG B C 1
ATOM 3516 O O . ARG B 1 20 ? -12.727 -34.469 -13.359 1 76.25 20 ARG B O 1
ATOM 3523 N N . ILE B 1 21 ? -13.133 -32.594 -12.469 1 86.62 21 ILE B N 1
ATOM 3524 C CA . ILE B 1 21 ? -12.43 -31.812 -13.484 1 86.62 21 ILE B CA 1
ATOM 3525 C C . ILE B 1 21 ? -10.922 -31.906 -13.258 1 86.62 21 ILE B C 1
ATOM 3527 O O . ILE B 1 21 ? -10.438 -31.641 -12.156 1 86.62 21 ILE B O 1
ATOM 3531 N N . LEU B 1 22 ? -10.164 -32.25 -14.242 1 90.19 22 LEU B N 1
ATOM 3532 C CA . LEU B 1 22 ? -8.742 -32.562 -14.141 1 90.19 22 LEU B CA 1
ATOM 3533 C C . LEU B 1 22 ? -7.891 -31.297 -14.203 1 90.19 22 LEU B C 1
ATOM 3535 O O . LEU B 1 22 ? -6.855 -31.203 -13.539 1 90.19 22 LEU B O 1
ATOM 3539 N N . SER B 1 23 ? -8.273 -30.297 -15 1 92.62 23 SER B N 1
ATOM 3540 C CA . SER B 1 23 ? -7.434 -29.172 -15.398 1 92.62 23 SER B CA 1
ATOM 3541 C C . SER B 1 23 ? -6.969 -28.375 -14.188 1 92.62 23 SER B C 1
ATOM 3543 O O . SER B 1 23 ? -5.797 -28 -14.094 1 92.62 23 SER B O 1
ATOM 3545 N N . PRO B 1 24 ? -7.832 -28.156 -13.148 1 94.5 24 PRO B N 1
ATOM 3546 C CA . PRO B 1 24 ? -7.352 -27.359 -12.016 1 94.5 24 PRO B CA 1
ATOM 3547 C C . PRO B 1 24 ? -6.25 -28.062 -11.227 1 94.5 24 PRO B C 1
ATOM 3549 O O . PRO B 1 24 ? -5.254 -27.438 -10.859 1 94.5 24 PRO B O 1
ATOM 3552 N N . ASP B 1 25 ? -6.418 -29.297 -11.031 1 95.56 25 ASP B N 1
ATOM 3553 C CA . ASP B 1 25 ? -5.43 -30.031 -10.258 1 95.56 25 ASP B CA 1
ATOM 3554 C C . ASP B 1 25 ? -4.109 -30.156 -11.016 1 95.56 25 ASP B C 1
ATOM 3556 O O . ASP B 1 25 ? -3.037 -29.984 -10.43 1 95.56 25 ASP B O 1
ATOM 3560 N N . ILE B 1 26 ? -4.219 -30.438 -12.281 1 96.44 26 ILE B N 1
ATOM 3561 C CA . ILE B 1 26 ? -3.016 -30.516 -13.102 1 96.44 26 ILE B CA 1
ATOM 3562 C C . ILE B 1 26 ? -2.311 -29.156 -13.125 1 96.44 26 ILE B C 1
ATOM 3564 O O . ILE B 1 26 ? -1.09 -29.094 -12.969 1 96.44 26 ILE B O 1
ATOM 3568 N N . ALA B 1 27 ? -3.061 -28.125 -13.312 1 97.12 27 ALA B N 1
ATOM 3569 C CA . ALA B 1 27 ? -2.508 -26.781 -13.336 1 97.12 27 ALA B CA 1
ATOM 3570 C C . ALA B 1 27 ? -1.797 -26.453 -12.023 1 97.12 27 ALA B C 1
ATOM 3572 O O . ALA B 1 27 ? -0.681 -25.922 -12.031 1 97.12 27 ALA B O 1
ATOM 3573 N N . ARG B 1 28 ? -2.375 -26.734 -10.898 1 97.62 28 ARG B N 1
ATOM 3574 C CA . ARG B 1 28 ? -1.769 -26.469 -9.602 1 97.62 28 ARG B CA 1
ATOM 3575 C C . ARG B 1 28 ? -0.483 -27.266 -9.422 1 97.62 28 ARG B C 1
ATOM 3577 O O . ARG B 1 28 ? 0.492 -26.766 -8.859 1 97.62 28 ARG B O 1
ATOM 3584 N N . GLY B 1 29 ? -0.578 -28.531 -9.836 1 97.88 29 GLY B N 1
ATOM 3585 C CA . GLY B 1 29 ? 0.62 -29.359 -9.758 1 97.88 29 GLY B CA 1
ATOM 3586 C C . GLY B 1 29 ? 1.785 -28.781 -10.547 1 97.88 29 GLY B C 1
ATOM 3587 O O . GLY B 1 29 ? 2.918 -28.766 -10.062 1 97.88 29 GLY B O 1
ATOM 3588 N N . ILE B 1 30 ? 1.51 -28.281 -11.734 1 97.12 30 ILE B N 1
ATOM 3589 C CA . ILE B 1 30 ? 2.518 -27.656 -12.586 1 97.12 30 ILE B CA 1
ATOM 3590 C C . ILE B 1 30 ? 2.953 -26.328 -11.984 1 97.12 30 ILE B C 1
ATOM 3592 O O . ILE B 1 30 ? 4.133 -25.969 -12.031 1 97.12 30 ILE B O 1
ATOM 3596 N N . ALA B 1 31 ? 2.027 -25.609 -11.422 1 97.06 31 ALA B N 1
ATOM 3597 C CA . ALA B 1 31 ? 2.328 -24.328 -10.805 1 97.06 31 ALA B CA 1
ATOM 3598 C C . ALA B 1 31 ? 3.361 -24.484 -9.688 1 97.06 31 ALA B C 1
ATOM 3600 O O . ALA B 1 31 ? 4.227 -23.625 -9.516 1 97.06 31 ALA B O 1
ATOM 3601 N N . LEU B 1 32 ? 3.303 -25.547 -8.953 1 98.12 32 LEU B N 1
ATOM 3602 C CA . LEU B 1 32 ? 4.234 -25.781 -7.855 1 98.12 32 LEU B CA 1
ATOM 3603 C C . LEU B 1 32 ? 5.648 -26 -8.375 1 98.12 32 LEU B C 1
ATOM 3605 O O . LEU B 1 32 ? 6.625 -25.656 -7.703 1 98.12 32 LEU B O 1
ATOM 3609 N N . LEU B 1 33 ? 5.738 -26.609 -9.609 1 97.81 33 LEU B N 1
ATOM 3610 C CA . LEU B 1 33 ? 7.051 -26.688 -10.242 1 97.81 33 LEU B CA 1
ATOM 3611 C C . LEU B 1 33 ? 7.586 -25.297 -10.555 1 97.81 33 LEU B C 1
ATOM 3613 O O . LEU B 1 33 ? 8.742 -24.984 -10.242 1 97.81 33 LEU B O 1
ATOM 3617 N N . GLY B 1 34 ? 6.762 -24.516 -11.203 1 97.31 34 GLY B N 1
ATOM 3618 C CA . GLY B 1 34 ? 7.156 -23.141 -11.516 1 97.31 34 GLY B CA 1
ATOM 3619 C C . GLY B 1 34 ? 7.547 -22.344 -10.281 1 97.31 34 GLY B C 1
ATOM 3620 O O . GLY B 1 34 ? 8.531 -21.609 -10.305 1 97.31 34 GLY B O 1
ATOM 3621 N N . ILE B 1 35 ? 6.82 -22.5 -9.234 1 97.06 35 ILE B N 1
ATOM 3622 C CA . ILE B 1 35 ? 7.078 -21.781 -7.992 1 97.06 35 ILE B CA 1
ATOM 3623 C C . ILE B 1 35 ? 8.398 -22.25 -7.387 1 97.06 35 ILE B C 1
ATOM 3625 O O . ILE B 1 35 ? 9.203 -21.438 -6.938 1 97.06 35 ILE B O 1
ATOM 3629 N N . ALA B 1 36 ? 8.648 -23.516 -7.41 1 97.88 36 ALA B N 1
ATOM 3630 C CA . ALA B 1 36 ? 9.906 -24.062 -6.902 1 97.88 36 ALA B CA 1
ATOM 3631 C C . ALA B 1 36 ? 11.094 -23.516 -7.691 1 97.88 36 ALA B C 1
ATOM 3633 O O . ALA B 1 36 ? 12.102 -23.109 -7.105 1 97.88 36 ALA B O 1
ATOM 3634 N N . LEU B 1 37 ? 10.961 -23.484 -8.992 1 98 37 LEU B N 1
ATOM 3635 C CA . LEU B 1 37 ? 12.039 -23.031 -9.867 1 98 37 LEU B CA 1
ATOM 3636 C C . LEU B 1 37 ? 12.281 -21.531 -9.711 1 98 37 LEU B C 1
ATOM 3638 O O . LEU B 1 37 ? 13.422 -21.078 -9.781 1 98 37 LEU B O 1
ATOM 3642 N N . ALA B 1 38 ? 11.258 -20.812 -9.469 1 96.25 38 ALA B N 1
ATOM 3643 C CA . ALA B 1 38 ? 11.398 -19.375 -9.273 1 96.25 38 ALA B CA 1
ATOM 3644 C C . ALA B 1 38 ? 11.969 -19.062 -7.891 1 96.25 38 ALA B C 1
ATOM 3646 O O . ALA B 1 38 ? 12.875 -18.234 -7.758 1 96.25 38 ALA B O 1
ATOM 3647 N N . ASN B 1 39 ? 11.531 -19.766 -6.883 1 95.12 39 ASN B N 1
ATOM 3648 C CA . ASN B 1 39 ? 11.93 -19.484 -5.504 1 95.12 39 ASN B CA 1
ATOM 3649 C C . ASN B 1 39 ? 13.359 -19.922 -5.23 1 95.12 39 ASN B C 1
ATOM 3651 O O . ASN B 1 39 ? 14.07 -19.297 -4.434 1 95.12 39 ASN B O 1
ATOM 3655 N N . VAL B 1 40 ? 13.773 -20.984 -5.863 1 95.5 40 VAL B N 1
ATOM 3656 C CA . VAL B 1 40 ? 15.109 -21.484 -5.562 1 95.5 40 VAL B CA 1
ATOM 3657 C C . VAL B 1 40 ? 16.156 -20.422 -5.906 1 95.5 40 VAL B C 1
ATOM 3659 O O . VAL B 1 40 ? 17.141 -20.25 -5.176 1 95.5 40 VAL B O 1
ATOM 3662 N N . SER B 1 41 ? 15.938 -19.703 -7.027 1 92.06 41 SER B N 1
ATOM 3663 C CA . SER B 1 41 ? 16.906 -18.703 -7.488 1 92.06 41 SER B CA 1
ATOM 3664 C C . SER B 1 41 ? 16.688 -17.375 -6.785 1 92.06 41 SER B C 1
ATOM 3666 O O . SER B 1 41 ? 17.609 -16.547 -6.707 1 92.06 41 SER B O 1
ATOM 3668 N N . THR B 1 42 ? 15.5 -17.141 -6.223 1 88.19 42 THR B N 1
ATOM 3669 C CA . THR B 1 42 ? 15.227 -15.812 -5.688 1 88.19 42 THR B CA 1
ATOM 3670 C C . THR B 1 42 ? 15.297 -15.82 -4.164 1 88.19 42 THR B C 1
ATOM 3672 O O . THR B 1 42 ? 15.477 -14.773 -3.539 1 88.19 42 THR B O 1
ATOM 3675 N N . ALA B 1 43 ? 15.195 -17.031 -3.594 1 89.56 43 ALA B N 1
ATOM 3676 C CA . ALA B 1 43 ? 15.078 -17 -2.139 1 89.56 43 ALA B CA 1
ATOM 3677 C C . ALA B 1 43 ? 15.945 -18.078 -1.49 1 89.56 43 ALA B C 1
ATOM 3679 O O . ALA B 1 43 ? 16.578 -17.828 -0.458 1 89.56 43 ALA B O 1
ATOM 3680 N N . TRP B 1 44 ? 16.078 -19.188 -2.082 1 93.06 44 TRP B N 1
ATOM 3681 C CA . TRP B 1 44 ? 16.641 -20.328 -1.37 1 93.06 44 TRP B CA 1
ATOM 3682 C C . TRP B 1 44 ? 18.156 -20.422 -1.59 1 93.06 44 TRP B C 1
ATOM 3684 O O . TRP B 1 44 ? 18.891 -20.781 -0.679 1 93.06 44 TRP B O 1
ATOM 3694 N N . ILE B 1 45 ? 18.594 -20.109 -2.787 1 91.5 45 ILE B N 1
ATOM 3695 C CA . ILE B 1 45 ? 20 -20.172 -3.123 1 91.5 45 ILE B CA 1
ATOM 3696 C C . ILE B 1 45 ? 20.453 -18.844 -3.744 1 91.5 45 ILE B C 1
ATOM 3698 O O . ILE B 1 45 ? 19.984 -18.484 -4.824 1 91.5 45 ILE B O 1
ATOM 3702 N N . ALA B 1 46 ? 21.359 -18.188 -3.135 1 86.31 46 ALA B N 1
ATOM 3703 C CA . ALA B 1 46 ? 21.859 -16.906 -3.658 1 86.31 46 ALA B CA 1
ATOM 3704 C C . ALA B 1 46 ? 22.797 -17.141 -4.844 1 86.31 46 ALA B C 1
ATOM 3706 O O . ALA B 1 46 ? 23.609 -18.062 -4.832 1 86.31 46 ALA B O 1
ATOM 3707 N N . ALA B 1 47 ? 22.547 -16.297 -5.824 1 86.44 47 ALA B N 1
ATOM 3708 C CA . ALA B 1 47 ? 23.5 -16.312 -6.93 1 86.44 47 ALA B CA 1
ATOM 3709 C C . ALA B 1 47 ? 24.875 -15.828 -6.473 1 86.44 47 ALA B C 1
ATOM 3711 O O . ALA B 1 47 ? 24.969 -14.914 -5.648 1 86.44 47 ALA B O 1
ATOM 3712 N N . PRO B 1 48 ? 25.891 -16.438 -7.023 1 83.38 48 PRO B N 1
ATOM 3713 C CA . PRO B 1 48 ? 27.219 -15.914 -6.688 1 83.38 48 PRO B CA 1
ATOM 3714 C C . PRO B 1 48 ? 27.391 -14.445 -7.074 1 83.38 48 PRO B C 1
ATOM 3716 O O . PRO B 1 48 ? 26.891 -14.016 -8.117 1 83.38 48 PRO B O 1
ATOM 3719 N N . ALA B 1 49 ? 28.062 -13.742 -6.211 1 79.19 49 ALA B N 1
ATOM 3720 C CA . ALA B 1 49 ? 28.281 -12.312 -6.441 1 79.19 49 ALA B CA 1
ATOM 3721 C C . ALA B 1 49 ? 28.969 -12.07 -7.785 1 79.19 49 ALA B C 1
ATOM 3723 O O . ALA B 1 49 ? 29.938 -12.75 -8.133 1 79.19 49 ALA B O 1
ATOM 3724 N N . GLY B 1 50 ? 28.406 -11.195 -8.523 1 80.5 50 GLY B N 1
ATOM 3725 C CA . GLY B 1 50 ? 29.047 -10.789 -9.766 1 80.5 50 GLY B CA 1
ATOM 3726 C C . GLY B 1 50 ? 28.719 -11.688 -10.938 1 80.5 50 GLY B C 1
ATOM 3727 O O . GLY B 1 50 ? 29.188 -11.469 -12.055 1 80.5 50 GLY B O 1
ATOM 3728 N N . SER B 1 51 ? 27.953 -12.656 -10.719 1 86.88 51 SER B N 1
ATOM 3729 C CA . SER B 1 51 ? 27.625 -13.578 -11.797 1 86.88 51 SER B CA 1
ATOM 3730 C C . SER B 1 51 ? 26.688 -12.938 -12.805 1 86.88 51 SER B C 1
ATOM 3732 O O . SER B 1 51 ? 25.891 -12.07 -12.453 1 86.88 51 SER B O 1
ATOM 3734 N N . THR B 1 52 ? 26.906 -13.383 -14.055 1 89.75 52 THR B N 1
ATOM 3735 C CA . THR B 1 52 ? 25.953 -13 -15.102 1 89.75 52 THR B CA 1
ATOM 3736 C C . THR B 1 52 ? 24.594 -13.633 -14.852 1 89.75 52 THR B C 1
ATOM 3738 O O . THR B 1 52 ? 24.5 -14.781 -14.406 1 89.75 52 THR B O 1
ATOM 3741 N N . ALA B 1 53 ? 23.516 -12.828 -15.125 1 92.25 53 ALA B N 1
ATOM 3742 C CA . ALA B 1 53 ? 22.141 -13.289 -14.938 1 92.25 53 ALA B CA 1
ATOM 3743 C C . ALA B 1 53 ? 21.875 -13.664 -13.477 1 92.25 53 ALA B C 1
ATOM 3745 O O . ALA B 1 53 ? 21.234 -14.672 -13.195 1 92.25 53 ALA B O 1
ATOM 3746 N N . ALA B 1 54 ? 22.422 -12.922 -12.609 1 87.25 54 ALA B N 1
ATOM 3747 C CA . ALA B 1 54 ? 22.297 -13.188 -11.172 1 87.25 54 ALA B CA 1
ATOM 3748 C C . ALA B 1 54 ? 20.828 -13.195 -10.75 1 87.25 54 ALA B C 1
ATOM 3750 O O . ALA B 1 54 ? 20.438 -13.984 -9.883 1 87.25 54 ALA B O 1
ATOM 3751 N N . SER B 1 55 ? 19.984 -12.398 -11.344 1 85.88 55 SER B N 1
ATOM 3752 C CA . SER B 1 55 ? 18.562 -12.289 -10.984 1 85.88 55 SER B CA 1
ATOM 3753 C C . SER B 1 55 ? 17.812 -13.562 -11.328 1 85.88 55 SER B C 1
ATOM 3755 O O . SER B 1 55 ? 16.703 -13.797 -10.82 1 85.88 55 SER B O 1
ATOM 3757 N N . LEU B 1 56 ? 18.438 -14.375 -12.164 1 92 56 LEU B N 1
ATOM 3758 C CA . LEU B 1 56 ? 17.797 -15.617 -12.602 1 92 56 LEU B CA 1
ATOM 3759 C C . LEU B 1 56 ? 18.484 -16.828 -11.977 1 92 56 LEU B C 1
ATOM 3761 O O . LEU B 1 56 ? 18.141 -17.969 -12.289 1 92 56 LEU B O 1
ATOM 3765 N N . GLY B 1 57 ? 19.406 -16.641 -11.117 1 90.75 57 GLY B N 1
ATOM 3766 C CA . GLY B 1 57 ? 20.125 -17.719 -10.469 1 90.75 57 GLY B CA 1
ATOM 3767 C C . GLY B 1 57 ? 21.625 -17.672 -10.68 1 90.75 57 GLY B C 1
ATOM 3768 O O . GLY B 1 57 ? 22.391 -18.281 -9.922 1 90.75 57 GLY B O 1
ATOM 3769 N N . GLY B 1 58 ? 22.047 -17.016 -11.766 1 93.69 58 GLY B N 1
ATOM 3770 C CA . GLY B 1 58 ? 23.469 -16.781 -12 1 93.69 58 GLY B CA 1
ATOM 3771 C C . GLY B 1 58 ? 24.109 -17.828 -12.883 1 93.69 58 GLY B C 1
ATOM 3772 O O . GLY B 1 58 ? 23.938 -19.031 -12.664 1 93.69 58 GLY B O 1
ATOM 3773 N N . ILE B 1 59 ? 24.812 -17.391 -13.844 1 95.06 59 ILE B N 1
ATOM 3774 C CA . ILE B 1 59 ? 25.609 -18.25 -14.719 1 95.06 59 ILE B CA 1
ATOM 3775 C C . ILE B 1 59 ? 27.031 -18.359 -14.164 1 95.06 59 ILE B C 1
ATOM 3777 O O . ILE B 1 59 ? 27.703 -17.359 -13.93 1 95.06 59 ILE B O 1
ATOM 3781 N N . VAL B 1 60 ? 27.422 -19.609 -14.023 1 94.5 60 VAL B N 1
ATOM 3782 C CA . VAL B 1 60 ? 28.703 -19.812 -13.367 1 94.5 60 VAL B CA 1
ATOM 3783 C C . VAL B 1 60 ? 29.672 -20.484 -14.336 1 94.5 60 VAL B C 1
ATOM 3785 O O . VAL B 1 60 ? 30.875 -20.172 -14.352 1 94.5 60 VAL B O 1
ATOM 3788 N N . HIS B 1 61 ? 29.297 -21.328 -15.219 1 93.62 61 HIS B N 1
ATOM 3789 C CA . HIS B 1 61 ? 30.188 -22.125 -16.078 1 93.62 61 HIS B CA 1
ATOM 3790 C C . HIS B 1 61 ? 30.188 -21.578 -17.516 1 93.62 61 HIS B C 1
ATOM 3792 O O . HIS B 1 61 ? 30.859 -22.125 -18.391 1 93.62 61 HIS B O 1
ATOM 3798 N N . ASP B 1 62 ? 29.422 -20.656 -17.812 1 93.94 62 ASP B N 1
ATOM 3799 C CA . ASP B 1 62 ? 29.297 -20.016 -19.125 1 93.94 62 ASP B CA 1
ATOM 3800 C C . ASP B 1 62 ? 28.938 -21.031 -20.203 1 93.94 62 ASP B C 1
ATOM 3802 O O . ASP B 1 62 ? 29.438 -20.938 -21.328 1 93.94 62 ASP B O 1
ATOM 3806 N N . SER B 1 63 ? 28.188 -21.969 -19.797 1 94.88 63 SER B N 1
ATOM 3807 C CA . SER B 1 63 ? 27.781 -22.969 -20.766 1 94.88 63 SER B CA 1
ATOM 3808 C C . SER B 1 63 ? 26.547 -22.516 -21.547 1 94.88 63 SER B C 1
ATOM 3810 O O . SER B 1 63 ? 25.781 -21.672 -21.078 1 94.88 63 SER B O 1
ATOM 3812 N N . ILE B 1 64 ? 26.422 -23.094 -22.703 1 96.5 64 ILE B N 1
ATOM 3813 C CA . ILE B 1 64 ? 25.281 -22.766 -23.562 1 96.5 64 ILE B CA 1
ATOM 3814 C C . ILE B 1 64 ? 23.984 -23.234 -22.891 1 96.5 64 ILE B C 1
ATOM 3816 O O . ILE B 1 64 ? 22.938 -22.594 -23.031 1 96.5 64 ILE B O 1
ATOM 3820 N N . PHE B 1 65 ? 24.031 -24.281 -22.156 1 97.19 65 PHE B N 1
ATOM 3821 C CA . PHE B 1 65 ? 22.859 -24.812 -21.484 1 97.19 65 PHE B CA 1
ATOM 3822 C C . PHE B 1 65 ? 22.391 -23.859 -20.391 1 97.19 65 PHE B C 1
ATOM 3824 O O . PHE B 1 65 ? 21.188 -23.703 -20.172 1 97.19 65 PHE B O 1
ATOM 3831 N N . GLU B 1 66 ? 23.328 -23.234 -19.656 1 97.88 66 GLU B N 1
ATOM 3832 C CA . GLU B 1 66 ? 22.969 -22.219 -18.672 1 97.88 66 GLU B CA 1
ATOM 3833 C C . GLU B 1 66 ? 22.266 -21.031 -19.328 1 97.88 66 GLU B C 1
ATOM 3835 O O . GLU B 1 66 ? 21.281 -20.516 -18.812 1 97.88 66 GLU B O 1
ATOM 3840 N N . LYS B 1 67 ? 22.781 -20.672 -20.453 1 97.62 67 LYS B N 1
ATOM 3841 C CA . LYS B 1 67 ? 22.219 -19.531 -21.172 1 97.62 67 LYS B CA 1
ATOM 3842 C C . LYS B 1 67 ? 20.828 -19.844 -21.703 1 97.62 67 LYS B C 1
ATOM 3844 O O . LYS B 1 67 ? 19.922 -19.016 -21.609 1 97.62 67 LYS B O 1
ATOM 3849 N N . ILE B 1 68 ? 20.703 -21 -22.266 1 98 68 ILE B N 1
ATOM 3850 C CA . ILE B 1 68 ? 19.406 -21.438 -22.781 1 98 68 ILE B CA 1
ATOM 3851 C C . ILE B 1 68 ? 18.391 -21.469 -21.625 1 98 68 ILE B C 1
ATOM 3853 O O . ILE B 1 68 ? 17.266 -20.984 -21.766 1 98 68 ILE B O 1
ATOM 3857 N N . TYR B 1 69 ? 18.797 -21.984 -20.516 1 98.06 69 TYR B N 1
ATOM 3858 C CA . TYR B 1 69 ? 17.891 -22.062 -19.375 1 98.06 69 TYR B CA 1
ATOM 3859 C C . TYR B 1 69 ? 17.547 -20.672 -18.859 1 98.06 69 TYR B C 1
ATOM 3861 O O . TYR B 1 69 ? 16.422 -20.438 -18.422 1 98.06 69 TYR B O 1
ATOM 3869 N N . ALA B 1 70 ? 18.562 -19.812 -18.844 1 97.69 70 ALA B N 1
ATOM 3870 C CA . ALA B 1 70 ? 18.281 -18.453 -18.406 1 97.69 70 ALA B CA 1
ATOM 3871 C C . ALA B 1 70 ? 17.156 -17.828 -19.219 1 97.69 70 ALA B C 1
ATOM 3873 O O . ALA B 1 70 ? 16.219 -17.25 -18.656 1 97.69 70 ALA B O 1
ATOM 3874 N N . VAL B 1 71 ? 17.219 -17.984 -20.5 1 98.12 71 VAL B N 1
ATOM 3875 C CA . VAL B 1 71 ? 16.188 -17.422 -21.375 1 98.12 71 VAL B CA 1
ATOM 3876 C C . VAL B 1 71 ? 14.867 -18.156 -21.141 1 98.12 71 VAL B C 1
ATOM 3878 O O . VAL B 1 71 ? 13.812 -17.516 -21.047 1 98.12 71 VAL B O 1
ATOM 3881 N N . PHE B 1 72 ? 14.93 -19.453 -21.031 1 98.25 72 PHE B N 1
ATOM 3882 C CA . PHE B 1 72 ? 13.75 -20.266 -20.75 1 98.25 72 PHE B CA 1
ATOM 3883 C C . PHE B 1 72 ? 13.07 -19.812 -19.469 1 98.25 72 PHE B C 1
ATOM 3885 O O . PHE B 1 72 ? 11.844 -19.656 -19.422 1 98.25 72 PHE B O 1
ATOM 3892 N N . SER B 1 73 ? 13.883 -19.625 -18.422 1 98.06 73 SER B N 1
ATOM 3893 C CA . SER B 1 73 ? 13.336 -19.25 -17.125 1 98.06 73 SER B CA 1
ATOM 3894 C C . SER B 1 73 ? 12.711 -17.859 -17.172 1 98.06 73 SER B C 1
ATOM 3896 O O . SER B 1 73 ? 11.695 -17.609 -16.5 1 98.06 73 SER B O 1
ATOM 3898 N N . ALA B 1 74 ? 13.281 -16.938 -17.953 1 97.88 74 ALA B N 1
ATOM 3899 C CA . ALA B 1 74 ? 12.719 -15.594 -18.125 1 97.88 74 ALA B CA 1
ATOM 3900 C C . ALA B 1 74 ? 11.359 -15.664 -18.812 1 97.88 74 ALA B C 1
ATOM 3902 O O . ALA B 1 74 ? 10.453 -14.883 -18.5 1 97.88 74 ALA B O 1
ATOM 3903 N N . MET B 1 75 ? 11.195 -16.609 -19.641 1 98.12 75 MET B N 1
ATOM 3904 C CA . MET B 1 75 ? 9.977 -16.734 -20.438 1 98.12 75 MET B CA 1
ATOM 3905 C C . MET B 1 75 ? 8.875 -17.438 -19.641 1 98.12 75 MET B C 1
ATOM 3907 O O . MET B 1 75 ? 7.715 -17.031 -19.688 1 98.12 75 MET B O 1
ATOM 3911 N N . PHE B 1 76 ? 9.273 -18.453 -18.812 1 98.19 76 PHE B N 1
ATOM 3912 C CA . PHE B 1 76 ? 8.227 -19.391 -18.406 1 98.19 76 PHE B CA 1
ATOM 3913 C C . PHE B 1 76 ? 8.227 -19.578 -16.906 1 98.19 76 PHE B C 1
ATOM 3915 O O . PHE B 1 76 ? 7.34 -20.234 -16.359 1 98.19 76 PHE B O 1
ATOM 3922 N N . ILE B 1 77 ? 9.188 -19.062 -16.219 1 97.69 77 ILE B N 1
ATOM 3923 C CA . ILE B 1 77 ? 9.297 -19.406 -14.797 1 97.69 77 ILE B CA 1
ATOM 3924 C C . ILE B 1 77 ? 9.039 -18.172 -13.945 1 97.69 77 ILE B C 1
ATOM 3926 O O . ILE B 1 77 ? 8.148 -18.172 -13.086 1 97.69 77 ILE B O 1
ATOM 3930 N N . HIS B 1 78 ? 9.727 -17.109 -14.203 1 96.5 78 HIS B N 1
ATOM 3931 C CA . HIS B 1 78 ? 9.68 -15.945 -13.32 1 96.5 78 HIS B CA 1
ATOM 3932 C C . HIS B 1 78 ? 8.414 -15.133 -13.547 1 96.5 78 HIS B C 1
ATOM 3934 O O . HIS B 1 78 ? 8.172 -14.648 -14.656 1 96.5 78 HIS B O 1
ATOM 3940 N N . VAL B 1 79 ? 7.609 -14.953 -12.562 1 96.38 79 VAL B N 1
ATOM 3941 C CA . VAL B 1 79 ? 6.32 -14.273 -12.523 1 96.38 79 VAL B CA 1
ATOM 3942 C C . VAL B 1 79 ? 5.316 -15.016 -13.406 1 96.38 79 VAL B C 1
ATOM 3944 O O . VAL B 1 79 ? 4.617 -14.406 -14.211 1 96.38 79 VAL B O 1
ATOM 3947 N N . ARG B 1 80 ? 5.324 -16.281 -13.312 1 98.12 80 ARG B N 1
ATOM 3948 C CA . ARG B 1 80 ? 4.402 -17.125 -14.055 1 98.12 80 ARG B CA 1
ATOM 3949 C C . ARG B 1 80 ? 3.609 -18.031 -13.117 1 98.12 80 ARG B C 1
ATOM 3951 O O . ARG B 1 80 ? 2.375 -18.016 -13.125 1 98.12 80 ARG B O 1
ATOM 3958 N N . GLY B 1 81 ? 4.352 -18.734 -12.32 1 96.69 81 GLY B N 1
ATOM 3959 C CA . GLY B 1 81 ? 3.713 -19.672 -11.398 1 96.69 81 GLY B CA 1
ATOM 3960 C C . GLY B 1 81 ? 2.791 -18.984 -10.406 1 96.69 81 GLY B C 1
ATOM 3961 O O . GLY B 1 81 ? 1.675 -19.438 -10.164 1 96.69 81 GLY B O 1
ATOM 3962 N N . LEU B 1 82 ? 3.223 -17.875 -9.906 1 95.69 82 LEU B N 1
ATOM 3963 C CA . LEU B 1 82 ? 2.488 -17.156 -8.875 1 95.69 82 LEU B CA 1
ATOM 3964 C C . LEU B 1 82 ? 1.158 -16.641 -9.414 1 95.69 82 LEU B C 1
ATOM 3966 O O . LEU B 1 82 ? 0.102 -16.906 -8.836 1 95.69 82 LEU B O 1
ATOM 3970 N N . PRO B 1 83 ? 1.129 -15.953 -10.508 1 97.75 83 PRO B N 1
ATOM 3971 C CA . PRO B 1 83 ? -0.163 -15.484 -11.016 1 97.75 83 PRO B CA 1
ATOM 3972 C C . PRO B 1 83 ? -1.063 -16.625 -11.477 1 97.75 83 PRO B C 1
ATOM 3974 O O . PRO B 1 83 ? -2.289 -16.531 -11.383 1 97.75 83 PRO B O 1
ATOM 3977 N N . MET B 1 84 ? -0.436 -17.656 -12.031 1 98 84 MET B N 1
ATOM 3978 C CA . MET B 1 84 ? -1.237 -18.812 -12.398 1 98 84 MET B CA 1
ATOM 3979 C C . MET B 1 84 ? -1.941 -19.406 -11.18 1 98 84 MET B C 1
ATOM 3981 O O . MET B 1 84 ? -3.146 -19.656 -11.219 1 98 84 MET B O 1
ATOM 3985 N N . PHE B 1 85 ? -1.219 -19.578 -10.125 1 97.62 85 PHE B N 1
ATOM 3986 C CA . PHE B 1 85 ? -1.794 -20.125 -8.906 1 97.62 85 PHE B CA 1
ATOM 3987 C C . PHE B 1 85 ? -2.82 -19.156 -8.312 1 97.62 85 PHE B C 1
ATOM 3989 O O . PHE B 1 85 ? -3.848 -19.594 -7.785 1 97.62 85 PHE B O 1
ATOM 3996 N N . SER B 1 86 ? -2.57 -17.906 -8.375 1 98.31 86 SER B N 1
ATOM 3997 C CA . SER B 1 86 ? -3.516 -16.891 -7.898 1 98.31 86 SER B CA 1
ATOM 3998 C C . SER B 1 86 ? -4.828 -16.969 -8.672 1 98.31 86 SER B C 1
ATOM 4000 O O . SER B 1 86 ? -5.906 -16.828 -8.086 1 98.31 86 SER B O 1
ATOM 4002 N N . THR B 1 87 ? -4.727 -17.141 -9.953 1 98.69 87 THR B N 1
ATOM 4003 C CA . THR B 1 87 ? -5.922 -17.312 -10.773 1 98.69 87 THR B CA 1
ATOM 4004 C C . THR B 1 87 ? -6.723 -18.516 -10.312 1 98.69 87 THR B C 1
ATOM 4006 O O . THR B 1 87 ? -7.945 -18.453 -10.18 1 98.69 87 THR B O 1
ATOM 4009 N N . LEU B 1 88 ? -6.012 -19.547 -10.023 1 98.25 88 LEU B N 1
ATOM 4010 C CA . LEU B 1 88 ? -6.66 -20.781 -9.586 1 98.25 88 LEU B CA 1
ATOM 4011 C C . LEU B 1 88 ? -7.277 -20.609 -8.203 1 98.25 88 LEU B C 1
ATOM 4013 O O . LEU B 1 88 ? -8.32 -21.203 -7.898 1 98.25 88 LEU B O 1
ATOM 4017 N N . LEU B 1 89 ? -6.602 -19.828 -7.371 1 97.88 89 LEU B N 1
ATOM 4018 C CA . LEU B 1 89 ? -7.184 -19.547 -6.066 1 97.88 89 LEU B CA 1
ATOM 4019 C C . LEU B 1 89 ? -8.5 -18.797 -6.215 1 97.88 89 LEU B C 1
ATOM 4021 O O . LEU B 1 89 ? -9.484 -19.109 -5.539 1 97.88 89 LEU B O 1
ATOM 4025 N N . GLY B 1 90 ? -8.508 -17.797 -7.105 1 98.44 90 GLY B N 1
ATOM 4026 C CA . GLY B 1 90 ? -9.773 -17.141 -7.395 1 98.44 90 GLY B CA 1
ATOM 4027 C C . GLY B 1 90 ? -10.852 -18.094 -7.867 1 98.44 90 GLY B C 1
ATOM 4028 O O . GLY B 1 90 ? -12 -18 -7.426 1 98.44 90 GLY B O 1
ATOM 4029 N N . TYR B 1 91 ? -10.492 -18.953 -8.766 1 98.12 91 TYR B N 1
ATOM 4030 C CA . TYR B 1 91 ? -11.422 -19.969 -9.242 1 98.12 91 TYR B CA 1
ATOM 4031 C C . TYR B 1 91 ? -11.93 -20.828 -8.086 1 98.12 91 TYR B C 1
ATOM 4033 O O . TYR B 1 91 ? -13.117 -21.141 -8.008 1 98.12 91 TYR B O 1
ATOM 4041 N N . GLY B 1 92 ? -11 -21.203 -7.219 1 97.12 92 GLY B N 1
ATOM 4042 C CA . GLY B 1 92 ? -11.359 -21.984 -6.047 1 97.12 92 GLY B CA 1
ATOM 4043 C C . GLY B 1 92 ? -12.352 -21.281 -5.141 1 97.12 92 GLY B C 1
ATOM 4044 O O . GLY B 1 92 ? -13.32 -21.891 -4.672 1 97.12 92 GLY B O 1
ATOM 4045 N N . VAL B 1 93 ? -12.148 -20.016 -4.906 1 97.94 93 VAL B N 1
ATOM 4046 C CA . VAL B 1 93 ? -13.086 -19.234 -4.102 1 97.94 93 VAL B CA 1
ATOM 4047 C C . VAL B 1 93 ? -14.461 -19.234 -4.758 1 97.94 93 VAL B C 1
ATOM 4049 O O . VAL B 1 93 ? -15.477 -19.406 -4.078 1 97.94 93 VAL B O 1
ATOM 4052 N N . GLY B 1 94 ? -14.43 -19.047 -6.043 1 97.62 94 GLY B N 1
ATOM 4053 C CA . GLY B 1 94 ? -15.688 -19.078 -6.773 1 97.62 94 GLY B CA 1
ATOM 4054 C C . GLY B 1 94 ? -16.438 -20.391 -6.617 1 97.62 94 GLY B C 1
ATOM 4055 O O . GLY B 1 94 ? -17.656 -20.406 -6.449 1 97.62 94 GLY B O 1
ATOM 4056 N N . MET B 1 95 ? -15.773 -21.453 -6.664 1 95.38 95 MET B N 1
ATOM 4057 C CA . MET B 1 95 ? -16.391 -22.766 -6.523 1 95.38 95 MET B CA 1
ATOM 4058 C C . MET B 1 95 ? -16.953 -22.969 -5.121 1 95.38 95 MET B C 1
ATOM 4060 O O . MET B 1 95 ? -18 -23.594 -4.945 1 95.38 95 MET B O 1
ATOM 4064 N N . ILE B 1 96 ? -16.281 -22.453 -4.137 1 96 96 ILE B N 1
ATOM 4065 C CA . ILE B 1 96 ? -16.75 -22.531 -2.764 1 96 96 ILE B CA 1
ATOM 4066 C C . ILE B 1 96 ? -18.047 -21.719 -2.611 1 96 96 ILE B C 1
ATOM 4068 O O . ILE B 1 96 ? -19.031 -22.203 -2.043 1 96 96 ILE B O 1
ATOM 4072 N N . VAL B 1 97 ? -17.984 -20.578 -3.133 1 96.81 97 VAL B N 1
ATOM 4073 C CA . VAL B 1 97 ? -19.172 -19.703 -3.059 1 96.81 97 VAL B CA 1
ATOM 4074 C C . VAL B 1 97 ? -20.344 -20.375 -3.768 1 96.81 97 VAL B C 1
ATOM 4076 O O . VAL B 1 97 ? -21.453 -20.406 -3.246 1 96.81 97 VAL B O 1
ATOM 4079 N N . TYR B 1 98 ? -20.078 -20.922 -4.883 1 94.31 98 TYR B N 1
ATOM 4080 C CA . TYR B 1 98 ? -21.094 -21.656 -5.633 1 94.31 98 TYR B CA 1
ATOM 4081 C C . TYR B 1 98 ? -21.672 -22.781 -4.793 1 94.31 98 TYR B C 1
ATOM 4083 O O . TYR B 1 98 ? -22.891 -22.953 -4.742 1 94.31 98 TYR B O 1
ATOM 4091 N N . SER B 1 99 ? -20.859 -23.531 -4.188 1 93.88 99 SER B N 1
ATOM 4092 C CA . SER B 1 99 ? -21.281 -24.641 -3.348 1 93.88 99 SER B CA 1
ATOM 4093 C C . SER B 1 99 ? -22.125 -24.156 -2.172 1 93.88 99 SER B C 1
ATOM 4095 O O . SER B 1 99 ? -23.125 -24.781 -1.822 1 93.88 99 SER B O 1
ATOM 4097 N N . LEU B 1 100 ? -21.719 -23.062 -1.558 1 95.56 100 LEU B N 1
ATOM 4098 C CA . LEU B 1 100 ? -22.438 -22.516 -0.423 1 95.56 100 LEU B CA 1
ATOM 4099 C C . LEU B 1 100 ? -23.828 -22.047 -0.846 1 95.56 100 LEU B C 1
ATOM 4101 O O . LEU B 1 100 ? -24.812 -22.312 -0.154 1 95.56 100 LEU B O 1
ATOM 4105 N N . TRP B 1 101 ? -23.906 -21.438 -1.936 1 94.75 101 TRP B N 1
ATOM 4106 C CA . TRP B 1 101 ? -25.188 -20.969 -2.438 1 94.75 101 TRP B CA 1
ATOM 4107 C C . TRP B 1 101 ? -26.094 -22.141 -2.82 1 94.75 101 TRP B C 1
ATOM 4109 O O . TRP B 1 101 ? -27.297 -22.109 -2.566 1 94.75 101 TRP B O 1
ATOM 4119 N N . ARG B 1 102 ? -25.5 -23.109 -3.43 1 93.12 102 ARG B N 1
ATOM 4120 C CA . ARG B 1 102 ? -26.25 -24.312 -3.766 1 93.12 102 ARG B CA 1
ATOM 4121 C C . ARG B 1 102 ? -26.844 -24.969 -2.516 1 93.12 102 ARG B C 1
ATOM 4123 O O . ARG B 1 102 ? -27.922 -25.547 -2.564 1 93.12 102 ARG B O 1
ATOM 4130 N N . ARG B 1 103 ? -26.125 -24.812 -1.453 1 93.94 103 ARG B N 1
ATOM 4131 C CA . ARG B 1 103 ? -26.547 -25.391 -0.177 1 93.94 103 ARG B CA 1
ATOM 4132 C C . ARG B 1 103 ? -27.438 -24.422 0.59 1 93.94 103 ARG B C 1
ATOM 4134 O O . ARG B 1 103 ? -27.734 -24.625 1.769 1 93.94 103 ARG B O 1
ATOM 4141 N N . GLN B 1 104 ? -27.719 -23.281 0.046 1 94.81 104 GLN B N 1
ATOM 4142 C CA . GLN B 1 104 ? -28.688 -22.312 0.513 1 94.81 104 GLN B CA 1
ATOM 4143 C C . GLN B 1 104 ? -28.156 -21.516 1.697 1 94.81 104 GLN B C 1
ATOM 4145 O O . GLN B 1 104 ? -28.906 -21.172 2.617 1 94.81 104 GLN B O 1
ATOM 4150 N N . TYR B 1 105 ? -26.922 -21.344 1.707 1 94.88 105 TYR B N 1
ATOM 4151 C CA . TYR B 1 105 ? -26.344 -20.422 2.688 1 94.88 105 TYR B CA 1
ATOM 4152 C C . TYR B 1 105 ? -26.734 -18.984 2.379 1 94.88 105 TYR B C 1
ATOM 4154 O O . TYR B 1 105 ? -26.594 -18.531 1.242 1 94.88 105 TYR B O 1
ATOM 4162 N N . PRO B 1 106 ? -27.312 -18.297 3.408 1 96 106 PRO B N 1
ATOM 4163 C CA . PRO B 1 106 ? -27.453 -16.859 3.176 1 96 106 PRO B CA 1
ATOM 4164 C C . PRO B 1 106 ? -26.109 -16.156 3.029 1 96 106 PRO B C 1
ATOM 4166 O O . PRO B 1 106 ? -25.078 -16.672 3.463 1 96 106 PRO B O 1
ATOM 4169 N N . ASP B 1 107 ? -26.109 -14.977 2.418 1 95 107 ASP B N 1
ATOM 4170 C CA . ASP B 1 107 ? -24.891 -14.258 2.111 1 95 107 ASP B CA 1
ATOM 4171 C C . ASP B 1 107 ? -24.062 -14.016 3.373 1 95 107 ASP B C 1
ATOM 4173 O O . ASP B 1 107 ? -22.828 -14.141 3.354 1 95 107 ASP B O 1
ATOM 4177 N N . THR B 1 108 ? -24.688 -13.664 4.426 1 93.75 108 THR B N 1
ATOM 4178 C CA . THR B 1 108 ? -23.984 -13.367 5.668 1 93.75 108 THR B CA 1
ATOM 4179 C C . THR B 1 108 ? -23.266 -14.609 6.184 1 93.75 108 THR B C 1
ATOM 4181 O O . THR B 1 108 ? -22.109 -14.523 6.602 1 93.75 108 THR B O 1
ATOM 4184 N N . ALA B 1 109 ? -23.922 -15.742 6.109 1 94.12 109 ALA B N 1
ATOM 4185 C CA . ALA B 1 109 ? -23.312 -16.984 6.555 1 94.12 109 ALA B CA 1
ATOM 4186 C C . ALA B 1 109 ? -22.188 -17.406 5.617 1 94.12 109 ALA B C 1
ATOM 4188 O O . ALA B 1 109 ? -21.156 -17.906 6.066 1 94.12 109 ALA B O 1
ATOM 4189 N N . ALA B 1 110 ? -22.438 -17.281 4.344 1 96.44 110 ALA B N 1
ATOM 4190 C CA . ALA B 1 110 ? -21.422 -17.594 3.354 1 96.44 110 ALA B CA 1
ATOM 4191 C C . ALA B 1 110 ? -20.156 -16.766 3.58 1 96.44 110 ALA B C 1
ATOM 4193 O O . ALA B 1 110 ? -19.047 -17.281 3.52 1 96.44 110 ALA B O 1
ATOM 4194 N N . ARG B 1 111 ? -20.359 -15.469 3.834 1 96.44 111 ARG B N 1
ATOM 4195 C CA . ARG B 1 111 ? -19.234 -14.586 4.148 1 96.44 111 ARG B CA 1
ATOM 4196 C C . ARG B 1 111 ? -18.469 -15.086 5.371 1 96.44 111 ARG B C 1
ATOM 4198 O O . ARG B 1 111 ? -17.25 -15.055 5.395 1 96.44 111 ARG B O 1
ATOM 4205 N N . GLY B 1 112 ? -19.219 -15.508 6.332 1 95.12 112 GLY B N 1
ATOM 4206 C CA . GLY B 1 112 ? -18.594 -16.047 7.531 1 95.12 112 GLY B CA 1
ATOM 4207 C C . GLY B 1 112 ? -17.703 -17.234 7.262 1 95.12 112 GLY B C 1
ATOM 4208 O O . GLY B 1 112 ? -16.609 -17.344 7.82 1 95.12 112 GLY B O 1
ATOM 4209 N N . VAL B 1 113 ? -18.188 -18.094 6.422 1 95.31 113 VAL B N 1
ATOM 4210 C CA . VAL B 1 113 ? -17.422 -19.281 6.059 1 95.31 113 VAL B CA 1
ATOM 4211 C C . VAL B 1 113 ? -16.125 -18.875 5.367 1 95.31 113 VAL B C 1
ATOM 4213 O O . VAL B 1 113 ? -15.047 -19.391 5.688 1 95.31 113 VAL B O 1
ATOM 4216 N N . LEU B 1 114 ? -16.203 -17.938 4.438 1 97.44 114 LEU B N 1
ATOM 4217 C CA . LEU B 1 114 ? -15.016 -17.484 3.715 1 97.44 114 LEU B CA 1
ATOM 4218 C C . LEU B 1 114 ? -14.023 -16.812 4.656 1 97.44 114 LEU B C 1
ATOM 4220 O O . LEU B 1 114 ? -12.82 -17.062 4.582 1 97.44 114 LEU B O 1
ATOM 4224 N N . LEU B 1 115 ? -14.523 -15.969 5.551 1 96.5 115 LEU B N 1
ATOM 4225 C CA . LEU B 1 115 ? -13.664 -15.25 6.488 1 96.5 115 LEU B CA 1
ATOM 4226 C C . LEU B 1 115 ? -12.922 -16.234 7.398 1 96.5 115 LEU B C 1
ATOM 4228 O O . LEU B 1 115 ? -11.727 -16.062 7.656 1 96.5 115 LEU B O 1
ATOM 4232 N N . ARG B 1 116 ? -13.602 -17.188 7.809 1 96 116 ARG B N 1
ATOM 4233 C CA . ARG B 1 116 ? -12.977 -18.172 8.695 1 96 116 ARG B CA 1
ATOM 4234 C C . ARG B 1 116 ? -11.938 -19 7.949 1 96 116 ARG B C 1
ATOM 4236 O O . ARG B 1 116 ? -10.805 -19.141 8.414 1 96 116 ARG B O 1
ATOM 4243 N N . ARG B 1 117 ? -12.344 -19.531 6.84 1 97 117 ARG B N 1
ATOM 4244 C CA . ARG B 1 117 ? -11.469 -20.391 6.051 1 97 117 ARG B CA 1
ATOM 4245 C C . ARG B 1 117 ? -10.18 -19.656 5.672 1 97 117 ARG B C 1
ATOM 4247 O O . ARG B 1 117 ? -9.086 -20.172 5.898 1 97 117 ARG B O 1
ATOM 4254 N N . TYR B 1 118 ? -10.352 -18.516 5.164 1 98.19 118 TYR B N 1
ATOM 4255 C CA . TYR B 1 118 ? -9.18 -17.812 4.641 1 98.19 118 TYR B CA 1
ATOM 4256 C C . TYR B 1 118 ? -8.461 -17.031 5.742 1 98.19 118 TYR B C 1
ATOM 4258 O O . TYR B 1 118 ? -7.27 -16.766 5.633 1 98.19 118 TYR B O 1
ATOM 4266 N N . GLY B 1 119 ? -9.148 -16.688 6.828 1 97.5 119 GLY B N 1
ATOM 4267 C CA . GLY B 1 119 ? -8.461 -16.172 8.008 1 97.5 119 GLY B CA 1
ATOM 4268 C C . GLY B 1 119 ? -7.438 -17.141 8.57 1 97.5 119 GLY B C 1
ATOM 4269 O O . GLY B 1 119 ? -6.316 -16.75 8.891 1 97.5 119 GLY B O 1
ATOM 4270 N N . PHE B 1 120 ? -7.855 -18.359 8.609 1 96.94 120 PHE B N 1
ATOM 4271 C CA . PHE B 1 120 ? -6.941 -19.375 9.125 1 96.94 120 PHE B CA 1
ATOM 4272 C C . PHE B 1 120 ? -5.82 -19.656 8.125 1 96.94 120 PHE B C 1
ATOM 4274 O O . PHE B 1 120 ? -4.691 -19.938 8.523 1 96.94 120 PHE B O 1
ATOM 4281 N N . LEU B 1 121 ? -6.129 -19.531 6.855 1 97.81 121 LEU B N 1
ATOM 4282 C CA . LEU B 1 121 ? -5.059 -19.656 5.875 1 97.81 121 LEU B CA 1
ATOM 4283 C C . LEU B 1 121 ? -4 -18.578 6.094 1 97.81 121 LEU B C 1
ATOM 4285 O O . LEU B 1 121 ? -2.801 -18.859 6.008 1 97.81 121 LEU B O 1
ATOM 4289 N N . ALA B 1 122 ? -4.445 -17.344 6.352 1 97.88 122 ALA B N 1
ATOM 4290 C CA . ALA B 1 122 ? -3.52 -16.25 6.648 1 97.88 122 ALA B CA 1
ATOM 4291 C C . ALA B 1 122 ? -2.67 -16.562 7.875 1 97.88 122 ALA B C 1
ATOM 4293 O O . ALA B 1 122 ? -1.464 -16.312 7.883 1 97.88 122 ALA B O 1
ATOM 4294 N N . LEU B 1 123 ? -3.262 -17.109 8.867 1 97.19 123 LEU B N 1
ATOM 4295 C CA . LEU B 1 123 ? -2.543 -17.469 10.086 1 97.19 123 LEU B CA 1
ATOM 4296 C C . LEU B 1 123 ? -1.491 -18.547 9.797 1 97.19 123 LEU B C 1
ATOM 4298 O O . LEU B 1 123 ? -0.358 -18.453 10.273 1 97.19 123 LEU B O 1
ATOM 4302 N N . PHE B 1 124 ? -1.894 -19.531 9.023 1 97.62 124 PHE B N 1
ATOM 4303 C CA . PHE B 1 124 ? -0.942 -20.562 8.609 1 97.62 124 PHE B CA 1
ATOM 4304 C C . PHE B 1 124 ? 0.203 -19.953 7.812 1 97.62 124 PHE B C 1
ATOM 4306 O O . PHE B 1 124 ? 1.353 -20.375 7.941 1 97.62 124 PHE B O 1
ATOM 4313 N N . GLY B 1 125 ? -0.178 -18.984 7 1 98 125 GLY B N 1
ATOM 4314 C CA . GLY B 1 125 ? 0.847 -18.281 6.246 1 98 125 GLY B CA 1
ATOM 4315 C C . GLY B 1 125 ? 1.856 -17.578 7.133 1 98 125 GLY B C 1
ATOM 4316 O O . GLY B 1 125 ? 3.057 -17.594 6.852 1 98 125 GLY B O 1
ATOM 4317 N N . VAL B 1 126 ? 1.392 -16.969 8.211 1 97.5 126 VAL B N 1
ATOM 4318 C CA . VAL B 1 126 ? 2.283 -16.281 9.148 1 97.5 126 VAL B CA 1
ATOM 4319 C C . VAL B 1 126 ? 3.23 -17.297 9.789 1 97.5 126 VAL B C 1
ATOM 4321 O O . VAL B 1 126 ? 4.438 -17.062 9.875 1 97.5 126 VAL B O 1
ATOM 4324 N N . ILE B 1 127 ? 2.725 -18.391 10.203 1 97.75 127 ILE B N 1
ATOM 4325 C CA . ILE B 1 127 ? 3.529 -19.438 10.828 1 97.75 127 ILE B CA 1
ATOM 4326 C C . ILE B 1 127 ? 4.562 -19.953 9.828 1 97.75 127 ILE B C 1
ATOM 4328 O O . ILE B 1 127 ? 5.742 -20.094 10.156 1 97.75 127 ILE B O 1
ATOM 4332 N N . HIS B 1 128 ? 4.082 -20.234 8.648 1 98.19 128 HIS B N 1
ATOM 4333 C CA . HIS B 1 128 ? 4.965 -20.703 7.586 1 98.19 128 HIS B CA 1
ATOM 4334 C C . HIS B 1 128 ? 6.047 -19.672 7.277 1 98.19 128 HIS B C 1
ATOM 4336 O O . HIS B 1 128 ? 7.215 -20.031 7.105 1 98.19 128 HIS B O 1
ATOM 4342 N N . MET B 1 129 ? 5.695 -18.469 7.277 1 96.88 129 MET B N 1
ATOM 4343 C CA . MET B 1 129 ? 6.59 -17.344 6.98 1 96.88 129 MET B CA 1
ATOM 4344 C C . MET B 1 129 ? 7.691 -17.234 8.023 1 96.88 129 MET B C 1
ATOM 4346 O O . MET B 1 129 ? 8.859 -17.031 7.688 1 96.88 129 MET B O 1
ATOM 4350 N N . VAL B 1 130 ? 7.375 -17.422 9.234 1 96.94 130 VAL B N 1
ATOM 4351 C CA . VAL B 1 130 ? 8.312 -17.234 10.344 1 96.94 130 VAL B CA 1
ATOM 4352 C C . VAL B 1 130 ? 9.234 -18.453 10.445 1 96.94 130 VAL B C 1
ATOM 4354 O O . VAL B 1 130 ? 10.453 -18.297 10.578 1 96.94 130 VAL B O 1
ATOM 4357 N N . PHE B 1 131 ? 8.734 -19.609 10.219 1 97.5 131 PHE B N 1
ATOM 4358 C CA . PHE B 1 131 ? 9.5 -20.781 10.617 1 97.5 131 PHE B CA 1
ATOM 4359 C C . PHE B 1 131 ? 10.102 -21.469 9.391 1 97.5 131 PHE B C 1
ATOM 4361 O O . PHE B 1 131 ? 11.055 -22.234 9.516 1 97.5 131 PHE B O 1
ATOM 4368 N N . LEU B 1 132 ? 9.523 -21.25 8.242 1 97.12 132 LEU B N 1
ATOM 4369 C CA . LEU B 1 132 ? 9.961 -22.062 7.117 1 97.12 132 LEU B CA 1
ATOM 4370 C C . LEU B 1 132 ? 10.438 -21.188 5.965 1 97.12 132 LEU B C 1
ATOM 4372 O O . LEU B 1 132 ? 11.586 -21.312 5.527 1 97.12 132 LEU B O 1
ATOM 4376 N N . PHE B 1 133 ? 9.633 -20.344 5.527 1 96.19 133 PHE B N 1
ATOM 4377 C CA . PHE B 1 133 ? 9.977 -19.609 4.316 1 96.19 133 PHE B CA 1
ATOM 4378 C C . PHE B 1 133 ? 9.508 -18.172 4.406 1 96.19 133 PHE B C 1
ATOM 4380 O O . PHE B 1 133 ? 8.312 -17.891 4.285 1 96.19 133 PHE B O 1
ATOM 4387 N N . TRP B 1 134 ? 10.398 -17.25 4.426 1 92.31 134 TRP B N 1
ATOM 4388 C CA . TRP B 1 134 ? 10.102 -15.836 4.605 1 92.31 134 TRP B CA 1
ATOM 4389 C C . TRP B 1 134 ? 9.328 -15.289 3.41 1 92.31 134 TRP B C 1
ATOM 4391 O O . TRP B 1 134 ? 8.641 -14.266 3.521 1 92.31 134 TRP B O 1
ATOM 4401 N N . GLY B 1 135 ? 9.336 -15.93 2.24 1 92.69 135 GLY B N 1
ATOM 4402 C CA . GLY B 1 135 ? 8.617 -15.516 1.043 1 92.69 135 GLY B CA 1
ATOM 4403 C C . GLY B 1 135 ? 7.246 -16.156 0.915 1 92.69 135 GLY B C 1
ATOM 4404 O O . GLY B 1 135 ? 6.758 -16.359 -0.197 1 92.69 135 GLY B O 1
ATOM 4405 N N . ASP B 1 136 ? 6.566 -16.344 1.975 1 96.06 136 ASP B N 1
ATOM 4406 C CA . ASP B 1 136 ? 5.289 -17.047 2.021 1 96.06 136 ASP B CA 1
ATOM 4407 C C . ASP B 1 136 ? 4.23 -16.312 1.202 1 96.06 136 ASP B C 1
ATOM 4409 O O . ASP B 1 136 ? 4.199 -15.086 1.181 1 96.06 136 ASP B O 1
ATOM 4413 N N . ILE B 1 137 ? 3.359 -17.094 0.591 1 96.25 137 ILE B N 1
ATOM 4414 C CA . ILE B 1 137 ? 2.291 -16.516 -0.212 1 96.25 137 ILE B CA 1
ATOM 4415 C C . ILE B 1 137 ? 0.938 -16.828 0.415 1 96.25 137 ILE B C 1
ATOM 4417 O O . ILE B 1 137 ? -0.083 -16.25 0.037 1 96.25 137 ILE B O 1
ATOM 4421 N N . MET B 1 138 ? 0.93 -17.828 1.34 1 97.69 138 MET B N 1
ATOM 4422 C CA . MET B 1 138 ? -0.334 -18.234 1.943 1 97.69 138 MET B CA 1
ATOM 4423 C C . MET B 1 138 ? -0.952 -17.094 2.74 1 97.69 138 MET B C 1
ATOM 4425 O O . MET B 1 138 ? -2.176 -16.953 2.793 1 97.69 138 MET B O 1
ATOM 4429 N N . PHE B 1 139 ? -0.142 -16.328 3.4 1 97.75 139 PHE B N 1
ATOM 4430 C CA . PHE B 1 139 ? -0.654 -15.188 4.148 1 97.75 139 PHE B CA 1
ATOM 4431 C C . PHE B 1 139 ? -1.453 -14.258 3.242 1 97.75 139 PHE B C 1
ATOM 4433 O O . PHE B 1 139 ? -2.604 -13.93 3.539 1 97.75 139 PHE B O 1
ATOM 4440 N N . PHE B 1 140 ? -0.881 -13.891 2.156 1 97.5 140 PHE B N 1
ATOM 4441 C CA . PHE B 1 140 ? -1.574 -13.023 1.21 1 97.5 140 PHE B CA 1
ATOM 4442 C C . PHE B 1 140 ? -2.846 -13.688 0.7 1 97.5 140 PHE B C 1
ATOM 4444 O O . PHE B 1 140 ? -3.891 -13.047 0.588 1 97.5 140 PHE B O 1
ATOM 4451 N N . TYR B 1 141 ? -2.756 -14.945 0.333 1 98 141 TYR B N 1
ATOM 4452 C CA . TYR B 1 141 ? -3.93 -15.648 -0.169 1 98 141 TYR B CA 1
ATOM 4453 C C . TYR B 1 141 ? -5.051 -15.641 0.863 1 98 141 TYR B C 1
ATOM 4455 O O . TYR B 1 141 ? -6.23 -15.562 0.509 1 98 141 TYR B O 1
ATOM 4463 N N . GLY B 1 142 ? -4.613 -15.82 2.1 1 98.19 142 GLY B N 1
ATOM 4464 C CA . GLY B 1 142 ? -5.609 -15.695 3.154 1 98.19 142 GLY B CA 1
ATOM 4465 C C . GLY B 1 142 ? -6.285 -14.336 3.18 1 98.19 142 GLY B C 1
ATOM 4466 O O . GLY B 1 142 ? -7.516 -14.25 3.221 1 98.19 142 GLY B O 1
ATOM 4467 N N . VAL B 1 143 ? -5.523 -13.297 3.07 1 96.94 143 VAL B N 1
ATOM 4468 C CA . VAL B 1 143 ? -6.055 -11.938 3.088 1 96.94 143 VAL B CA 1
ATOM 4469 C C . VAL B 1 143 ? -6.93 -11.711 1.858 1 96.94 143 VAL B C 1
ATOM 4471 O O . VAL B 1 143 ? -8.047 -11.203 1.97 1 96.94 143 VAL B O 1
ATOM 4474 N N . ALA B 1 144 ? -6.438 -12.086 0.759 1 97.56 144 ALA B N 1
ATOM 4475 C CA . ALA B 1 144 ? -7.188 -11.938 -0.486 1 97.56 144 ALA B CA 1
ATOM 4476 C C . ALA B 1 144 ? -8.5 -12.719 -0.437 1 97.56 144 ALA B C 1
ATOM 4478 O O . ALA B 1 144 ? -9.531 -12.234 -0.896 1 97.56 144 ALA B O 1
ATOM 4479 N N . GLY B 1 145 ? -8.398 -13.945 0.095 1 97.56 145 GLY B N 1
ATOM 4480 C CA . GLY B 1 145 ? -9.609 -14.742 0.247 1 97.56 145 GLY B CA 1
ATOM 4481 C C . GLY B 1 145 ? -10.656 -14.07 1.114 1 97.56 145 GLY B C 1
ATOM 4482 O O . GLY B 1 145 ? -11.852 -14.148 0.825 1 97.56 145 GLY B O 1
ATOM 4483 N N . MET B 1 146 ? -10.25 -13.414 2.127 1 97.12 146 MET B N 1
ATOM 4484 C CA . MET B 1 146 ? -11.172 -12.688 2.988 1 97.12 146 MET B CA 1
ATOM 4485 C C . MET B 1 146 ? -11.789 -11.5 2.246 1 97.12 146 MET B C 1
ATOM 4487 O O . MET B 1 146 ? -12.953 -11.164 2.461 1 97.12 146 MET B O 1
ATOM 4491 N N . ILE B 1 147 ? -11.078 -10.883 1.385 1 95.88 147 ILE B N 1
ATOM 4492 C CA . ILE B 1 147 ? -11.578 -9.766 0.589 1 95.88 147 ILE B CA 1
ATOM 4493 C C . ILE B 1 147 ? -12.695 -10.258 -0.336 1 95.88 147 ILE B C 1
ATOM 4495 O O . ILE B 1 147 ? -13.672 -9.539 -0.577 1 95.88 147 ILE B O 1
ATOM 4499 N N . PHE B 1 148 ? -12.609 -11.461 -0.773 1 96.5 148 PHE B N 1
ATOM 4500 C CA . PHE B 1 148 ? -13.641 -12.023 -1.636 1 96.5 148 PHE B CA 1
ATOM 4501 C C . PHE B 1 148 ? -14.969 -12.133 -0.896 1 96.5 148 PHE B C 1
ATOM 4503 O O . PHE B 1 148 ? -16.031 -12.164 -1.519 1 96.5 148 PHE B O 1
ATOM 4510 N N . ALA B 1 149 ? -14.93 -12.258 0.442 1 95.06 149 ALA B N 1
ATOM 4511 C CA . ALA B 1 149 ? -16.172 -12.25 1.212 1 95.06 149 ALA B CA 1
ATOM 4512 C C . ALA B 1 149 ? -16.969 -10.977 0.939 1 95.06 149 ALA B C 1
ATOM 4514 O O . ALA B 1 149 ? -18.203 -11 0.968 1 95.06 149 ALA B O 1
ATOM 4515 N N . MET B 1 150 ? -16.266 -9.953 0.593 1 92.38 150 MET B N 1
ATOM 4516 C CA . MET B 1 150 ? -16.922 -8.688 0.298 1 92.38 150 MET B CA 1
ATOM 4517 C C . MET B 1 150 ? -17.297 -8.602 -1.18 1 92.38 150 MET B C 1
ATOM 4519 O O . MET B 1 150 ? -18.25 -7.902 -1.546 1 92.38 150 MET B O 1
ATOM 4523 N N . LEU B 1 151 ? -16.656 -9.273 -1.984 1 96.19 151 LEU B N 1
ATOM 4524 C CA . LEU B 1 151 ? -16.812 -9.109 -3.426 1 96.19 151 LEU B CA 1
ATOM 4525 C C . LEU B 1 151 ? -17.734 -10.172 -3.998 1 96.19 151 LEU B C 1
ATOM 4527 O O . LEU B 1 151 ? -18.203 -10.047 -5.129 1 96.19 151 LEU B O 1
ATOM 4531 N N . MET B 1 152 ? -17.984 -11.164 -3.248 1 96.5 152 MET B N 1
ATOM 4532 C CA . MET B 1 152 ? -18.594 -12.383 -3.777 1 96.5 152 MET B CA 1
ATOM 4533 C C . MET B 1 152 ? -19.969 -12.094 -4.363 1 96.5 152 MET B C 1
ATOM 4535 O O . MET B 1 152 ? -20.438 -12.812 -5.25 1 96.5 152 MET B O 1
ATOM 4539 N N . THR B 1 153 ? -20.625 -11 -3.932 1 96.5 153 THR B N 1
ATOM 4540 C CA . THR B 1 153 ? -22 -10.75 -4.367 1 96.5 153 THR B CA 1
ATOM 4541 C C . THR B 1 153 ? -22.016 -9.758 -5.527 1 96.5 153 THR B C 1
ATOM 4543 O O . THR B 1 153 ? -23.078 -9.5 -6.102 1 96.5 153 THR B O 1
ATOM 4546 N N . LEU B 1 154 ? -20.953 -9.227 -5.922 1 96 154 LEU B N 1
ATOM 4547 C CA . LEU B 1 154 ? -20.922 -8.211 -6.965 1 96 154 LEU B CA 1
ATOM 4548 C C . LEU B 1 154 ? -21.172 -8.82 -8.336 1 96 154 LEU B C 1
ATOM 4550 O O . LEU B 1 154 ? -20.844 -9.992 -8.57 1 96 154 LEU B O 1
ATOM 4554 N N . LYS B 1 155 ? -21.719 -7.949 -9.195 1 97.62 155 LYS B N 1
ATOM 4555 C CA . LYS B 1 155 ? -21.984 -8.383 -10.562 1 97.62 155 LYS B CA 1
ATOM 4556 C C . LYS B 1 155 ? -20.703 -8.578 -11.344 1 97.62 155 LYS B C 1
ATOM 4558 O O . LYS B 1 155 ? -19.688 -7.941 -11.047 1 97.62 155 LYS B O 1
ATOM 4563 N N . ASP B 1 156 ? -20.75 -9.445 -12.359 1 97.69 156 ASP B N 1
ATOM 4564 C CA . ASP B 1 156 ? -19.594 -9.734 -13.195 1 97.69 156 ASP B CA 1
ATOM 4565 C C . ASP B 1 156 ? -19.016 -8.445 -13.789 1 97.69 156 ASP B C 1
ATOM 4567 O O . ASP B 1 156 ? -17.797 -8.242 -13.773 1 97.69 156 ASP B O 1
ATOM 4571 N N . LYS B 1 157 ? -19.891 -7.602 -14.242 1 97.69 157 LYS B N 1
ATOM 4572 C CA . LYS B 1 157 ? -19.453 -6.355 -14.867 1 97.69 157 LYS B CA 1
ATOM 4573 C C . LYS B 1 157 ? -18.641 -5.512 -13.883 1 97.69 157 LYS B C 1
ATOM 4575 O O . LYS B 1 157 ? -17.609 -4.953 -14.242 1 97.69 157 LYS B O 1
ATOM 4580 N N . THR B 1 158 ? -19.109 -5.457 -12.656 1 96.25 158 THR B N 1
ATOM 4581 C CA . THR B 1 158 ? -18.422 -4.703 -11.609 1 96.25 158 THR B CA 1
ATOM 4582 C C . THR B 1 158 ? -17.078 -5.336 -11.297 1 96.25 158 THR B C 1
ATOM 4584 O O . THR B 1 158 ? -16.078 -4.629 -11.148 1 96.25 158 THR B O 1
ATOM 4587 N N . LEU B 1 159 ? -17.078 -6.582 -11.234 1 98.19 159 LEU B N 1
ATOM 4588 C CA . LEU B 1 159 ? -15.852 -7.305 -10.945 1 98.19 159 LEU B CA 1
ATOM 4589 C C . LEU B 1 159 ? -14.82 -7.086 -12.047 1 98.19 159 LEU B C 1
ATOM 4591 O O . LEU B 1 159 ? -13.633 -6.906 -11.773 1 98.19 159 LEU B O 1
ATOM 4595 N N . TRP B 1 160 ? -15.258 -7.098 -13.328 1 97.88 160 TRP B N 1
ATOM 4596 C CA . TRP B 1 160 ? -14.359 -6.844 -14.445 1 97.88 160 TRP B CA 1
ATOM 4597 C C . TRP B 1 160 ? -13.773 -5.434 -14.367 1 97.88 160 TRP B C 1
ATOM 4599 O O . TRP B 1 160 ? -12.594 -5.23 -14.656 1 97.88 160 TRP B O 1
ATOM 4609 N N . TRP B 1 161 ? -14.586 -4.48 -13.961 1 96.75 161 TRP B N 1
ATOM 4610 C CA . TRP B 1 161 ? -14.117 -3.105 -13.82 1 96.75 161 TRP B CA 1
ATOM 4611 C C . TRP B 1 161 ? -13.094 -2.992 -12.695 1 96.75 161 TRP B C 1
ATOM 4613 O O . TRP B 1 161 ? -12.086 -2.295 -12.836 1 96.75 161 TRP B O 1
ATOM 4623 N N . ILE B 1 162 ? -13.383 -3.682 -11.594 1 96 162 ILE B N 1
ATOM 4624 C CA . ILE B 1 162 ? -12.453 -3.67 -10.469 1 96 162 ILE B CA 1
ATOM 4625 C C . ILE B 1 162 ? -11.125 -4.301 -10.883 1 96 162 ILE B C 1
ATOM 4627 O O . ILE B 1 162 ? -10.062 -3.717 -10.672 1 96 162 ILE B O 1
ATOM 4631 N N . ALA B 1 163 ? -11.172 -5.426 -11.516 1 98.19 163 ALA B N 1
ATOM 4632 C CA . ALA B 1 163 ? -9.977 -6.125 -11.969 1 98.19 163 ALA B CA 1
ATOM 4633 C C . ALA B 1 163 ? -9.195 -5.281 -12.969 1 98.19 163 ALA B C 1
ATOM 4635 O O . ALA B 1 163 ? -7.973 -5.148 -12.859 1 98.19 163 ALA B O 1
ATOM 4636 N N . GLY B 1 164 ? -9.914 -4.719 -13.938 1 97.62 164 GLY B N 1
ATOM 4637 C CA . GLY B 1 164 ? -9.281 -3.898 -14.953 1 97.62 164 GLY B CA 1
ATOM 4638 C C . GLY B 1 164 ? -8.609 -2.658 -14.391 1 97.62 164 GLY B C 1
ATOM 4639 O O . GLY B 1 164 ? -7.484 -2.326 -14.773 1 97.62 164 GLY B O 1
ATOM 4640 N N . SER B 1 165 ? -9.305 -1.971 -13.484 1 95.44 165 SER B N 1
ATOM 4641 C CA . SER B 1 165 ? -8.758 -0.758 -12.883 1 95.44 165 SER B CA 1
ATOM 4642 C C . SER B 1 165 ? -7.527 -1.066 -12.039 1 95.44 165 SER B C 1
ATOM 4644 O O . SER B 1 165 ? -6.52 -0.362 -12.117 1 95.44 165 SER B O 1
ATOM 4646 N N . MET B 1 166 ? -7.613 -2.104 -11.242 1 95.44 166 MET B N 1
ATOM 4647 C CA . MET B 1 166 ? -6.484 -2.504 -10.406 1 95.44 166 MET B CA 1
ATOM 4648 C C . MET B 1 166 ? -5.281 -2.883 -11.266 1 95.44 166 MET B C 1
ATOM 4650 O O . MET B 1 166 ? -4.152 -2.484 -10.969 1 95.44 166 MET B O 1
ATOM 4654 N N . SER B 1 167 ? -5.551 -3.615 -12.336 1 97 167 SER B N 1
ATOM 4655 C CA . SER B 1 167 ? -4.48 -4.035 -13.227 1 97 167 SER B CA 1
ATOM 4656 C C . SER B 1 167 ? -3.832 -2.84 -13.922 1 97 167 SER B C 1
ATOM 4658 O O . SER B 1 167 ? -2.605 -2.766 -14.023 1 97 167 SER B O 1
ATOM 4660 N N . ALA B 1 168 ? -4.613 -1.917 -14.391 1 95.88 168 ALA B N 1
ATOM 4661 C CA . ALA B 1 168 ? -4.098 -0.722 -15.055 1 95.88 168 ALA B CA 1
ATOM 4662 C C . ALA B 1 168 ? -3.219 0.093 -14.117 1 95.88 168 ALA B C 1
ATOM 4664 O O . ALA B 1 168 ? -2.123 0.518 -14.492 1 95.88 168 ALA B O 1
ATOM 4665 N N . ILE B 1 169 ? -3.73 0.256 -12.883 1 93.19 169 ILE B N 1
ATOM 4666 C CA . ILE B 1 169 ? -2.973 1.002 -11.883 1 93.19 169 ILE B CA 1
ATOM 4667 C C . ILE B 1 169 ? -1.643 0.302 -11.617 1 93.19 169 ILE B C 1
ATOM 4669 O O . ILE B 1 169 ? -0.587 0.941 -11.617 1 93.19 169 ILE B O 1
ATOM 4673 N N . TYR B 1 170 ? -1.639 -0.95 -11.43 1 95.62 170 TYR B N 1
ATOM 4674 C CA . TYR B 1 170 ? -0.423 -1.694 -11.117 1 95.62 170 TYR B CA 1
ATOM 4675 C C . TYR B 1 170 ? 0.579 -1.603 -12.266 1 95.62 170 TYR B C 1
ATOM 4677 O O . TYR B 1 170 ? 1.773 -1.397 -12.039 1 95.62 170 TYR B O 1
ATOM 4685 N N . VAL B 1 171 ? 0.088 -1.788 -13.5 1 96.38 171 VAL B N 1
ATOM 4686 C CA . VAL B 1 171 ? 0.961 -1.787 -14.672 1 96.38 171 VAL B CA 1
ATOM 4687 C C . VAL B 1 171 ? 1.617 -0.417 -14.828 1 96.38 171 VAL B C 1
ATOM 4689 O O . VAL B 1 171 ? 2.828 -0.323 -15.039 1 96.38 171 VAL B O 1
ATOM 4692 N N . ILE B 1 172 ? 0.885 0.629 -14.633 1 94.19 172 ILE B N 1
ATOM 4693 C CA . ILE B 1 172 ? 1.412 1.982 -14.773 1 94.19 172 ILE B CA 1
ATOM 4694 C C . ILE B 1 172 ? 2.432 2.26 -13.672 1 94.19 172 ILE B C 1
ATOM 4696 O O . ILE B 1 172 ? 3.535 2.736 -13.945 1 94.19 172 ILE B O 1
ATOM 4700 N N . VAL B 1 173 ? 2.062 1.906 -12.477 1 91.81 173 VAL B N 1
ATOM 4701 C CA . VAL B 1 173 ? 2.963 2.111 -11.344 1 91.81 173 VAL B CA 1
ATOM 4702 C C . VAL B 1 173 ? 4.195 1.221 -11.5 1 91.81 173 VAL B C 1
ATOM 4704 O O . VAL B 1 173 ? 5.32 1.663 -11.266 1 91.81 173 VAL B O 1
ATOM 4707 N N . GLY B 1 174 ? 3.949 0.01 -11.961 1 92.81 174 GLY B N 1
ATOM 4708 C CA . GLY B 1 174 ? 5.039 -0.933 -12.156 1 92.81 174 GLY B CA 1
ATOM 4709 C C . GLY B 1 174 ? 6.035 -0.49 -13.211 1 92.81 174 GLY B C 1
ATOM 4710 O O . GLY B 1 174 ? 7.246 -0.601 -13.016 1 92.81 174 GLY B O 1
ATOM 4711 N N . ILE B 1 175 ? 5.535 -0.013 -14.281 1 93.62 175 ILE B N 1
ATOM 4712 C CA . ILE B 1 175 ? 6.41 0.466 -15.352 1 93.62 175 ILE B CA 1
ATOM 4713 C C . ILE B 1 175 ? 7.184 1.693 -14.875 1 93.62 175 ILE B C 1
ATOM 4715 O O . ILE B 1 175 ? 8.383 1.821 -15.133 1 93.62 175 ILE B O 1
ATOM 4719 N N . THR B 1 176 ? 6.539 2.531 -14.156 1 90.5 176 THR B N 1
ATOM 4720 C CA . THR B 1 176 ? 7.184 3.738 -13.648 1 90.5 176 THR B CA 1
ATOM 4721 C C . THR B 1 176 ? 8.305 3.387 -12.672 1 90.5 176 THR B C 1
ATOM 4723 O O . THR B 1 176 ? 9.43 3.873 -12.812 1 90.5 176 THR B O 1
ATOM 4726 N N . LEU B 1 177 ? 8.039 2.475 -11.812 1 87.25 177 LEU B N 1
ATOM 4727 C CA . LEU B 1 177 ? 9 2.141 -10.758 1 87.25 177 LEU B CA 1
ATOM 4728 C C . LEU B 1 177 ? 10.055 1.175 -11.273 1 87.25 177 LEU B C 1
ATOM 4730 O O . LEU B 1 177 ? 11.211 1.225 -10.844 1 87.25 177 LEU B O 1
ATOM 4734 N N . GLY B 1 178 ? 9.617 0.358 -12.211 1 89.12 178 GLY B N 1
ATOM 4735 C CA . GLY B 1 178 ? 10.516 -0.71 -12.633 1 89.12 178 GLY B CA 1
ATOM 4736 C C . GLY B 1 178 ? 11.266 -0.39 -13.906 1 89.12 178 GLY B C 1
ATOM 4737 O O . GLY B 1 178 ? 12.266 -1.038 -14.219 1 89.12 178 GLY B O 1
ATOM 4738 N N . VAL B 1 179 ? 10.836 0.59 -14.633 1 91.75 179 VAL B N 1
ATOM 4739 C CA . VAL B 1 179 ? 11.461 0.886 -15.922 1 91.75 179 VAL B CA 1
ATOM 4740 C C . VAL B 1 179 ? 11.914 2.344 -15.945 1 91.75 179 VAL B C 1
ATOM 4742 O O . VAL B 1 179 ? 13.117 2.623 -16.031 1 91.75 179 VAL B O 1
ATOM 4745 N N . VAL B 1 180 ? 11.086 3.24 -15.672 1 88.38 180 VAL B N 1
ATOM 4746 C CA . VAL B 1 180 ? 11.352 4.656 -15.906 1 88.38 180 VAL B CA 1
ATOM 4747 C C . VAL B 1 180 ? 12.328 5.18 -14.859 1 88.38 180 VAL B C 1
ATOM 4749 O O . VAL B 1 180 ? 13.344 5.789 -15.195 1 88.38 180 VAL B O 1
ATOM 4752 N N . LEU B 1 181 ? 12.062 4.875 -13.633 1 83.94 181 LEU B N 1
ATOM 4753 C CA . LEU B 1 181 ? 12.891 5.406 -12.555 1 83.94 181 LEU B CA 1
ATOM 4754 C C . LEU B 1 181 ? 14.305 4.855 -12.633 1 83.94 181 LEU B C 1
ATOM 4756 O O . LEU B 1 181 ? 15.273 5.617 -12.586 1 83.94 181 LEU B O 1
ATOM 4760 N N . PRO B 1 182 ? 14.383 3.564 -12.773 1 83.19 182 PRO B N 1
ATOM 4761 C CA . PRO B 1 182 ? 15.75 3.059 -12.891 1 83.19 182 PRO B CA 1
ATOM 4762 C C . PRO B 1 182 ? 16.469 3.59 -14.133 1 83.19 182 PRO B C 1
ATOM 4764 O O . PRO B 1 182 ? 17.672 3.842 -14.086 1 83.19 182 PRO B O 1
ATOM 4767 N N . LEU B 1 183 ? 15.836 3.742 -15.227 1 83.56 183 LEU B N 1
ATOM 4768 C CA . LEU B 1 183 ? 16.453 4.188 -16.469 1 83.56 183 LEU B CA 1
ATOM 4769 C C . LEU B 1 183 ? 16.875 5.648 -16.375 1 83.56 183 LEU B C 1
ATOM 4771 O O . LEU B 1 183 ? 17.953 6.016 -16.844 1 83.56 183 LEU B O 1
ATOM 4775 N N . TYR B 1 184 ? 16.094 6.422 -15.75 1 78.94 184 TYR B N 1
ATOM 4776 C CA . TYR B 1 184 ? 16.328 7.859 -15.812 1 78.94 184 TYR B CA 1
ATOM 4777 C C . TYR B 1 184 ? 17.062 8.344 -14.562 1 78.94 184 TYR B C 1
ATOM 4779 O O . TYR B 1 184 ? 17.828 9.305 -14.617 1 78.94 184 TYR B O 1
ATOM 4787 N N . PHE B 1 185 ? 16.891 7.594 -13.406 1 75.19 185 PHE B N 1
ATOM 4788 C CA . PHE B 1 185 ? 17.469 8.109 -12.172 1 75.19 185 PHE B CA 1
ATOM 4789 C C . PHE B 1 185 ? 18.453 7.105 -11.578 1 75.19 185 PHE B C 1
ATOM 4791 O O . PHE B 1 185 ? 19.141 7.406 -10.594 1 75.19 185 PHE B O 1
ATOM 4798 N N . GLY B 1 186 ? 18.516 5.938 -12.18 1 74.38 186 GLY B N 1
ATOM 4799 C CA . GLY B 1 186 ? 19.453 4.934 -11.703 1 74.38 186 GLY B CA 1
ATOM 4800 C C . GLY B 1 186 ? 19.078 4.34 -10.367 1 74.38 186 GLY B C 1
ATOM 4801 O O . GLY B 1 186 ? 19.922 3.814 -9.641 1 74.38 186 GLY B O 1
ATOM 4802 N N . VAL B 1 187 ? 17.922 4.574 -9.922 1 67.12 187 VAL B N 1
ATOM 4803 C CA . VAL B 1 187 ? 17.453 4.098 -8.625 1 67.12 187 VAL B CA 1
ATOM 4804 C C . VAL B 1 187 ? 16.656 2.811 -8.789 1 67.12 187 VAL B C 1
ATOM 4806 O O . VAL B 1 187 ? 15.797 2.719 -9.672 1 67.12 187 VAL B O 1
ATOM 4809 N N . SER B 1 188 ? 17.25 1.708 -8.164 1 65.62 188 SER B N 1
ATOM 4810 C CA . SER B 1 188 ? 16.453 0.479 -8.133 1 65.62 188 SER B CA 1
ATOM 4811 C C . SER B 1 188 ? 15.562 0.43 -6.895 1 65.62 188 SER B C 1
ATOM 4813 O O . SER B 1 188 ? 15.945 0.897 -5.824 1 65.62 188 SER B O 1
ATOM 4815 N N . THR B 1 189 ? 14.312 0.098 -7.152 1 60.16 189 THR B N 1
ATOM 4816 C CA . THR B 1 189 ? 13.367 0.059 -6.039 1 60.16 189 THR B CA 1
ATOM 4817 C C . THR B 1 189 ? 13.281 -1.347 -5.453 1 60.16 189 THR B C 1
ATOM 4819 O O . THR B 1 189 ? 12.523 -1.584 -4.508 1 60.16 189 THR B O 1
ATOM 4822 N N . ASP B 1 190 ? 14.023 -2.211 -6.066 1 61.47 190 ASP B N 1
ATOM 4823 C CA . ASP B 1 190 ? 13.977 -3.562 -5.516 1 61.47 190 ASP B CA 1
ATOM 4824 C C . ASP B 1 190 ? 14.945 -3.707 -4.34 1 61.47 190 ASP B C 1
ATOM 4826 O O . ASP B 1 190 ? 16.078 -4.16 -4.512 1 61.47 190 ASP B O 1
ATOM 4830 N N . THR B 1 191 ? 14.547 -3.309 -3.158 1 57.12 191 THR B N 1
ATOM 4831 C CA . THR B 1 191 ? 15.359 -3.273 -1.949 1 57.12 191 THR B CA 1
ATOM 4832 C C . THR B 1 191 ? 15.742 -4.684 -1.514 1 57.12 191 THR B C 1
ATOM 4834 O O . THR B 1 191 ? 16.828 -4.898 -0.98 1 57.12 191 THR B O 1
ATOM 4837 N N . MET B 1 192 ? 14.922 -5.602 -1.848 1 57.22 192 MET B N 1
ATOM 4838 C CA . MET B 1 192 ? 15.18 -6.953 -1.356 1 57.22 192 MET B CA 1
ATOM 4839 C C . MET B 1 192 ? 16.281 -7.629 -2.17 1 57.22 192 MET B C 1
ATOM 4841 O O . MET B 1 192 ? 16.984 -8.508 -1.662 1 57.22 192 MET B O 1
ATOM 4845 N N . ALA B 1 193 ? 16.453 -7.086 -3.285 1 57.5 193 ALA B N 1
ATOM 4846 C CA . ALA B 1 193 ? 17.422 -7.727 -4.172 1 57.5 193 ALA B CA 1
ATOM 4847 C C . ALA B 1 193 ? 18.844 -7.504 -3.682 1 57.5 193 ALA B C 1
ATOM 4849 O O . ALA B 1 193 ? 19.75 -8.289 -3.996 1 57.5 193 ALA B O 1
ATOM 4850 N N . SER B 1 194 ? 18.953 -6.594 -2.855 1 60.19 194 SER B N 1
ATOM 4851 C CA . SER B 1 194 ? 20.312 -6.258 -2.434 1 60.19 194 SER B CA 1
ATOM 4852 C C . SER B 1 194 ? 20.641 -6.871 -1.077 1 60.19 194 SER B C 1
ATOM 4854 O O . SER B 1 194 ? 21.781 -6.828 -0.628 1 60.19 194 SER B O 1
ATOM 4856 N N . LEU B 1 195 ? 19.672 -7.59 -0.606 1 65.81 195 LEU B N 1
ATOM 4857 C CA . LEU B 1 195 ? 19.875 -8.148 0.723 1 65.81 195 LEU B CA 1
ATOM 4858 C C . LEU B 1 195 ? 20.672 -9.461 0.641 1 65.81 195 LEU B C 1
ATOM 4860 O O . LEU B 1 195 ? 20.438 -10.273 -0.257 1 65.81 195 LEU B O 1
ATOM 4864 N N . ASP B 1 196 ? 21.734 -9.523 1.414 1 69.31 196 ASP B N 1
ATOM 4865 C CA . ASP B 1 196 ? 22.391 -10.812 1.594 1 69.31 196 ASP B CA 1
ATOM 4866 C C . ASP B 1 196 ? 21.531 -11.75 2.438 1 69.31 196 ASP B C 1
ATOM 4868 O O . ASP B 1 196 ? 21.453 -11.594 3.656 1 69.31 196 ASP B O 1
ATOM 4872 N N . LEU B 1 197 ? 20.922 -12.711 1.806 1 73.81 197 LEU B N 1
ATOM 4873 C CA . LEU B 1 197 ? 20 -13.609 2.482 1 73.81 197 LEU B CA 1
ATOM 4874 C C . LEU B 1 197 ? 20.688 -14.93 2.84 1 73.81 197 LEU B C 1
ATOM 4876 O O . LEU B 1 197 ? 20.047 -15.984 2.814 1 73.81 197 LEU B O 1
ATOM 4880 N N . THR B 1 198 ? 21.969 -14.836 3.092 1 79.75 198 THR B N 1
ATOM 4881 C CA . THR B 1 198 ? 22.703 -15.992 3.604 1 79.75 198 THR B CA 1
ATOM 4882 C C . THR B 1 198 ? 22.766 -15.953 5.129 1 79.75 198 THR B C 1
ATOM 4884 O O . THR B 1 198 ? 23.125 -14.93 5.715 1 79.75 198 THR B O 1
ATOM 4887 N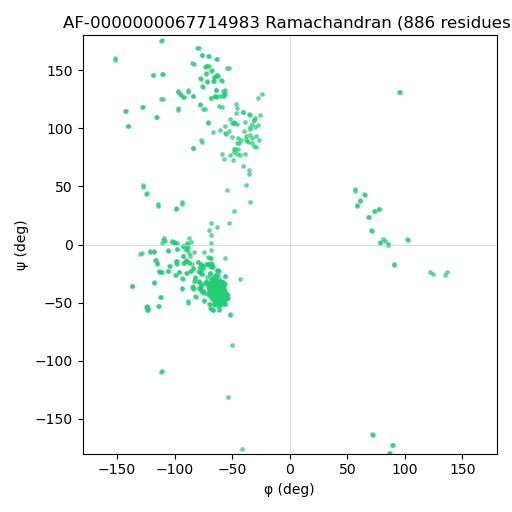 N . PHE B 1 199 ? 22.359 -17.125 5.688 1 86.25 199 PHE B N 1
ATOM 4888 C CA . PHE B 1 199 ? 22.281 -17.188 7.141 1 86.25 199 PHE B CA 1
ATOM 4889 C C . PHE B 1 199 ? 23.234 -18.25 7.684 1 86.25 199 PHE B C 1
ATOM 4891 O O . PHE B 1 199 ? 23.422 -19.297 7.059 1 86.25 199 PHE B O 1
ATOM 4898 N N . ASP B 1 200 ? 23.797 -17.969 8.859 1 88.94 200 ASP B N 1
ATOM 4899 C CA . ASP B 1 200 ? 24.766 -18.891 9.453 1 88.94 200 ASP B CA 1
ATOM 4900 C C . ASP B 1 200 ? 24.078 -19.891 10.383 1 88.94 200 ASP B C 1
ATOM 4902 O O . ASP B 1 200 ? 24.688 -20.891 10.766 1 88.94 200 ASP B O 1
ATOM 4906 N N . SER B 1 201 ? 22.844 -19.594 10.766 1 94 201 SER B N 1
ATOM 4907 C CA . SER B 1 201 ? 22.125 -20.453 11.695 1 94 201 SER B CA 1
ATOM 4908 C C . SER B 1 201 ? 20.625 -20.359 11.484 1 94 201 SER B C 1
ATOM 4910 O O . SER B 1 201 ? 20.141 -19.422 10.859 1 94 201 SER B O 1
ATOM 4912 N N . TYR B 1 202 ? 19.984 -21.391 11.961 1 94.69 202 TYR B N 1
ATOM 4913 C CA . TYR B 1 202 ? 18.531 -21.391 11.883 1 94.69 202 TYR B CA 1
ATOM 4914 C C . TYR B 1 202 ? 17.953 -20.234 12.688 1 94.69 202 TYR B C 1
ATOM 4916 O O . TYR B 1 202 ? 16.938 -19.641 12.297 1 94.69 202 TYR B O 1
ATOM 4924 N N . LEU B 1 203 ? 18.609 -19.844 13.781 1 93.62 203 LEU B N 1
ATOM 4925 C CA . LEU B 1 203 ? 18.125 -18.734 14.602 1 93.62 203 LEU B CA 1
ATOM 4926 C C . LEU B 1 203 ? 18.156 -17.422 13.828 1 93.62 203 LEU B C 1
ATOM 4928 O O . LEU B 1 203 ? 17.219 -16.625 13.914 1 93.62 203 LEU B O 1
ATOM 4932 N N . GLU B 1 204 ? 19.234 -17.25 13.094 1 89.94 204 GLU B N 1
ATOM 4933 C CA . GLU B 1 204 ? 19.312 -16.062 12.242 1 89.94 204 GLU B CA 1
ATOM 4934 C C . GLU B 1 204 ? 18.234 -16.094 11.156 1 89.94 204 GLU B C 1
ATOM 4936 O O . GLU B 1 204 ? 17.625 -15.062 10.852 1 89.94 204 GLU B O 1
ATOM 4941 N N . TYR B 1 205 ? 18.062 -17.297 10.656 1 92.25 205 TYR B N 1
ATOM 4942 C CA . TYR B 1 205 ? 17.016 -17.484 9.648 1 92.25 205 TYR B CA 1
ATOM 4943 C C . TYR B 1 205 ? 15.648 -17.172 10.227 1 92.25 205 TYR B C 1
ATOM 4945 O O . TYR B 1 205 ? 14.828 -16.531 9.57 1 92.25 205 TYR B O 1
ATOM 4953 N N . LEU B 1 206 ? 15.438 -17.594 11.43 1 93.31 206 LEU B N 1
ATOM 4954 C CA . LEU B 1 206 ? 14.188 -17.312 12.133 1 93.31 206 LEU B CA 1
ATOM 4955 C C . LEU B 1 206 ? 14 -15.812 12.336 1 93.31 206 LEU B C 1
ATOM 4957 O O . LEU B 1 206 ? 12.875 -15.312 12.273 1 93.31 206 LEU B O 1
ATOM 4961 N N . GLY B 1 207 ? 15.109 -15.133 12.633 1 89.06 207 GLY B N 1
ATOM 4962 C CA . GLY B 1 207 ? 15.055 -13.68 12.742 1 89.06 207 GLY B CA 1
ATOM 4963 C C . GLY B 1 207 ? 14.539 -13.008 11.484 1 89.06 207 GLY B C 1
ATOM 4964 O O . GLY B 1 207 ? 13.711 -12.094 11.562 1 89.06 207 GLY B O 1
ATOM 4965 N N . MET B 1 208 ? 14.945 -13.508 10.406 1 86.06 208 MET B N 1
ATOM 4966 C CA . MET B 1 208 ? 14.445 -12.992 9.133 1 86.06 208 MET B CA 1
ATOM 4967 C C . MET B 1 208 ? 12.969 -13.305 8.961 1 86.06 208 MET B C 1
ATOM 4969 O O . MET B 1 208 ? 12.203 -12.477 8.453 1 86.06 208 MET B O 1
ATOM 4973 N N . GLY B 1 209 ? 12.648 -14.484 9.32 1 92.31 209 GLY B N 1
ATOM 4974 C CA . GLY B 1 209 ? 11.234 -14.836 9.281 1 92.31 209 GLY B CA 1
ATOM 4975 C C . GLY B 1 209 ? 10.359 -13.891 10.078 1 92.31 209 GLY B C 1
ATOM 4976 O O . GLY B 1 209 ? 9.32 -13.438 9.594 1 92.31 209 GLY B O 1
ATOM 4977 N N . LEU B 1 210 ? 10.789 -13.539 11.203 1 91 210 LEU B N 1
ATOM 4978 C CA . LEU B 1 210 ? 10.055 -12.633 12.07 1 91 210 LEU B CA 1
ATOM 4979 C C . LEU B 1 210 ? 9.992 -11.234 11.461 1 91 210 LEU B C 1
ATOM 4981 O O . LEU B 1 210 ? 8.945 -10.578 11.508 1 91 210 LEU B O 1
ATOM 4985 N N . LEU B 1 211 ? 11.094 -10.867 10.898 1 87.75 211 LEU B N 1
ATOM 4986 C CA . LEU B 1 211 ? 11.164 -9.555 10.281 1 87.75 211 LEU B CA 1
ATOM 4987 C C . LEU B 1 211 ? 10.297 -9.492 9.031 1 87.75 211 LEU B C 1
ATOM 4989 O O . LEU B 1 211 ? 9.805 -8.422 8.664 1 87.75 211 LEU B O 1
ATOM 4993 N N . SER B 1 212 ? 10.078 -10.602 8.477 1 91.06 212 SER B N 1
ATOM 4994 C CA . SER B 1 212 ? 9.312 -10.656 7.23 1 91.06 212 SER B CA 1
ATOM 4995 C C . SER B 1 212 ? 7.824 -10.445 7.488 1 91.06 212 SER B C 1
ATOM 4997 O O . SER B 1 212 ? 7.086 -10.047 6.582 1 91.06 212 SER B O 1
ATOM 4999 N N . VAL B 1 213 ? 7.402 -10.617 8.664 1 93.38 213 VAL B N 1
ATOM 5000 C CA . VAL B 1 213 ? 5.977 -10.539 8.961 1 93.38 213 VAL B CA 1
ATOM 5001 C C . VAL B 1 213 ? 5.48 -9.117 8.75 1 93.38 213 VAL B C 1
ATOM 5003 O O . VAL B 1 213 ? 4.598 -8.875 7.922 1 93.38 213 VAL B O 1
ATOM 5006 N N . PRO B 1 214 ? 6.082 -8.141 9.422 1 90.31 214 PRO B N 1
ATOM 5007 C CA . PRO B 1 214 ? 5.609 -6.777 9.164 1 90.31 214 PRO B CA 1
ATOM 5008 C C . PRO B 1 214 ? 5.859 -6.332 7.723 1 90.31 214 PRO B C 1
ATOM 5010 O O . PRO B 1 214 ? 5.07 -5.57 7.164 1 90.31 214 PRO B O 1
ATOM 5013 N N . ILE B 1 215 ? 6.914 -6.75 7.172 1 87.88 215 ILE B N 1
ATOM 5014 C CA . ILE B 1 215 ? 7.223 -6.402 5.789 1 87.88 215 ILE B CA 1
ATOM 5015 C C . ILE B 1 215 ? 6.125 -6.922 4.867 1 87.88 215 ILE B C 1
ATOM 5017 O O . ILE B 1 215 ? 5.656 -6.203 3.982 1 87.88 215 ILE B O 1
ATOM 5021 N N . GLN B 1 216 ? 5.754 -8.125 5.137 1 92.5 216 GLN B N 1
ATOM 5022 C CA . GLN B 1 216 ? 4.699 -8.727 4.332 1 92.5 216 GLN B CA 1
ATOM 5023 C C . GLN B 1 216 ? 3.369 -8.008 4.539 1 92.5 216 GLN B C 1
ATOM 5025 O O . GLN B 1 216 ? 2.627 -7.773 3.582 1 92.5 216 GLN B O 1
ATOM 5030 N N . ILE B 1 217 ? 3.113 -7.691 5.711 1 90.62 217 ILE B N 1
ATOM 5031 C CA . ILE B 1 217 ? 1.894 -6.945 5.996 1 90.62 217 ILE B CA 1
ATOM 5032 C C . ILE B 1 217 ? 1.904 -5.625 5.223 1 90.62 217 ILE B C 1
ATOM 5034 O O . ILE B 1 217 ? 0.906 -5.254 4.602 1 90.62 217 ILE B O 1
ATOM 5038 N N . GLY B 1 218 ? 3.021 -5.008 5.191 1 87.06 218 GLY B N 1
ATOM 5039 C CA . GLY B 1 218 ? 3.158 -3.754 4.465 1 87.06 218 GLY B CA 1
ATOM 5040 C C . GLY B 1 218 ? 3.08 -3.928 2.959 1 87.06 218 GLY B C 1
ATOM 5041 O O . GLY B 1 218 ? 2.74 -2.988 2.238 1 87.06 218 GLY B O 1
ATOM 5042 N N . SER B 1 219 ? 3.279 -5.098 2.48 1 89.62 219 SER B N 1
ATOM 5043 C CA . SER B 1 219 ? 3.332 -5.352 1.045 1 89.62 219 SER B CA 1
ATOM 5044 C C . SER B 1 219 ? 1.965 -5.758 0.503 1 89.62 219 SER B C 1
ATOM 5046 O O . SER B 1 219 ? 1.755 -5.781 -0.711 1 89.62 219 SER B O 1
ATOM 5048 N N . VAL B 1 220 ? 1.048 -6.012 1.336 1 92 220 VAL B N 1
ATOM 5049 C CA . VAL B 1 220 ? -0.242 -6.582 0.964 1 92 220 VAL B CA 1
ATOM 5050 C C . VAL B 1 220 ? -0.949 -5.66 -0.028 1 92 220 VAL B C 1
ATOM 5052 O O . VAL B 1 220 ? -1.466 -6.117 -1.05 1 92 220 VAL B O 1
ATOM 5055 N N . PRO B 1 221 ? -0.964 -4.348 0.165 1 87.81 221 PRO B N 1
ATOM 5056 C CA . PRO B 1 221 ? -1.676 -3.49 -0.786 1 87.81 221 PRO B CA 1
ATOM 5057 C C . PRO B 1 221 ? -1.122 -3.598 -2.205 1 87.81 221 PRO B C 1
ATOM 5059 O O . PRO B 1 221 ? -1.891 -3.633 -3.17 1 87.81 221 PRO B O 1
ATOM 5062 N N . VAL B 1 222 ? 0.13 -3.666 -2.322 1 88.19 222 VAL B N 1
ATOM 5063 C CA . VAL B 1 222 ? 0.754 -3.793 -3.637 1 88.19 222 VAL B CA 1
ATOM 5064 C C . VAL B 1 222 ? 0.438 -5.164 -4.227 1 88.19 222 VAL B C 1
ATOM 5066 O O . VAL B 1 222 ? 0.128 -5.277 -5.418 1 88.19 222 VAL B O 1
ATOM 5069 N N . GLU B 1 223 ? 0.483 -6.16 -3.4 1 94.12 223 GLU B N 1
ATOM 5070 C CA . GLU B 1 223 ? 0.179 -7.512 -3.854 1 94.12 223 GLU B CA 1
ATOM 5071 C C . GLU B 1 223 ? -1.269 -7.625 -4.32 1 94.12 223 GLU B C 1
ATOM 5073 O O . GLU B 1 223 ? -1.565 -8.352 -5.27 1 94.12 223 GLU B O 1
ATOM 5078 N N . ILE B 1 224 ? -2.1 -6.945 -3.621 1 94.94 224 ILE B N 1
ATOM 5079 C CA . ILE B 1 224 ? -3.504 -6.938 -4.016 1 94.94 224 ILE B CA 1
ATOM 5080 C C . ILE B 1 224 ? -3.643 -6.348 -5.418 1 94.94 224 ILE B C 1
ATOM 5082 O O . ILE B 1 224 ? -4.312 -6.922 -6.277 1 94.94 224 ILE B O 1
ATOM 5086 N N . LEU B 1 225 ? -3.008 -5.234 -5.672 1 93.81 225 LEU B N 1
ATOM 5087 C CA . LEU B 1 225 ? -3.072 -4.602 -6.984 1 93.81 225 LEU B CA 1
ATOM 5088 C C . LEU B 1 225 ? -2.502 -5.52 -8.055 1 93.81 225 LEU B C 1
ATOM 5090 O O . LEU B 1 225 ? -3.002 -5.551 -9.188 1 93.81 225 LEU B O 1
ATOM 5094 N N . MET B 1 226 ? -1.562 -6.297 -7.664 1 96.25 226 MET B N 1
ATOM 5095 C CA . MET B 1 226 ? -0.855 -7.141 -8.625 1 96.25 226 MET B CA 1
ATOM 5096 C C . MET B 1 226 ? -1.646 -8.414 -8.914 1 96.25 226 MET B C 1
ATOM 5098 O O . MET B 1 226 ? -1.811 -8.797 -10.078 1 96.25 226 MET B O 1
ATOM 5102 N N . LEU B 1 227 ? -2.197 -9.07 -7.848 1 98.38 227 LEU B N 1
ATOM 5103 C CA . LEU B 1 227 ? -2.656 -10.445 -8.008 1 98.38 227 LEU B CA 1
ATOM 5104 C C . LEU B 1 227 ? -4.176 -10.523 -7.914 1 98.38 227 LEU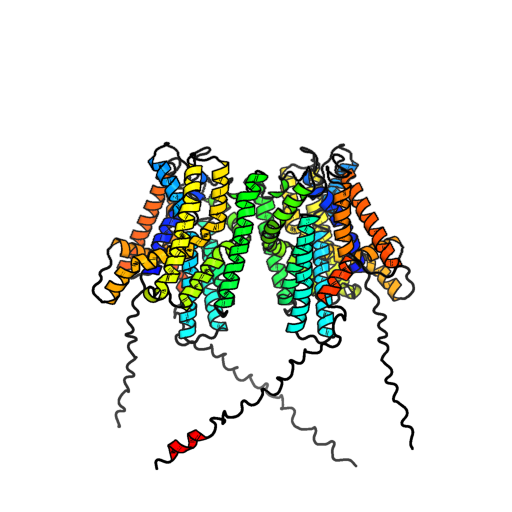 B C 1
ATOM 5106 O O . LEU B 1 227 ? -4.785 -11.445 -8.461 1 98.38 227 LEU B O 1
ATOM 5110 N N . MET B 1 228 ? -4.777 -9.586 -7.277 1 98.12 228 MET B N 1
ATOM 5111 C CA . MET B 1 228 ? -6.227 -9.656 -7.121 1 98.12 228 MET B CA 1
ATOM 5112 C C . MET B 1 228 ? -6.922 -9.617 -8.477 1 98.12 228 MET B C 1
ATOM 5114 O O . MET B 1 228 ? -7.945 -10.273 -8.68 1 98.12 228 MET B O 1
ATOM 5118 N N . PRO B 1 229 ? -6.449 -8.82 -9.43 1 98.5 229 PRO B N 1
ATOM 5119 C CA . PRO B 1 229 ? -7.098 -8.805 -10.742 1 98.5 229 PRO B CA 1
ATOM 5120 C C . PRO B 1 229 ? -7.215 -10.195 -11.359 1 98.5 229 PRO B C 1
ATOM 5122 O O . PRO B 1 229 ? -8.289 -10.586 -11.82 1 98.5 229 PRO B O 1
ATOM 5125 N N . VAL B 1 230 ? -6.145 -10.945 -11.32 1 98.75 230 VAL B N 1
ATOM 5126 C CA . VAL B 1 230 ? -6.191 -12.25 -11.961 1 98.75 230 VAL B CA 1
ATOM 5127 C C . VAL B 1 230 ? -6.973 -13.234 -11.094 1 98.75 230 VAL B C 1
ATOM 5129 O O . VAL B 1 230 ? -7.559 -14.188 -11.602 1 98.75 230 VAL B O 1
ATOM 5132 N N . MET B 1 231 ? -7.047 -13.023 -9.781 1 98.81 231 MET B N 1
ATOM 5133 C CA . MET B 1 231 ? -7.906 -13.828 -8.914 1 98.81 231 MET B CA 1
ATOM 5134 C C . MET B 1 231 ? -9.375 -13.57 -9.219 1 98.81 231 MET B C 1
ATOM 5136 O O . MET B 1 231 ? -10.188 -14.5 -9.219 1 98.81 231 MET B O 1
ATOM 5140 N N . ILE B 1 232 ? -9.703 -12.312 -9.516 1 98.81 232 ILE B N 1
ATOM 5141 C CA . ILE B 1 232 ? -11.078 -11.961 -9.867 1 98.81 232 ILE B CA 1
ATOM 5142 C C . ILE B 1 232 ? -11.453 -12.633 -11.188 1 98.81 232 ILE B C 1
ATOM 5144 O O . ILE B 1 232 ? -12.562 -13.133 -11.344 1 98.81 232 ILE B O 1
ATOM 5148 N N . VAL B 1 233 ? -10.508 -12.664 -12.102 1 98.81 233 VAL B N 1
ATOM 5149 C CA . VAL B 1 233 ? -10.742 -13.359 -13.359 1 98.81 233 VAL B CA 1
ATOM 5150 C C . VAL B 1 233 ? -11.047 -14.828 -13.086 1 98.81 233 VAL B C 1
ATOM 5152 O O . VAL B 1 233 ? -11.992 -15.391 -13.648 1 98.81 233 VAL B O 1
ATOM 5155 N N . GLY B 1 234 ? -10.266 -15.438 -12.242 1 98.75 234 GLY B N 1
ATOM 5156 C CA . GLY B 1 234 ? -10.531 -16.812 -11.844 1 98.75 234 GLY B CA 1
ATOM 5157 C C . GLY B 1 234 ? -11.898 -16.984 -11.195 1 98.75 234 GLY B C 1
ATOM 5158 O O . GLY B 1 234 ? -12.617 -17.938 -11.5 1 98.75 234 GLY B O 1
ATOM 5159 N N . TYR B 1 235 ? -12.258 -16.078 -10.328 1 98.69 235 TYR B N 1
ATOM 5160 C CA . TYR B 1 235 ? -13.547 -16.109 -9.641 1 98.69 235 TYR B CA 1
ATOM 5161 C C . TYR B 1 235 ? -14.695 -16.062 -10.633 1 98.69 235 TYR B C 1
ATOM 5163 O O . TYR B 1 235 ? -15.641 -16.859 -10.547 1 98.69 235 TYR B O 1
ATOM 5171 N N . ILE B 1 236 ? -14.617 -15.125 -11.586 1 98.56 236 ILE B N 1
ATOM 5172 C CA . ILE B 1 236 ? -15.648 -14.992 -12.609 1 98.56 236 ILE B CA 1
ATOM 5173 C C . ILE B 1 236 ? -15.711 -16.266 -13.445 1 98.56 236 ILE B C 1
ATOM 5175 O O . ILE B 1 236 ? -16.797 -16.75 -13.781 1 98.56 236 ILE B O 1
ATOM 5179 N N . ALA B 1 237 ? -14.586 -16.828 -13.789 1 98.44 237 ALA B N 1
ATOM 5180 C CA . ALA B 1 237 ? -14.539 -18.078 -14.555 1 98.44 237 ALA B CA 1
ATOM 5181 C C . ALA B 1 237 ? -15.234 -19.203 -13.797 1 98.44 237 ALA B C 1
ATOM 5183 O O . ALA B 1 237 ? -15.898 -20.047 -14.406 1 98.44 237 ALA B O 1
ATOM 5184 N N . ALA B 1 238 ? -15.062 -19.234 -12.523 1 97.62 238 ALA B N 1
ATOM 5185 C CA . ALA B 1 238 ? -15.719 -20.25 -11.703 1 97.62 238 ALA B CA 1
ATOM 5186 C C . ALA B 1 238 ? -17.234 -20.062 -11.719 1 97.62 238 ALA B C 1
ATOM 5188 O O . ALA B 1 238 ? -17.984 -21.047 -11.797 1 97.62 238 ALA B O 1
ATOM 5189 N N . ARG B 1 239 ? -17.609 -18.812 -11.633 1 96.31 239 ARG B N 1
ATOM 5190 C CA . ARG B 1 239 ? -19.031 -18.5 -11.656 1 96.31 239 ARG B CA 1
ATOM 5191 C C . ARG B 1 239 ? -19.688 -19.062 -12.914 1 96.31 239 ARG B C 1
ATOM 5193 O O . ARG B 1 239 ? -20.844 -19.516 -12.875 1 96.31 239 ARG B O 1
ATOM 5200 N N . HIS B 1 240 ? -18.984 -19.078 -13.938 1 96.69 240 HIS B N 1
ATOM 5201 C CA . HIS B 1 240 ? -19.531 -19.547 -15.211 1 96.69 240 HIS B CA 1
ATOM 5202 C C . HIS B 1 240 ? -19.062 -20.969 -15.523 1 96.69 240 HIS B C 1
ATOM 5204 O O . HIS B 1 240 ? -19.328 -21.484 -16.609 1 96.69 240 HIS B O 1
ATOM 5210 N N . ARG B 1 241 ? -18.328 -21.562 -14.633 1 95.69 241 ARG B N 1
ATOM 5211 C CA . ARG B 1 241 ? -17.859 -22.938 -14.742 1 95.69 241 ARG B CA 1
ATOM 5212 C C . ARG B 1 241 ? -17.062 -23.156 -16.031 1 95.69 241 ARG B C 1
ATOM 5214 O O . ARG B 1 241 ? -17.281 -24.141 -16.734 1 95.69 241 ARG B O 1
ATOM 5221 N N . VAL B 1 242 ? -16.25 -22.281 -16.234 1 96.88 242 VAL B N 1
ATOM 5222 C CA . VAL B 1 242 ? -15.5 -22.25 -17.5 1 96.88 242 VAL B CA 1
ATOM 5223 C C . VAL B 1 242 ? -14.641 -23.5 -17.625 1 96.88 242 VAL B C 1
ATOM 5225 O O . VAL B 1 242 ? -14.586 -24.109 -18.688 1 96.88 242 VAL B O 1
ATOM 5228 N N . LEU B 1 243 ? -14.055 -23.969 -16.562 1 95.5 243 LEU B N 1
ATOM 5229 C CA . LEU B 1 243 ? -13.117 -25.078 -16.641 1 95.5 243 LEU B CA 1
ATOM 5230 C C . LEU B 1 243 ? -13.852 -26.406 -16.734 1 95.5 243 LEU B C 1
ATOM 5232 O O . LEU B 1 243 ? -13.25 -27.438 -17.078 1 95.5 243 LEU B O 1
ATOM 5236 N N . SER B 1 244 ? -15.117 -26.391 -16.438 1 92.44 244 SER B N 1
ATOM 5237 C CA . SER B 1 244 ? -15.961 -27.562 -16.656 1 92.44 244 SER B CA 1
ATOM 5238 C C . SER B 1 244 ? -16.594 -27.531 -18.047 1 92.44 244 SER B C 1
ATOM 5240 O O . SER B 1 244 ? -17.141 -28.547 -18.5 1 92.44 244 SER B O 1
ATOM 5242 N N . ARG B 1 245 ? -16.531 -26.391 -18.641 1 95 245 ARG B N 1
ATOM 5243 C CA . ARG B 1 245 ? -17.156 -26.188 -19.938 1 95 245 ARG B CA 1
ATOM 5244 C C . ARG B 1 245 ? -16.156 -25.609 -20.938 1 95 245 ARG B C 1
ATOM 5246 O O . ARG B 1 245 ? -16.438 -24.625 -21.625 1 95 245 ARG B O 1
ATOM 5253 N N . VAL B 1 246 ? -15.094 -26.219 -21.016 1 96.31 246 VAL B N 1
ATOM 5254 C CA . VAL B 1 246 ? -13.961 -25.719 -21.797 1 96.31 246 VAL B CA 1
ATOM 5255 C C . VAL B 1 246 ? -14.352 -25.578 -23.266 1 96.31 246 VAL B C 1
ATOM 5257 O O . VAL B 1 246 ? -13.992 -24.594 -23.906 1 96.31 246 VAL B O 1
ATOM 5260 N N . ASP B 1 247 ? -15.102 -26.469 -23.797 1 95.44 247 ASP B N 1
ATOM 5261 C CA . ASP B 1 247 ? -15.477 -26.469 -25.203 1 95.44 247 ASP B CA 1
ATOM 5262 C C . ASP B 1 247 ? -16.359 -25.266 -25.547 1 95.44 247 ASP B C 1
ATOM 5264 O O . ASP B 1 247 ? -16.312 -24.75 -26.656 1 95.44 247 ASP B O 1
ATOM 5268 N N . GLU B 1 248 ? -17.141 -24.859 -24.609 1 96.81 248 GLU B N 1
ATOM 5269 C CA . GLU B 1 248 ? -18.031 -23.734 -24.812 1 96.81 248 GLU B CA 1
ATOM 5270 C C . GLU B 1 248 ? -17.281 -22.406 -24.719 1 96.81 248 GLU B C 1
ATOM 5272 O O . GLU B 1 248 ? -17.703 -21.391 -25.281 1 96.81 248 GLU B O 1
ATOM 5277 N N . PHE B 1 249 ? -16.172 -22.438 -24.031 1 98 249 PHE B N 1
ATOM 5278 C CA . PHE B 1 249 ? -15.445 -21.203 -23.781 1 98 249 PHE B CA 1
ATOM 5279 C C . PHE B 1 249 ? -14.094 -21.203 -24.484 1 98 249 PHE B C 1
ATOM 5281 O O . PHE B 1 249 ? -13.117 -20.656 -23.969 1 98 249 PHE B O 1
ATOM 5288 N N . ARG B 1 250 ? -13.984 -21.797 -25.594 1 97.56 250 ARG B N 1
ATOM 5289 C CA . ARG B 1 250 ? -12.719 -21.938 -26.297 1 97.56 250 ARG B CA 1
ATOM 5290 C C . ARG B 1 250 ? -12.148 -20.594 -26.703 1 97.56 250 ARG B C 1
ATOM 5292 O O . ARG B 1 250 ? -10.945 -20.359 -26.578 1 97.56 250 ARG B O 1
ATOM 5299 N N . LYS B 1 251 ? -12.961 -19.734 -27.203 1 97.88 251 LYS B N 1
ATOM 5300 C CA . LYS B 1 251 ? -12.484 -18.453 -27.703 1 97.88 251 LYS B CA 1
ATOM 5301 C C . LYS B 1 251 ? -11.836 -17.641 -26.578 1 97.88 251 LYS B C 1
ATOM 5303 O O . LYS B 1 251 ? -10.664 -17.25 -26.688 1 97.88 251 LYS B O 1
ATOM 5308 N N . PRO B 1 252 ? -12.57 -17.375 -25.438 1 97.81 252 PRO B N 1
ATOM 5309 C CA . PRO B 1 252 ? -11.906 -16.625 -24.359 1 97.81 252 PRO B CA 1
ATOM 5310 C C . PRO B 1 252 ? -10.672 -17.344 -23.812 1 97.81 252 PRO B C 1
ATOM 5312 O O . PRO B 1 252 ? -9.711 -16.688 -23.406 1 97.81 252 PRO B O 1
ATOM 5315 N N . LEU B 1 253 ? -10.688 -18.625 -23.781 1 98.56 253 LEU B N 1
ATOM 5316 C CA . LEU B 1 253 ? -9.539 -19.375 -23.281 1 98.56 253 LEU B CA 1
ATOM 5317 C C . LEU B 1 253 ? -8.336 -19.203 -24.203 1 98.56 253 LEU B C 1
ATOM 5319 O O . LEU B 1 253 ? -7.211 -19.031 -23.734 1 98.56 253 LEU B O 1
ATOM 5323 N N . TRP B 1 254 ? -8.531 -19.188 -25.484 1 98.5 254 TRP B N 1
ATOM 5324 C CA . TRP B 1 254 ? -7.441 -18.984 -26.422 1 98.5 254 TRP B CA 1
ATOM 5325 C C . TRP B 1 254 ? -6.938 -17.547 -26.359 1 98.5 254 TRP B C 1
ATOM 5327 O O . TRP B 1 254 ? -5.734 -17.297 -26.484 1 98.5 254 TRP B O 1
ATOM 5337 N N . ILE B 1 255 ? -7.832 -16.609 -26.203 1 98.5 255 ILE B N 1
ATOM 5338 C CA . ILE B 1 255 ? -7.414 -15.219 -26.047 1 98.5 255 ILE B CA 1
ATOM 5339 C C . ILE B 1 255 ? -6.477 -15.094 -24.859 1 98.5 255 ILE B C 1
ATOM 5341 O O . ILE B 1 255 ? -5.406 -14.492 -24.953 1 98.5 255 ILE B O 1
ATOM 5345 N N . ALA B 1 256 ? -6.887 -15.664 -23.703 1 98.56 256 ALA B N 1
ATOM 5346 C CA . ALA B 1 256 ? -6.047 -15.641 -22.516 1 98.56 256 ALA B CA 1
ATOM 5347 C C . ALA B 1 256 ? -4.707 -16.312 -22.766 1 98.56 256 ALA B C 1
ATOM 5349 O O . ALA B 1 256 ? -3.656 -15.82 -22.359 1 98.56 256 ALA B O 1
ATOM 5350 N N . THR B 1 257 ? -4.738 -17.438 -23.469 1 98.69 257 THR B N 1
ATOM 5351 C CA . THR B 1 257 ? -3.525 -18.188 -23.781 1 98.69 257 THR B CA 1
ATOM 5352 C C . THR B 1 257 ? -2.59 -17.344 -24.656 1 98.69 257 THR B C 1
ATOM 5354 O O . THR B 1 257 ? -1.38 -17.312 -24.422 1 98.69 257 THR B O 1
ATOM 5357 N N . TRP B 1 258 ? -3.141 -16.641 -25.609 1 98.56 258 TRP B N 1
ATOM 5358 C CA . TRP B 1 258 ? -2.326 -15.828 -26.516 1 98.56 258 TRP B CA 1
ATOM 5359 C C . TRP B 1 258 ? -1.72 -14.648 -25.766 1 98.56 258 TRP B C 1
ATOM 5361 O O . TRP B 1 258 ? -0.607 -14.211 -26.062 1 98.56 258 TRP B O 1
ATOM 5371 N N . ILE B 1 259 ? -2.422 -14.102 -24.766 1 98.44 259 ILE B N 1
ATOM 5372 C CA . ILE B 1 259 ? -1.862 -13.047 -23.922 1 98.44 259 ILE B CA 1
ATOM 5373 C C . ILE B 1 259 ? -0.638 -13.578 -23.188 1 98.44 259 ILE B C 1
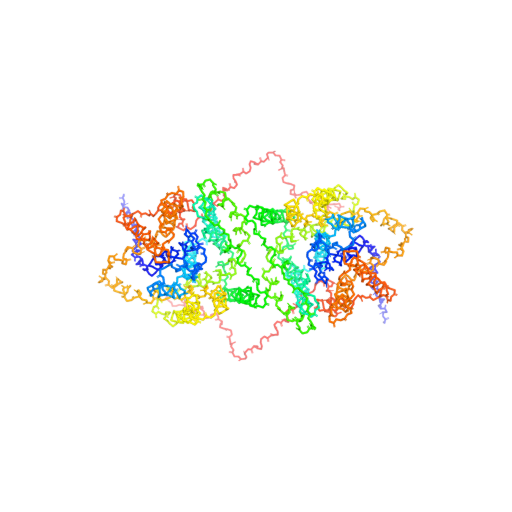ATOM 5375 O O . ILE B 1 259 ? 0.403 -12.914 -23.141 1 98.44 259 ILE B O 1
ATOM 5379 N N . PHE B 1 260 ? -0.745 -14.773 -22.688 1 98.38 260 PHE B N 1
ATOM 5380 C CA . PHE B 1 260 ? 0.379 -15.422 -22.016 1 98.38 260 PHE B CA 1
ATOM 5381 C C . PHE B 1 260 ? 1.557 -15.586 -22.969 1 98.38 260 PHE B C 1
ATOM 5383 O O . PHE B 1 260 ? 2.678 -15.18 -22.656 1 98.38 260 PHE B O 1
ATOM 5390 N N . ILE B 1 261 ? 1.272 -16.109 -24.125 1 98.56 261 ILE B N 1
ATOM 5391 C CA . ILE B 1 261 ? 2.322 -16.375 -25.094 1 98.56 261 ILE B CA 1
ATOM 5392 C C . ILE B 1 261 ? 2.965 -15.055 -25.531 1 98.56 261 ILE B C 1
ATOM 5394 O O . ILE B 1 261 ? 4.188 -14.961 -25.641 1 98.56 261 ILE B O 1
ATOM 5398 N N . ALA B 1 262 ? 2.184 -14.039 -25.75 1 98.69 262 ALA B N 1
ATOM 5399 C CA . ALA B 1 262 ? 2.693 -12.734 -26.156 1 98.69 262 ALA B CA 1
ATOM 5400 C C . ALA B 1 262 ? 3.645 -12.164 -25.109 1 98.69 262 ALA B C 1
ATOM 5402 O O . ALA B 1 262 ? 4.727 -11.672 -25.453 1 98.69 262 ALA B O 1
ATOM 5403 N N . ILE B 1 263 ? 3.305 -12.242 -23.859 1 98.62 263 ILE B N 1
ATOM 5404 C CA . ILE B 1 263 ? 4.145 -11.695 -22.797 1 98.62 263 ILE B CA 1
ATOM 5405 C C . ILE B 1 263 ? 5.414 -12.539 -22.656 1 98.62 263 ILE B C 1
ATOM 5407 O O . ILE B 1 263 ? 6.512 -12 -22.5 1 98.62 263 ILE B O 1
ATOM 5411 N N . ALA B 1 264 ? 5.273 -13.859 -22.734 1 98.38 264 ALA B N 1
ATOM 5412 C CA . ALA B 1 264 ? 6.426 -14.75 -22.641 1 98.38 264 ALA B CA 1
ATOM 5413 C C . ALA B 1 264 ? 7.434 -14.461 -23.75 1 98.38 264 ALA B C 1
ATOM 5415 O O . ALA B 1 264 ? 8.641 -14.484 -23.531 1 98.38 264 ALA B O 1
ATOM 5416 N N . VAL B 1 265 ? 6.895 -14.125 -24.938 1 98.31 265 VAL B N 1
ATOM 5417 C CA . VAL B 1 265 ? 7.766 -13.938 -26.094 1 98.31 265 VAL B CA 1
ATOM 5418 C C . VAL B 1 265 ? 8.242 -12.492 -26.141 1 98.31 265 VAL B C 1
ATOM 5420 O O . VAL B 1 265 ? 9.445 -12.227 -26.219 1 98.31 265 VAL B O 1
ATOM 5423 N N . LEU B 1 266 ? 7.348 -11.523 -26.016 1 98.44 266 LEU B N 1
ATOM 5424 C CA . LEU B 1 266 ? 7.672 -10.117 -26.266 1 98.44 266 LEU B CA 1
ATOM 5425 C C . LEU B 1 266 ? 8.398 -9.516 -25.062 1 98.44 266 LEU B C 1
ATOM 5427 O O . LEU B 1 266 ? 9.117 -8.531 -25.203 1 98.44 266 LEU B O 1
ATOM 5431 N N . VAL B 1 267 ? 8.234 -10.109 -23.859 1 98.5 267 VAL B N 1
ATOM 5432 C CA . VAL B 1 267 ? 8.891 -9.602 -22.656 1 98.5 267 VAL B CA 1
ATOM 5433 C C . VAL B 1 267 ? 9.938 -10.602 -22.188 1 98.5 267 VAL B C 1
ATOM 5435 O O . VAL B 1 267 ? 11.086 -10.234 -21.938 1 98.5 267 VAL B O 1
ATOM 5438 N N . GLY B 1 268 ? 9.602 -11.898 -22.156 1 98.44 268 GLY B N 1
ATOM 5439 C CA . GLY B 1 268 ? 10.477 -12.93 -21.609 1 98.44 268 GLY B CA 1
ATOM 5440 C C . GLY B 1 268 ? 11.727 -13.141 -22.438 1 98.44 268 GLY B C 1
ATOM 5441 O O . GLY B 1 268 ? 12.828 -13.242 -21.891 1 98.44 268 GLY B O 1
ATOM 5442 N N . VAL B 1 269 ? 11.578 -13.141 -23.703 1 98.25 269 VAL B N 1
ATOM 5443 C CA . VAL B 1 269 ? 12.719 -13.438 -24.562 1 98.25 269 VAL B CA 1
ATOM 5444 C C . VAL B 1 269 ? 13.734 -12.297 -24.5 1 98.25 269 VAL B C 1
ATOM 5446 O O . VAL B 1 269 ? 14.906 -12.523 -24.188 1 98.25 269 VAL B O 1
ATOM 5449 N N . PRO B 1 270 ? 13.32 -11.062 -24.766 1 98.31 270 PRO B N 1
ATOM 5450 C CA . PRO B 1 270 ? 14.328 -10 -24.688 1 98.31 270 PRO B CA 1
ATOM 5451 C C . PRO B 1 270 ? 14.938 -9.883 -23.297 1 98.31 270 PRO B C 1
ATOM 5453 O O . PRO B 1 270 ? 16.125 -9.547 -23.172 1 98.31 270 PRO B O 1
ATOM 5456 N N . TRP B 1 271 ? 14.172 -10.109 -22.297 1 97.62 271 TRP B N 1
ATOM 5457 C CA . TRP B 1 271 ? 14.719 -10.07 -20.938 1 97.62 271 TRP B CA 1
ATOM 5458 C C . TRP B 1 271 ? 15.797 -11.133 -20.75 1 97.62 271 TRP B C 1
ATOM 5460 O O . TRP B 1 271 ? 16.906 -10.82 -20.312 1 97.62 271 TRP B O 1
ATOM 5470 N N . GLY B 1 272 ? 15.445 -12.383 -21.094 1 97.88 272 GLY B N 1
ATOM 5471 C CA . GLY B 1 272 ? 16.422 -13.461 -20.984 1 97.88 272 GLY B CA 1
ATOM 5472 C C . GLY B 1 272 ? 17.688 -13.203 -21.766 1 97.88 272 GLY B C 1
ATOM 5473 O O . GLY B 1 272 ? 18.797 -13.43 -21.266 1 97.88 272 GLY B O 1
ATOM 5474 N N . LEU B 1 273 ? 17.531 -12.688 -22.938 1 97.81 273 LEU B N 1
ATOM 5475 C CA . LEU B 1 273 ? 18.688 -12.398 -23.797 1 97.81 273 LEU B CA 1
ATOM 5476 C C . LEU B 1 273 ? 19.531 -11.273 -23.203 1 97.81 273 LEU B C 1
ATOM 5478 O O . LEU B 1 273 ? 20.766 -11.297 -23.297 1 97.81 273 LEU B O 1
ATOM 5482 N N . ALA B 1 274 ? 18.891 -10.352 -22.641 1 97.12 274 ALA B N 1
ATOM 5483 C CA . ALA B 1 274 ? 19.625 -9.266 -22 1 97.12 274 ALA B CA 1
ATOM 5484 C C . ALA B 1 274 ? 20.391 -9.758 -20.781 1 97.12 274 ALA B C 1
ATOM 5486 O O . ALA B 1 274 ? 21.531 -9.344 -20.547 1 97.12 274 ALA B O 1
ATOM 5487 N N . GLU B 1 275 ? 19.766 -10.641 -20.078 1 95.44 275 GLU B N 1
ATOM 5488 C CA . GLU B 1 275 ? 20.391 -11.172 -18.875 1 95.44 275 GLU B CA 1
ATOM 5489 C C . GLU B 1 275 ? 21.656 -11.953 -19.188 1 95.44 275 GLU B C 1
ATOM 5491 O O . GLU B 1 275 ? 22.594 -11.992 -18.391 1 95.44 275 GLU B O 1
ATOM 5496 N N . ILE B 1 276 ? 21.734 -12.492 -20.375 1 95.81 276 ILE B N 1
ATOM 5497 C CA . ILE B 1 276 ? 22.906 -13.297 -20.719 1 95.81 276 ILE B CA 1
ATOM 5498 C C . ILE B 1 276 ? 23.875 -12.453 -21.531 1 95.81 276 ILE B C 1
ATOM 5500 O O . ILE B 1 276 ? 24.828 -12.992 -22.125 1 95.81 276 ILE B O 1
ATOM 5504 N N . GLY B 1 277 ? 23.562 -11.227 -21.766 1 94.38 277 GLY B N 1
ATOM 5505 C CA . GLY B 1 277 ? 24.562 -10.305 -22.312 1 94.38 277 GLY B CA 1
ATOM 5506 C C . GLY B 1 277 ? 24.391 -10.047 -23.797 1 94.38 277 GLY B C 1
ATOM 5507 O O . GLY B 1 277 ? 25.219 -9.383 -24.406 1 94.38 277 GLY B O 1
ATOM 5508 N N . VAL B 1 278 ? 23.391 -10.578 -24.328 1 95.56 278 VAL B N 1
ATOM 5509 C CA . VAL B 1 278 ? 23.141 -10.32 -25.75 1 95.56 278 VAL B CA 1
ATOM 5510 C C . VAL B 1 278 ? 22.766 -8.859 -25.953 1 95.56 278 VAL B C 1
ATOM 5512 O O . VAL B 1 278 ? 23.156 -8.242 -26.938 1 95.56 278 VAL B O 1
ATOM 5515 N N . PHE B 1 279 ? 21.969 -8.328 -25.031 1 95.56 279 PHE B N 1
ATOM 5516 C CA . PHE B 1 279 ? 21.625 -6.914 -25.031 1 95.56 279 PHE B CA 1
ATOM 5517 C C . PHE B 1 279 ? 22.25 -6.207 -23.828 1 95.56 279 PHE B C 1
ATOM 5519 O O . PHE B 1 279 ? 22.906 -6.844 -23 1 95.56 279 PHE B O 1
ATOM 5526 N N . SER B 1 280 ? 22.109 -4.914 -23.75 1 92.94 280 SER B N 1
ATOM 5527 C CA . SER B 1 280 ? 22.734 -4.098 -22.719 1 92.94 280 SER B CA 1
ATOM 5528 C C . SER B 1 280 ? 22.094 -4.34 -21.359 1 92.94 280 SER B C 1
ATOM 5530 O O . SER B 1 280 ? 20.984 -4.875 -21.281 1 92.94 280 SER B O 1
ATOM 5532 N N . ALA B 1 281 ? 22.797 -3.947 -20.359 1 89.69 281 ALA B N 1
ATOM 5533 C CA . ALA B 1 281 ? 22.266 -4.008 -19 1 89.69 281 ALA B CA 1
ATOM 5534 C C . ALA B 1 281 ? 21.031 -3.141 -18.844 1 89.69 281 ALA B C 1
ATOM 5536 O O . ALA B 1 281 ? 20.125 -3.477 -18.078 1 89.69 281 ALA B O 1
ATOM 5537 N N . GLN B 1 282 ? 21.016 -2.082 -19.562 1 91.12 282 GLN B N 1
ATOM 5538 C CA . GLN B 1 282 ? 19.844 -1.209 -19.547 1 91.12 282 GLN B CA 1
ATOM 5539 C C . GLN B 1 282 ? 18.609 -1.928 -20.094 1 91.12 282 GLN B C 1
ATOM 5541 O O . GLN B 1 282 ? 17.516 -1.786 -19.562 1 91.12 282 GLN B O 1
ATOM 5546 N N . THR B 1 283 ? 18.891 -2.678 -21.125 1 94 283 THR B N 1
ATOM 5547 C CA . THR B 1 283 ? 17.797 -3.463 -21.703 1 94 283 THR B CA 1
ATOM 5548 C C . THR B 1 283 ? 17.297 -4.5 -20.703 1 94 283 THR B C 1
ATOM 5550 O O . THR B 1 283 ? 16.094 -4.738 -20.594 1 94 283 THR B O 1
ATOM 5553 N N . ALA B 1 284 ? 18.203 -5.105 -19.969 1 93.56 284 ALA B N 1
ATOM 5554 C CA . ALA B 1 284 ? 17.812 -6.066 -18.938 1 93.56 284 ALA B CA 1
ATOM 5555 C C . ALA B 1 284 ? 16.922 -5.41 -17.891 1 93.56 284 ALA B C 1
ATOM 5557 O O . ALA B 1 284 ? 15.922 -5.984 -17.469 1 93.56 284 ALA B O 1
ATOM 5558 N N . THR B 1 285 ? 17.281 -4.234 -17.531 1 91.19 285 THR B N 1
ATOM 5559 C CA . THR B 1 285 ? 16.516 -3.49 -16.547 1 91.19 285 THR B CA 1
ATOM 5560 C C . THR B 1 285 ? 15.109 -3.189 -17.062 1 91.19 285 THR B C 1
ATOM 5562 O O . THR B 1 285 ? 14.117 -3.385 -16.344 1 91.19 285 THR B O 1
ATOM 5565 N N . VAL B 1 286 ? 15.008 -2.793 -18.297 1 93.94 286 VAL B N 1
ATOM 5566 C CA . VAL B 1 286 ? 13.734 -2.436 -18.906 1 93.94 286 VAL B CA 1
ATOM 5567 C C . VAL B 1 286 ? 12.82 -3.658 -18.953 1 93.94 286 VAL B C 1
ATOM 5569 O O . VAL B 1 286 ? 11.68 -3.602 -18.469 1 93.94 286 VAL B O 1
ATOM 5572 N N . PHE B 1 287 ? 13.375 -4.695 -19.391 1 96.06 287 PHE B N 1
ATOM 5573 C CA . PHE B 1 287 ? 12.508 -5.844 -19.609 1 96.06 287 PHE B CA 1
ATOM 5574 C C . PHE B 1 287 ? 12.258 -6.605 -18.312 1 96.06 287 PHE B C 1
ATOM 5576 O O . PHE B 1 287 ? 11.219 -7.242 -18.156 1 96.06 287 PHE B O 1
ATOM 5583 N N . SER B 1 288 ? 13.172 -6.566 -17.391 1 94.44 288 SER B N 1
ATOM 5584 C CA . SER B 1 288 ? 12.867 -7.07 -16.062 1 94.44 288 SER B CA 1
ATOM 5585 C C . SER B 1 288 ? 11.727 -6.293 -15.414 1 94.44 288 SER B C 1
ATOM 5587 O O . SER B 1 288 ? 10.82 -6.883 -14.828 1 94.44 288 SER B O 1
ATOM 5589 N N . GLY B 1 289 ? 11.812 -4.965 -15.555 1 94.31 289 GLY B N 1
ATOM 5590 C CA . GLY B 1 289 ? 10.742 -4.121 -15.055 1 94.31 289 GLY B CA 1
ATOM 5591 C C . GLY B 1 289 ? 9.406 -4.395 -15.727 1 94.31 289 GLY B C 1
ATOM 5592 O O . GLY B 1 289 ? 8.367 -4.453 -15.062 1 94.31 289 GLY B O 1
ATOM 5593 N N . LEU B 1 290 ? 9.445 -4.559 -17 1 96.44 290 LEU B N 1
ATOM 5594 C CA . LEU B 1 290 ? 8.227 -4.875 -17.75 1 96.44 290 LEU B CA 1
ATOM 5595 C C . LEU B 1 290 ? 7.656 -6.223 -17.312 1 96.44 290 LEU B C 1
ATOM 5597 O O . LEU B 1 290 ? 6.441 -6.375 -17.188 1 96.44 290 LEU B O 1
ATOM 5601 N N . ASN B 1 291 ? 8.547 -7.152 -17.156 1 97.12 291 ASN B N 1
ATOM 5602 C CA . ASN B 1 291 ? 8.094 -8.461 -16.688 1 97.12 291 ASN B CA 1
ATOM 5603 C C . ASN B 1 291 ? 7.398 -8.367 -15.336 1 97.12 291 ASN B C 1
ATOM 5605 O O . ASN B 1 291 ? 6.379 -9.016 -15.117 1 97.12 291 ASN B O 1
ATOM 5609 N N . GLN B 1 292 ? 7.953 -7.574 -14.492 1 94.94 292 GLN B N 1
ATOM 5610 C CA . GLN B 1 292 ? 7.328 -7.387 -13.188 1 94.94 292 GLN B CA 1
ATOM 5611 C C . GLN B 1 292 ? 5.984 -6.676 -13.32 1 94.94 292 GLN B C 1
ATOM 5613 O O . GLN B 1 292 ? 5.043 -6.98 -12.586 1 94.94 292 GLN B O 1
ATOM 5618 N N . ALA B 1 293 ? 5.871 -5.777 -14.227 1 96.31 293 ALA B N 1
ATOM 5619 C CA . ALA B 1 293 ? 4.688 -4.934 -14.375 1 96.31 293 ALA B CA 1
ATOM 5620 C C . ALA B 1 293 ? 3.549 -5.695 -15.047 1 96.31 293 ALA B C 1
ATOM 5622 O O . ALA B 1 293 ? 2.395 -5.594 -14.625 1 96.31 293 ALA B O 1
ATOM 5623 N N . VAL B 1 294 ? 3.865 -6.52 -16.031 1 97.88 294 VAL B N 1
ATOM 5624 C CA . VAL B 1 294 ? 2.781 -7.09 -16.828 1 97.88 294 VAL B CA 1
ATOM 5625 C C . VAL B 1 294 ? 2.775 -8.609 -16.688 1 97.88 294 VAL B C 1
ATOM 5627 O O . VAL B 1 294 ? 1.871 -9.281 -17.188 1 97.88 294 VAL B O 1
ATOM 5630 N N . GLY B 1 295 ? 3.746 -9.195 -16.016 1 98.06 295 GLY B N 1
ATOM 5631 C CA . GLY B 1 295 ? 3.887 -10.641 -15.922 1 98.06 295 GLY B CA 1
ATOM 5632 C C . GLY B 1 295 ? 2.688 -11.312 -15.289 1 98.06 295 GLY B C 1
ATOM 5633 O O . GLY B 1 295 ? 2.326 -12.43 -15.664 1 98.06 295 GLY B O 1
ATOM 5634 N N . SER B 1 296 ? 2.082 -10.648 -14.328 1 97.81 296 SER B N 1
ATOM 5635 C CA . SER B 1 296 ? 0.971 -11.258 -13.609 1 97.81 296 SER B CA 1
ATOM 5636 C C . SER B 1 296 ? -0.206 -11.539 -14.539 1 97.81 296 SER B C 1
ATOM 5638 O O . SER B 1 296 ? -1.009 -12.438 -14.273 1 97.81 296 SER B O 1
ATOM 5640 N N . LEU B 1 297 ? -0.305 -10.852 -15.648 1 98.06 297 LEU B N 1
ATOM 5641 C CA . LEU B 1 297 ? -1.405 -11.016 -16.594 1 98.06 297 LEU B CA 1
ATOM 5642 C C . LEU B 1 297 ? -1.333 -12.375 -17.281 1 98.06 297 LEU B C 1
ATOM 5644 O O . LEU B 1 297 ? -2.295 -12.797 -17.938 1 98.06 297 LEU B O 1
ATOM 5648 N N . THR B 1 298 ? -0.221 -13.047 -17.109 1 98.62 298 THR B N 1
ATOM 5649 C CA . THR B 1 298 ? -0.063 -14.352 -17.734 1 98.62 298 THR B CA 1
ATOM 5650 C C . THR B 1 298 ? -0.828 -15.422 -16.969 1 98.62 298 THR B C 1
ATOM 5652 O O . THR B 1 298 ? -1.086 -16.5 -17.484 1 98.62 298 THR B O 1
ATOM 5655 N N . GLY B 1 299 ? -1.227 -15.18 -15.734 1 98.5 299 GLY B N 1
ATOM 5656 C CA . GLY B 1 299 ? -1.844 -16.156 -14.859 1 98.5 299 GLY B CA 1
ATOM 5657 C C . GLY B 1 299 ? -3.029 -16.859 -15.492 1 98.5 299 GLY B C 1
ATOM 5658 O O . GLY B 1 299 ? -2.994 -18.078 -15.703 1 98.5 299 GLY B O 1
ATOM 5659 N N . PRO B 1 300 ? -4.078 -16.062 -15.859 1 98.69 300 PRO B N 1
ATOM 5660 C CA . PRO B 1 300 ? -5.242 -16.688 -16.5 1 98.69 300 PRO B CA 1
ATOM 5661 C C . PRO B 1 300 ? -4.887 -17.422 -17.797 1 98.69 300 PRO B C 1
ATOM 5663 O O . PRO B 1 300 ? -5.496 -18.438 -18.125 1 98.69 300 PRO B O 1
ATOM 5666 N N . GLY B 1 301 ? -3.881 -16.891 -18.484 1 98.81 301 GLY B N 1
ATOM 5667 C CA . GLY B 1 301 ? -3.48 -17.484 -19.75 1 98.81 301 GLY B CA 1
ATOM 5668 C C . GLY B 1 301 ? -2.844 -18.859 -19.578 1 98.81 301 GLY B C 1
ATOM 5669 O O . GLY B 1 301 ? -3.092 -19.766 -20.375 1 98.81 301 GLY B O 1
ATOM 5670 N N . ILE B 1 302 ? -2.061 -19.016 -18.594 1 98.69 302 ILE B N 1
ATOM 5671 C CA . ILE B 1 302 ? -1.42 -20.297 -18.359 1 98.69 302 ILE B CA 1
ATOM 5672 C C . ILE B 1 302 ? -2.471 -21.328 -17.938 1 98.69 302 ILE B C 1
ATOM 5674 O O . ILE B 1 302 ? -2.457 -22.469 -18.406 1 98.69 302 ILE B O 1
ATOM 5678 N N . VAL B 1 303 ? -3.391 -20.922 -17.062 1 98.56 303 VAL B N 1
ATOM 5679 C CA . VAL B 1 303 ? -4.48 -21.797 -16.656 1 98.56 303 VAL B CA 1
ATOM 5680 C C . VAL B 1 303 ? -5.297 -22.219 -17.891 1 98.56 303 VAL B C 1
ATOM 5682 O O . VAL B 1 303 ? -5.641 -23.391 -18.047 1 98.56 303 VAL B O 1
ATOM 5685 N N . ALA B 1 304 ? -5.582 -21.234 -18.75 1 98.69 304 ALA B N 1
ATOM 5686 C CA . ALA B 1 304 ? -6.336 -21.484 -19.969 1 98.69 304 ALA B CA 1
ATOM 5687 C C . ALA B 1 304 ? -5.598 -22.469 -20.875 1 98.69 304 ALA B C 1
ATOM 5689 O O . ALA B 1 304 ? -6.207 -23.391 -21.422 1 98.69 304 ALA B O 1
ATOM 5690 N N . ALA B 1 305 ? -4.34 -22.297 -21.016 1 98.56 305 ALA B N 1
ATOM 5691 C CA . ALA B 1 305 ? -3.535 -23.188 -21.844 1 98.56 305 ALA B CA 1
ATOM 5692 C C . ALA B 1 305 ? -3.574 -24.609 -21.328 1 98.56 305 ALA B C 1
ATOM 5694 O O . ALA B 1 305 ? -3.723 -25.562 -22.094 1 98.56 305 ALA B O 1
ATOM 5695 N N . VAL B 1 306 ? -3.451 -24.797 -20.031 1 97.94 306 VAL B N 1
ATOM 5696 C CA . VAL B 1 306 ? -3.498 -26.125 -19.438 1 97.94 306 VAL B CA 1
ATOM 5697 C C . VAL B 1 306 ? -4.879 -26.734 -19.656 1 97.94 306 VAL B C 1
ATOM 5699 O O . VAL B 1 306 ? -4.988 -27.922 -20 1 97.94 306 VAL B O 1
ATOM 5702 N N . ALA B 1 307 ? -5.93 -25.953 -19.438 1 97.81 307 ALA B N 1
ATOM 5703 C CA . ALA B 1 307 ? -7.293 -26.453 -19.625 1 97.81 307 ALA B CA 1
ATOM 5704 C C . ALA B 1 307 ? -7.5 -26.953 -21.062 1 97.81 307 ALA B C 1
ATOM 5706 O O . ALA B 1 307 ? -8.062 -28.031 -21.266 1 97.81 307 ALA B O 1
ATOM 5707 N N . LEU B 1 308 ? -7.008 -26.125 -22 1 97.75 308 LEU B N 1
ATOM 5708 C CA . LEU B 1 308 ? -7.152 -26.484 -23.406 1 97.75 308 LEU B CA 1
ATOM 5709 C C . LEU B 1 308 ? -6.332 -27.734 -23.75 1 97.75 308 LEU B C 1
ATOM 5711 O O . LEU B 1 308 ? -6.785 -28.594 -24.5 1 97.75 308 LEU B O 1
ATOM 5715 N N . LEU B 1 309 ? -5.18 -27.859 -23.188 1 96.69 309 LEU B N 1
ATOM 5716 C CA . LEU B 1 309 ? -4.285 -28.984 -23.469 1 96.69 309 LEU B CA 1
ATOM 5717 C C . LEU B 1 309 ? -4.832 -30.281 -22.859 1 96.69 309 LEU B C 1
ATOM 5719 O O . LEU B 1 309 ? -4.656 -31.359 -23.438 1 96.69 309 LEU B O 1
ATOM 5723 N N . VAL B 1 310 ? -5.473 -30.188 -21.75 1 95 310 VAL B N 1
ATOM 5724 C CA . VAL B 1 310 ? -5.934 -31.359 -21 1 95 310 VAL B CA 1
ATOM 5725 C C . VAL B 1 310 ? -7.316 -31.781 -21.5 1 95 310 VAL B C 1
ATOM 5727 O O . VAL B 1 310 ? -7.766 -32.906 -21.234 1 95 310 VAL B O 1
ATOM 5730 N N . GLN B 1 311 ? -7.98 -30.938 -22.219 1 94.44 311 GLN B N 1
ATOM 5731 C CA . GLN B 1 311 ? -9.383 -31.109 -22.578 1 94.44 311 GLN B CA 1
ATOM 5732 C C . GLN B 1 311 ? -9.594 -32.406 -23.359 1 94.44 311 GLN B C 1
ATOM 5734 O O . GLN B 1 311 ? -10.57 -33.125 -23.141 1 94.44 311 GLN B O 1
ATOM 5739 N N . PRO B 1 312 ? -8.703 -32.812 -24.375 1 93.19 312 PRO B N 1
ATOM 5740 C CA . PRO B 1 312 ? -8.898 -34.062 -25.078 1 93.19 312 PRO B CA 1
ATOM 5741 C C . PRO B 1 312 ? -8.891 -35.281 -24.125 1 93.19 312 PRO B C 1
ATOM 5743 O O . PRO B 1 312 ? -9.68 -36.188 -24.297 1 93.19 312 PRO B O 1
ATOM 5746 N N . LEU B 1 313 ? -8.039 -35.219 -23.203 1 91.19 313 LEU B N 1
ATOM 5747 C CA . LEU B 1 313 ? -7.977 -36.281 -22.219 1 91.19 313 LEU B CA 1
ATOM 5748 C C . LEU B 1 313 ? -9.234 -36.281 -21.344 1 91.19 313 LEU B C 1
ATOM 5750 O O . LEU B 1 313 ? -9.766 -37.344 -21.031 1 91.19 313 LEU B O 1
ATOM 5754 N N . GLN B 1 314 ? -9.695 -35.094 -20.906 1 91.25 314 GLN B N 1
ATOM 5755 C CA . GLN B 1 314 ? -10.922 -34.969 -20.125 1 91.25 314 GLN B CA 1
ATOM 5756 C C . GLN B 1 314 ? -12.117 -35.562 -20.859 1 91.25 314 GLN B C 1
ATOM 5758 O O . GLN B 1 314 ? -12.945 -36.25 -20.25 1 91.25 314 GLN B O 1
ATOM 5763 N N . ARG B 1 315 ? -12.133 -35.406 -22.156 1 90.44 315 ARG B N 1
ATOM 5764 C CA . ARG B 1 315 ? -13.211 -35.938 -22.984 1 90.44 315 ARG B CA 1
ATOM 5765 C C . ARG B 1 315 ? -13.195 -37.469 -22.984 1 90.44 315 ARG B C 1
ATOM 5767 O O . ARG B 1 315 ? -14.25 -38.094 -22.891 1 90.44 315 ARG B O 1
ATOM 5774 N N . LYS B 1 316 ? -12.055 -37.906 -23.094 1 89.75 316 LYS B N 1
ATOM 5775 C CA . LYS B 1 316 ? -11.906 -39.375 -23.109 1 89.75 316 LYS B CA 1
ATOM 5776 C C . LYS B 1 316 ? -12.352 -39.969 -21.781 1 89.75 316 LYS B C 1
ATOM 5778 O O . LYS B 1 316 ? -13.016 -41.031 -21.766 1 89.75 316 LYS B O 1
ATOM 5783 N N . ILE B 1 317 ? -11.969 -39.344 -20.766 1 86.75 317 ILE B N 1
ATOM 5784 C CA . ILE B 1 317 ? -12.32 -39.812 -19.438 1 86.75 317 ILE B CA 1
ATOM 5785 C C . ILE B 1 317 ? -13.836 -39.75 -19.25 1 86.75 317 ILE B C 1
ATOM 5787 O O . ILE B 1 317 ? -14.453 -40.656 -18.703 1 86.75 317 ILE B O 1
ATOM 5791 N N . ASN B 1 318 ? -14.438 -38.688 -19.656 1 85.62 318 ASN B N 1
ATOM 5792 C CA . ASN B 1 318 ? -15.875 -38.5 -19.531 1 85.62 318 ASN B CA 1
ATOM 5793 C C . ASN B 1 318 ? -16.656 -39.531 -20.328 1 85.62 318 ASN B C 1
ATOM 5795 O O . ASN B 1 318 ? -17.766 -39.906 -19.953 1 85.62 318 ASN B O 1
ATOM 5799 N N . LYS B 1 319 ? -16.062 -40.031 -21.344 1 87.31 319 LYS B N 1
ATOM 5800 C CA . LYS B 1 319 ? -16.703 -41.062 -22.172 1 87.31 319 LYS B CA 1
ATOM 5801 C C . LYS B 1 319 ? -16.438 -42.438 -21.641 1 87.31 319 LYS B C 1
ATOM 5803 O O . LYS B 1 319 ? -16.938 -43.438 -22.188 1 87.31 319 LYS B O 1
ATOM 5808 N N . GLY B 1 320 ? -15.805 -42.594 -20.516 1 82.38 320 GLY B N 1
ATOM 5809 C CA . GLY B 1 320 ? -15.562 -43.875 -19.891 1 82.38 320 GLY B CA 1
ATOM 5810 C C . GLY B 1 320 ? -14.375 -44.625 -20.484 1 82.38 320 GLY B C 1
ATOM 5811 O O . GLY B 1 320 ? -14.148 -45.781 -20.156 1 82.38 320 GLY B O 1
ATOM 5812 N N . ASN B 1 321 ? -13.602 -44.156 -21.375 1 75.88 321 ASN B N 1
ATOM 5813 C CA . ASN B 1 321 ? -12.547 -44.812 -22.125 1 75.88 321 ASN B CA 1
ATOM 5814 C C . ASN B 1 321 ? -11.164 -44.312 -21.734 1 75.88 321 ASN B C 1
ATOM 5816 O O . ASN B 1 321 ? -10.172 -44.625 -22.406 1 75.88 321 ASN B O 1
ATOM 5820 N N . GLY B 1 322 ? -11.125 -43.438 -20.812 1 69.75 322 GLY B N 1
ATOM 5821 C CA . GLY B 1 322 ? -9.812 -42.812 -20.656 1 69.75 322 GLY B CA 1
ATOM 5822 C C . GLY B 1 322 ? -9.117 -43.219 -19.375 1 69.75 322 GLY B C 1
ATOM 5823 O O . GLY B 1 322 ? -9.766 -43.5 -18.359 1 69.75 322 GLY B O 1
ATOM 5824 N N . HIS B 1 323 ? -7.848 -43.75 -19.531 1 82.88 323 HIS B N 1
ATOM 5825 C CA . HIS B 1 323 ? -6.949 -43.938 -18.391 1 82.88 323 HIS B CA 1
ATOM 5826 C C . HIS B 1 323 ? -5.973 -42.781 -18.266 1 82.88 323 HIS B C 1
ATOM 5828 O O . HIS B 1 323 ? -5.48 -42.25 -19.266 1 82.88 323 HIS B O 1
ATOM 5834 N N . LEU B 1 324 ? -5.859 -42.281 -17.047 1 86.69 324 LEU B N 1
ATOM 5835 C CA . LEU B 1 324 ? -4.91 -41.219 -16.812 1 86.69 324 LEU B CA 1
ATOM 5836 C C . LEU B 1 324 ? -3.48 -41.719 -16.781 1 86.69 324 LEU B C 1
ATOM 5838 O O . LEU B 1 324 ? -3.15 -42.562 -15.938 1 86.69 324 LEU B O 1
ATOM 5842 N N . PRO B 1 325 ? -2.641 -41.281 -17.719 1 91.62 325 PRO B N 1
ATOM 5843 C CA . PRO B 1 325 ? -1.234 -41.688 -17.609 1 91.62 325 PRO B CA 1
ATOM 5844 C C . PRO B 1 325 ? -0.629 -41.344 -16.25 1 91.62 325 PRO B C 1
ATOM 5846 O O . PRO B 1 325 ? -1.026 -40.375 -15.617 1 91.62 325 PRO B O 1
ATOM 5849 N N . LEU B 1 326 ? 0.331 -42.125 -15.883 1 93.69 326 LEU B N 1
ATOM 5850 C CA . LEU B 1 326 ? 0.886 -42.062 -14.539 1 93.69 326 LEU B CA 1
ATOM 5851 C C . LEU B 1 326 ? 1.449 -40.688 -14.234 1 93.69 326 LEU B C 1
ATOM 5853 O O . LEU B 1 326 ? 1.175 -40.094 -13.18 1 93.69 326 LEU B O 1
ATOM 5857 N N . PRO B 1 327 ? 2.27 -40.031 -15.133 1 95.12 327 PRO B N 1
ATOM 5858 C CA . PRO B 1 327 ? 2.805 -38.719 -14.812 1 95.12 327 PRO B CA 1
ATOM 5859 C C . PRO B 1 327 ? 1.708 -37.656 -14.578 1 95.12 327 PRO B C 1
ATOM 5861 O O . PRO B 1 327 ? 1.839 -36.812 -13.695 1 95.12 327 PRO B O 1
ATOM 5864 N N . ILE B 1 328 ? 0.675 -37.75 -15.32 1 94.88 328 ILE B N 1
ATOM 5865 C CA . ILE B 1 328 ? -0.429 -36.812 -15.188 1 94.88 328 ILE B CA 1
ATOM 5866 C C . ILE B 1 328 ? -1.162 -37.062 -13.875 1 94.88 328 ILE B C 1
ATOM 5868 O O . ILE B 1 328 ? -1.557 -36.125 -13.195 1 94.88 328 ILE B O 1
ATOM 5872 N N . LYS B 1 329 ? -1.303 -38.344 -13.586 1 94.62 329 LYS B N 1
ATOM 5873 C CA . LYS B 1 329 ? -1.937 -38.688 -12.32 1 94.62 329 LYS B CA 1
ATOM 5874 C C . LYS B 1 329 ? -1.141 -38.156 -11.141 1 94.62 329 LYS B C 1
ATOM 5876 O O . LYS B 1 329 ? -1.719 -37.656 -10.164 1 94.62 329 LYS B O 1
ATOM 5881 N N . MET B 1 330 ? 0.137 -38.25 -11.219 1 97.44 330 MET B N 1
ATOM 5882 C CA . MET B 1 330 ? 1.005 -37.781 -10.148 1 97.44 330 MET B CA 1
ATOM 5883 C C . MET B 1 330 ? 0.934 -36.25 -10.023 1 97.44 330 MET B C 1
ATOM 5885 O O . MET B 1 330 ? 0.883 -35.719 -8.914 1 97.44 330 MET B O 1
ATOM 5889 N N . ILE B 1 331 ? 0.905 -35.594 -11.148 1 97.88 331 ILE B N 1
ATOM 5890 C CA . ILE B 1 331 ? 0.815 -34.156 -11.156 1 97.88 331 ILE B CA 1
ATOM 5891 C C . ILE B 1 331 ? -0.524 -33.719 -10.57 1 97.88 331 ILE B C 1
ATOM 5893 O O . ILE B 1 331 ? -0.577 -32.812 -9.742 1 97.88 331 ILE B O 1
ATOM 5897 N N . ALA B 1 332 ? -1.552 -34.375 -10.969 1 96.56 332 ALA B N 1
ATOM 5898 C CA . ALA B 1 332 ? -2.885 -34.062 -10.461 1 96.56 332 ALA B CA 1
ATOM 5899 C C . ALA B 1 332 ? -2.973 -34.312 -8.961 1 96.56 332 ALA B C 1
ATOM 5901 O O . ALA B 1 332 ? -3.629 -33.562 -8.227 1 96.56 332 ALA B O 1
ATOM 5902 N N . ALA B 1 333 ? -2.303 -35.406 -8.5 1 97.31 333 ALA B N 1
ATOM 5903 C CA . ALA B 1 333 ? -2.295 -35.719 -7.078 1 97.31 333 ALA B CA 1
ATOM 5904 C C . ALA B 1 333 ? -1.642 -34.594 -6.266 1 97.31 333 ALA B C 1
ATOM 5906 O O . ALA B 1 333 ? -2.137 -34.25 -5.195 1 97.31 333 ALA B O 1
ATOM 5907 N N . LEU B 1 334 ? -0.521 -34.094 -6.773 1 98.25 334 LEU B N 1
ATOM 5908 C CA . LEU B 1 334 ? 0.146 -32.969 -6.102 1 98.25 334 LEU B CA 1
ATOM 5909 C C . LEU B 1 334 ? -0.723 -31.719 -6.133 1 98.25 334 LEU B C 1
ATOM 5911 O O . LEU B 1 334 ? -0.829 -31.016 -5.129 1 98.25 334 LEU B O 1
ATOM 5915 N N . GLY B 1 335 ? -1.343 -31.516 -7.254 1 97.69 335 GLY B N 1
ATOM 5916 C CA . GLY B 1 335 ? -2.217 -30.359 -7.375 1 97.69 335 GLY B CA 1
ATOM 5917 C C . GLY B 1 335 ? -3.385 -30.375 -6.406 1 97.69 335 GLY B C 1
ATOM 5918 O O . GLY B 1 335 ? -3.785 -29.344 -5.879 1 97.69 335 GLY B O 1
ATOM 5919 N N . ALA B 1 336 ? -3.91 -31.578 -6.176 1 96.44 336 ALA B N 1
ATOM 5920 C CA . ALA B 1 336 ? -5.023 -31.766 -5.246 1 96.44 336 ALA B CA 1
ATOM 5921 C C . ALA B 1 336 ? -4.574 -31.562 -3.805 1 96.44 336 ALA B C 1
ATOM 5923 O O . ALA B 1 336 ? -5.402 -31.391 -2.908 1 96.44 336 ALA B O 1
ATOM 5924 N N . ARG B 1 337 ? -3.338 -31.594 -3.613 1 98 337 ARG B N 1
ATOM 5925 C CA . ARG B 1 337 ? -2.719 -31.422 -2.305 1 98 337 ARG B CA 1
ATOM 5926 C C . ARG B 1 337 ? -1.689 -30.297 -2.334 1 98 337 ARG B C 1
ATOM 5928 O O . ARG B 1 337 ? -0.577 -30.453 -1.826 1 98 337 ARG B O 1
ATOM 5935 N N . SER B 1 338 ? -2.098 -29.219 -2.986 1 97.25 338 SER B N 1
ATOM 5936 C CA . SER B 1 338 ? -1.155 -28.156 -3.328 1 97.25 338 SER B CA 1
ATOM 5937 C C . SER B 1 338 ? -0.625 -27.469 -2.076 1 97.25 338 SER B C 1
ATOM 5939 O O . SER B 1 338 ? 0.534 -27.047 -2.037 1 97.25 338 SER B O 1
ATOM 5941 N N . MET B 1 339 ? -1.431 -27.266 -0.972 1 97.19 339 MET B N 1
ATOM 5942 C CA . MET B 1 339 ? -0.958 -26.641 0.261 1 97.19 339 MET B CA 1
ATOM 5943 C C . MET B 1 339 ? 0.133 -27.484 0.913 1 97.19 339 MET B C 1
ATOM 5945 O O . MET B 1 339 ? 1.181 -26.969 1.297 1 97.19 339 MET B O 1
ATOM 5949 N N . SER B 1 340 ? -0.14 -28.766 1.033 1 98.38 340 SER B N 1
ATOM 5950 C CA . SER B 1 340 ? 0.855 -29.688 1.576 1 98.38 340 SER B CA 1
ATOM 5951 C C . SER B 1 340 ? 2.104 -29.734 0.702 1 98.38 340 SER B C 1
ATOM 5953 O O . SER B 1 340 ? 3.223 -29.812 1.213 1 98.38 340 SER B O 1
ATOM 5955 N N . GLY B 1 341 ? 1.834 -29.797 -0.585 1 98.38 341 GLY B N 1
ATOM 5956 C CA . GLY B 1 341 ? 2.971 -29.75 -1.492 1 98.38 341 GLY B CA 1
ATOM 5957 C C . GLY B 1 341 ? 3.824 -28.5 -1.309 1 98.38 341 GLY B C 1
ATOM 5958 O O . GLY B 1 341 ? 5.051 -28.594 -1.251 1 98.38 341 GLY B O 1
ATOM 5959 N N . TYR B 1 342 ? 3.225 -27.328 -1.226 1 97.88 342 TYR B N 1
ATOM 5960 C CA . TYR B 1 342 ? 3.91 -26.047 -1.051 1 97.88 342 TYR B CA 1
ATOM 5961 C C . TYR B 1 342 ? 4.719 -26.047 0.24 1 97.88 342 TYR B C 1
ATOM 5963 O O . TYR B 1 342 ? 5.898 -25.688 0.237 1 97.88 342 TYR B O 1
ATOM 5971 N N . VAL B 1 343 ? 4.094 -26.391 1.344 1 98.38 343 VAL B N 1
ATOM 5972 C CA . VAL B 1 343 ? 4.766 -26.438 2.639 1 98.38 343 VAL B CA 1
ATOM 5973 C C . VAL B 1 343 ? 5.871 -27.484 2.617 1 98.38 343 VAL B C 1
ATOM 5975 O O . VAL B 1 343 ? 6.969 -27.25 3.125 1 98.38 343 VAL B O 1
ATOM 5978 N N . GLY B 1 344 ? 5.566 -28.656 2.041 1 98.44 344 GLY B N 1
ATOM 5979 C CA . GLY B 1 344 ? 6.574 -29.688 1.892 1 98.44 344 GLY B CA 1
ATOM 5980 C C . GLY B 1 344 ? 7.805 -29.219 1.139 1 98.44 344 GLY B C 1
ATOM 5981 O O . GLY B 1 344 ? 8.93 -29.547 1.517 1 98.44 344 GLY B O 1
ATOM 5982 N N . GLN B 1 345 ? 7.594 -28.484 0.077 1 98.5 345 GLN B N 1
ATOM 5983 C CA . GLN B 1 345 ? 8.719 -27.953 -0.677 1 98.5 345 GLN B CA 1
ATOM 5984 C C . GLN B 1 345 ? 9.555 -27.016 0.185 1 98.5 345 GLN B C 1
ATOM 5986 O O . GLN B 1 345 ? 10.789 -27.047 0.144 1 98.5 345 GLN B O 1
ATOM 5991 N N . SER B 1 346 ? 8.914 -26.172 0.984 1 98.31 346 SER B N 1
ATOM 5992 C CA . SER B 1 346 ? 9.648 -25.266 1.863 1 98.31 346 SER B CA 1
ATOM 5993 C C . SER B 1 346 ? 10.5 -26.031 2.865 1 98.31 346 SER B C 1
ATOM 5995 O O . SER B 1 346 ? 11.656 -25.672 3.117 1 98.31 346 SER B O 1
ATOM 5997 N N . ILE B 1 347 ? 9.938 -27.062 3.436 1 98.25 347 ILE B N 1
ATOM 5998 C CA . ILE B 1 347 ? 10.68 -27.906 4.383 1 98.25 347 ILE B CA 1
ATOM 5999 C C . ILE B 1 347 ? 11.891 -28.516 3.695 1 98.25 347 ILE B C 1
ATOM 6001 O O . ILE B 1 347 ? 13.008 -28.469 4.227 1 98.25 347 ILE B O 1
ATOM 6005 N N . LEU B 1 348 ? 11.688 -29.031 2.535 1 98.5 348 LEU B N 1
ATOM 6006 C CA . LEU B 1 348 ? 12.758 -29.688 1.795 1 98.5 348 LEU B CA 1
ATOM 6007 C C . LEU B 1 348 ? 13.836 -28.688 1.398 1 98.5 348 LEU B C 1
ATOM 6009 O O . LEU B 1 348 ? 15.031 -28.969 1.532 1 98.5 348 LEU B O 1
ATOM 6013 N N . PHE B 1 349 ? 13.445 -27.531 0.89 1 98.12 349 PHE B N 1
ATOM 6014 C CA . PHE B 1 349 ? 14.422 -26.516 0.517 1 98.12 349 PHE B CA 1
ATOM 6015 C C . PHE B 1 349 ? 15.227 -26.062 1.729 1 98.12 349 PHE B C 1
ATOM 6017 O O . PHE B 1 349 ? 16.438 -25.859 1.631 1 98.12 349 PHE B O 1
ATOM 6024 N N . LEU B 1 350 ? 14.562 -25.875 2.869 1 96.88 350 LEU B N 1
ATOM 6025 C CA . LEU B 1 350 ? 15.25 -25.469 4.094 1 96.88 350 LEU B CA 1
ATOM 6026 C C . LEU B 1 350 ? 16.312 -26.484 4.484 1 96.88 350 LEU B C 1
ATOM 6028 O O . LEU B 1 350 ? 17.438 -26.094 4.82 1 96.88 350 LEU B O 1
ATOM 6032 N N . ILE B 1 351 ? 16.062 -27.734 4.375 1 97.06 351 ILE B N 1
ATOM 6033 C CA . ILE B 1 351 ? 16.969 -28.797 4.785 1 97.06 351 ILE B CA 1
ATOM 6034 C C . ILE B 1 351 ? 18.078 -28.969 3.742 1 97.06 351 ILE B C 1
ATOM 6036 O O . ILE B 1 351 ? 19.25 -29.125 4.09 1 97.06 351 ILE B O 1
ATOM 6040 N N . LEU B 1 352 ? 17.766 -28.781 2.502 1 97.5 352 LEU B N 1
ATOM 6041 C CA . LEU B 1 352 ? 18.688 -29.188 1.44 1 97.5 352 LEU B CA 1
ATOM 6042 C C . LEU B 1 352 ? 19.594 -28.031 1.025 1 97.5 352 LEU B C 1
ATOM 6044 O O . LEU B 1 352 ? 20.734 -28.266 0.619 1 97.5 352 LEU B O 1
ATOM 6048 N N . THR B 1 353 ? 19.141 -26.844 1.146 1 95.94 353 THR B N 1
ATOM 6049 C CA . THR B 1 353 ? 19.844 -25.828 0.373 1 95.94 353 THR B CA 1
ATOM 6050 C C . THR B 1 353 ? 20.562 -24.844 1.296 1 95.94 353 THR B C 1
ATOM 6052 O O . THR B 1 353 ? 21.484 -24.141 0.866 1 95.94 353 THR B O 1
ATOM 6055 N N . GLN B 1 354 ? 20.172 -24.688 2.535 1 94.94 354 GLN B N 1
ATOM 6056 C CA . GLN B 1 354 ? 20.781 -23.672 3.385 1 94.94 354 GLN B CA 1
ATOM 6057 C C . GLN B 1 354 ? 22.234 -24.016 3.713 1 94.94 354 GLN B C 1
ATOM 6059 O O . GLN B 1 354 ? 22.594 -25.188 3.809 1 94.94 354 GLN B O 1
ATOM 6064 N N . THR B 1 355 ? 23.016 -23 3.889 1 91.94 355 THR B N 1
ATOM 6065 C CA . THR B 1 355 ? 24.438 -23.188 4.148 1 91.94 355 THR B CA 1
ATOM 6066 C C . THR B 1 355 ? 24.656 -23.844 5.508 1 91.94 355 THR B C 1
ATOM 6068 O O . THR B 1 355 ? 25.641 -24.562 5.707 1 91.94 355 THR B O 1
ATOM 6071 N N . TYR B 1 356 ? 23.766 -23.625 6.488 1 94.31 356 TYR B N 1
ATOM 6072 C CA . TYR B 1 356 ? 23.906 -24.156 7.836 1 94.31 356 TYR B CA 1
ATOM 6073 C C . TYR B 1 356 ? 23.266 -25.531 7.945 1 94.31 356 TYR B C 1
ATOM 6075 O O . TYR B 1 356 ? 23.266 -26.141 9.016 1 94.31 356 TYR B O 1
ATOM 6083 N N . THR B 1 357 ? 22.625 -26 6.828 1 95.62 357 THR B N 1
ATOM 6084 C CA . THR B 1 357 ? 22.141 -27.375 6.758 1 95.62 357 THR B CA 1
ATOM 6085 C C . THR B 1 357 ? 22.953 -28.188 5.758 1 95.62 357 THR B C 1
ATOM 6087 O O . THR B 1 357 ? 24.141 -28.453 5.984 1 95.62 357 THR B O 1
ATOM 6090 N N . LEU B 1 358 ? 22.391 -28.609 4.496 1 96.06 358 LEU B N 1
ATOM 6091 C CA . LEU B 1 358 ? 23.156 -29.453 3.588 1 96.06 358 LEU B CA 1
ATOM 6092 C C . LEU B 1 358 ? 23.859 -28.625 2.521 1 96.06 358 LEU B C 1
ATOM 6094 O O . LEU B 1 358 ? 24.812 -29.109 1.894 1 96.06 358 LEU B O 1
ATOM 6098 N N . GLY B 1 359 ? 23.359 -27.469 2.25 1 95 359 GLY B N 1
ATOM 6099 C CA . GLY B 1 359 ? 24.016 -26.531 1.335 1 95 359 GLY B CA 1
ATOM 6100 C C . GLY B 1 359 ? 24 -27.016 -0.104 1 95 359 GLY B C 1
ATOM 6101 O O . GLY B 1 359 ? 24.875 -26.656 -0.89 1 95 359 GLY B O 1
ATOM 6102 N N . LEU B 1 360 ? 23.078 -27.844 -0.426 1 95.94 360 LEU B N 1
ATOM 6103 C CA . LEU B 1 360 ? 23 -28.375 -1.78 1 95.94 360 LEU B CA 1
ATOM 6104 C C . LEU B 1 360 ? 22.719 -27.266 -2.789 1 95.94 360 LEU B C 1
ATOM 6106 O O . LEU B 1 360 ? 21.828 -26.438 -2.578 1 95.94 360 LEU B O 1
ATOM 6110 N N . GLY B 1 361 ? 23.516 -27.25 -3.938 1 93.75 361 GLY B N 1
ATOM 6111 C CA . GLY B 1 361 ? 23.281 -26.312 -5.02 1 93.75 361 GLY B CA 1
ATOM 6112 C C . GLY B 1 361 ? 24.047 -25.016 -4.852 1 93.75 361 GLY B C 1
ATOM 6113 O O . GLY B 1 361 ? 24.156 -24.219 -5.793 1 93.75 361 GLY B O 1
ATOM 6114 N N . GLN B 1 362 ? 24.547 -24.734 -3.619 1 92.44 362 GLN B N 1
ATOM 6115 C CA . GLN B 1 362 ? 25.266 -23.484 -3.383 1 92.44 362 GLN B CA 1
ATOM 6116 C C . GLN B 1 362 ? 26.469 -23.375 -4.305 1 92.44 362 GLN B C 1
ATOM 6118 O O . GLN B 1 362 ? 27.25 -24.312 -4.441 1 92.44 362 GLN B O 1
ATOM 6123 N N . GLY B 1 363 ? 26.516 -22.25 -4.977 1 90.81 363 GLY B N 1
ATOM 6124 C CA . GLY B 1 363 ? 27.656 -21.984 -5.84 1 90.81 363 GLY B CA 1
ATOM 6125 C C . GLY B 1 363 ? 27.594 -22.703 -7.168 1 90.81 363 GLY B C 1
ATOM 6126 O O . GLY B 1 363 ? 28.453 -22.516 -8.031 1 90.81 363 GLY B O 1
ATOM 6127 N N . GLY B 1 364 ? 26.578 -23.453 -7.465 1 92.81 364 GLY B N 1
ATOM 6128 C CA . GLY B 1 364 ? 26.516 -24.312 -8.641 1 92.81 364 GLY B CA 1
ATOM 6129 C C . GLY B 1 364 ? 25.938 -23.609 -9.852 1 92.81 364 GLY B C 1
ATOM 6130 O O . GLY B 1 364 ? 26.031 -24.125 -10.977 1 92.81 364 GLY B O 1
ATOM 6131 N N . GLY B 1 365 ? 25.344 -22.484 -9.625 1 94.69 365 GLY B N 1
ATOM 6132 C CA . GLY B 1 365 ? 24.797 -21.719 -10.742 1 94.69 365 GLY B CA 1
ATOM 6133 C C . GLY B 1 365 ? 23.359 -22.109 -11.062 1 94.69 365 GLY B C 1
ATOM 6134 O O . GLY B 1 365 ? 22.734 -22.859 -10.32 1 94.69 365 GLY B O 1
ATOM 6135 N N . ILE B 1 366 ? 22.891 -21.562 -12.141 1 96.56 366 ILE B N 1
ATOM 6136 C CA . ILE B 1 366 ? 21.469 -21.547 -12.5 1 96.56 366 ILE B CA 1
ATOM 6137 C C . ILE B 1 366 ? 20.984 -22.969 -12.766 1 96.56 366 ILE B C 1
ATOM 6139 O O . ILE B 1 366 ? 19.875 -23.328 -12.375 1 96.56 366 ILE B O 1
ATOM 6143 N N . LEU B 1 367 ? 21.781 -23.844 -13.352 1 97.06 367 LEU B N 1
ATOM 6144 C CA . LEU B 1 367 ? 21.344 -25.188 -13.672 1 97.06 367 LEU B CA 1
ATOM 6145 C C . LEU B 1 367 ? 21.328 -26.078 -12.422 1 97.06 367 LEU B C 1
ATOM 6147 O O . LEU B 1 367 ? 20.469 -26.938 -12.266 1 97.06 367 LEU B O 1
ATOM 6151 N N . ALA B 1 368 ? 22.312 -25.891 -11.586 1 96.31 368 ALA B N 1
ATOM 6152 C CA . ALA B 1 368 ? 22.328 -26.625 -10.328 1 96.31 368 ALA B CA 1
ATOM 6153 C C . ALA B 1 368 ? 21.094 -26.297 -9.484 1 96.31 368 ALA B C 1
ATOM 6155 O O . ALA B 1 368 ? 20.469 -27.188 -8.906 1 96.31 368 ALA B O 1
ATOM 6156 N N . GLU B 1 369 ? 20.766 -25.016 -9.438 1 97.12 369 GLU B N 1
ATOM 6157 C CA . GLU B 1 369 ? 19.578 -24.594 -8.711 1 97.12 369 GLU B CA 1
ATOM 6158 C C . GLU B 1 369 ? 18.312 -25.219 -9.297 1 97.12 369 GLU B C 1
ATOM 6160 O O . GLU B 1 369 ? 17.469 -25.734 -8.555 1 97.12 369 GLU B O 1
ATOM 6165 N N . ALA B 1 370 ? 18.25 -25.188 -10.602 1 97.75 370 ALA B N 1
ATOM 6166 C CA . ALA B 1 370 ? 17.094 -25.781 -11.281 1 97.75 370 ALA B CA 1
ATOM 6167 C C . ALA B 1 370 ? 17 -27.266 -10.977 1 97.75 370 ALA B C 1
ATOM 6169 O O . ALA B 1 370 ? 15.898 -27.797 -10.812 1 97.75 370 ALA B O 1
ATOM 6170 N N . GLY B 1 371 ? 18.141 -27.875 -10.961 1 98.06 371 GLY B N 1
ATOM 6171 C CA . GLY B 1 371 ? 18.156 -29.297 -10.625 1 98.06 371 GLY B CA 1
ATOM 6172 C C . GLY B 1 371 ? 17.641 -29.578 -9.234 1 98.06 371 GLY B C 1
ATOM 6173 O O . GLY B 1 371 ? 16.828 -30.5 -9.047 1 98.06 371 GLY B O 1
ATOM 6174 N N . VAL B 1 372 ? 18.062 -28.828 -8.289 1 98.12 372 VAL B N 1
ATOM 6175 C CA . VAL B 1 372 ? 17.609 -29 -6.91 1 98.12 372 VAL B CA 1
ATOM 6176 C C . VAL B 1 372 ? 16.109 -28.766 -6.828 1 98.12 372 VAL B C 1
ATOM 6178 O O . VAL B 1 372 ? 15.391 -29.562 -6.207 1 98.12 372 VAL B O 1
ATOM 6181 N N . ALA B 1 373 ? 15.617 -27.703 -7.469 1 98.56 373 ALA B N 1
ATOM 6182 C CA . ALA B 1 373 ? 14.195 -27.391 -7.457 1 98.56 373 ALA B CA 1
ATOM 6183 C C . ALA B 1 373 ? 13.375 -28.516 -8.086 1 98.56 373 ALA B C 1
ATOM 6185 O O . ALA B 1 373 ? 12.328 -28.891 -7.555 1 98.56 373 ALA B O 1
ATOM 6186 N N . THR B 1 374 ? 13.859 -29.016 -9.18 1 98.44 374 THR B N 1
ATOM 6187 C CA . THR B 1 374 ? 13.172 -30.109 -9.859 1 98.44 374 THR B CA 1
ATOM 6188 C C . THR B 1 374 ? 13.141 -31.359 -8.977 1 98.44 374 THR B C 1
ATOM 6190 O O . THR B 1 374 ? 12.117 -32.031 -8.898 1 98.44 374 THR B O 1
ATOM 6193 N N . CYS B 1 375 ? 14.219 -31.609 -8.336 1 98.25 375 CYS B N 1
ATOM 6194 C CA . CYS B 1 375 ? 14.281 -32.75 -7.43 1 98.25 375 CYS B CA 1
ATOM 6195 C C . CYS B 1 375 ? 13.281 -32.594 -6.289 1 98.25 375 CYS B C 1
ATOM 6197 O O . CYS B 1 375 ? 12.578 -33.562 -5.945 1 98.25 375 CYS B O 1
ATOM 6199 N N . VAL B 1 376 ? 13.234 -31.453 -5.742 1 98.62 376 VAL B N 1
ATOM 6200 C CA . VAL B 1 376 ? 12.305 -31.172 -4.652 1 98.62 376 VAL B CA 1
ATOM 6201 C C . VAL B 1 376 ? 10.867 -31.359 -5.141 1 98.62 376 VAL B C 1
ATOM 6203 O O . VAL B 1 376 ? 10.047 -31.984 -4.457 1 98.62 376 VAL B O 1
ATOM 6206 N N . TRP B 1 377 ? 10.539 -30.844 -6.309 1 98.62 377 TRP B N 1
ATOM 6207 C CA . TRP B 1 377 ? 9.211 -31 -6.887 1 98.62 377 TRP B CA 1
ATOM 6208 C C . TRP B 1 377 ? 8.891 -32.469 -7.109 1 98.62 377 TRP B C 1
ATOM 6210 O O . TRP B 1 377 ? 7.789 -32.938 -6.785 1 98.62 377 TRP B O 1
ATOM 6220 N N . LEU B 1 378 ? 9.875 -33.219 -7.598 1 98.38 378 LEU B N 1
ATOM 6221 C CA . LEU B 1 378 ? 9.672 -34.625 -7.836 1 98.38 378 LEU B CA 1
ATOM 6222 C C . LEU B 1 378 ? 9.406 -35.375 -6.531 1 98.38 378 LEU B C 1
ATOM 6224 O O . LEU B 1 378 ? 8.555 -36.25 -6.477 1 98.38 378 LEU B O 1
ATOM 6228 N N . LEU B 1 379 ? 10.102 -35 -5.512 1 98.38 379 LEU B N 1
ATOM 6229 C CA . LEU B 1 379 ? 9.883 -35.625 -4.211 1 98.38 379 LEU B CA 1
ATOM 6230 C C . LEU B 1 379 ? 8.477 -35.344 -3.693 1 98.38 379 LEU B C 1
ATOM 6232 O O . LEU B 1 379 ? 7.824 -36.219 -3.129 1 98.38 379 LEU B O 1
ATOM 6236 N N . THR B 1 380 ? 8.023 -34.125 -3.873 1 98.31 380 THR B N 1
ATOM 6237 C CA . THR B 1 380 ? 6.676 -33.781 -3.432 1 98.31 380 THR B CA 1
ATOM 6238 C C . THR B 1 380 ? 5.633 -34.5 -4.301 1 98.31 380 THR B C 1
ATOM 6240 O O . THR B 1 380 ? 4.559 -34.844 -3.816 1 98.31 380 THR B O 1
ATOM 6243 N N . LEU B 1 381 ? 5.969 -34.688 -5.602 1 98 381 LEU B N 1
ATOM 6244 C CA . LEU B 1 381 ? 5.102 -35.438 -6.492 1 98 381 LEU B CA 1
ATOM 6245 C C . LEU B 1 381 ? 4.93 -36.875 -5.996 1 98 381 LEU B C 1
ATOM 6247 O O . LEU B 1 381 ? 3.811 -37.375 -5.953 1 98 381 LEU B O 1
ATOM 6251 N N . ILE B 1 382 ? 6 -37.469 -5.625 1 98 382 ILE B N 1
ATOM 6252 C CA . ILE B 1 382 ? 5.996 -38.844 -5.156 1 98 382 ILE B CA 1
ATOM 6253 C C . ILE B 1 382 ? 5.223 -38.938 -3.844 1 98 382 ILE B C 1
ATOM 6255 O O . ILE B 1 382 ? 4.395 -39.844 -3.668 1 98 382 ILE B O 1
ATOM 6259 N N . GLY B 1 383 ? 5.5 -38.031 -2.938 1 98.06 383 GLY B N 1
ATOM 6260 C CA . GLY B 1 383 ? 4.766 -38 -1.684 1 98.06 383 GLY B CA 1
ATOM 6261 C C . GLY B 1 383 ? 3.27 -37.844 -1.87 1 98.06 383 GLY B C 1
ATOM 6262 O O . GLY B 1 383 ? 2.48 -38.562 -1.238 1 98.06 383 GLY B O 1
ATOM 6263 N N . ALA B 1 384 ? 2.883 -36.969 -2.738 1 98.31 384 ALA B N 1
ATOM 6264 C CA . ALA B 1 384 ? 1.469 -36.719 -3 1 98.31 384 ALA B CA 1
ATOM 6265 C C . ALA B 1 384 ? 0.803 -37.938 -3.629 1 98.31 384 ALA B C 1
ATOM 6267 O O . ALA B 1 384 ? -0.339 -38.281 -3.301 1 98.31 384 ALA B O 1
ATOM 6268 N N . TYR B 1 385 ? 1.519 -38.5 -4.574 1 97.56 385 TYR B N 1
ATOM 6269 C CA . TYR B 1 385 ? 0.991 -39.719 -5.199 1 97.56 385 TYR B CA 1
ATOM 6270 C C . TYR B 1 385 ? 0.815 -40.844 -4.176 1 97.56 385 TYR B C 1
ATOM 6272 O O . TYR B 1 385 ? -0.153 -41.594 -4.238 1 97.56 385 TYR B O 1
ATOM 6280 N N . GLY B 1 386 ? 1.772 -40.969 -3.254 1 97.81 386 GLY B N 1
ATOM 6281 C CA . GLY B 1 386 ? 1.608 -41.906 -2.164 1 97.81 386 GLY B CA 1
ATOM 6282 C C . GLY B 1 386 ? 0.342 -41.688 -1.36 1 97.81 386 GLY B C 1
ATOM 6283 O O . GLY B 1 386 ? -0.372 -42.656 -1.033 1 97.81 386 GLY B O 1
ATOM 6284 N N . LEU B 1 387 ? 0.056 -40.5 -1.032 1 97.5 387 LEU B N 1
ATOM 6285 C CA . LEU B 1 387 ? -1.164 -40.156 -0.307 1 97.5 387 LEU B CA 1
ATOM 6286 C C . LEU B 1 387 ? -2.398 -40.469 -1.141 1 97.5 387 LEU B C 1
ATOM 6288 O O . LEU B 1 387 ? -3.42 -40.906 -0.603 1 97.5 387 LEU B O 1
ATOM 6292 N N . GLU B 1 388 ? -2.281 -40.25 -2.469 1 96.25 388 GLU B N 1
ATOM 6293 C CA . GLU B 1 388 ? -3.383 -40.594 -3.369 1 96.25 388 GLU B CA 1
ATOM 6294 C C . GLU B 1 388 ? -3.688 -42.062 -3.359 1 96.25 388 GLU B C 1
ATOM 6296 O O . GLU B 1 388 ? -4.852 -42.469 -3.32 1 96.25 388 GLU B O 1
ATOM 6301 N N . LEU B 1 389 ? -2.664 -42.844 -3.387 1 96.62 389 LEU B N 1
ATOM 6302 C CA . LEU B 1 389 ? -2.822 -44.312 -3.365 1 96.62 389 LEU B CA 1
ATOM 6303 C C . LEU B 1 389 ? -3.443 -44.75 -2.049 1 96.62 389 LEU B C 1
ATOM 6305 O O . LEU B 1 389 ? -4.184 -45.75 -2.018 1 96.62 389 LEU B O 1
ATOM 6309 N N . ALA B 1 390 ? -3.174 -44.031 -1.045 1 97.38 390 ALA B N 1
ATOM 6310 C CA . ALA B 1 390 ? -3.701 -44.375 0.277 1 97.38 390 ALA B CA 1
ATOM 6311 C C . ALA B 1 390 ? -5.086 -43.75 0.482 1 97.38 390 ALA B C 1
ATOM 6313 O O . ALA B 1 390 ? -5.723 -44 1.516 1 97.38 390 ALA B O 1
ATOM 6314 N N . GLY B 1 391 ? -5.488 -42.938 -0.418 1 95.31 391 GLY B N 1
ATOM 6315 C CA . GLY B 1 391 ? -6.785 -42.281 -0.323 1 95.31 391 GLY B CA 1
ATOM 6316 C C . GLY B 1 391 ? -6.832 -41.188 0.729 1 95.31 391 GLY B C 1
ATOM 6317 O O . GLY B 1 391 ? -7.875 -40.969 1.343 1 95.31 391 GLY B O 1
ATOM 6318 N N . LYS B 1 392 ? -5.703 -40.625 0.939 1 96.31 392 LYS B N 1
ATOM 6319 C CA . LYS B 1 392 ? -5.621 -39.625 2.002 1 96.31 392 LYS B CA 1
ATOM 6320 C C . LYS B 1 392 ? -5.43 -38.219 1.425 1 96.31 392 LYS B C 1
ATOM 6322 O O . LYS B 1 392 ? -4.758 -38.062 0.404 1 96.31 392 LYS B O 1
ATOM 6327 N N . ARG B 1 393 ? -6.004 -37.312 2.129 1 94.56 393 ARG B N 1
ATOM 6328 C CA . ARG B 1 393 ? -5.746 -35.906 1.826 1 94.56 393 ARG B CA 1
ATOM 6329 C C . ARG B 1 393 ? -4.379 -35.469 2.34 1 94.56 393 ARG B C 1
ATOM 6331 O O . ARG B 1 393 ? -3.777 -36.156 3.17 1 94.56 393 ARG B O 1
ATOM 6338 N N . GLY B 1 394 ? -3.926 -34.344 1.811 1 96.75 394 GLY B N 1
ATOM 6339 C CA . GLY B 1 394 ? -2.721 -33.781 2.395 1 96.75 394 GLY B CA 1
ATOM 6340 C C . GLY B 1 394 ? -2.896 -33.375 3.844 1 96.75 394 GLY B C 1
ATOM 6341 O O . GLY B 1 394 ? -3.971 -32.906 4.238 1 96.75 394 GLY B O 1
ATOM 6342 N N . PRO B 1 395 ? -1.88 -33.531 4.617 1 96 395 PRO B N 1
ATOM 6343 C CA . PRO B 1 395 ? -1.987 -33.188 6.039 1 96 395 PRO B CA 1
ATOM 6344 C C . PRO B 1 395 ? -2.395 -31.734 6.273 1 96 395 PRO B C 1
ATOM 6346 O O . PRO B 1 395 ? -3.215 -31.453 7.152 1 96 395 PRO B O 1
ATOM 6349 N N . PHE B 1 396 ? -1.884 -30.828 5.531 1 96.19 396 PHE B N 1
ATOM 6350 C CA . PHE B 1 396 ? -2.195 -29.422 5.766 1 96.19 396 PHE B CA 1
ATOM 6351 C C . PHE B 1 396 ? -3.562 -29.078 5.195 1 96.19 396 PHE B C 1
ATOM 6353 O O . PHE B 1 396 ? -4.262 -28.219 5.734 1 96.19 396 PHE B O 1
ATOM 6360 N N . GLU B 1 397 ? -3.924 -29.766 4.09 1 95.62 397 GLU B N 1
ATOM 6361 C CA . GLU B 1 397 ? -5.293 -29.625 3.607 1 95.62 397 GLU B CA 1
ATOM 6362 C C . GLU B 1 397 ? -6.301 -30.062 4.664 1 95.62 397 GLU B C 1
ATOM 6364 O O . GLU B 1 397 ? -7.309 -29.391 4.891 1 95.62 397 GLU B O 1
ATOM 6369 N N . SER B 1 398 ? -5.996 -31.188 5.262 1 94.06 398 SER B N 1
ATOM 6370 C CA . SER B 1 398 ? -6.883 -31.766 6.273 1 94.06 398 SER B CA 1
ATOM 6371 C C . SER B 1 398 ? -7.008 -30.844 7.48 1 94.06 398 SER B C 1
ATOM 6373 O O . SER B 1 398 ? -8.109 -30.609 7.984 1 94.06 398 SER B O 1
ATOM 6375 N N . MET B 1 399 ? -5.922 -30.328 7.867 1 94.31 399 MET B N 1
ATOM 6376 C CA . MET B 1 399 ? -5.914 -29.406 9.008 1 94.31 399 MET B CA 1
ATOM 6377 C C . MET B 1 399 ? -6.699 -28.141 8.688 1 94.31 399 MET B C 1
ATOM 6379 O O . MET B 1 399 ? -7.523 -27.703 9.492 1 94.31 399 MET B O 1
ATOM 6383 N N . HIS B 1 400 ? -6.465 -27.609 7.566 1 93.94 400 HIS B N 1
ATOM 6384 C CA . HIS B 1 400 ? -7.121 -26.375 7.148 1 93.94 400 HIS B CA 1
ATOM 6385 C C . HIS B 1 400 ? -8.625 -26.578 7.008 1 93.94 400 HIS B C 1
ATOM 6387 O O . HIS B 1 400 ? -9.414 -25.719 7.426 1 93.94 400 HIS B O 1
ATOM 6393 N N . ARG B 1 401 ? -9.047 -27.703 6.449 1 91 401 ARG B N 1
ATOM 6394 C CA . ARG B 1 401 ? -10.461 -28.016 6.281 1 91 401 ARG B CA 1
ATOM 6395 C C . ARG B 1 401 ? -11.148 -28.188 7.633 1 91 401 ARG B C 1
ATOM 6397 O O . ARG B 1 401 ? -12.258 -27.703 7.84 1 91 401 ARG B O 1
ATOM 6404 N N . TYR B 1 402 ? -10.461 -28.859 8.445 1 91.12 402 TYR B N 1
ATOM 6405 C CA . TYR B 1 402 ? -11.008 -29.109 9.773 1 91.12 402 TYR B CA 1
ATOM 6406 C C . TYR B 1 402 ? -11.258 -27.812 10.523 1 91.12 402 TYR B C 1
ATOM 6408 O O . TYR B 1 402 ? -12.312 -27.625 11.133 1 91.12 402 TYR B O 1
ATOM 6416 N N . ILE B 1 403 ? -10.383 -26.953 10.43 1 91.62 403 ILE B N 1
ATOM 6417 C CA . ILE B 1 403 ? -10.477 -25.703 11.18 1 91.62 403 ILE B CA 1
ATOM 6418 C C . ILE B 1 403 ? -11.477 -24.766 10.5 1 91.62 403 ILE B C 1
ATOM 6420 O O . ILE B 1 403 ? -12.195 -24.016 11.172 1 91.62 403 ILE B O 1
ATOM 6424 N N . ALA B 1 404 ? -11.5 -24.828 9.234 1 88.19 404 ALA B N 1
ATOM 6425 C CA . ALA B 1 404 ? -12.359 -23.953 8.453 1 88.19 404 ALA B CA 1
ATOM 6426 C C . ALA B 1 404 ? -13.828 -24.344 8.578 1 88.19 404 ALA B C 1
ATOM 6428 O O . ALA B 1 404 ? -14.695 -23.484 8.734 1 88.19 404 ALA B O 1
ATOM 6429 N N . TYR B 1 405 ? -14.133 -25.656 8.539 1 87.75 405 TYR B N 1
ATOM 6430 C CA . TYR B 1 405 ? -15.516 -26.109 8.414 1 87.75 405 TYR B CA 1
ATOM 6431 C C . TYR B 1 405 ? -15.953 -26.891 9.656 1 87.75 405 TYR B C 1
ATOM 6433 O O . TYR B 1 405 ? -17.141 -27.125 9.859 1 87.75 405 TYR B O 1
ATOM 6441 N N . GLY B 1 406 ? -15.078 -27.266 10.453 1 85.81 406 GLY B N 1
ATOM 6442 C CA . GLY B 1 406 ? -15.391 -28.109 11.602 1 85.81 406 GLY B CA 1
ATOM 6443 C C . GLY B 1 406 ? -15.367 -29.594 11.273 1 85.81 406 GLY B C 1
ATOM 6444 O O . GLY B 1 406 ? -15.18 -29.969 10.117 1 85.81 406 GLY B O 1
ATOM 6445 N N . LYS B 1 407 ? -15.656 -30.422 12.258 1 83.75 407 LYS B N 1
ATOM 6446 C CA . LYS B 1 407 ? -15.609 -31.875 12.117 1 83.75 407 LYS B CA 1
ATOM 6447 C C . LYS B 1 407 ? -16.734 -32.375 11.227 1 83.75 407 LYS B C 1
ATOM 6449 O O . LYS B 1 407 ? -16.562 -33.312 10.453 1 83.75 407 LYS B O 1
ATOM 6454 N N . LYS B 1 408 ? -17.875 -31.703 11.273 1 82.06 408 LYS B N 1
ATOM 6455 C CA . LYS B 1 408 ? -19.047 -32.156 10.531 1 82.06 408 LYS B CA 1
ATOM 6456 C C . LYS B 1 408 ? -19.078 -31.562 9.125 1 82.06 408 LYS B C 1
ATOM 6458 O O . LYS B 1 408 ? -19.891 -31.969 8.297 1 82.06 408 LYS B O 1
ATOM 6463 N N . GLY B 1 409 ? -18.172 -30.703 8.805 1 86.5 409 GLY B N 1
ATOM 6464 C CA . GLY B 1 409 ? -18.156 -30.078 7.496 1 86.5 409 GLY B CA 1
ATOM 6465 C C . GLY B 1 409 ? -19.266 -29.062 7.309 1 86.5 409 GLY B C 1
ATOM 6466 O O . GLY B 1 409 ? -19.859 -28.594 8.281 1 86.5 409 GLY B O 1
ATOM 6467 N N . LEU B 1 410 ? -19.484 -28.734 6.07 1 84.81 410 LEU B N 1
ATOM 6468 C CA . LEU B 1 410 ? -20.5 -27.75 5.738 1 84.81 410 LEU B CA 1
ATOM 6469 C C . LEU B 1 410 ? -21.891 -28.359 5.82 1 84.81 410 LEU B C 1
ATOM 6471 O O . LEU B 1 410 ? -22.094 -29.516 5.449 1 84.81 410 LEU B O 1
ATOM 6475 N N . GLN B 1 411 ? -22.766 -27.562 6.281 1 84 411 GLN B N 1
ATOM 6476 C CA . GLN B 1 411 ? -24.156 -28 6.352 1 84 411 GLN B CA 1
ATOM 6477 C C . GLN B 1 411 ? -24.781 -28.078 4.965 1 84 411 GLN B C 1
ATOM 6479 O O . GLN B 1 411 ? -24.469 -27.266 4.094 1 84 411 GLN B O 1
ATOM 6484 N N . ASP B 1 412 ? -25.531 -29.078 4.801 1 87.06 412 ASP B N 1
ATOM 6485 C CA . ASP B 1 412 ? -26.266 -29.203 3.547 1 87.06 412 ASP B CA 1
ATOM 6486 C C . ASP B 1 412 ? -27.688 -29.734 3.791 1 87.06 412 ASP B C 1
ATOM 6488 O O . ASP B 1 412 ? -27.875 -30.938 4.012 1 87.06 412 ASP B O 1
ATOM 6492 N N . PRO B 1 413 ? -28.703 -28.891 3.766 1 88.06 413 PRO B N 1
ATOM 6493 C CA . PRO B 1 413 ? -28.703 -27.438 3.539 1 88.06 413 PRO B CA 1
ATOM 6494 C C . PRO B 1 413 ? -28.328 -26.641 4.785 1 88.06 413 PRO B C 1
ATOM 6496 O O . PRO B 1 413 ? -28.219 -27.219 5.875 1 88.06 413 PRO B O 1
ATOM 6499 N N . TYR B 1 414 ? -28.109 -25.422 4.535 1 88.06 414 TYR B N 1
ATOM 6500 C CA . TYR B 1 414 ? -27.781 -24.531 5.645 1 88.06 414 TYR B CA 1
ATOM 6501 C C . TYR B 1 414 ? -28.922 -24.453 6.656 1 88.06 414 TYR B C 1
ATOM 6503 O O . TYR B 1 414 ? -30.078 -24.328 6.277 1 88.06 414 TYR B O 1
ATOM 6511 N N . VAL B 1 415 ? -28.703 -24.656 7.832 1 84.12 415 VAL B N 1
ATOM 6512 C CA . VAL B 1 415 ? -29.688 -24.516 8.898 1 84.12 415 VAL B CA 1
ATOM 6513 C C . VAL B 1 415 ? -29.266 -23.406 9.852 1 84.12 415 VAL B C 1
ATOM 6515 O O . VAL B 1 415 ? -28.219 -23.516 10.508 1 84.12 415 VAL B O 1
ATOM 6518 N N . PRO B 1 416 ? -30.078 -22.234 9.797 1 79.94 416 PRO B N 1
ATOM 6519 C CA . PRO B 1 416 ? -29.703 -21.141 10.688 1 79.94 416 PRO B CA 1
ATOM 6520 C C . PRO B 1 416 ? -29.656 -21.562 12.148 1 79.94 416 PRO B C 1
ATOM 6522 O O . PRO B 1 416 ? -30.422 -22.422 12.578 1 79.94 416 PRO B O 1
ATOM 6525 N N . LYS B 1 417 ? -28.656 -21.203 12.766 1 60.41 417 LYS B N 1
ATOM 6526 C CA . LYS B 1 417 ? -28.594 -21.5 14.195 1 60.41 417 LYS B CA 1
ATOM 6527 C C . LYS B 1 417 ? -29.812 -20.922 14.922 1 60.41 417 LYS B C 1
ATOM 6529 O O . LYS B 1 417 ? -30.141 -19.75 14.766 1 60.41 417 LYS B O 1
ATOM 6534 N N . GLN B 1 418 ? -30.781 -21.766 15.109 1 55.69 418 GLN B N 1
ATOM 6535 C CA . GLN B 1 418 ? -31.922 -21.297 15.898 1 55.69 418 GLN B CA 1
ATOM 6536 C C . GLN B 1 418 ? -31.453 -20.547 17.141 1 55.69 418 GLN B C 1
ATOM 6538 O O . GLN B 1 418 ? -30.625 -21.047 17.906 1 55.69 418 GLN B O 1
ATOM 6543 N N . LEU B 1 419 ? -31.328 -19.328 17 1 50.16 419 LEU B N 1
ATOM 6544 C CA . LEU B 1 419 ? -31.141 -18.672 18.281 1 50.16 419 LEU B CA 1
ATOM 6545 C C . LEU B 1 419 ? -31.938 -19.375 19.375 1 50.16 419 LEU B C 1
ATOM 6547 O O . LEU B 1 419 ? -33.062 -19.797 19.141 1 50.16 419 LEU B O 1
ATOM 6551 N N . PRO B 1 420 ? -31.203 -20.031 20.312 1 44.06 420 PRO B N 1
ATOM 6552 C CA . PRO B 1 420 ? -32.094 -20.562 21.344 1 44.06 420 PRO B CA 1
ATOM 6553 C C . PRO B 1 420 ? -33.344 -19.703 21.578 1 44.06 420 PRO B C 1
ATOM 6555 O O . PRO B 1 420 ? -33.25 -18.484 21.453 1 44.06 420 PRO B O 1
ATOM 6558 N N . THR B 1 421 ? -34.469 -20.219 21.109 1 44.94 421 THR B N 1
ATOM 6559 C CA . THR B 1 421 ? -35.656 -19.484 21.547 1 44.94 421 THR B CA 1
ATOM 6560 C C . THR B 1 421 ? -35.375 -18.766 22.875 1 44.94 421 THR B C 1
ATOM 6562 O O . THR B 1 421 ? -34.844 -19.359 23.797 1 44.94 421 THR B O 1
ATOM 6565 N N . PRO B 1 422 ? -35.312 -17.484 22.891 1 40.25 422 PRO B N 1
ATOM 6566 C CA . PRO B 1 422 ? -35.219 -16.906 24.234 1 40.25 422 PRO B CA 1
ATOM 6567 C C . PRO B 1 422 ? -35.844 -17.781 25.297 1 40.25 422 PRO B C 1
ATOM 6569 O O . PRO B 1 422 ? -37 -18.234 25.125 1 40.25 422 PRO B O 1
ATOM 6572 N N . ALA B 1 423 ? -35.25 -18.641 25.922 1 40.03 423 ALA B N 1
ATOM 6573 C CA . ALA B 1 423 ? -35.906 -19.141 27.141 1 40.03 423 ALA B CA 1
ATOM 6574 C C . ALA B 1 423 ? -36.812 -18.062 27.75 1 40.03 423 ALA B C 1
ATOM 6576 O O . ALA B 1 423 ? -36.5 -16.875 27.688 1 40.03 423 ALA B O 1
ATOM 6577 N N . ALA B 1 424 ? -38.156 -18.359 28.016 1 38.78 424 ALA B N 1
ATOM 6578 C CA . ALA B 1 424 ? -39.094 -17.5 28.703 1 38.78 424 ALA B CA 1
ATOM 6579 C C . ALA B 1 424 ? -38.406 -16.656 29.766 1 38.78 424 ALA B C 1
ATOM 6581 O O . ALA B 1 424 ? -37.719 -17.203 30.641 1 38.78 424 ALA B O 1
ATOM 6582 N N . TYR B 1 425 ? -37.938 -15.422 29.453 1 36.09 425 TYR B N 1
ATOM 6583 C CA . TYR B 1 425 ? -37.469 -14.594 30.547 1 36.09 425 TYR B CA 1
ATOM 6584 C C . TYR B 1 425 ? -38.188 -14.945 31.859 1 36.09 425 TYR B C 1
ATOM 6586 O O . TYR B 1 425 ? -39.406 -15.133 31.859 1 36.09 425 TYR B O 1
ATOM 6594 N N . PRO B 1 426 ? -37.594 -15.641 32.75 1 38.53 426 PRO B N 1
ATOM 6595 C CA . PRO B 1 426 ? -38.438 -15.828 33.938 1 38.53 426 PRO B CA 1
ATOM 6596 C C . PRO B 1 426 ? -39.312 -14.625 34.25 1 38.53 426 PRO B C 1
ATOM 6598 O O . PRO B 1 426 ? -38.875 -13.484 34.125 1 38.53 426 PRO B O 1
ATOM 6601 N N . GLN B 1 427 ? -40.625 -14.688 33.875 1 34.69 427 GLN B N 1
ATOM 6602 C CA . GLN B 1 427 ? -41.531 -13.617 34.281 1 34.69 427 GLN B CA 1
ATOM 6603 C C . GLN B 1 427 ? -41.156 -13.078 35.656 1 34.69 427 GLN B C 1
ATOM 6605 O O . GLN B 1 427 ? -40.906 -13.859 36.594 1 34.69 427 GLN B O 1
ATOM 6610 N N . ILE B 1 428 ? -40.312 -11.961 35.719 1 34.59 428 ILE B N 1
ATOM 6611 C CA . ILE B 1 428 ? -40.188 -11.398 37.062 1 34.59 428 ILE B CA 1
ATOM 6612 C C . ILE B 1 428 ? -41.531 -11.539 37.812 1 34.59 428 ILE B C 1
ATOM 6614 O O . ILE B 1 428 ? -42.562 -11.078 37.312 1 34.59 428 ILE B O 1
ATOM 6618 N N . PRO B 1 429 ? -41.75 -12.461 38.656 1 34.34 429 PRO B N 1
ATOM 6619 C CA . PRO B 1 429 ? -42.875 -12.453 39.562 1 34.34 429 PRO B CA 1
ATOM 6620 C C . PRO B 1 429 ? -43.094 -11.102 40.25 1 34.34 429 PRO B C 1
ATOM 6622 O O . PRO B 1 429 ? -42.125 -10.523 40.781 1 34.34 429 PRO B O 1
ATOM 6625 N N . GLY B 1 430 ? -44.156 -10.133 39.875 1 36.56 430 GLY B N 1
ATOM 6626 C CA . GLY B 1 430 ? -44.812 -8.93 40.406 1 36.56 430 GLY B CA 1
ATOM 6627 C C . GLY B 1 430 ? -45 -7.863 39.344 1 36.56 430 GLY B C 1
ATOM 6628 O O . GLY B 1 430 ? -45.438 -6.75 39.656 1 36.56 430 GLY B O 1
ATOM 6629 N N . THR B 1 431 ? -44.219 -7.832 38.25 1 32.88 431 THR B N 1
ATOM 6630 C CA . THR B 1 431 ? -44.531 -6.652 37.438 1 32.88 431 THR B CA 1
ATOM 6631 C C . THR B 1 431 ? -45.812 -6.848 36.656 1 32.88 431 THR B C 1
ATOM 6633 O O . THR B 1 431 ? -45.906 -7.734 35.812 1 32.88 431 THR B O 1
ATOM 6636 N N . THR B 1 432 ? -46.969 -6.457 37.25 1 32.53 432 THR B N 1
ATOM 6637 C CA . THR B 1 432 ? -48.281 -6.289 36.688 1 32.53 432 THR B CA 1
ATOM 6638 C C . THR B 1 432 ? -48.219 -5.504 35.375 1 32.53 432 THR B C 1
ATOM 6640 O O . THR B 1 432 ? -47.5 -4.5 35.281 1 32.53 432 THR B O 1
ATOM 6643 N N . PRO B 1 433 ? -48.656 -6.043 34.281 1 35.97 433 PRO B N 1
ATOM 6644 C CA . PRO B 1 433 ? -48.719 -5.289 33.031 1 35.97 433 PRO B CA 1
ATOM 6645 C C . PRO B 1 433 ? -49.375 -3.922 33.188 1 35.97 433 PRO B C 1
ATOM 6647 O O . PRO B 1 433 ? -50.375 -3.797 33.906 1 35.97 433 PRO B O 1
ATOM 6650 N N . LEU B 1 434 ? -48.75 -2.773 33.219 1 28.92 434 LEU B N 1
ATOM 6651 C CA . LEU B 1 434 ? -49.375 -1.47 33.281 1 28.92 434 LEU B CA 1
ATOM 6652 C C . LEU B 1 434 ? -50.562 -1.413 32.312 1 28.92 434 LEU B C 1
ATOM 6654 O O . LEU B 1 434 ? -50.406 -1.453 31.094 1 28.92 434 LEU B O 1
ATOM 6658 N N . ASP B 1 435 ? -51.75 -1.989 32.594 1 27.97 435 ASP B N 1
ATOM 6659 C CA . ASP B 1 435 ? -53.062 -1.904 31.953 1 27.97 435 ASP B CA 1
ATOM 6660 C C . ASP B 1 435 ? -53.375 -0.47 31.531 1 27.97 435 ASP B C 1
ATOM 6662 O O . ASP B 1 435 ? -52.75 0.477 32.031 1 27.97 435 ASP B O 1
ATOM 6666 N N . LYS B 1 436 ? -54.656 -0.239 30.984 1 33.75 436 LYS B N 1
ATOM 6667 C CA . LYS B 1 436 ? -55.5 0.716 30.281 1 33.75 436 LYS B CA 1
ATOM 6668 C C . LYS B 1 436 ? -55.844 1.918 31.156 1 33.75 436 LYS B C 1
ATOM 6670 O O . LYS B 1 436 ? -56.969 2.072 31.609 1 33.75 436 LYS B O 1
ATOM 6675 N N . ALA B 1 437 ? -55.25 2.318 32.219 1 29.5 437 ALA B N 1
ATOM 6676 C CA . ALA B 1 437 ? -55.906 3.346 33.031 1 29.5 437 ALA B CA 1
ATOM 6677 C C . ALA B 1 437 ? -56.219 4.594 32.219 1 29.5 437 ALA B C 1
ATOM 6679 O O . ALA B 1 437 ? -56.594 5.629 32.75 1 29.5 437 ALA B O 1
ATOM 6680 N N . SER B 1 438 ? -55.75 4.832 31.016 1 27.66 438 SER B N 1
ATOM 6681 C CA . SER B 1 438 ? -56.094 6.176 30.547 1 27.66 438 SER B CA 1
ATOM 6682 C C . SER B 1 438 ? -57.562 6.305 30.25 1 27.66 438 SER B C 1
ATOM 6684 O O . SER B 1 438 ? -58 7.293 29.656 1 27.66 438 SER B O 1
ATOM 6686 N N . ASP B 1 439 ? -58.469 5.352 30.641 1 26.08 439 ASP B N 1
ATOM 66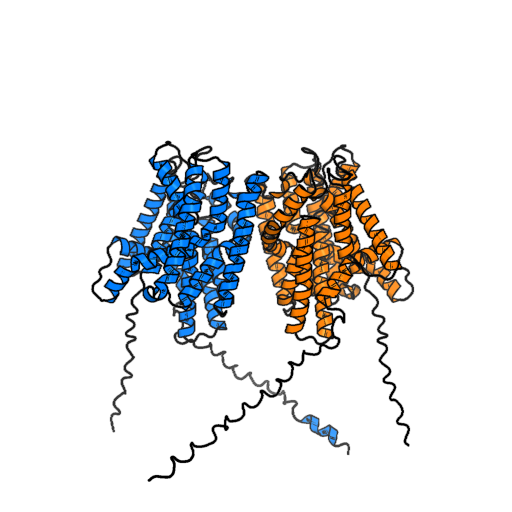87 C CA . ASP B 1 439 ? -59.875 5.637 30.328 1 26.08 439 ASP B CA 1
ATOM 6688 C C . ASP B 1 439 ? -60.406 6.762 31.203 1 26.08 439 ASP B C 1
ATOM 6690 O O . ASP B 1 439 ? -61.594 7.125 31.094 1 26.08 439 ASP B O 1
ATOM 6694 N N . LYS B 1 440 ? -60.125 7.027 32.438 1 30.25 440 LYS B N 1
ATOM 6695 C CA . LYS B 1 440 ? -61 7.785 33.312 1 30.25 440 LYS B CA 1
ATOM 6696 C C . LYS B 1 440 ? -61.125 9.234 32.844 1 30.25 440 LYS B C 1
ATOM 6698 O O . LYS B 1 440 ? -61.812 10.039 33.5 1 30.25 440 LYS B O 1
ATOM 6703 N N . TYR B 1 441 ? -60.219 9.898 32.188 1 28.48 441 TYR B N 1
ATOM 6704 C CA . TYR B 1 441 ? -60.438 11.336 32.25 1 28.48 441 TYR B CA 1
ATOM 6705 C C . TYR B 1 441 ? -61.688 11.727 31.484 1 28.48 441 TYR B C 1
ATOM 6707 O O . TYR B 1 441 ? -61.938 12.914 31.25 1 28.48 441 TYR B O 1
ATOM 6715 N N . THR B 1 442 ? -62.562 10.758 30.984 1 26.77 442 THR B N 1
ATOM 6716 C CA . THR B 1 442 ? -63.719 11.305 30.266 1 26.77 442 THR B CA 1
ATOM 6717 C C . THR B 1 442 ? -64.812 11.656 31.25 1 26.77 442 THR B C 1
ATOM 6719 O O . THR B 1 442 ? -65.938 12.086 30.828 1 26.77 442 THR B O 1
ATOM 6722 N N . GLN B 1 443 ? -65 11.273 32.562 1 24.92 443 GLN B N 1
ATOM 6723 C CA . GLN B 1 443 ? -66.25 11.555 33.156 1 24.92 443 GLN B CA 1
ATOM 6724 C C . GLN B 1 443 ? -66.438 13.031 33.5 1 24.92 443 GLN B C 1
ATOM 6726 O O . GLN B 1 443 ? -67.5 13.461 34 1 24.92 443 GLN B O 1
ATOM 6731 N N . GLY B 1 444 ? -65.562 13.891 34 1 25.88 444 GLY B N 1
ATOM 6732 C CA . GLY B 1 444 ? -66.188 15.086 34.562 1 25.88 444 GLY B CA 1
ATOM 6733 C C . GLY B 1 444 ? -67.125 15.805 33.625 1 25.88 444 GLY B C 1
ATOM 6734 O O . GLY B 1 444 ? -68.312 15.961 33.906 1 25.88 444 GLY B O 1
ATOM 6735 N N . ASN B 1 445 ? -67.25 17.219 33.25 1 21.95 445 ASN B N 1
ATOM 6736 C CA . ASN B 1 445 ? -68.375 18.062 32.844 1 21.95 445 ASN B CA 1
ATOM 6737 C C . ASN B 1 445 ? -68.938 17.625 31.516 1 21.95 445 ASN B C 1
ATOM 6739 O O . ASN B 1 445 ? -68.188 17.25 30.609 1 21.95 445 ASN B O 1
#

Secondary structure (DSSP, 8-state):
---------------------SHHHHHHHHHHHHHHHHHIIIIISPPPTT-BTGGGT-BSS--HHHHHHHHHHHHHTTTTHHHHHHHHHHHHHHHHHHHHHHTT--HHHHHHHHHHHHHHHHHHHHHHHHHT-TT-SHHHHHHHHHHHHHHTTS-HHHHHHHHHHHHHHHHHHHHIIIIIHHHHH-----GGGG-----SSHHHHHHHHHHHHHHHHHHHHHHHHHHHHHHHHHHHHHHTTGGG-TTTTHHHHHHHHHHHHHHIIIIIHHHHHHHTTSS-HHHHHHHHHHHHHHGGGHHHHHHHHHHHHHHHHHHHHHTT--PPPHHHHHHHHHHHTHHHHHHHHHHHHHHHH-TTTT-TTTTSHHHHHHHHHHHHHHHHHHHHHHHHHTT---HHHHHHHHHHH-TT-S-SS---------------TT-----GGGGGGGTT-/---------------------SHHHHHHHHHHHHHHHHHIIIIISPPPTT-BTGGGT-BSS--HHHHHHHHHHHHHTTTTHHHHHHHHHHHHHHHHHHHHHHTT--HHHHHHHHHHHHHHHHHHHHHHHHHT-TT-SHHHHHHHHHHHHHHTTS-HHHHHHHHHHHHHHHHHHHHIIIIIHHHHH-----GGGG-----SSHHHHHHHHHHHHHHHHHHHHHHHHHHHHHHHHHHHHHHTTGGG-GGGGHHHHHHHHHHHHHHIIIIIHHHHHHHTTSS-HHHHHHHHHHHHHHGGGHHHHHHHHHHHHHHHHHHHHHTT--PPPHHHHHHHHHHHTHHHHHHHHHHHHHHHH-TTTT-TTTTSHHHHHHHHHHHHHHHHHHHHHHHHHTT---HHHHHHHHHHH-TT-S-SS---------------TT------GGGGGGS--

Radius of gyration: 33.25 Å; Cα contacts (8 Å, |Δi|>4): 1317; chains: 2; bounding box: 99×98×68 Å

Foldseek 3Di:
DPPPPPPPPPPPPCPPPVPDQQLLLLLLLVLLLLVLLQCLLCPQAFAPPPFFLRNNWGDDPLDPVQLVVLLVCLQDRHLHSVLQVLLSLLLVLLLLLVVQVVLPHDLVVSLVLQLQLLVVQLVVQLVCLLQFNVPGCSNLSSVLSNVCSVVVPPDLVVLLVVLVVLLVVLLVVLLCQQAVCCLPPVDHPPVSRPDDNADQDSVVVSVSSVVSVVVVVVCSVSVCSLRVSSSSVSSVCSNVVCLVVVVVCVVVLVVLQVLSNCLSVVQSNQLSCVSSPVDDPSSVSNSVSNCSSCVSSNNSNSSSVSSVVCVVQVVCVVVVNHDDDPVSLLSSLCSQQSVLLNSQLSVQSVQCCHPNHNNQLHPVTSVSSSVSSVVSSVVSSVVSVVCVVVVHHRPVVVVSQCSSANPVGDDRNDDPDPPPPPDPPPPPPPPDDPPDPVPPVVPPD/DPPPPPPPPPPPPPPPPVPDQQLLLLLLLVLLLLVLLQCLLCPQAFAPPPFFLRNNWGDDPLDPVQLVVLLVCLQDRHLASVLQVLLSLLLVLLLLLVVQVVLPHDLVVSLVLQLQLLVVQLVVQLVCLLQFNVPGCSNLSSVLSNVCSVVVPDDLVVLLVVLVVLLVVLLVVLLCQQAVCCLPPVDHPPVSRPDDNADQDSVVVSVSSVVSVVVVVVCSVSVCSLRVSSSSVSSVCNNVVCLVVVVVCVVVLVVLQVLSNCLSVVQSNQLSCVSSPVDDPSSVSNSVSNCSSCVSSNNSNSSSVSSVVCVVQSVCVVVVRHDDDPVSVLSSLCSQQSVLLNSQLSVQSVQCCHPNHNNQLHPVTSVSSSVSSVVSSVVSSVVSVVCVVVVHHRPVVVVSQCSSANPVGDDRNDDPDPPPPPPPPPPPPPPDDPDDVVPPVPPDD

Organism: Corynebacterium glutamicum (strain ATCC 13032 / DSM 20300 / JCM 1318 / BCRC 11384 / CCUG 27702 / LMG 3730 / NBRC 12168 / NCIMB 10025 / NRRL B-2784 / 534) (NCBI:txid196627)

Nearest PDB structures (foldseek):
  7p54-assembly1_B  TM=1.262E-01  e=1.728E+00  Homo sapiens
  4nc3-assembly1_A  TM=1.324E-01  e=7.014E+00  Homo sapiens
  4nc3-assembly1_A  TM=1.332E-01  e=6.417E+00  Homo sapiens

pLDDT: mean 87.48, std 19.24, range [20.38, 98.81]

Sequence (890 aa):
MSDSAPTTHTKAVRTAQKTRILSPDIARGIALLGIALANVSTAWIAAPAGSTAASLGGIVHDSIFEKIYAVFSAMFIHVRGLPMFSTLLGYGVGMIVYSLWRRQYPDTAARGVLLRRYGFLALFGVIHMVFLFWGDIMFFYGVAGMIFAMLMTLKDKTLWWIAGSMSAIYVIVGITLGVVLPLYFGVSTDTMASLDLTFDSYLEYLGMGLLSVPIQIGSVPVEILMLMPVMIVGYIAARHRVLSRVDEFRKPLWIATWIFIAIAVLVGVPWGLAEIGVFSAQTATVFSGLNQAVGSLTGPGIVAAVALLVQPLQRKINKGNGHLPLPIKMIAALGARSMSGYVGQSILFLILTQTYTLGLGQGGGILAEAGVATCVWLLTLIGAYGLELAGKRGPFESMHRYIAYGKKGLQDPYVPKQLPTPAAYPQIPGTTPLDKASDKYTQGNMSDSAPTTHTKAVRTAQKTRILSPDIARGIALLGIALANVSTAWIAAPAGSTAASLGGIVHDSIFEKIYAVFSAMFIHVRGLPMFSTLLGYGVGMIVYSLWRRQYPDTAARGVLLRRYGFLALFGVIHMVFLFWGDIMFFYGVAGMIFAMLMTLKDKTLWWIAGSMSAIYVIVGITLGVVLPLYFGVSTDTMASLDLTFDSYLEYLGMGLLSVPIQIGSVPVEILMLMPVMIVGYIAARHRVLSRVDEFRKPLWIATWIFIAIAVLVGVPWGLAEIGVFSAQTATVFSGLNQAVGSLTGPGIVAAVALLVQPLQRKINKGNGHLPLPIKMIAALGARSMSGYVGQSILFLILTQTYTLGLGQGGGILAEAGVATCVWLLTLIGAYGLELAGKRGPFESMHRYIAYGKKGLQDPYVPKQLPTPAAYPQIPGTTPLDKASDKYTQGN